Protein AF-A0A4Q7NB61-F1 (afdb_monomer_lite)

InterPro domains:
  IPR006311 Twin-arginine translocation pathway, signal sequence [PS51318] (1-40)
  IPR013517 FG-GAP repeat [PF13517] (148-204)
  IPR028994 Integrin alpha, N-terminal [SSF69318] (68-235)

Foldseek 3Di:
DDDDDDDDDDDDDDDDDDDDDDDDDDDDDDDDDDDDDDDPPDPDDDDPDDDDFLFFFWWKFWWWDDQQWTWTQQAPDAPDQRIQTFGEGADPQKDKAWWQAPQLQWTFIWIDDAFKIFADLFRFFDHGDTPDIAGRHHGRPWDKDWWAAPLPRTIWTWTDDFQKIWTWGQDPPGDTHDTDIDGAGGHPWAKAWWQQQQPRTIFTWTDDWQKIFTPDACCRQPNDPPCPPDPPQDDDDDDDDDDDDDDDDDDDDDDDDDDDDDDDDDDDDDDDDDDDDDPDPQDPPDPRHDGPTQMERHDGRPWAKYWICRPNPSTIFIWTHDQQKIFTDNGSDYDGGPDIGGHDDDDPIGMYIGTARHDNQQHQRAFSCCLCVVQRCNQLVLFDFFPDWPDADDCDFLLVLLLVLLQLLLLLCQDPVNVVPPCNVHSEDRLNHVDHPVCLCVSQVLLLLVLLSLLLCLRNVSDDCVLNVDDNVSSVSSSLSSLSRNLSQDCSTHRVRDALDQCLLLSLLSSLNSCRSCVVVHRSNSSCSSRSSLVLRLLSLLVDDQDAQAFLVRDGPDPQALCLLVLLSSLLSLLLNCLGRVPRPCNLVSLVSSLLSLCANQFENDQCPFQDAFLHHRSVVRDGYHRAYPLSQHGHPNFRFPVSLLSLCSLLVSLLSQLRSVHARGPSSLPCVVSSVCQQPPDWAWDQDPVRDTDTDHQQDPQLFGDTRRDDPFARLDQLSVLLSLLSQLSNDDPVVSVVVSSSSNSNSSVSQVVQQVVDSSSFRDDPPRTPDSSPSSVSSSSSSSSSSSNSCSVRRDDDDHDSHHRDDSDPDDPSDNSDPDDDDPPDDPPDDDDDDDDDDDDDDDDDDDDDDDDD

Sequence (856 aa):
MPHRSSSSTRRVPLATRAAALGVGIAAAAAGLGGSPAASAATTARPGLVAPAPEVGRVQSVPGYASATGLVAQVGSRAGSHWDVTVHVPVPAGSTAVYGDWDGDGAQTPGLFAGGTWTLWNVLIGKLPSPAMTVGGFGAAGDVPVVGDWDGDGRTDLGVFRAGTFYLRTLRPGGTLGPTQRLAFGVAGDVPVVGDWDGDGRTDLGVRRGAEFFFRGRAAVLQPAPVVTPSPSGTPSPRPSASASRAAVARLASSSSPSAPTSPRGSASPSPGASASPSPAPVDPALPGIPAGTPRLAFGTAGDSPVAGDWDGDGKDTVGVVRGSSWLLRDDLLAGPPTRTRVVVRSAGDAPLPWRAPTSDGQSCPFVAARTVAARHDANAGYVVPPRGTHQPMTDEDVEGKARAAVGNAERFFTGAGYTSQAIVRRPYPDLLGYWGPLQTEYAIRLPAMRAASLAVGLSTQTWDTAALGVDPQRGREYVDWLVRTLSCEHAAFTPGGWGYGWQTAHWAMYAGLAAWLDWDQLAPQEREYAATMVVAEADHQLTLDVPYQFDLAGQDLAPGDTKAEEDSWNAAELELAVAMMPQHPRAGLWRRKAVDYELASFATPGDAASGQVVNGLALSQRLRGTNADADGVVINQGVHNPDYFETVQQDWWAAAFARLAGKAAPEAATYGAQRQWDVMTTYQFPRTLPDGTSSPTTVYQPDGSVFFPEGTRWGTLRRAQFASLDAFRLLTTRDPLQRDQAWTYLGQHLDGELALQARQGTGQTYEPGEDTYPGREEYAAAMTSMALLAVYIDAWMPVDTKDTATYAPLPKVAGLQPASGVPALPGTSTQSAGTSAAGLVGPVGAVAASPELDSP

Organism: NCBI:txid598652

pLDDT: mean 77.39, std 24.9, range [20.89, 98.69]

Secondary structure (DSSP, 8-state):
----------------------------------PPP------PPPP------SS--EEEE-EEEETTEEEEE-BSSTTSS-EEEE-----TT-EEEEE-SSSSS--EEEEEETTEEEE-S--SSSSPPPSEEEESS--TTPEEEEE-SSSSSS-EEEEEETTEEEEE-EETTTEE---EEEE-S-TTPEEEEE-SSSSSSPEEEEEETTEEEESS-HHHHSPPP--PPP---PPPPPPP-----------------------------------PPPPP-PPP--TTS-TT--EEE-S-TTSEEEEE-SSSSS--EEEEEETTEEEE-SSSSSSS-SEEEE----TTPEE--EEEE-BSS-S-TT--HHHHHTTTTTSGGGPPPPSS-S----SSHHHHHHHHHHHHHHHHHHSTTTTT-TTTTSSS--HHHHS-TT-HHHHHHHHHHHHHHHHHHHHTT---HHHHSS-HHHHHHHHHHHHHHHHHTBTTTSTT-B-SSTTHHHHHHHHHHHHHHTTTTS-HHHHHHHHHHHHHHHHHHTTSPPP-SEETT--BSSTT--SHHHHHHHHHHHHHHHHH-TTSTTHHHHHHHHHHHTTTTT--HHHHT---EETTEEHHHH-SEESS-TTS---BTTB--GGGTGGGHHHHHHHHHHHHTTSPPBSGGGSSHHHHHHHHHT--EEEE-TTS-EEEE-SB-TTS-B--TT--SS-TT--HHHHHHHHHHHHH---HHHHHHHHHHHHHHHHHHHHHHTT-TT-----TTT---TTHHHHHHHHHHHHHHHHHHHHH------B-PPPPPPP---S---S--PPPPTTS----------------------------

Structure (mmCIF, N/CA/C/O backbone):
data_AF-A0A4Q7NB61-F1
#
_entry.id   AF-A0A4Q7NB61-F1
#
loop_
_atom_site.group_PDB
_atom_site.id
_atom_site.type_symbol
_atom_site.label_atom_id
_atom_site.label_alt_id
_atom_site.label_comp_id
_atom_site.label_asym_id
_atom_site.label_entity_id
_atom_site.label_seq_id
_atom_site.pdbx_PDB_ins_code
_atom_site.Cartn_x
_atom_site.Cartn_y
_atom_site.Cartn_z
_atom_site.occupancy
_atom_site.B_iso_or_equiv
_atom_site.auth_seq_id
_atom_site.auth_comp_id
_atom_site.auth_asym_id
_atom_site.auth_atom_id
_atom_site.pdbx_PDB_model_num
ATOM 1 N N . MET A 1 1 ? -37.566 17.342 48.624 1.00 29.31 1 MET A N 1
ATOM 2 C CA . MET A 1 1 ? -38.471 16.166 48.664 1.00 29.31 1 MET A CA 1
ATOM 3 C C . MET A 1 1 ? -39.905 16.639 48.422 1.00 29.31 1 MET A C 1
ATOM 5 O O . MET A 1 1 ? -40.200 17.708 48.942 1.00 29.31 1 MET A O 1
ATOM 9 N N . PRO A 1 2 ? -40.810 15.867 47.779 1.00 53.25 2 PRO A N 1
ATOM 10 C CA . PRO A 1 2 ? -40.556 14.752 46.851 1.00 53.25 2 PRO A CA 1
ATOM 11 C C . PRO A 1 2 ? -41.475 14.686 45.583 1.00 53.25 2 PRO A C 1
ATOM 13 O O . PRO A 1 2 ? -42.642 15.043 45.630 1.00 53.25 2 PRO A O 1
ATOM 16 N N . HIS A 1 3 ? -40.951 14.059 44.516 1.00 30.38 3 HIS A N 1
ATOM 17 C CA . HIS A 1 3 ? -41.608 13.122 43.564 1.00 30.38 3 HIS A CA 1
ATOM 18 C C . HIS A 1 3 ? -42.738 13.460 42.542 1.00 30.38 3 HIS A C 1
ATOM 20 O O . HIS A 1 3 ? -43.768 14.031 42.872 1.00 30.38 3 HIS A O 1
ATOM 26 N N . ARG A 1 4 ? -42.589 12.770 41.379 1.00 31.55 4 ARG A N 1
ATOM 27 C CA . ARG A 1 4 ? -43.559 12.341 40.320 1.00 31.55 4 ARG A CA 1
ATOM 28 C C . ARG A 1 4 ? -44.001 13.397 39.280 1.00 31.55 4 ARG A C 1
ATOM 30 O O . ARG A 1 4 ? -44.202 14.544 39.636 1.00 31.55 4 ARG A O 1
ATOM 37 N N . SER A 1 5 ? -44.225 13.064 37.996 1.00 28.06 5 SER A N 1
ATOM 38 C CA . SER A 1 5 ? -43.851 11.878 37.180 1.00 28.06 5 SER A CA 1
ATOM 39 C C . SER A 1 5 ? -44.121 12.114 35.676 1.00 28.06 5 SER A C 1
ATOM 41 O O . SER A 1 5 ? -45.038 12.854 35.346 1.00 28.06 5 SER A O 1
ATOM 43 N N . SER A 1 6 ? -43.419 11.369 34.805 1.00 28.52 6 SER A N 1
ATOM 44 C CA . SER A 1 6 ? -43.829 10.915 33.451 1.00 28.52 6 SER A CA 1
ATOM 45 C C . SER A 1 6 ? -44.283 11.921 32.372 1.00 28.52 6 SER A C 1
ATOM 47 O O . SER A 1 6 ? -45.359 12.501 32.473 1.00 28.52 6 SER A O 1
ATOM 49 N N . SER A 1 7 ? -43.638 11.879 31.200 1.00 25.89 7 SER A N 1
ATOM 50 C CA . SER A 1 7 ? -44.320 11.406 29.974 1.00 25.89 7 SER A CA 1
ATOM 51 C C . SER A 1 7 ? -43.319 11.029 28.874 1.00 25.89 7 SER A C 1
ATOM 53 O O . SER A 1 7 ? -42.302 11.689 28.697 1.00 25.89 7 SER A O 1
ATOM 55 N N . SER A 1 8 ? -43.601 9.949 28.144 1.00 31.59 8 SER A N 1
ATOM 56 C CA . SER A 1 8 ? -42.878 9.572 26.924 1.00 31.59 8 SER A CA 1
ATOM 57 C C . SER A 1 8 ? -43.623 10.104 25.701 1.00 31.59 8 SER A C 1
ATOM 59 O O . SER A 1 8 ? -44.835 9.894 25.607 1.00 31.59 8 SER A O 1
ATOM 61 N N . THR A 1 9 ? -42.923 10.662 24.716 1.00 27.06 9 THR A N 1
ATOM 62 C CA . THR A 1 9 ? -43.509 10.992 23.406 1.00 27.06 9 THR A CA 1
ATOM 63 C C . THR A 1 9 ? -42.647 10.478 22.256 1.00 27.06 9 THR A C 1
ATOM 65 O O . THR A 1 9 ? -41.635 11.065 21.886 1.00 27.06 9 THR A O 1
ATOM 68 N N . ARG A 1 10 ? -43.110 9.384 21.630 1.00 28.16 10 ARG A N 1
ATOM 69 C CA . ARG A 1 10 ? -42.722 9.015 20.259 1.00 28.16 10 ARG A CA 1
ATOM 70 C C . ARG A 1 10 ? -42.952 10.218 19.339 1.00 28.16 10 ARG A C 1
ATOM 72 O O . ARG A 1 10 ? -44.059 10.756 19.326 1.00 28.16 10 ARG A O 1
ATOM 79 N N . ARG A 1 11 ? -41.964 10.582 18.519 1.00 27.39 11 ARG A N 1
ATOM 80 C CA . ARG A 1 11 ? -42.180 11.490 17.385 1.00 27.39 11 ARG A CA 1
ATOM 81 C C . ARG A 1 11 ? -42.697 10.695 16.182 1.00 27.39 11 ARG A C 1
ATOM 83 O O . ARG A 1 11 ? -42.133 9.669 15.820 1.00 27.39 11 ARG A O 1
ATOM 90 N N . VAL A 1 12 ? -43.772 11.189 15.574 1.00 26.89 12 VAL A N 1
ATOM 91 C CA . VAL A 1 12 ? -44.275 10.793 14.249 1.00 26.89 12 VAL A CA 1
ATOM 92 C C . VAL A 1 12 ? -44.296 12.075 13.411 1.00 26.89 12 VAL A C 1
ATOM 94 O O . VAL A 1 12 ? -44.764 13.094 13.928 1.00 26.89 12 VAL A O 1
ATOM 97 N N . PRO A 1 13 ? -43.789 12.086 12.166 1.00 30.77 13 PRO A N 1
ATOM 98 C CA . PRO A 1 13 ? -43.734 13.308 11.372 1.00 30.77 13 PRO A CA 1
ATOM 99 C C . PRO A 1 13 ? -45.121 13.690 10.838 1.00 30.77 13 PRO A C 1
ATOM 101 O O . PRO A 1 13 ? -45.801 12.897 10.187 1.00 30.77 13 PRO A O 1
ATOM 104 N N . LEU A 1 14 ? -45.530 14.934 11.094 1.00 26.78 14 LEU A N 1
ATOM 105 C CA . LEU A 1 14 ? -46.744 15.535 10.541 1.00 26.78 14 LEU A CA 1
ATOM 106 C C . LEU A 1 14 ? -46.422 16.232 9.216 1.00 26.78 14 LEU A C 1
ATOM 108 O O . LEU A 1 14 ? -45.752 17.262 9.187 1.00 26.78 14 LEU A O 1
ATOM 112 N N . ALA A 1 15 ? -46.943 15.688 8.117 1.00 31.81 15 ALA A N 1
ATOM 113 C CA . ALA A 1 15 ? -46.962 16.381 6.837 1.00 31.81 15 ALA A CA 1
ATOM 114 C C . ALA A 1 15 ? -48.041 17.477 6.851 1.00 31.81 15 ALA A C 1
ATOM 116 O O . ALA A 1 15 ? -49.221 17.177 7.045 1.00 31.81 15 ALA A O 1
ATOM 117 N N . THR A 1 16 ? -47.661 18.726 6.572 1.00 28.25 16 THR A N 1
ATOM 118 C CA . THR A 1 16 ? -48.610 19.845 6.466 1.00 28.25 16 THR A CA 1
ATOM 119 C C . THR A 1 16 ? -48.577 20.435 5.060 1.00 28.25 16 THR A C 1
ATOM 121 O O . THR A 1 16 ? -47.579 21.005 4.629 1.00 28.25 16 THR A O 1
ATOM 124 N N . ARG A 1 17 ? -49.694 20.308 4.335 1.00 27.59 17 ARG A N 1
ATOM 125 C CA . ARG A 1 17 ? -49.940 21.040 3.083 1.00 27.59 17 ARG A CA 1
ATOM 126 C C . ARG A 1 17 ? -50.321 22.488 3.397 1.00 27.59 17 ARG A C 1
ATOM 128 O O . ARG A 1 17 ? -51.165 22.711 4.259 1.00 27.59 17 ARG A O 1
ATOM 135 N N . ALA A 1 18 ? -49.840 23.434 2.596 1.00 26.62 18 ALA A N 1
ATOM 136 C CA . ALA A 1 18 ? -50.460 24.748 2.441 1.00 26.62 18 ALA A CA 1
ATOM 137 C C . ALA A 1 18 ? -50.648 25.040 0.946 1.00 26.62 18 ALA A C 1
ATOM 139 O O . ALA A 1 18 ? -49.759 24.773 0.138 1.00 26.62 18 ALA A O 1
ATOM 140 N N . ALA A 1 19 ? -51.829 25.531 0.572 1.00 26.30 19 ALA A N 1
ATOM 141 C CA . ALA A 1 19 ? -52.199 25.765 -0.816 1.00 26.30 19 ALA A CA 1
ATOM 142 C C . ALA A 1 19 ? -52.043 27.241 -1.213 1.00 26.30 19 ALA A C 1
ATOM 144 O O . ALA A 1 19 ? -52.493 28.131 -0.502 1.00 26.30 19 ALA A O 1
ATOM 145 N N . ALA A 1 20 ? -51.456 27.435 -2.394 1.00 27.25 20 ALA A N 1
ATOM 146 C CA . ALA A 1 20 ? -51.946 28.268 -3.494 1.00 27.25 20 ALA A CA 1
ATOM 147 C C . ALA A 1 20 ? -52.483 29.693 -3.227 1.00 27.25 20 ALA A C 1
ATOM 149 O O . ALA A 1 20 ? -53.591 29.892 -2.737 1.00 27.25 20 ALA A O 1
ATOM 150 N N . LEU A 1 21 ? -51.791 30.661 -3.832 1.00 25.05 21 LEU A N 1
ATOM 151 C CA . LEU A 1 21 ? -52.386 31.828 -4.490 1.00 25.05 21 LEU A CA 1
ATOM 152 C C . LEU A 1 21 ? -51.701 31.982 -5.854 1.00 25.05 21 LEU A C 1
ATOM 154 O O . LEU A 1 21 ? -50.492 31.787 -5.953 1.00 25.05 21 LEU A O 1
ATOM 158 N N . GLY A 1 22 ? -52.459 32.285 -6.908 1.00 23.95 22 GLY A N 1
ATOM 159 C CA . GLY A 1 22 ? -51.923 32.322 -8.268 1.00 23.95 22 GLY A CA 1
ATOM 160 C C . GLY A 1 22 ? -52.561 33.385 -9.152 1.00 23.95 22 GLY A C 1
ATOM 161 O O . GLY A 1 22 ? -53.716 33.759 -8.961 1.00 23.95 22 GLY A O 1
ATOM 162 N N . VAL A 1 23 ? -51.791 33.817 -10.151 1.00 25.03 23 VAL A N 1
ATOM 163 C CA . VAL A 1 23 ? -52.216 34.539 -11.358 1.00 25.03 23 VAL A CA 1
ATOM 164 C C . VAL A 1 23 ? -51.289 34.039 -12.484 1.00 25.03 23 VAL A C 1
ATOM 166 O O . VAL A 1 23 ? -50.088 33.953 -12.267 1.00 25.03 23 VAL A O 1
ATOM 169 N N . GLY A 1 24 ? -51.728 33.659 -13.684 1.00 23.17 24 GLY A N 1
ATOM 170 C CA . GLY A 1 24 ? -53.095 33.637 -14.205 1.00 23.17 24 GLY A CA 1
ATOM 171 C C . GLY A 1 24 ? -53.209 34.288 -15.584 1.00 23.17 24 GLY A C 1
ATOM 172 O O . GLY A 1 24 ? -53.882 35.305 -15.704 1.00 23.17 24 GLY A O 1
ATOM 173 N N . ILE A 1 25 ? -52.592 33.705 -16.621 1.00 25.22 25 ILE A N 1
ATOM 174 C CA . ILE A 1 25 ? -52.917 34.002 -18.029 1.00 25.22 25 ILE A CA 1
ATOM 175 C C . ILE A 1 25 ? -53.115 32.673 -18.782 1.00 25.22 25 ILE A C 1
ATOM 177 O O . ILE A 1 25 ? -52.237 31.816 -18.790 1.00 25.22 25 ILE A O 1
ATOM 181 N N . ALA A 1 26 ? -54.302 32.512 -19.374 1.00 23.44 26 ALA A N 1
ATOM 182 C CA . ALA A 1 26 ? -54.740 31.397 -20.233 1.00 23.44 26 ALA A CA 1
ATOM 183 C C . ALA A 1 26 ? -54.741 31.857 -21.719 1.00 23.44 26 ALA A C 1
ATOM 185 O O . ALA A 1 26 ? -54.460 33.027 -21.961 1.00 23.44 26 ALA A O 1
ATOM 186 N N . ALA A 1 27 ? -55.049 31.105 -22.789 1.00 24.53 27 ALA A N 1
ATOM 187 C CA . ALA A 1 27 ? -55.390 29.694 -23.084 1.00 24.53 27 ALA A CA 1
ATOM 188 C C . ALA A 1 27 ? -54.800 29.377 -24.503 1.00 24.53 27 ALA A C 1
ATOM 190 O O . ALA A 1 27 ? -54.065 30.212 -25.019 1.00 24.53 27 ALA A O 1
ATOM 191 N N . ALA A 1 28 ? -55.017 28.287 -25.256 1.00 24.88 28 ALA A N 1
ATOM 192 C CA . ALA A 1 28 ? -55.838 27.057 -25.236 1.00 24.88 28 ALA A CA 1
ATOM 193 C C . ALA A 1 28 ? -55.020 25.961 -26.005 1.00 24.88 28 ALA A C 1
ATOM 195 O O . ALA A 1 28 ? -54.017 26.305 -26.622 1.00 24.88 28 ALA A O 1
ATOM 196 N N . ALA A 1 29 ? -55.230 24.635 -25.993 1.00 23.58 29 ALA A N 1
ATOM 197 C CA . ALA A 1 29 ? -56.404 23.738 -25.957 1.00 23.58 29 ALA A CA 1
ATOM 198 C C . ALA A 1 29 ? -57.243 23.732 -27.267 1.00 23.58 29 ALA A C 1
ATOM 200 O O . ALA A 1 29 ? -57.598 24.795 -27.758 1.00 23.58 29 ALA A O 1
ATOM 201 N N . ALA A 1 30 ? -57.608 22.598 -27.894 1.00 24.95 30 ALA A N 1
ATOM 202 C CA . ALA A 1 30 ? -57.447 21.161 -27.573 1.00 24.95 30 ALA A CA 1
ATOM 203 C C . ALA A 1 30 ? -57.286 20.320 -28.874 1.00 24.95 30 ALA A C 1
ATOM 205 O O . ALA A 1 30 ? -57.701 20.769 -29.936 1.00 24.95 30 ALA A O 1
ATOM 206 N N . GLY A 1 31 ? -56.620 19.157 -28.877 1.00 22.12 31 GLY A N 1
ATOM 207 C CA . GLY A 1 31 ? -57.138 17.810 -28.537 1.00 22.12 31 GLY A CA 1
ATOM 208 C C . GLY A 1 31 ? -56.441 16.772 -29.460 1.00 22.12 31 GLY A C 1
ATOM 209 O O . GLY A 1 31 ? -55.837 17.186 -30.442 1.00 22.12 31 GLY A O 1
ATOM 210 N N . LEU A 1 32 ? -56.419 15.447 -29.254 1.00 24.78 32 LEU A N 1
ATOM 211 C CA . LEU A 1 32 ? -57.206 14.527 -28.420 1.00 24.78 32 LEU A CA 1
ATOM 212 C C . LEU A 1 32 ? -56.369 13.280 -28.035 1.00 24.78 32 LEU A C 1
ATOM 214 O O . LEU A 1 32 ? -55.626 12.780 -28.869 1.00 24.78 32 LEU A O 1
ATOM 218 N N . GLY A 1 33 ? -56.643 12.700 -26.857 1.00 21.77 33 GLY A N 1
ATOM 219 C CA . GLY A 1 33 ? -56.658 11.240 -26.636 1.00 21.77 33 GLY A CA 1
ATOM 220 C C . GLY A 1 33 ? -55.342 10.480 -26.378 1.00 21.77 33 GLY A C 1
ATOM 221 O O . GLY A 1 33 ? -54.438 10.475 -27.202 1.00 21.77 33 GLY A O 1
ATOM 222 N N . GLY A 1 34 ? -55.321 9.698 -25.288 1.00 24.00 34 GLY A N 1
ATOM 223 C CA . GLY A 1 34 ? -54.415 8.550 -25.115 1.00 24.00 34 GLY A CA 1
ATOM 224 C C . GLY A 1 34 ? -53.536 8.585 -23.862 1.00 24.00 34 GLY A C 1
ATOM 225 O O . GLY A 1 34 ? -52.487 9.219 -23.852 1.00 24.00 34 GLY A O 1
ATOM 226 N N . SER A 1 35 ? -53.920 7.839 -22.823 1.00 22.88 35 SER A N 1
ATOM 227 C CA . SER A 1 35 ? -53.018 7.499 -21.714 1.00 22.88 35 SER A CA 1
ATOM 228 C C . SER A 1 35 ? -51.959 6.489 -22.177 1.00 22.88 35 SER A C 1
ATOM 230 O O . SER A 1 35 ? -52.344 5.452 -22.721 1.00 22.88 35 SER A O 1
ATOM 232 N N . PRO A 1 36 ? -50.659 6.689 -21.897 1.00 25.31 36 PRO A N 1
ATOM 233 C CA . PRO A 1 36 ? -49.685 5.610 -21.920 1.00 25.31 36 PRO A CA 1
ATOM 234 C C . PRO A 1 36 ? -49.692 4.884 -20.570 1.00 25.31 36 PRO A C 1
ATOM 236 O O . PRO A 1 36 ? -49.532 5.496 -19.513 1.00 25.31 36 PRO A O 1
ATOM 239 N N . ALA A 1 37 ? -49.871 3.565 -20.612 1.00 23.62 37 ALA A N 1
ATOM 240 C CA . ALA A 1 37 ? -49.581 2.694 -19.480 1.00 23.62 37 ALA A CA 1
ATOM 241 C C . ALA A 1 37 ? -48.063 2.611 -19.229 1.00 23.62 37 ALA A C 1
ATOM 243 O O . ALA A 1 37 ? -47.258 3.024 -20.063 1.00 23.62 37 ALA A O 1
ATOM 244 N N . ALA A 1 38 ? -47.680 2.044 -18.084 1.00 31.77 38 ALA A N 1
ATOM 245 C CA . ALA A 1 38 ? -46.287 1.860 -17.696 1.00 31.77 38 ALA A CA 1
ATOM 246 C C . ALA A 1 38 ? -45.460 1.138 -18.779 1.00 31.77 38 ALA A C 1
ATOM 248 O O . ALA A 1 38 ? -45.655 -0.051 -19.034 1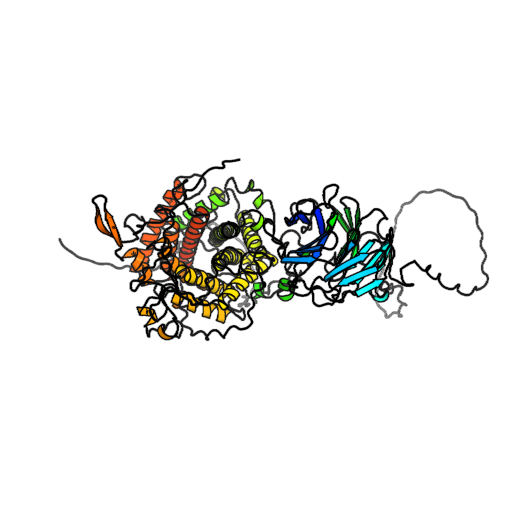.00 31.77 38 ALA A O 1
ATOM 249 N N . SER A 1 39 ? -44.481 1.835 -19.356 1.00 23.28 39 SER A N 1
ATOM 250 C CA . SER A 1 39 ? -43.331 1.200 -19.993 1.00 23.28 39 SER A CA 1
ATOM 251 C C . SER A 1 39 ? -42.253 1.005 -18.934 1.00 23.28 39 SER A C 1
ATOM 253 O O . SER A 1 39 ? -41.723 1.985 -18.406 1.00 23.28 39 SER A O 1
ATOM 255 N N . ALA A 1 40 ? -41.922 -0.249 -18.627 1.00 26.12 40 ALA A N 1
ATOM 256 C CA . ALA A 1 40 ? -40.738 -0.560 -17.839 1.00 26.12 40 ALA A CA 1
ATOM 257 C C . ALA A 1 40 ? -39.517 0.103 -18.494 1.00 26.12 40 ALA A C 1
ATOM 259 O O . ALA A 1 40 ? -39.248 -0.123 -19.674 1.00 26.12 40 ALA A O 1
ATOM 260 N N . ALA A 1 41 ? -38.800 0.932 -17.735 1.00 23.38 41 ALA A N 1
ATOM 261 C CA . ALA A 1 41 ? -37.522 1.473 -18.163 1.00 23.38 41 ALA A CA 1
ATOM 262 C C . ALA A 1 41 ? -36.503 0.329 -18.166 1.00 23.38 41 ALA A C 1
ATOM 264 O O . ALA A 1 41 ? -35.852 0.057 -17.158 1.00 23.38 41 ALA A O 1
ATOM 265 N N . THR A 1 42 ? -36.404 -0.375 -19.295 1.00 22.45 42 THR A N 1
ATOM 266 C CA . THR A 1 42 ? -35.321 -1.319 -19.549 1.00 22.45 42 THR A CA 1
ATOM 267 C C . THR A 1 42 ? -34.018 -0.561 -19.360 1.00 22.45 42 THR A C 1
ATOM 269 O O . THR A 1 42 ? -33.756 0.404 -20.078 1.00 22.45 42 THR A O 1
ATOM 272 N N . THR A 1 43 ? -33.217 -0.974 -18.381 1.00 25.34 43 THR A N 1
ATOM 273 C CA . THR A 1 43 ? -31.891 -0.414 -18.145 1.00 25.34 43 THR A CA 1
ATOM 274 C C . THR A 1 43 ? -31.060 -0.593 -19.408 1.00 25.34 43 THR A C 1
ATOM 276 O O . THR A 1 43 ? -30.627 -1.697 -19.744 1.00 25.34 43 THR A O 1
ATOM 279 N N . ALA A 1 44 ? -30.859 0.503 -20.141 1.00 23.38 44 ALA A N 1
ATOM 280 C CA . ALA A 1 44 ? -29.877 0.534 -21.204 1.00 23.38 44 ALA A CA 1
ATOM 281 C C . ALA A 1 44 ? -28.527 0.210 -20.559 1.00 23.38 44 ALA A C 1
ATOM 283 O O . ALA A 1 44 ? -28.083 0.923 -19.659 1.00 23.38 44 ALA A O 1
ATOM 284 N N . ARG A 1 45 ? -27.902 -0.894 -20.987 1.00 23.41 45 ARG A N 1
ATOM 285 C CA . ARG A 1 45 ? -26.514 -1.181 -20.620 1.00 23.41 45 ARG A CA 1
ATOM 286 C C . ARG A 1 45 ? -25.682 0.062 -20.960 1.00 23.41 45 ARG A C 1
ATOM 288 O O . ARG A 1 45 ? -25.854 0.567 -22.076 1.00 23.41 45 ARG A O 1
ATOM 295 N N . PRO A 1 46 ? -24.806 0.544 -20.058 1.00 28.56 46 PRO A N 1
ATOM 296 C CA . PRO A 1 46 ? -23.806 1.537 -20.419 1.00 28.56 46 PRO A CA 1
ATOM 297 C C . PRO A 1 46 ? -23.116 1.101 -21.710 1.00 28.56 46 PRO A C 1
ATOM 299 O O . PRO A 1 46 ? -22.838 -0.087 -21.901 1.00 28.56 46 PRO A O 1
ATOM 302 N N . GLY A 1 47 ? -22.945 2.046 -22.634 1.00 26.58 47 GLY A N 1
ATOM 303 C CA . GLY A 1 47 ? -22.407 1.742 -23.952 1.00 26.58 47 GLY A CA 1
ATOM 304 C C . GLY A 1 47 ? -21.043 1.071 -23.833 1.00 26.58 47 GLY A C 1
ATOM 305 O O . GLY A 1 47 ? -20.237 1.460 -22.992 1.00 26.58 47 GLY A O 1
ATOM 306 N N . LEU A 1 48 ? -20.794 0.083 -24.694 1.00 29.03 48 LEU A N 1
ATOM 307 C CA . LEU A 1 48 ? -19.460 -0.470 -24.903 1.00 29.03 48 LEU A CA 1
ATOM 308 C C . LEU A 1 48 ? -18.534 0.665 -25.355 1.00 29.03 48 LEU A C 1
ATOM 310 O O . LEU A 1 48 ? -18.487 1.009 -26.538 1.00 29.03 48 LEU A O 1
ATOM 314 N N . VAL A 1 49 ? -17.811 1.246 -24.399 1.00 28.52 49 VAL A N 1
ATOM 315 C CA . VAL A 1 49 ? -16.564 1.955 -24.674 1.00 28.52 49 VAL A CA 1
ATOM 316 C C . VAL A 1 49 ? -15.659 0.941 -25.372 1.00 28.52 49 VAL A C 1
ATOM 318 O O . VAL A 1 49 ? -15.602 -0.223 -24.969 1.00 28.52 49 VAL A O 1
ATOM 321 N N . ALA A 1 50 ? -15.020 1.342 -26.471 1.00 28.70 50 ALA A N 1
ATOM 322 C CA . ALA A 1 50 ? -14.090 0.457 -27.160 1.00 28.70 50 ALA A CA 1
ATOM 323 C C . ALA A 1 50 ? -12.971 0.045 -26.184 1.00 28.70 50 ALA A C 1
ATOM 325 O O . ALA A 1 50 ? -12.517 0.907 -25.427 1.00 28.70 50 ALA A O 1
ATOM 326 N N . PRO A 1 51 ? -12.517 -1.221 -26.188 1.00 33.00 51 PRO A N 1
ATOM 327 C CA . PRO A 1 51 ? -11.465 -1.665 -25.287 1.00 33.00 51 PRO A CA 1
ATOM 328 C C . PRO A 1 51 ? -10.144 -1.003 -25.687 1.00 33.00 51 PRO A C 1
ATOM 330 O O . PRO A 1 51 ? -9.426 -1.480 -26.566 1.00 33.00 51 PRO A O 1
ATOM 333 N N . ALA A 1 52 ? -9.827 0.119 -25.044 1.00 32.28 52 ALA A N 1
ATOM 334 C CA . ALA A 1 52 ? -8.439 0.467 -24.803 1.00 32.28 52 ALA A CA 1
ATOM 335 C C . ALA A 1 52 ? -7.874 -0.601 -23.847 1.00 32.28 52 ALA A C 1
ATOM 337 O O . ALA A 1 52 ? -8.599 -1.007 -22.937 1.00 32.28 52 ALA A O 1
ATOM 338 N N . PRO A 1 53 ? -6.635 -1.087 -24.041 1.00 39.22 53 PRO A N 1
ATOM 339 C CA . PRO A 1 53 ? -6.028 -2.003 -23.082 1.00 39.22 53 PRO A CA 1
ATOM 340 C C . PRO A 1 53 ? -6.008 -1.342 -21.698 1.00 39.22 53 PRO A C 1
ATOM 342 O O . PRO A 1 53 ? -5.587 -0.194 -21.568 1.00 39.22 53 PRO A O 1
ATOM 345 N N . GLU A 1 54 ? -6.491 -2.064 -20.684 1.00 47.91 54 GLU A N 1
ATOM 346 C CA . GLU A 1 54 ? -6.814 -1.527 -19.346 1.00 47.91 54 GLU A CA 1
ATOM 347 C C . GLU A 1 54 ? -5.579 -1.071 -18.534 1.00 47.91 54 GLU A C 1
ATOM 349 O O . GLU A 1 54 ? -5.685 -0.460 -17.474 1.00 47.91 54 GLU A O 1
ATOM 354 N N . VAL A 1 55 ? -4.387 -1.304 -19.085 1.00 51.41 55 VAL A N 1
ATOM 355 C CA . VAL A 1 55 ? -3.083 -0.868 -18.588 1.00 51.41 55 VAL A CA 1
ATOM 356 C C . VAL A 1 55 ? -2.319 -0.292 -19.777 1.00 51.41 55 VAL A C 1
ATOM 358 O O . VAL A 1 55 ? -2.347 -0.849 -20.878 1.00 51.41 55 VAL A O 1
ATOM 361 N N . GLY A 1 56 ? -1.614 0.819 -19.557 1.00 56.03 56 GLY A N 1
ATOM 362 C CA . GLY A 1 56 ? -0.744 1.430 -20.561 1.00 56.03 56 GLY A CA 1
ATOM 363 C C . GLY A 1 56 ? 0.208 0.416 -21.210 1.00 56.03 56 GLY A C 1
ATOM 364 O O . GLY A 1 56 ? 0.930 -0.289 -20.505 1.00 56.03 56 GLY A O 1
ATOM 365 N N . ARG A 1 57 ? 0.206 0.345 -22.551 1.00 67.88 57 ARG A N 1
ATOM 366 C CA . ARG A 1 57 ? 0.934 -0.672 -23.335 1.00 67.88 57 ARG A CA 1
ATOM 367 C C . ARG A 1 57 ? 2.406 -0.705 -22.907 1.00 67.88 57 ARG A C 1
ATOM 369 O O . ARG A 1 57 ? 3.078 0.332 -22.910 1.00 67.88 57 ARG A O 1
ATOM 376 N N . VAL A 1 58 ? 2.877 -1.891 -22.521 1.00 74.56 58 VAL A N 1
ATOM 377 C CA . VAL A 1 58 ? 4.284 -2.143 -22.194 1.00 74.56 58 VAL A CA 1
ATOM 378 C C . VAL A 1 58 ? 5.079 -2.071 -23.493 1.00 74.56 58 VAL A C 1
ATOM 380 O O . VAL A 1 58 ? 4.872 -2.887 -24.384 1.00 74.56 58 VAL A O 1
ATOM 383 N N . GLN A 1 59 ? 5.954 -1.075 -23.606 1.00 81.94 59 GLN A N 1
ATOM 384 C CA . GLN A 1 59 ? 6.800 -0.840 -24.777 1.00 81.94 59 GLN A CA 1
ATOM 385 C C . GLN A 1 59 ? 8.172 -0.317 -24.326 1.00 81.94 59 GLN A C 1
ATOM 387 O O . GLN A 1 59 ? 8.350 0.147 -23.198 1.00 81.94 59 GLN A O 1
ATOM 392 N N . SER A 1 60 ? 9.166 -0.395 -25.199 1.00 87.12 60 SER A N 1
ATOM 393 C CA . SER A 1 60 ? 10.483 0.197 -24.986 1.00 87.12 60 SER A CA 1
ATOM 394 C C . SER A 1 60 ? 10.401 1.721 -25.030 1.00 87.12 60 SER A C 1
ATOM 396 O O . SER A 1 60 ? 9.951 2.311 -26.014 1.00 87.12 60 SER A O 1
ATOM 398 N N . VAL A 1 61 ? 10.871 2.370 -23.966 1.00 84.88 61 VAL A N 1
ATOM 399 C CA . VAL A 1 61 ? 10.998 3.823 -23.861 1.00 84.88 61 VAL A CA 1
ATOM 400 C C . VAL A 1 61 ? 12.459 4.277 -23.942 1.00 84.88 61 VAL A C 1
ATOM 402 O O . VAL A 1 61 ? 13.375 3.531 -23.579 1.00 84.88 61 VAL A O 1
ATOM 405 N N . PRO A 1 62 ? 12.712 5.510 -24.417 1.00 88.69 62 PRO A N 1
ATOM 406 C CA . PRO A 1 62 ? 14.028 6.129 -24.339 1.00 88.69 62 PRO A CA 1
ATOM 407 C C . PRO A 1 62 ? 14.513 6.314 -22.894 1.00 88.69 62 PRO A C 1
ATOM 409 O O . PRO A 1 62 ? 13.779 6.809 -22.038 1.00 88.69 62 PRO A O 1
ATOM 412 N N . GLY A 1 63 ? 15.786 6.015 -22.648 1.00 87.62 63 GLY A N 1
ATOM 413 C CA . GLY A 1 63 ? 16.449 6.224 -21.362 1.00 87.62 63 GLY A CA 1
ATOM 414 C C . GLY A 1 63 ? 17.948 6.476 -21.514 1.00 87.62 63 GLY A C 1
ATOM 415 O O . GLY A 1 63 ? 18.481 6.503 -22.626 1.00 87.62 63 GLY A O 1
ATOM 416 N N . TYR A 1 64 ? 18.653 6.722 -20.414 1.00 88.69 64 TYR A N 1
ATOM 417 C CA . TYR A 1 64 ? 20.096 6.936 -20.419 1.00 88.69 64 TYR A CA 1
ATOM 418 C C . TYR A 1 64 ? 20.764 6.595 -19.086 1.00 88.69 64 TYR A C 1
ATOM 420 O O . TYR A 1 64 ? 20.185 6.748 -18.014 1.00 88.69 64 TYR A O 1
ATOM 428 N N . ALA A 1 65 ? 22.023 6.171 -19.156 1.00 90.38 65 ALA A N 1
ATOM 429 C CA . ALA A 1 65 ? 22.895 6.016 -18.002 1.00 90.38 65 ALA A CA 1
ATOM 430 C C . ALA A 1 65 ? 23.719 7.291 -17.785 1.00 90.38 65 ALA A C 1
ATOM 432 O O . ALA A 1 65 ? 24.414 7.742 -18.699 1.00 90.38 65 ALA A O 1
ATOM 433 N N . SER A 1 66 ? 23.660 7.836 -16.571 1.00 88.25 66 SER A N 1
ATOM 434 C CA . SER A 1 66 ? 24.503 8.934 -16.084 1.00 88.25 66 SER A CA 1
ATOM 435 C C . SER A 1 66 ? 25.451 8.428 -14.991 1.00 88.25 66 SER A C 1
ATOM 437 O O . SER A 1 66 ? 25.255 7.343 -14.448 1.00 88.25 66 SER A O 1
ATOM 439 N N . ALA A 1 67 ? 26.451 9.221 -14.598 1.00 84.44 67 ALA A N 1
ATOM 440 C CA . ALA A 1 67 ? 27.400 8.824 -13.548 1.00 84.44 67 ALA A CA 1
ATOM 441 C C . ALA A 1 67 ? 26.742 8.512 -12.179 1.00 84.44 67 ALA A C 1
ATOM 443 O O . ALA A 1 67 ? 27.295 7.745 -11.389 1.00 84.44 67 ALA A O 1
ATOM 444 N N . THR A 1 68 ? 25.574 9.099 -11.890 1.00 79.12 68 THR A N 1
ATOM 445 C CA . THR A 1 68 ? 24.887 9.026 -10.584 1.00 79.12 68 THR A CA 1
ATOM 446 C C . THR A 1 68 ? 23.584 8.221 -10.594 1.00 79.12 68 THR A C 1
ATOM 448 O O . THR A 1 68 ? 22.913 8.151 -9.563 1.00 79.12 68 THR A O 1
ATOM 451 N N . GLY A 1 69 ? 23.193 7.649 -11.734 1.00 82.50 69 GLY A N 1
ATOM 452 C CA . GLY A 1 69 ? 21.941 6.907 -11.860 1.00 82.50 69 GLY A CA 1
ATOM 453 C C . GLY A 1 69 ? 21.556 6.589 -13.301 1.00 82.50 69 GLY A C 1
ATOM 454 O O . GLY A 1 69 ? 22.067 7.189 -14.252 1.00 82.50 69 GLY A O 1
ATOM 455 N N . LEU A 1 70 ? 20.620 5.657 -13.441 1.00 85.44 70 LEU A N 1
ATOM 456 C CA . LEU A 1 70 ? 19.992 5.280 -14.704 1.00 85.44 70 LEU A CA 1
ATOM 457 C C . LEU A 1 70 ? 18.626 5.964 -14.805 1.00 85.44 70 LEU A C 1
ATOM 459 O O . LEU A 1 70 ? 17.930 6.076 -13.799 1.00 85.44 70 LEU A O 1
ATOM 463 N N . VAL A 1 71 ? 18.249 6.439 -15.991 1.00 80.50 71 VAL A N 1
ATOM 464 C CA . VAL A 1 71 ? 17.051 7.264 -16.196 1.00 80.50 71 VAL A CA 1
ATOM 465 C C . VAL A 1 71 ? 16.206 6.730 -17.354 1.00 80.50 71 VAL A C 1
ATOM 467 O O . VAL A 1 71 ? 16.767 6.443 -18.407 1.00 80.50 71 VAL A O 1
ATOM 470 N N . ALA A 1 72 ? 14.878 6.659 -17.220 1.00 79.25 72 ALA A N 1
ATOM 471 C CA . ALA A 1 72 ? 13.958 6.407 -18.340 1.00 79.25 72 ALA A CA 1
ATOM 472 C C . ALA A 1 72 ? 12.801 7.402 -18.415 1.00 79.25 72 ALA A C 1
ATOM 474 O O . ALA A 1 72 ? 12.226 7.799 -17.406 1.00 79.25 72 ALA A O 1
ATOM 475 N N . GLN A 1 73 ? 12.422 7.746 -19.644 1.00 76.50 73 GLN A N 1
ATOM 476 C CA . GLN A 1 73 ? 11.322 8.650 -19.956 1.00 76.50 73 GLN A CA 1
ATOM 477 C C . GLN A 1 73 ? 10.028 7.854 -20.183 1.00 76.50 73 GLN A C 1
ATOM 479 O O . GLN A 1 73 ? 9.720 7.476 -21.312 1.00 76.50 73 GLN A O 1
ATOM 484 N N . VAL A 1 74 ? 9.244 7.609 -19.128 1.00 68.75 74 VAL A N 1
ATOM 485 C CA . VAL A 1 74 ? 7.983 6.837 -19.244 1.00 68.75 74 VAL A CA 1
ATOM 486 C C . VAL A 1 74 ? 6.795 7.651 -19.783 1.00 68.75 74 VAL A C 1
ATOM 488 O O . VAL A 1 74 ? 5.781 7.088 -20.192 1.00 68.75 74 VAL A O 1
ATOM 491 N N . GLY A 1 75 ? 6.899 8.985 -19.791 1.00 63.03 75 GLY A N 1
ATOM 492 C CA . GLY A 1 75 ? 5.828 9.880 -20.236 1.00 63.03 75 GLY A CA 1
ATOM 493 C C . GLY A 1 75 ? 5.751 10.042 -21.759 1.00 63.03 75 GLY A C 1
ATOM 494 O O . GLY A 1 75 ? 6.761 10.250 -22.430 1.00 63.03 75 GLY A O 1
ATOM 495 N N . SER A 1 76 ? 4.535 10.054 -22.320 1.00 55.38 76 SER A N 1
ATOM 496 C CA . SER A 1 76 ? 4.313 10.236 -23.769 1.00 55.38 76 SER A CA 1
ATOM 497 C C . SER A 1 76 ? 4.673 11.638 -24.306 1.00 55.38 76 SER A C 1
ATOM 499 O O . SER A 1 76 ? 4.839 11.820 -25.522 1.00 55.38 76 SER A O 1
ATOM 501 N N . ARG A 1 77 ? 4.798 12.636 -23.414 1.00 57.16 77 ARG A N 1
ATOM 502 C CA . ARG A 1 77 ? 4.957 14.068 -23.727 1.00 57.16 77 ARG A CA 1
ATOM 503 C C . ARG A 1 77 ? 6.408 14.537 -23.584 1.00 57.16 77 ARG A C 1
ATOM 505 O O . ARG A 1 77 ? 6.987 14.520 -22.499 1.00 57.16 77 ARG A O 1
ATOM 512 N N . ALA A 1 78 ? 6.976 15.045 -24.677 1.00 47.91 78 ALA A N 1
ATOM 513 C CA . ALA A 1 78 ? 8.346 15.558 -24.699 1.00 47.91 78 ALA A CA 1
ATOM 514 C C . ALA A 1 78 ? 8.552 16.738 -23.726 1.00 47.91 78 ALA A C 1
ATOM 516 O O . ALA A 1 78 ? 7.751 17.671 -23.700 1.00 47.91 78 ALA A O 1
ATOM 517 N N . GLY A 1 79 ? 9.658 16.715 -22.974 1.00 49.72 79 GLY A N 1
ATOM 518 C CA . GLY A 1 79 ? 10.094 17.833 -22.126 1.00 49.72 79 GLY A CA 1
ATOM 519 C C . GLY A 1 79 ? 9.314 18.017 -20.820 1.00 49.72 79 GLY A C 1
ATOM 520 O O . GLY A 1 79 ? 9.181 19.146 -20.357 1.00 49.72 79 GLY A O 1
ATOM 521 N N . SER A 1 80 ? 8.780 16.943 -20.232 1.00 47.44 80 SER A N 1
ATOM 522 C CA . SER A 1 80 ? 8.014 17.010 -18.980 1.00 47.44 80 SER A CA 1
ATOM 523 C C . SER A 1 80 ? 8.529 16.022 -17.920 1.00 47.44 80 SER A C 1
ATOM 525 O O . SER A 1 80 ? 9.237 15.079 -18.257 1.00 47.44 80 SER A O 1
ATOM 527 N N . HIS A 1 81 ? 8.237 16.282 -16.638 1.00 53.88 81 HIS A N 1
ATOM 528 C CA . HIS A 1 81 ? 8.898 15.695 -15.454 1.00 53.88 81 HIS A CA 1
ATOM 529 C C . HIS A 1 81 ? 8.520 14.224 -15.144 1.00 53.88 81 HIS A C 1
ATOM 531 O O . HIS A 1 81 ? 8.164 13.902 -14.013 1.00 53.88 81 HIS A O 1
ATOM 537 N N . TRP A 1 82 ? 8.589 13.348 -16.146 1.00 61.00 82 TRP A N 1
ATOM 538 C CA . TRP A 1 82 ? 8.237 11.918 -16.077 1.00 61.00 82 TRP A CA 1
ATOM 539 C C . TRP A 1 82 ? 9.460 11.000 -16.072 1.00 61.00 82 TRP A C 1
ATOM 541 O O . TRP A 1 82 ? 9.328 9.796 -16.275 1.00 61.00 82 TRP A O 1
ATOM 551 N N . ASP A 1 83 ? 10.650 11.576 -15.925 1.00 70.12 83 ASP A N 1
ATOM 552 C CA . ASP A 1 83 ? 11.894 10.827 -15.982 1.00 70.12 83 ASP A CA 1
ATOM 553 C C . ASP A 1 83 ? 12.100 10.080 -14.660 1.00 70.12 83 ASP A C 1
ATOM 555 O O . ASP A 1 83 ? 12.303 10.662 -13.591 1.00 70.12 83 ASP A O 1
ATOM 559 N N . VAL A 1 84 ? 12.028 8.761 -14.759 1.00 71.81 84 VAL A N 1
ATOM 560 C CA . VAL A 1 84 ? 12.230 7.806 -13.679 1.00 71.81 84 VAL A CA 1
ATOM 561 C C . VAL A 1 84 ? 13.721 7.642 -13.466 1.00 71.81 84 VAL A C 1
ATOM 563 O O . VAL A 1 84 ? 14.414 7.262 -14.403 1.00 71.81 84 VAL A O 1
ATOM 566 N N . THR A 1 85 ? 14.223 7.907 -12.261 1.00 75.50 85 THR A N 1
ATOM 567 C CA . THR A 1 85 ? 15.655 7.794 -11.947 1.00 75.50 85 THR A CA 1
ATOM 568 C C . THR A 1 85 ? 15.898 6.673 -10.948 1.00 75.50 85 THR A C 1
ATOM 570 O O . THR A 1 85 ? 15.462 6.767 -9.807 1.00 75.50 85 THR A O 1
ATOM 573 N N . VAL A 1 86 ? 16.649 5.649 -11.352 1.00 76.94 86 VAL A N 1
ATOM 574 C CA . VAL A 1 86 ? 17.132 4.594 -10.457 1.00 76.94 86 VAL A CA 1
ATOM 575 C C . VAL A 1 86 ? 18.535 4.959 -9.984 1.00 76.94 86 VAL A C 1
ATOM 577 O O . VAL A 1 86 ? 19.480 5.067 -10.775 1.00 76.94 86 VAL A O 1
ATOM 580 N N . HIS A 1 87 ? 18.683 5.169 -8.678 1.00 77.62 87 HIS A N 1
ATOM 581 C CA . HIS A 1 87 ? 19.928 5.622 -8.063 1.00 77.62 87 HIS A CA 1
ATOM 582 C C . HIS A 1 87 ? 20.940 4.479 -7.882 1.00 77.62 87 HIS A C 1
ATOM 584 O O . HIS A 1 87 ? 21.171 3.998 -6.775 1.00 77.62 87 HIS A O 1
ATOM 590 N N . VAL A 1 88 ? 21.581 4.080 -8.983 1.00 80.00 88 VAL A N 1
ATOM 591 C CA . VAL A 1 88 ? 22.746 3.180 -9.009 1.00 80.00 88 VAL A CA 1
ATOM 592 C C . VAL A 1 88 ? 23.959 3.957 -9.543 1.00 80.00 88 VAL A C 1
ATOM 594 O O . VAL A 1 88 ? 23.890 4.478 -10.657 1.00 80.00 88 VAL A O 1
ATOM 597 N N . PRO A 1 89 ? 25.078 4.064 -8.797 1.00 83.75 89 PRO A N 1
ATOM 598 C CA . PRO A 1 89 ? 26.296 4.691 -9.304 1.00 83.75 89 PRO A CA 1
ATOM 599 C C . PRO A 1 89 ? 26.825 3.929 -10.521 1.00 83.75 89 PRO A C 1
ATOM 601 O O . PRO A 1 89 ? 26.929 2.706 -10.467 1.00 83.75 89 PRO A O 1
ATOM 604 N N . VAL A 1 90 ? 27.217 4.639 -11.581 1.00 87.62 90 VAL A N 1
ATOM 605 C CA . VAL A 1 90 ? 27.768 4.041 -12.810 1.00 87.62 90 VAL A CA 1
ATOM 606 C C . VAL A 1 90 ? 29.251 4.421 -12.912 1.00 87.62 90 VAL A C 1
ATOM 608 O O . VAL A 1 90 ? 29.573 5.518 -13.378 1.00 87.62 90 VAL A O 1
ATOM 611 N N . PRO A 1 91 ? 30.192 3.571 -12.448 1.00 87.50 91 PRO A N 1
ATOM 612 C CA . PRO A 1 91 ? 31.615 3.893 -12.478 1.00 87.50 91 PRO A CA 1
ATOM 613 C C . PRO A 1 91 ? 32.120 4.119 -13.904 1.00 87.50 91 PRO A C 1
ATOM 615 O O . PRO A 1 91 ? 31.708 3.430 -14.840 1.00 87.50 91 PRO A O 1
ATOM 618 N N . ALA A 1 92 ? 33.065 5.045 -14.072 1.00 85.00 92 ALA A N 1
ATOM 619 C CA . ALA A 1 92 ? 33.672 5.318 -15.371 1.00 85.00 92 ALA A CA 1
ATOM 620 C C . ALA A 1 92 ? 34.278 4.041 -15.987 1.00 85.00 92 ALA A C 1
ATOM 622 O O . ALA A 1 92 ? 35.053 3.335 -15.343 1.00 85.00 92 ALA A O 1
ATOM 623 N N . GLY A 1 93 ? 33.921 3.748 -17.240 1.00 84.31 93 GLY A N 1
ATOM 624 C CA . GLY A 1 93 ? 34.344 2.533 -17.946 1.00 84.31 93 GLY A CA 1
ATOM 625 C C . GLY A 1 93 ? 33.482 1.290 -17.684 1.00 84.31 93 GLY A C 1
ATOM 626 O O . GLY A 1 93 ? 33.733 0.259 -18.306 1.00 84.31 93 GLY A O 1
ATOM 627 N N . SER A 1 94 ? 32.462 1.371 -16.822 1.00 91.25 94 SER A N 1
ATOM 628 C CA . SER A 1 94 ? 31.375 0.384 -16.803 1.00 91.25 94 SER A CA 1
ATOM 629 C C . SER A 1 94 ? 30.367 0.654 -17.927 1.00 91.25 94 SER A C 1
ATOM 631 O O . SER A 1 94 ? 30.316 1.748 -18.491 1.00 91.25 94 SER A O 1
ATOM 633 N N . THR A 1 95 ? 29.579 -0.357 -18.282 1.00 91.81 95 THR A N 1
ATOM 634 C CA . THR A 1 95 ? 28.451 -0.238 -19.216 1.00 91.81 95 THR A CA 1
ATOM 635 C C . THR A 1 95 ? 27.183 -0.688 -18.508 1.00 91.81 95 THR A C 1
ATOM 637 O O . THR A 1 95 ? 27.148 -1.789 -17.958 1.00 91.81 95 THR A O 1
ATOM 640 N N . ALA A 1 96 ? 26.161 0.164 -18.512 1.00 92.31 96 ALA A N 1
ATOM 641 C CA . ALA A 1 96 ? 24.858 -0.156 -17.948 1.00 92.31 96 ALA A CA 1
ATOM 642 C C . ALA A 1 96 ? 23.990 -0.941 -18.938 1.00 92.31 96 ALA A C 1
ATOM 644 O O . ALA A 1 96 ? 24.047 -0.714 -20.147 1.00 92.31 96 ALA A O 1
ATOM 645 N N . VAL A 1 97 ? 23.191 -1.851 -18.394 1.00 91.75 97 VAL A N 1
ATOM 646 C CA . VAL A 1 97 ? 22.214 -2.699 -19.083 1.00 91.75 97 VAL A CA 1
ATOM 647 C C . VAL A 1 97 ? 20.942 -2.792 -18.229 1.00 91.75 97 VAL A C 1
ATOM 649 O O . VAL A 1 97 ? 20.966 -2.453 -17.045 1.00 91.75 97 VAL A O 1
ATOM 652 N N . TYR A 1 98 ? 19.849 -3.270 -18.817 1.00 88.62 98 TYR A N 1
ATOM 653 C CA . TYR A 1 98 ? 18.615 -3.626 -18.113 1.00 88.62 98 TYR A CA 1
ATOM 654 C C . TYR A 1 98 ? 18.227 -5.066 -18.447 1.00 88.62 98 TYR A C 1
ATOM 656 O O . TYR A 1 98 ? 18.547 -5.544 -19.536 1.00 88.62 98 TYR A O 1
ATOM 664 N N . GLY A 1 99 ? 17.581 -5.746 -17.501 1.00 88.44 99 GLY A N 1
ATOM 665 C CA . GLY A 1 99 ? 17.151 -7.130 -17.658 1.00 88.44 99 GLY A CA 1
ATOM 666 C C . GLY A 1 99 ? 16.153 -7.573 -16.593 1.00 88.44 99 GLY A C 1
ATOM 667 O O . GLY A 1 99 ? 16.103 -7.023 -15.500 1.00 88.44 99 GLY A O 1
ATOM 668 N N . ASP A 1 100 ? 15.367 -8.589 -16.925 1.00 86.88 100 ASP A N 1
ATOM 669 C CA . ASP A 1 100 ? 14.508 -9.355 -16.016 1.00 86.88 100 ASP A CA 1
ATOM 670 C C . ASP A 1 100 ? 15.332 -10.526 -15.450 1.00 86.88 100 ASP A C 1
ATOM 672 O O . ASP A 1 100 ? 15.318 -11.633 -15.986 1.00 86.88 100 ASP A O 1
ATOM 676 N N . TRP A 1 101 ? 16.182 -10.266 -14.449 1.00 89.06 101 TRP A N 1
ATOM 677 C CA . TRP A 1 101 ? 17.180 -11.250 -13.991 1.00 89.06 101 TRP A CA 1
ATOM 678 C C . TRP A 1 101 ? 16.573 -12.409 -13.183 1.00 89.06 101 TRP A C 1
ATOM 680 O O . TRP A 1 101 ? 17.156 -13.498 -13.124 1.00 89.06 101 TRP A O 1
ATOM 690 N N . ASP A 1 102 ? 15.427 -12.195 -12.529 1.00 83.69 102 ASP A N 1
ATOM 691 C CA . ASP A 1 102 ? 14.748 -13.200 -11.707 1.00 83.69 102 ASP A CA 1
ATOM 692 C C . ASP A 1 102 ? 13.431 -13.749 -12.277 1.00 83.69 102 ASP A C 1
ATOM 694 O O . ASP A 1 102 ? 12.940 -14.755 -11.747 1.00 83.69 102 ASP A O 1
ATOM 698 N N . GLY A 1 103 ? 12.961 -13.231 -13.412 1.00 79.88 103 GLY A N 1
ATOM 699 C CA . GLY A 1 103 ? 11.823 -13.754 -14.168 1.00 79.88 103 GLY A CA 1
ATOM 700 C C . GLY A 1 103 ? 10.466 -13.246 -13.678 1.00 79.88 103 GLY A C 1
ATOM 701 O O . GLY A 1 103 ? 9.451 -13.879 -13.985 1.00 79.88 103 GLY A O 1
ATOM 702 N N . ASP A 1 104 ? 10.428 -12.161 -12.900 1.00 71.50 104 ASP A N 1
ATOM 703 C CA . ASP A 1 104 ? 9.187 -11.538 -12.423 1.00 71.50 104 ASP A CA 1
ATOM 704 C C . ASP A 1 104 ? 8.518 -10.639 -13.488 1.00 71.50 104 ASP A C 1
ATOM 706 O O . ASP A 1 104 ? 7.334 -10.301 -13.393 1.00 71.50 104 ASP A O 1
ATOM 710 N N . GLY A 1 105 ? 9.230 -10.336 -14.579 1.00 73.94 105 GLY A N 1
ATOM 711 C CA . GLY A 1 105 ? 8.768 -9.493 -15.678 1.00 73.94 105 GLY A CA 1
ATOM 712 C C . GLY A 1 105 ? 9.213 -8.034 -15.597 1.00 73.94 105 GLY A C 1
ATOM 713 O O . GLY A 1 105 ? 8.864 -7.268 -16.497 1.00 73.94 105 GLY A O 1
ATOM 714 N N . ALA A 1 106 ? 9.928 -7.616 -14.555 1.00 76.00 106 ALA A N 1
ATOM 715 C CA . ALA A 1 106 ? 10.433 -6.259 -14.396 1.00 76.00 106 ALA A CA 1
ATOM 716 C C . ALA A 1 106 ? 11.839 -6.114 -14.989 1.00 76.00 106 ALA A C 1
ATOM 718 O O . ALA A 1 106 ? 12.760 -6.867 -14.687 1.00 76.00 106 ALA A O 1
ATOM 719 N N . GLN A 1 107 ? 12.043 -5.078 -15.799 1.00 80.56 107 GLN A N 1
ATOM 720 C CA . GLN A 1 107 ? 13.375 -4.724 -16.288 1.00 80.56 107 GLN A CA 1
ATOM 721 C C . GLN A 1 107 ? 14.124 -3.929 -15.216 1.00 80.56 107 GLN A C 1
ATOM 723 O O . GLN A 1 107 ? 13.815 -2.766 -14.970 1.00 80.56 107 GLN A O 1
ATOM 728 N N . THR A 1 108 ? 15.125 -4.545 -14.596 1.00 84.56 108 THR A N 1
ATOM 729 C CA . THR A 1 108 ? 15.885 -4.001 -13.464 1.00 84.56 108 THR A CA 1
ATOM 730 C C . THR A 1 108 ? 17.367 -3.767 -13.825 1.00 84.56 108 THR A C 1
ATOM 732 O O . THR A 1 108 ? 17.860 -4.319 -14.815 1.00 84.56 108 THR A O 1
ATOM 735 N N . PRO A 1 109 ? 18.104 -2.900 -13.096 1.00 88.06 109 PRO A N 1
ATOM 736 C CA . PRO A 1 109 ? 19.462 -2.500 -13.476 1.00 88.06 109 PRO A CA 1
ATOM 737 C C . PRO A 1 109 ? 20.500 -3.628 -13.511 1.00 88.06 109 PRO A C 1
ATOM 739 O O . PRO A 1 109 ? 20.525 -4.509 -12.650 1.00 88.06 109 PRO A O 1
ATOM 742 N N . GLY A 1 110 ? 21.464 -3.507 -14.423 1.00 91.81 110 GLY A N 1
ATOM 743 C CA . GLY A 1 110 ? 22.718 -4.256 -14.404 1.00 91.81 110 GLY A CA 1
ATOM 744 C C . GLY A 1 110 ? 23.911 -3.407 -14.852 1.00 91.81 110 GLY A C 1
ATOM 745 O O . GLY A 1 110 ? 23.774 -2.484 -15.654 1.00 91.81 110 GLY A O 1
ATOM 746 N N . LEU A 1 111 ? 25.106 -3.722 -14.348 1.00 93.88 111 LEU A N 1
ATOM 747 C CA . LEU A 1 111 ? 26.374 -3.103 -14.744 1.00 93.88 111 LEU A CA 1
ATOM 748 C C . LEU A 1 111 ? 27.389 -4.168 -15.161 1.00 93.88 111 LEU A C 1
ATOM 750 O O . LEU A 1 111 ? 27.673 -5.095 -14.403 1.00 93.88 111 LEU A O 1
ATOM 754 N N . PHE A 1 112 ? 28.010 -3.980 -16.323 1.00 95.81 112 PHE A N 1
ATOM 755 C CA . PHE A 1 112 ? 29.191 -4.723 -16.753 1.00 95.81 112 PHE A CA 1
ATOM 756 C C . PHE A 1 112 ? 30.460 -3.893 -16.536 1.00 95.81 112 PHE A C 1
ATOM 758 O O . PHE A 1 112 ? 30.577 -2.771 -17.034 1.00 95.81 112 PHE A O 1
ATOM 765 N N . ALA A 1 113 ? 31.438 -4.462 -15.834 1.00 94.44 113 ALA A N 1
ATOM 766 C CA . ALA A 1 113 ? 32.746 -3.865 -15.595 1.00 94.44 113 ALA A CA 1
ATOM 767 C C . ALA A 1 113 ? 33.857 -4.917 -15.765 1.00 94.44 113 ALA A C 1
ATOM 769 O O . ALA A 1 113 ? 34.188 -5.667 -14.847 1.00 94.44 113 ALA A O 1
ATOM 770 N N . GLY A 1 114 ? 34.449 -4.976 -16.962 1.00 88.69 114 GLY A N 1
ATOM 771 C CA . GLY A 1 114 ? 35.714 -5.684 -17.207 1.00 88.69 114 GLY A CA 1
ATOM 772 C C . GLY A 1 114 ? 35.699 -7.208 -17.016 1.00 88.69 114 GLY A C 1
ATOM 773 O O . GLY A 1 114 ? 36.757 -7.782 -16.771 1.00 88.69 114 GLY A O 1
ATOM 774 N N . GLY A 1 115 ? 34.541 -7.864 -17.137 1.00 92.44 115 GLY A N 1
ATOM 775 C CA . GLY A 1 115 ? 34.372 -9.305 -16.878 1.00 92.44 115 GLY A CA 1
ATOM 776 C C . GLY A 1 115 ? 33.639 -9.642 -15.573 1.00 92.44 115 GLY A C 1
ATOM 777 O O . GLY A 1 115 ? 33.409 -10.821 -15.289 1.00 92.44 115 GLY A O 1
ATOM 778 N N . THR A 1 116 ? 33.261 -8.617 -14.806 1.00 94.81 116 THR A N 1
ATOM 779 C CA . THR A 1 116 ? 32.342 -8.703 -13.666 1.00 94.81 116 THR A CA 1
ATOM 780 C C . THR A 1 116 ? 31.005 -8.081 -14.047 1.00 94.81 116 THR A C 1
ATOM 782 O O . THR A 1 116 ? 30.969 -6.992 -14.622 1.00 94.81 116 THR A O 1
ATOM 785 N N . TRP A 1 117 ? 29.921 -8.763 -13.700 1.00 95.94 117 TRP A N 1
ATOM 786 C CA . TRP A 1 117 ? 28.551 -8.281 -13.817 1.00 95.94 117 TRP A CA 1
ATOM 787 C C . TRP A 1 117 ? 27.980 -8.071 -12.423 1.00 95.94 117 TRP A C 1
ATOM 789 O O . TRP A 1 117 ? 28.114 -8.951 -11.573 1.00 95.94 117 TRP A O 1
ATOM 799 N N . THR A 1 118 ? 27.328 -6.941 -12.200 1.00 94.06 118 THR A N 1
ATOM 800 C CA . THR A 1 118 ? 26.589 -6.647 -10.971 1.00 94.06 118 THR A CA 1
ATOM 801 C C . THR A 1 118 ? 25.141 -6.408 -11.366 1.00 94.06 118 THR A C 1
ATOM 803 O O . THR A 1 118 ? 24.898 -5.578 -12.239 1.00 94.06 118 THR A O 1
ATOM 806 N N . LEU A 1 119 ? 24.202 -7.149 -10.781 1.00 92.75 119 LEU A N 1
ATOM 807 C CA . LEU A 1 119 ? 22.786 -7.135 -11.158 1.00 92.75 119 LEU A CA 1
ATOM 808 C C . LEU A 1 119 ? 21.927 -6.828 -9.927 1.00 92.75 119 LEU A C 1
ATOM 810 O O . LEU A 1 119 ? 22.233 -7.277 -8.816 1.00 92.75 119 LEU A O 1
ATOM 814 N N . TRP A 1 120 ? 20.859 -6.066 -10.127 1.00 88.56 120 TRP A N 1
ATOM 815 C CA . TRP A 1 120 ? 19.912 -5.651 -9.096 1.00 88.56 120 TRP A CA 1
ATOM 816 C C . TRP A 1 120 ? 18.519 -6.127 -9.470 1.00 88.56 120 TRP A C 1
ATOM 818 O O . TRP A 1 120 ? 18.127 -5.933 -10.608 1.00 88.56 120 TRP A O 1
ATOM 828 N N . ASN A 1 121 ? 17.760 -6.639 -8.501 1.00 81.62 121 ASN A N 1
ATOM 829 C CA . ASN A 1 121 ? 16.344 -6.997 -8.664 1.00 81.62 121 ASN A CA 1
ATOM 830 C C . ASN A 1 121 ? 15.443 -5.984 -7.930 1.00 81.62 121 ASN A C 1
ATOM 832 O O . ASN A 1 121 ? 14.375 -6.316 -7.432 1.00 81.62 121 ASN A O 1
ATOM 836 N N . VAL A 1 122 ? 15.934 -4.758 -7.746 1.00 73.56 122 VAL A N 1
ATOM 837 C CA . VAL A 1 122 ? 15.242 -3.678 -7.038 1.00 73.56 122 VAL A CA 1
ATOM 838 C C . VAL A 1 122 ? 15.333 -2.435 -7.895 1.00 73.56 122 VAL A C 1
ATOM 840 O O . VAL A 1 122 ? 16.403 -2.114 -8.419 1.00 73.56 122 VAL A O 1
ATOM 843 N N . LEU A 1 123 ? 14.198 -1.761 -8.042 1.00 71.94 123 LEU A N 1
ATOM 844 C CA . LEU A 1 123 ? 14.037 -0.683 -9.006 1.00 71.94 123 LEU A CA 1
ATOM 845 C C . LEU A 1 123 ? 13.818 0.687 -8.345 1.00 71.94 123 LEU A C 1
ATOM 847 O O . LEU A 1 123 ? 14.170 1.703 -8.940 1.00 71.94 123 LEU A O 1
ATOM 851 N N . ILE A 1 124 ? 13.325 0.715 -7.103 1.00 67.75 124 ILE A N 1
ATOM 852 C CA . ILE A 1 124 ? 13.100 1.938 -6.318 1.00 67.75 124 ILE A CA 1
ATOM 853 C C . ILE A 1 124 ? 13.884 1.948 -5.007 1.00 67.75 124 ILE A C 1
ATOM 855 O O . ILE A 1 124 ? 14.408 0.923 -4.567 1.00 67.75 124 ILE A O 1
ATOM 859 N N . GLY A 1 125 ? 13.968 3.120 -4.380 1.00 64.06 125 GLY A N 1
ATOM 860 C CA . GLY A 1 125 ? 14.683 3.299 -3.123 1.00 64.06 125 GLY A CA 1
ATOM 861 C C . GLY A 1 125 ? 16.144 3.732 -3.265 1.00 64.06 125 GLY A C 1
ATOM 862 O O . GLY A 1 125 ? 16.795 3.645 -4.311 1.00 64.06 125 GLY A O 1
ATOM 863 N N . LYS A 1 126 ? 16.681 4.252 -2.160 1.00 59.19 126 LYS A N 1
ATOM 864 C CA . LYS A 1 126 ? 18.000 4.890 -2.117 1.00 59.19 126 LYS A CA 1
ATOM 865 C C . LYS A 1 126 ? 19.145 3.869 -2.080 1.00 59.19 126 LYS A C 1
ATOM 867 O O . LYS A 1 126 ? 19.435 3.315 -1.024 1.00 59.19 126 LYS A O 1
ATOM 872 N N . LEU A 1 127 ? 19.860 3.730 -3.205 1.00 64.25 127 LEU A N 1
ATOM 873 C CA . LEU A 1 127 ? 21.037 2.860 -3.389 1.00 64.25 127 LEU A CA 1
ATOM 874 C C . LEU A 1 127 ? 20.733 1.375 -3.096 1.00 64.25 127 LEU A C 1
ATOM 876 O O . LEU A 1 127 ? 21.188 0.848 -2.076 1.00 64.25 127 LEU A O 1
ATOM 880 N N . PRO A 1 128 ? 19.994 0.673 -3.976 1.00 69.75 128 PRO A N 1
ATOM 881 C CA . PRO A 1 128 ? 19.705 -0.739 -3.770 1.00 69.75 128 PRO A CA 1
ATOM 882 C C . PRO A 1 128 ? 21.001 -1.560 -3.698 1.00 69.75 128 PRO A C 1
ATOM 884 O O . PRO A 1 128 ? 21.962 -1.328 -4.439 1.00 69.75 128 PRO A O 1
ATOM 887 N N . SER A 1 129 ? 21.034 -2.544 -2.799 1.00 75.25 129 SER A N 1
ATOM 888 C CA . SER A 1 129 ? 22.131 -3.518 -2.762 1.00 75.25 129 SER A CA 1
ATOM 889 C C . SER A 1 129 ? 22.033 -4.453 -3.974 1.00 75.25 129 SER A C 1
ATOM 891 O O . SER A 1 129 ? 20.920 -4.809 -4.364 1.00 75.25 129 SER A O 1
ATOM 893 N N . PRO A 1 130 ? 23.160 -4.861 -4.583 1.00 85.19 130 PRO A N 1
ATOM 894 C CA . PRO A 1 130 ? 23.131 -5.778 -5.714 1.00 85.19 130 PRO A CA 1
ATOM 895 C C . PRO A 1 130 ? 22.583 -7.138 -5.281 1.00 85.19 130 PRO A C 1
ATOM 897 O O . PRO A 1 130 ? 23.025 -7.703 -4.279 1.00 85.19 130 PRO A O 1
ATOM 900 N N . ALA A 1 131 ? 21.641 -7.669 -6.057 1.00 86.06 131 ALA A N 1
ATOM 901 C CA . ALA A 1 131 ? 21.055 -8.985 -5.830 1.00 86.06 131 ALA A CA 1
ATOM 902 C C . ALA A 1 131 ? 22.062 -10.102 -6.145 1.00 86.06 131 ALA A C 1
ATOM 904 O O . ALA A 1 131 ? 22.077 -11.138 -5.480 1.00 86.06 131 ALA A O 1
ATOM 905 N N . MET A 1 132 ? 22.941 -9.885 -7.132 1.00 90.69 132 MET A N 1
ATOM 906 C CA . MET A 1 132 ? 24.044 -10.797 -7.430 1.00 90.69 132 MET A CA 1
ATOM 907 C C . MET A 1 132 ? 25.236 -10.109 -8.105 1.00 90.69 132 MET A C 1
ATOM 909 O O . MET A 1 132 ? 25.091 -9.130 -8.838 1.00 90.69 132 MET A O 1
ATOM 913 N N . THR A 1 133 ? 26.419 -10.693 -7.904 1.00 93.31 133 THR A N 1
ATOM 914 C CA . THR A 1 133 ? 27.655 -10.336 -8.612 1.00 93.31 133 THR A CA 1
ATOM 915 C C . THR A 1 133 ? 28.222 -11.584 -9.281 1.00 93.31 133 THR A C 1
ATOM 917 O O . THR A 1 133 ? 28.559 -12.557 -8.606 1.00 93.31 133 THR A O 1
ATOM 920 N N . VAL A 1 134 ? 28.351 -11.559 -10.606 1.00 93.75 134 VAL A N 1
ATOM 921 C CA . VAL A 1 134 ? 28.784 -12.693 -11.430 1.00 93.75 134 VAL A CA 1
ATOM 922 C C . VAL A 1 134 ? 30.126 -12.361 -12.084 1.00 93.75 134 VAL A C 1
ATOM 924 O O . VAL A 1 134 ? 30.222 -11.511 -12.968 1.00 93.75 134 VAL A O 1
ATOM 927 N N . GLY A 1 135 ? 31.191 -13.019 -11.626 1.00 91.38 135 GLY A N 1
ATOM 928 C CA . GLY A 1 135 ? 32.555 -12.811 -12.120 1.00 91.38 135 GLY A CA 1
ATOM 929 C C . GLY A 1 135 ? 32.989 -13.811 -13.195 1.00 91.38 135 GLY A C 1
ATOM 930 O O . GLY A 1 135 ? 32.452 -14.913 -13.311 1.00 91.38 135 GLY A O 1
ATOM 931 N N . GLY A 1 136 ? 34.030 -13.450 -13.949 1.00 89.25 136 GLY A N 1
ATOM 932 C CA . GLY A 1 136 ? 34.711 -14.364 -14.872 1.00 89.25 136 GLY A CA 1
ATOM 933 C C . GLY A 1 136 ? 33.986 -14.584 -16.201 1.00 89.25 136 GLY A C 1
ATOM 934 O O . GLY A 1 136 ? 34.195 -15.615 -16.845 1.00 89.25 136 GLY A O 1
ATOM 935 N N . PHE A 1 137 ? 33.144 -13.639 -16.629 1.00 94.75 137 PHE A N 1
ATOM 936 C CA . PHE A 1 137 ? 32.493 -13.692 -17.934 1.00 94.75 137 PHE A CA 1
ATOM 937 C C . PHE A 1 137 ? 32.602 -12.359 -18.678 1.00 94.75 137 PHE A C 1
ATOM 939 O O . PHE A 1 137 ? 32.002 -11.361 -18.293 1.00 94.75 137 PHE A O 1
ATOM 946 N N . GLY A 1 138 ? 33.381 -12.369 -19.761 1.00 94.31 138 GLY A N 1
ATOM 947 C CA . GLY A 1 138 ? 33.825 -11.167 -20.465 1.00 94.31 138 GLY A CA 1
ATOM 948 C C . GLY A 1 138 ? 35.203 -10.688 -20.001 1.00 94.31 138 GLY A C 1
ATOM 949 O O . GLY A 1 138 ? 35.846 -11.311 -19.156 1.00 94.31 138 GLY A O 1
ATOM 950 N N . ALA A 1 139 ? 35.671 -9.596 -20.594 1.00 93.75 139 ALA A N 1
ATOM 951 C CA . ALA A 1 139 ? 36.912 -8.901 -20.266 1.00 93.75 139 ALA A CA 1
ATOM 952 C C . ALA A 1 139 ? 36.792 -7.404 -20.609 1.00 93.75 139 ALA A C 1
ATOM 954 O O . ALA A 1 139 ? 35.848 -6.976 -21.271 1.00 93.75 139 ALA A O 1
ATOM 955 N N . ALA A 1 140 ? 37.766 -6.594 -20.189 1.00 91.12 140 ALA A N 1
ATOM 956 C CA . ALA A 1 140 ? 37.852 -5.199 -20.619 1.00 91.12 140 ALA A CA 1
ATOM 957 C C . ALA A 1 140 ? 37.971 -5.096 -22.155 1.00 91.12 140 ALA A C 1
ATOM 959 O O . ALA A 1 140 ? 38.809 -5.764 -22.762 1.00 91.12 140 ALA A O 1
ATOM 960 N N . GLY A 1 141 ? 37.139 -4.249 -22.770 1.00 90.31 141 GLY A N 1
ATOM 961 C CA . GLY A 1 141 ? 37.058 -4.081 -24.227 1.00 90.31 141 GLY A CA 1
ATOM 962 C C . GLY A 1 141 ? 36.031 -4.978 -24.931 1.00 90.31 141 GLY A C 1
ATOM 963 O O . GLY A 1 141 ? 35.800 -4.790 -26.124 1.00 90.31 141 GLY A O 1
ATOM 964 N N . ASP A 1 142 ? 35.389 -5.908 -24.218 1.00 95.81 142 ASP A N 1
ATOM 965 C CA . ASP A 1 142 ? 34.178 -6.567 -24.712 1.00 95.81 142 ASP A CA 1
ATOM 966 C C . ASP A 1 142 ? 32.974 -5.620 -24.634 1.00 95.81 142 ASP A C 1
ATOM 968 O O . ASP A 1 142 ? 32.872 -4.816 -23.705 1.00 95.81 142 ASP A O 1
ATOM 972 N N . VAL A 1 143 ? 32.034 -5.754 -25.573 1.00 95.12 143 VAL A N 1
ATOM 973 C CA . VAL A 1 143 ? 30.741 -5.055 -25.512 1.00 95.12 143 VAL A CA 1
ATOM 974 C C . VAL A 1 143 ? 29.713 -5.998 -24.880 1.00 95.12 143 VAL A C 1
ATOM 976 O O . VAL A 1 143 ? 29.505 -7.083 -25.430 1.00 95.12 143 VAL A O 1
ATOM 979 N N . PRO A 1 144 ? 29.079 -5.652 -23.746 1.00 96.12 144 PRO A N 1
ATOM 980 C CA . PRO A 1 144 ? 28.049 -6.494 -23.150 1.00 96.12 144 PRO A CA 1
ATOM 981 C C . PRO A 1 144 ? 26.784 -6.502 -24.012 1.00 96.12 144 PRO A C 1
ATOM 983 O O . PRO A 1 144 ? 26.426 -5.500 -24.629 1.00 96.12 144 PRO A O 1
ATOM 986 N N . VAL A 1 145 ? 26.099 -7.639 -24.021 1.00 96.31 145 VAL A N 1
ATOM 987 C CA . VAL A 1 145 ? 24.735 -7.797 -24.535 1.00 96.31 145 VAL A CA 1
ATOM 988 C C . VAL A 1 145 ? 23.938 -8.631 -23.545 1.00 96.31 145 VAL A C 1
ATOM 990 O O . VAL A 1 145 ? 24.505 -9.462 -22.838 1.00 96.31 145 VAL A O 1
ATOM 993 N N . VAL A 1 146 ? 22.633 -8.413 -23.490 1.00 96.62 146 VAL A N 1
ATOM 994 C CA . VAL A 1 146 ? 21.716 -9.121 -22.594 1.00 96.62 146 VAL A CA 1
ATOM 995 C C . VAL A 1 146 ? 20.424 -9.424 -23.346 1.00 96.62 146 VAL A C 1
ATOM 997 O O . VAL A 1 146 ? 20.092 -8.712 -24.293 1.00 96.62 146 VAL A O 1
ATOM 1000 N N . GLY A 1 147 ? 19.745 -10.501 -22.973 1.00 94.94 147 GLY A N 1
ATOM 1001 C CA . GLY A 1 147 ? 18.544 -10.987 -23.652 1.00 94.94 147 GLY A CA 1
ATOM 1002 C C . GLY A 1 147 ? 18.168 -12.380 -23.170 1.00 94.94 147 GLY A C 1
ATOM 1003 O O . GLY A 1 147 ? 18.984 -13.032 -22.534 1.00 94.94 147 GLY A O 1
ATOM 1004 N N . ASP A 1 148 ? 16.958 -12.844 -23.452 1.00 94.88 148 ASP A N 1
ATOM 1005 C CA . ASP A 1 148 ? 16.531 -14.210 -23.142 1.00 94.88 148 ASP A CA 1
ATOM 1006 C C . ASP A 1 148 ? 17.045 -15.167 -24.234 1.00 94.88 148 ASP A C 1
ATOM 1008 O O . ASP A 1 148 ? 16.505 -15.205 -25.345 1.00 94.88 148 ASP A O 1
ATOM 1012 N N . TRP A 1 149 ? 18.134 -15.906 -23.976 1.00 95.62 149 TRP A N 1
ATOM 1013 C CA . TRP A 1 149 ? 18.711 -16.801 -24.988 1.00 95.62 149 TRP A CA 1
ATOM 1014 C C . TRP A 1 149 ? 18.040 -18.181 -25.000 1.00 95.62 149 TRP A C 1
ATOM 1016 O O . TRP A 1 149 ? 18.039 -18.851 -26.042 1.00 95.62 149 TRP A O 1
ATOM 1026 N N . ASP A 1 150 ? 17.528 -18.656 -23.857 1.00 93.81 150 ASP A N 1
ATOM 1027 C CA . ASP A 1 150 ? 16.991 -20.015 -23.705 1.00 93.81 150 ASP A CA 1
ATOM 1028 C C . ASP A 1 150 ? 15.459 -20.117 -23.590 1.00 93.81 150 ASP A C 1
ATOM 1030 O O . ASP A 1 150 ? 14.918 -21.213 -23.797 1.00 93.81 150 ASP A O 1
ATOM 1034 N N . GLY A 1 151 ? 14.764 -18.982 -23.549 1.00 92.00 151 GLY A N 1
ATOM 1035 C CA . GLY A 1 151 ? 13.312 -18.829 -23.602 1.00 92.00 151 GLY A CA 1
ATOM 1036 C C . GLY A 1 151 ? 12.615 -19.174 -22.288 1.00 92.00 151 GLY A C 1
ATOM 1037 O O . GLY A 1 151 ? 11.445 -19.563 -22.325 1.00 92.00 151 GLY A O 1
ATOM 1038 N N . ASP A 1 152 ? 13.323 -19.130 -21.153 1.00 89.19 152 ASP A N 1
ATOM 1039 C CA . ASP A 1 152 ? 12.731 -19.341 -19.824 1.00 89.19 152 ASP A CA 1
ATOM 1040 C C . ASP A 1 152 ? 12.033 -18.085 -19.270 1.00 89.19 152 ASP A C 1
ATOM 1042 O O . ASP A 1 152 ? 11.252 -18.167 -18.315 1.00 89.19 152 ASP A O 1
ATOM 1046 N N . GLY A 1 153 ? 12.242 -16.940 -19.922 1.00 86.19 153 GLY A N 1
ATOM 1047 C CA . GLY A 1 153 ? 11.680 -15.651 -19.576 1.00 86.19 153 GLY A CA 1
ATOM 1048 C C . GLY A 1 153 ? 12.614 -14.717 -18.809 1.00 86.19 153 GLY A C 1
ATOM 1049 O O . GLY A 1 153 ? 12.215 -13.580 -18.556 1.00 86.19 153 GLY A O 1
ATOM 1050 N N . ARG A 1 154 ? 13.813 -15.164 -18.429 1.00 89.94 154 ARG A N 1
ATOM 1051 C CA . ARG A 1 154 ? 14.825 -14.345 -17.757 1.00 89.94 154 ARG A CA 1
ATOM 1052 C C . ARG A 1 154 ? 15.747 -13.690 -18.771 1.00 89.94 154 ARG A C 1
ATOM 1054 O O . ARG A 1 154 ? 15.917 -14.135 -19.898 1.00 89.94 154 ARG A O 1
ATOM 1061 N N . THR A 1 155 ? 16.401 -12.621 -18.344 1.00 93.81 155 THR A N 1
ATOM 1062 C CA . THR A 1 155 ? 17.465 -11.987 -19.115 1.00 93.81 155 THR A CA 1
ATOM 1063 C C . THR A 1 155 ? 18.815 -12.620 -18.783 1.00 93.81 155 THR A C 1
ATOM 1065 O O . THR A 1 155 ? 19.334 -12.501 -17.673 1.00 93.81 155 THR A O 1
ATOM 1068 N N . ASP A 1 156 ? 19.402 -13.263 -19.784 1.00 97.19 156 ASP A N 1
ATOM 1069 C CA . ASP A 1 156 ? 20.717 -13.882 -19.738 1.00 97.19 156 ASP A CA 1
ATOM 1070 C C . ASP A 1 156 ? 21.849 -12.895 -20.063 1.00 97.19 156 ASP A C 1
ATOM 1072 O O . ASP A 1 156 ? 21.649 -11.778 -20.551 1.00 97.19 156 ASP A O 1
ATOM 1076 N N . LEU A 1 157 ? 23.091 -13.343 -19.849 1.00 97.88 157 LEU A N 1
ATOM 1077 C CA . LEU A 1 157 ? 24.292 -12.544 -20.079 1.00 97.88 157 LEU A CA 1
ATOM 1078 C C . LEU A 1 157 ? 24.986 -12.921 -21.393 1.00 97.88 157 LEU A C 1
ATOM 1080 O O . LEU A 1 157 ? 25.080 -14.094 -21.773 1.00 97.88 157 LEU A O 1
ATOM 1084 N N . GLY A 1 158 ? 25.583 -11.936 -22.057 1.00 97.50 158 GLY A N 1
ATOM 1085 C CA . GLY A 1 158 ? 26.414 -12.142 -23.235 1.00 97.50 158 GLY A CA 1
ATOM 1086 C C . GLY A 1 158 ? 27.490 -11.074 -23.417 1.00 97.50 158 GLY A C 1
ATOM 1087 O O . GLY A 1 158 ? 27.414 -9.969 -22.887 1.00 97.50 158 GLY A O 1
ATOM 1088 N N . VAL A 1 159 ? 28.516 -11.398 -24.201 1.00 97.88 159 VAL A N 1
ATOM 1089 C CA . VAL A 1 159 ? 29.522 -10.432 -24.658 1.00 97.88 159 VAL A CA 1
ATOM 1090 C C . VAL A 1 159 ? 29.805 -10.590 -26.145 1.00 97.88 159 VAL A C 1
ATOM 1092 O O . VAL A 1 159 ? 29.918 -11.702 -26.663 1.00 97.88 159 VAL A O 1
ATOM 1095 N N . PHE A 1 160 ? 29.976 -9.467 -26.832 1.00 98.00 160 PHE A N 1
ATOM 1096 C CA . PHE A 1 160 ? 30.464 -9.406 -28.199 1.00 98.00 160 PHE A CA 1
ATOM 1097 C C . PHE A 1 160 ? 31.948 -9.034 -28.212 1.00 98.00 160 PHE A C 1
ATOM 1099 O O . PHE A 1 160 ? 32.356 -7.991 -27.696 1.00 98.00 160 PHE A O 1
ATOM 1106 N N . ARG A 1 161 ? 32.755 -9.887 -28.847 1.00 97.12 161 ARG A N 1
ATOM 1107 C CA . ARG A 1 161 ? 34.200 -9.709 -29.011 1.00 97.12 161 ARG A CA 1
ATOM 1108 C C . ARG A 1 161 ? 34.589 -9.997 -30.456 1.00 97.12 161 ARG A C 1
ATOM 1110 O O . ARG A 1 161 ? 34.519 -11.140 -30.907 1.00 97.12 161 ARG A O 1
ATOM 1117 N N . ALA A 1 162 ? 35.033 -8.960 -31.165 1.00 94.75 162 ALA A N 1
ATOM 1118 C CA . ALA A 1 162 ? 35.636 -9.045 -32.500 1.00 94.75 162 ALA A CA 1
ATOM 1119 C C . ALA A 1 162 ? 34.828 -9.864 -33.541 1.00 94.75 162 ALA A C 1
ATOM 1121 O O . ALA A 1 162 ? 35.393 -10.699 -34.248 1.00 94.75 162 ALA A O 1
ATOM 1122 N N . GLY A 1 163 ? 33.510 -9.645 -33.639 1.00 95.38 163 GLY A N 1
ATOM 1123 C CA . GLY A 1 163 ? 32.634 -10.367 -34.581 1.00 95.38 163 GLY A CA 1
ATOM 1124 C C . GLY A 1 163 ? 32.044 -11.677 -34.053 1.00 95.38 163 GLY A C 1
ATOM 1125 O O . GLY A 1 163 ? 31.416 -12.426 -34.799 1.00 95.38 163 GLY A O 1
ATOM 1126 N N . THR A 1 164 ? 32.273 -12.005 -32.781 1.00 97.50 164 THR A N 1
ATOM 1127 C CA . THR A 1 164 ? 31.755 -13.223 -32.147 1.00 97.50 164 THR A CA 1
ATOM 1128 C C . THR A 1 164 ? 30.987 -12.883 -30.876 1.00 97.50 164 THR A C 1
ATOM 1130 O O . THR A 1 164 ? 31.529 -12.246 -29.973 1.00 97.50 164 THR A O 1
ATOM 1133 N N . PHE A 1 165 ? 29.753 -13.371 -30.794 1.00 98.31 165 PHE A N 1
ATOM 1134 C CA . PHE A 1 165 ? 28.947 -13.412 -29.582 1.00 98.31 165 PHE A CA 1
ATOM 1135 C C . PHE A 1 165 ? 29.346 -14.616 -28.728 1.00 98.31 165 PHE A C 1
ATOM 1137 O O . PHE A 1 165 ? 29.504 -15.733 -29.234 1.00 98.31 165 PHE A O 1
ATOM 1144 N N . TYR A 1 166 ? 29.471 -14.386 -27.428 1.00 98.19 166 TYR A N 1
ATOM 1145 C CA . TYR A 1 166 ? 29.627 -15.400 -26.396 1.00 98.19 166 TYR A CA 1
ATOM 1146 C C . TYR A 1 166 ? 28.446 -15.229 -25.446 1.00 98.19 166 TYR A C 1
ATOM 1148 O O . TYR A 1 166 ? 28.336 -14.180 -24.822 1.00 98.19 166 TYR A O 1
ATOM 1156 N N . LEU A 1 167 ? 27.558 -16.217 -25.369 1.00 98.19 167 LEU A N 1
ATOM 1157 C CA . LEU A 1 167 ? 26.289 -16.141 -24.634 1.00 98.19 167 LEU A CA 1
ATOM 1158 C C . LEU A 1 167 ? 26.263 -17.201 -23.530 1.00 98.19 167 LEU A C 1
ATOM 1160 O O . LEU A 1 167 ? 26.769 -18.310 -23.739 1.00 98.19 167 LEU A O 1
ATOM 1164 N N . ARG A 1 168 ? 25.703 -16.880 -22.361 1.00 97.38 168 ARG A N 1
ATOM 1165 C CA . ARG A 1 168 ? 25.598 -17.795 -21.214 1.00 97.38 168 ARG A CA 1
ATOM 1166 C C . ARG A 1 168 ? 24.288 -17.580 -20.476 1.00 97.38 168 ARG A C 1
ATOM 1168 O O . ARG A 1 168 ? 24.017 -16.466 -20.041 1.00 97.38 168 ARG A O 1
ATOM 1175 N N . THR A 1 169 ? 23.553 -18.669 -20.270 1.00 96.25 169 THR A N 1
ATOM 1176 C CA . THR A 1 169 ? 22.285 -18.623 -19.543 1.00 96.25 169 THR A CA 1
ATOM 1177 C C . THR A 1 169 ? 22.509 -18.328 -18.059 1.00 96.25 169 THR A C 1
ATOM 1179 O O . THR A 1 169 ? 23.422 -18.902 -17.448 1.00 96.25 169 THR A O 1
ATOM 1182 N N . LEU A 1 170 ? 21.732 -17.407 -17.492 1.00 94.69 170 LEU A N 1
ATOM 1183 C CA . LEU A 1 170 ? 21.810 -16.949 -16.110 1.00 94.69 170 LEU A CA 1
ATOM 1184 C C . LEU A 1 170 ? 20.802 -17.719 -15.261 1.00 94.69 170 LEU A C 1
ATOM 1186 O O . LEU A 1 170 ? 19.595 -17.530 -15.345 1.00 94.69 170 LEU A O 1
ATOM 1190 N N . ARG A 1 171 ? 21.305 -18.601 -14.400 1.00 90.12 171 ARG A N 1
ATOM 1191 C CA . ARG A 1 171 ? 20.452 -19.428 -13.544 1.00 90.12 171 ARG A CA 1
ATOM 1192 C C . ARG A 1 171 ? 20.174 -18.732 -12.211 1.00 90.12 171 ARG A C 1
ATOM 1194 O O . ARG A 1 171 ? 21.038 -17.987 -11.732 1.00 90.12 171 ARG A O 1
ATOM 1201 N N . PRO A 1 172 ? 19.050 -19.060 -11.543 1.00 83.50 172 PRO A N 1
ATOM 1202 C CA . PRO A 1 172 ? 18.802 -18.668 -10.159 1.00 83.50 172 PRO A CA 1
ATOM 1203 C C . PRO A 1 172 ? 20.035 -18.881 -9.266 1.00 83.50 172 PRO A C 1
ATOM 1205 O O . PRO A 1 172 ? 20.707 -19.914 -9.343 1.00 83.50 172 PRO A O 1
ATOM 1208 N N . GLY A 1 173 ? 20.358 -17.878 -8.446 1.00 80.62 173 GLY A N 1
ATOM 1209 C CA . GLY A 1 173 ? 21.575 -17.861 -7.624 1.00 80.62 173 GLY A CA 1
ATOM 1210 C C . GLY A 1 173 ? 22.862 -17.445 -8.356 1.00 80.62 173 GLY A C 1
ATOM 1211 O O . GLY A 1 173 ? 23.947 -17.637 -7.814 1.00 80.62 173 GLY A O 1
ATOM 1212 N N . GLY A 1 174 ? 22.776 -16.896 -9.574 1.00 85.25 174 GLY A N 1
ATOM 1213 C CA . GLY A 1 174 ? 23.912 -16.284 -10.279 1.00 85.25 174 GLY A CA 1
ATOM 1214 C C . GLY A 1 174 ? 24.895 -17.272 -10.916 1.00 85.25 174 GLY A C 1
ATOM 1215 O O . GLY A 1 174 ? 26.013 -16.896 -11.274 1.00 85.25 174 GLY A O 1
ATOM 1216 N N . THR A 1 175 ? 24.514 -18.546 -11.067 1.00 90.56 175 THR A N 1
ATOM 1217 C CA . THR A 1 175 ? 25.363 -19.532 -11.756 1.00 90.56 175 THR A CA 1
ATOM 1218 C C . THR A 1 175 ? 25.160 -19.462 -13.267 1.00 90.56 175 THR A C 1
ATOM 1220 O O . THR A 1 175 ? 24.036 -19.409 -13.758 1.00 90.56 175 THR A O 1
ATOM 1223 N N . LEU A 1 176 ? 26.257 -19.466 -14.027 1.00 93.88 176 LEU A N 1
ATOM 1224 C CA . LEU A 1 176 ? 26.208 -19.326 -15.483 1.00 93.88 176 LEU A CA 1
ATOM 1225 C C . LEU A 1 176 ? 26.331 -20.668 -16.208 1.00 93.88 176 LEU A C 1
ATOM 1227 O O . LEU A 1 176 ? 27.264 -21.439 -15.959 1.00 93.88 176 LEU A O 1
ATOM 1231 N N . GLY A 1 177 ? 25.451 -20.886 -17.185 1.00 93.25 177 GLY A N 1
ATOM 1232 C CA . GLY A 1 177 ? 25.465 -22.028 -18.095 1.00 93.25 177 GLY A CA 1
ATOM 1233 C C . GLY A 1 177 ? 26.722 -22.129 -18.981 1.00 93.25 177 GLY A C 1
ATOM 1234 O O . GLY A 1 177 ? 27.651 -21.315 -18.877 1.00 93.25 177 GLY A O 1
ATOM 1235 N N . PRO A 1 178 ? 26.792 -23.147 -19.859 1.00 94.44 178 PRO A N 1
ATOM 1236 C CA . PRO A 1 178 ? 27.892 -23.303 -20.807 1.00 94.44 178 PRO A CA 1
ATOM 1237 C C . PRO A 1 178 ? 27.916 -22.153 -21.823 1.00 94.44 178 PRO A C 1
ATOM 1239 O O . PRO A 1 178 ? 26.871 -21.686 -22.270 1.00 94.44 178 PRO A O 1
ATOM 1242 N N . THR A 1 179 ? 29.112 -21.716 -22.219 1.00 96.06 179 THR A N 1
ATOM 1243 C CA . THR A 1 179 ? 29.276 -20.640 -23.206 1.00 96.06 179 THR A CA 1
ATOM 1244 C C . THR A 1 179 ? 28.911 -21.110 -24.609 1.00 96.06 179 THR A C 1
ATOM 1246 O O . THR A 1 179 ? 29.638 -21.900 -25.213 1.00 96.06 179 THR A O 1
ATOM 1249 N N . GLN A 1 180 ? 27.831 -20.564 -25.162 1.00 96.94 180 GLN A N 1
ATOM 1250 C CA . GLN A 1 180 ? 27.544 -20.651 -26.589 1.00 96.94 180 GLN A CA 1
ATOM 1251 C C . GLN A 1 180 ? 28.400 -19.624 -27.338 1.00 96.94 180 GLN A C 1
ATOM 1253 O O . GLN A 1 180 ? 28.544 -18.490 -26.886 1.00 96.94 180 GLN A O 1
ATOM 1258 N N . ARG A 1 181 ? 28.980 -20.009 -28.480 1.00 97.31 181 ARG A N 1
ATOM 1259 C CA . ARG A 1 181 ? 29.826 -19.135 -29.307 1.00 97.31 181 ARG A CA 1
ATOM 1260 C C . ARG A 1 181 ? 29.251 -19.036 -30.715 1.00 97.31 181 ARG A C 1
ATOM 1262 O O . ARG A 1 181 ? 29.188 -20.041 -31.419 1.00 97.31 181 ARG A O 1
ATOM 1269 N N . LEU A 1 182 ? 28.894 -17.828 -31.139 1.00 96.38 182 LEU A N 1
ATOM 1270 C CA . LEU A 1 182 ? 28.228 -17.561 -32.415 1.00 96.38 182 LEU A CA 1
ATOM 1271 C C . LEU A 1 182 ? 28.973 -16.452 -33.168 1.00 96.38 182 LEU A C 1
ATOM 1273 O O . LEU A 1 182 ? 29.064 -15.322 -32.699 1.00 96.38 182 LEU A O 1
ATOM 1277 N N . ALA A 1 183 ? 29.543 -16.779 -34.329 1.00 95.69 183 ALA A N 1
ATOM 1278 C CA . ALA A 1 183 ? 30.209 -15.800 -35.189 1.00 95.69 183 ALA A CA 1
ATOM 1279 C C . ALA A 1 183 ? 29.174 -15.109 -36.088 1.00 95.69 183 ALA A C 1
ATOM 1281 O O . ALA A 1 183 ? 28.522 -15.771 -36.897 1.00 95.69 183 ALA A O 1
ATOM 1282 N N . PHE A 1 184 ? 29.022 -13.795 -35.929 1.00 95.75 184 PHE A N 1
ATOM 1283 C CA . PHE A 1 184 ? 28.114 -12.959 -36.710 1.00 95.75 184 PHE A CA 1
ATOM 1284 C C . PHE A 1 184 ? 28.625 -11.512 -36.643 1.00 95.75 184 PHE A C 1
ATOM 1286 O O . PHE A 1 184 ? 28.572 -10.880 -35.591 1.00 95.75 184 PHE A O 1
ATOM 1293 N N . GLY A 1 185 ? 29.184 -11.023 -37.750 1.00 95.31 185 GLY A N 1
ATOM 1294 C CA . GLY A 1 185 ? 29.920 -9.757 -37.828 1.00 95.31 185 GLY A CA 1
ATOM 1295 C C . GLY A 1 185 ? 31.449 -9.904 -37.769 1.00 95.31 185 GLY A C 1
ATOM 1296 O O . GLY A 1 185 ? 32.003 -10.999 -37.871 1.00 95.31 185 GLY A O 1
ATOM 1297 N N . VAL A 1 186 ? 32.146 -8.773 -37.640 1.00 95.62 186 VAL A N 1
ATOM 1298 C CA . VAL A 1 186 ? 33.614 -8.644 -37.552 1.00 95.62 186 VAL A CA 1
ATOM 1299 C C . VAL A 1 186 ? 34.026 -7.640 -36.467 1.00 95.62 186 VAL A C 1
ATOM 1301 O O . VAL A 1 186 ? 33.191 -6.998 -35.833 1.00 95.62 186 VAL A O 1
ATOM 1304 N N . ALA A 1 187 ? 35.331 -7.484 -36.233 1.00 93.50 187 ALA A N 1
ATOM 1305 C CA . ALA A 1 187 ? 35.847 -6.418 -35.377 1.00 93.50 187 ALA A CA 1
ATOM 1306 C C . ALA A 1 187 ? 35.488 -5.026 -35.933 1.00 93.50 187 ALA A C 1
ATOM 1308 O O . ALA A 1 187 ? 35.763 -4.736 -37.096 1.00 93.50 187 ALA A O 1
ATOM 1309 N N . GLY A 1 188 ? 34.904 -4.173 -35.088 1.00 90.62 188 GLY A N 1
ATOM 1310 C CA . GLY A 1 188 ? 34.414 -2.840 -35.460 1.00 90.62 188 GLY A CA 1
ATOM 1311 C C . GLY A 1 188 ? 32.911 -2.774 -35.754 1.00 90.62 188 GLY A C 1
ATOM 1312 O O . GLY A 1 188 ? 32.367 -1.673 -35.792 1.00 90.62 188 GLY A O 1
ATOM 1313 N N . ASP A 1 189 ? 32.231 -3.915 -35.896 1.00 96.12 189 ASP A N 1
ATOM 1314 C CA . ASP A 1 189 ? 30.767 -3.947 -35.850 1.00 96.12 189 ASP A CA 1
ATOM 1315 C C . ASP A 1 189 ? 30.278 -3.708 -34.411 1.00 96.12 189 ASP A C 1
ATOM 1317 O O . ASP A 1 189 ? 30.936 -4.109 -33.447 1.00 96.12 189 ASP A O 1
ATOM 1321 N N . VAL A 1 190 ? 29.111 -3.080 -34.262 1.00 95.62 190 VAL A N 1
ATOM 1322 C CA . VAL A 1 190 ? 28.452 -2.871 -32.962 1.00 95.62 190 VAL A CA 1
ATOM 1323 C C . VAL A 1 190 ? 27.336 -3.908 -32.813 1.00 95.62 190 VAL A C 1
ATOM 1325 O O . VAL A 1 190 ? 26.514 -4.009 -33.726 1.00 95.62 190 VAL A O 1
ATOM 1328 N N . PRO A 1 191 ? 27.270 -4.690 -31.721 1.00 96.69 191 PRO A N 1
ATOM 1329 C CA . PRO A 1 191 ? 26.185 -5.642 -31.530 1.00 96.69 191 PRO A CA 1
ATOM 1330 C C . PRO A 1 191 ? 24.854 -4.921 -31.300 1.00 96.69 191 PRO A C 1
ATOM 1332 O O . PRO A 1 191 ? 24.805 -3.828 -30.738 1.00 96.69 191 PRO A O 1
ATOM 1335 N N . VAL A 1 192 ? 23.770 -5.563 -31.713 1.00 96.06 192 VAL A N 1
ATOM 1336 C CA . VAL A 1 192 ? 22.402 -5.180 -31.370 1.00 96.06 192 VAL A CA 1
ATOM 1337 C C . VAL A 1 192 ? 21.603 -6.464 -31.162 1.00 96.06 192 VAL A C 1
ATOM 1339 O O . VAL A 1 192 ? 21.836 -7.445 -31.861 1.00 96.06 192 VAL A O 1
ATOM 1342 N N . VAL A 1 193 ? 20.713 -6.500 -30.180 1.00 96.62 193 VAL A N 1
ATOM 1343 C CA . VAL A 1 193 ? 19.948 -7.700 -29.816 1.00 96.62 193 VAL A CA 1
ATOM 1344 C C . VAL A 1 193 ? 18.503 -7.308 -29.529 1.00 96.62 193 VAL A C 1
ATOM 1346 O O . VAL A 1 193 ? 18.254 -6.164 -29.147 1.00 96.62 193 VAL A O 1
ATOM 1349 N N . GLY A 1 194 ? 17.580 -8.231 -29.774 1.00 94.62 194 GLY A N 1
ATOM 1350 C CA . GLY A 1 194 ? 16.140 -8.047 -29.602 1.00 94.62 194 GLY A CA 1
ATOM 1351 C C . GLY A 1 194 ? 15.369 -9.239 -30.173 1.00 94.62 194 GLY A C 1
ATOM 1352 O O . GLY A 1 194 ? 15.915 -9.955 -31.007 1.00 94.62 194 GLY A O 1
ATOM 1353 N N . ASP A 1 195 ? 14.140 -9.478 -29.730 1.00 94.31 195 ASP A N 1
ATOM 1354 C CA . ASP A 1 195 ? 13.218 -10.457 -30.325 1.00 94.31 195 ASP A CA 1
ATOM 1355 C C . ASP A 1 195 ? 12.694 -9.934 -31.677 1.00 94.31 195 ASP A C 1
ATOM 1357 O O . ASP A 1 195 ? 11.692 -9.223 -31.747 1.00 94.31 195 ASP A O 1
ATOM 1361 N N . TRP A 1 196 ? 13.416 -10.212 -32.770 1.00 95.00 196 TRP A N 1
ATOM 1362 C CA . TRP A 1 196 ? 13.075 -9.663 -34.088 1.00 95.00 196 TRP A CA 1
ATOM 1363 C C . TRP A 1 196 ? 11.850 -10.337 -34.724 1.00 95.00 196 TRP A C 1
ATOM 1365 O O . TRP A 1 196 ? 11.213 -9.735 -35.596 1.00 95.00 196 TRP A O 1
ATOM 1375 N N . ASP A 1 197 ? 11.561 -11.599 -34.382 1.00 92.31 197 ASP A N 1
ATOM 1376 C CA . ASP A 1 197 ? 10.519 -12.391 -35.045 1.00 92.31 197 ASP A CA 1
ATOM 1377 C C . ASP A 1 197 ? 9.246 -12.624 -34.213 1.00 92.31 197 ASP A C 1
ATOM 1379 O O . ASP A 1 197 ? 8.174 -12.813 -34.813 1.00 92.31 197 ASP A O 1
ATOM 1383 N N . GLY A 1 198 ? 9.314 -12.409 -32.898 1.00 90.81 198 GLY A N 1
ATOM 1384 C CA . GLY A 1 198 ? 8.221 -12.479 -31.930 1.00 90.81 198 GLY A CA 1
ATOM 1385 C C . GLY A 1 198 ? 8.026 -13.870 -31.323 1.00 90.81 198 GLY A C 1
ATOM 1386 O O . GLY A 1 198 ? 6.883 -14.223 -31.018 1.00 90.81 198 GLY A O 1
ATOM 1387 N N . ASP A 1 199 ? 9.080 -14.692 -31.226 1.00 91.25 199 ASP A N 1
ATOM 1388 C CA . ASP A 1 199 ? 9.012 -16.041 -30.636 1.00 91.25 199 ASP A CA 1
ATOM 1389 C C . ASP A 1 199 ? 9.228 -16.079 -29.109 1.00 91.25 199 ASP A C 1
ATOM 1391 O O . ASP A 1 199 ? 9.027 -17.127 -28.484 1.00 91.25 199 ASP A O 1
ATOM 1395 N N . GLY A 1 200 ? 9.559 -14.934 -28.503 1.00 88.44 200 GLY A N 1
ATOM 1396 C CA . GLY A 1 200 ? 9.840 -14.769 -27.081 1.00 88.44 200 GLY A CA 1
ATOM 1397 C C . GLY A 1 200 ? 11.318 -14.906 -26.707 1.00 88.44 200 GLY A C 1
ATOM 1398 O O . GLY A 1 200 ? 11.632 -14.819 -25.522 1.00 88.44 200 GLY A O 1
ATOM 1399 N N . ARG A 1 201 ? 12.224 -15.127 -27.669 1.00 93.31 201 ARG A N 1
ATOM 1400 C CA . ARG A 1 201 ? 13.679 -15.205 -27.455 1.00 93.31 201 ARG A CA 1
ATOM 1401 C C . ARG A 1 201 ? 14.374 -13.993 -28.045 1.00 93.31 201 ARG A C 1
ATOM 1403 O O . ARG A 1 201 ? 13.971 -13.439 -29.059 1.00 93.31 201 ARG A O 1
ATOM 1410 N N . THR A 1 202 ? 15.498 -13.607 -27.456 1.00 95.50 202 THR A N 1
ATOM 1411 C CA . THR A 1 202 ? 16.309 -12.515 -27.989 1.00 95.50 202 THR A CA 1
ATOM 1412 C C . THR A 1 202 ? 17.236 -13.004 -29.106 1.00 95.50 202 THR A C 1
ATOM 1414 O O . THR A 1 202 ? 18.158 -13.797 -28.892 1.00 95.50 202 THR A O 1
ATOM 1417 N N . ASP A 1 203 ? 17.037 -12.468 -30.307 1.00 96.31 203 ASP A N 1
ATOM 1418 C CA . ASP A 1 203 ? 17.868 -12.716 -31.478 1.00 96.31 203 ASP A CA 1
ATOM 1419 C C . ASP A 1 203 ? 19.126 -11.828 -31.531 1.00 96.31 203 ASP A C 1
ATOM 1421 O O . ASP A 1 203 ? 19.285 -10.819 -30.840 1.00 96.31 203 ASP A O 1
ATOM 1425 N N . LEU A 1 204 ? 20.044 -12.199 -32.430 1.00 97.44 204 LEU A N 1
ATOM 1426 C CA . LEU A 1 204 ? 21.315 -11.503 -32.640 1.00 97.44 204 LEU A CA 1
ATOM 1427 C C . LEU A 1 204 ? 21.289 -10.605 -33.877 1.00 97.44 204 LEU A C 1
ATOM 1429 O O . LEU A 1 204 ? 20.815 -10.992 -34.942 1.00 97.44 204 LEU A O 1
ATOM 1433 N N . GLY A 1 205 ? 21.906 -9.438 -33.775 1.00 96.81 205 GLY A N 1
ATOM 1434 C CA . GLY A 1 205 ? 22.151 -8.531 -34.886 1.00 96.81 205 GLY A CA 1
ATOM 1435 C C . GLY A 1 205 ? 23.482 -7.796 -34.737 1.00 96.81 205 GLY A C 1
ATOM 1436 O O . GLY A 1 205 ? 24.086 -7.755 -33.666 1.00 96.81 205 GLY A O 1
ATOM 1437 N N . VAL A 1 206 ? 23.957 -7.187 -35.819 1.00 97.38 206 VAL A N 1
ATOM 1438 C CA . VAL A 1 206 ? 25.089 -6.250 -35.771 1.00 97.38 206 VAL A CA 1
ATOM 1439 C C . VAL A 1 206 ? 24.842 -5.043 -36.659 1.00 97.38 206 VAL A C 1
ATOM 1441 O O . VAL A 1 206 ? 24.170 -5.133 -37.685 1.00 97.38 206 VAL A O 1
ATOM 1444 N N . ARG A 1 207 ? 25.437 -3.910 -36.294 1.00 96.50 207 ARG A N 1
ATOM 1445 C CA . ARG A 1 207 ? 25.469 -2.695 -37.101 1.00 96.50 207 ARG A CA 1
ATOM 1446 C C . ARG A 1 207 ? 26.876 -2.422 -37.614 1.00 96.50 207 ARG A C 1
ATOM 1448 O O . ARG A 1 207 ? 27.826 -2.352 -36.836 1.00 96.50 207 ARG A O 1
ATOM 1455 N N . ARG A 1 208 ? 26.979 -2.197 -38.924 1.00 94.69 208 ARG A N 1
ATOM 1456 C CA . ARG A 1 208 ? 28.201 -1.820 -39.640 1.00 94.69 208 ARG A CA 1
ATOM 1457 C C . ARG A 1 208 ? 27.970 -0.484 -40.340 1.00 94.69 208 ARG A C 1
ATOM 1459 O O . ARG A 1 208 ? 27.276 -0.399 -41.352 1.00 94.69 208 ARG A O 1
ATOM 1466 N N . GLY A 1 209 ? 28.531 0.587 -39.784 1.00 93.00 209 GLY A N 1
ATOM 1467 C CA . GLY A 1 209 ? 28.288 1.945 -40.274 1.00 93.00 209 GLY A CA 1
ATOM 1468 C C . GLY A 1 209 ? 26.810 2.334 -40.152 1.00 93.00 209 GLY A C 1
ATOM 1469 O O . GLY A 1 209 ? 26.314 2.519 -39.045 1.00 93.00 209 GLY A O 1
ATOM 1470 N N . ALA A 1 210 ? 26.118 2.478 -41.285 1.00 91.81 210 ALA A N 1
ATOM 1471 C CA . ALA A 1 210 ? 24.689 2.806 -41.338 1.00 91.81 210 ALA A CA 1
ATOM 1472 C C . ALA A 1 210 ? 23.776 1.595 -41.634 1.00 91.81 210 ALA A C 1
ATOM 1474 O O . ALA A 1 210 ? 22.559 1.760 -41.653 1.00 91.81 210 ALA A O 1
ATOM 1475 N N . GLU A 1 211 ? 24.327 0.398 -41.866 1.00 94.56 211 GLU A N 1
ATOM 1476 C CA . GLU A 1 211 ? 23.549 -0.825 -42.111 1.00 94.56 211 GLU A CA 1
ATOM 1477 C C . GLU A 1 211 ? 23.464 -1.691 -40.847 1.00 94.56 211 GLU A C 1
ATOM 1479 O O . GLU A 1 211 ? 24.478 -2.000 -40.218 1.00 94.56 211 GLU A O 1
ATOM 1484 N N . PHE A 1 212 ? 22.250 -2.104 -40.496 1.00 96.75 212 PHE A N 1
ATOM 1485 C CA . PHE A 1 212 ? 21.949 -3.166 -39.539 1.00 96.75 212 PHE A CA 1
ATOM 1486 C C . PHE A 1 212 ? 21.800 -4.501 -40.278 1.00 96.75 212 PHE A C 1
ATOM 1488 O O . PHE A 1 212 ? 21.259 -4.530 -41.383 1.00 96.75 212 PHE A O 1
ATOM 1495 N N . PHE A 1 213 ? 22.230 -5.595 -39.652 1.00 96.25 213 PHE A N 1
ATOM 1496 C CA . PHE A 1 213 ? 22.130 -6.970 -40.141 1.00 96.25 213 PHE A CA 1
ATOM 1497 C C . PHE A 1 213 ? 21.532 -7.847 -39.042 1.00 96.25 213 PHE A C 1
ATOM 1499 O O . PHE A 1 213 ? 22.041 -7.839 -37.922 1.00 96.25 213 PHE A O 1
ATOM 1506 N N . PHE A 1 214 ? 20.493 -8.618 -39.359 1.00 96.06 214 PHE A N 1
ATOM 1507 C CA . PHE A 1 214 ? 19.729 -9.402 -38.381 1.00 96.06 214 PHE A CA 1
ATOM 1508 C C . PHE A 1 214 ? 19.877 -10.896 -38.639 1.00 96.06 214 PHE A C 1
ATOM 1510 O O . PHE A 1 214 ? 19.699 -11.367 -39.764 1.00 96.06 214 PHE A O 1
ATOM 1517 N N . ARG A 1 215 ? 20.184 -11.675 -37.606 1.00 92.88 215 ARG A N 1
ATOM 1518 C CA . ARG A 1 215 ? 20.132 -13.132 -37.677 1.00 92.88 215 ARG A CA 1
ATOM 1519 C C . ARG A 1 215 ? 18.662 -13.544 -37.619 1.00 92.88 215 ARG A C 1
ATOM 1521 O O . ARG A 1 215 ? 18.015 -13.330 -36.614 1.00 92.88 215 ARG A O 1
ATOM 1528 N N . GLY A 1 216 ? 18.151 -14.118 -38.704 1.00 88.75 216 GLY A N 1
ATOM 1529 C CA . GLY A 1 216 ? 16.755 -14.542 -38.803 1.00 88.75 216 GLY A CA 1
ATOM 1530 C C . GLY A 1 216 ? 16.353 -14.823 -40.249 1.00 88.75 216 GLY A C 1
ATOM 1531 O O . GLY A 1 216 ? 17.182 -14.771 -41.165 1.00 88.75 216 GLY A O 1
ATOM 1532 N N . ARG A 1 217 ? 15.077 -15.143 -40.482 1.00 86.94 217 ARG A N 1
ATOM 1533 C CA . ARG A 1 217 ? 14.543 -15.389 -41.833 1.00 86.94 217 ARG A CA 1
ATOM 1534 C C . ARG A 1 217 ? 13.942 -14.111 -42.411 1.00 86.94 217 ARG A C 1
ATOM 1536 O O . ARG A 1 217 ? 12.980 -13.586 -41.862 1.00 86.94 217 ARG A O 1
ATOM 1543 N N . ALA A 1 218 ? 14.418 -13.680 -43.583 1.00 84.94 218 ALA A N 1
ATOM 1544 C CA . ALA A 1 218 ? 13.893 -12.498 -44.282 1.00 84.94 218 ALA A CA 1
ATOM 1545 C C . ALA A 1 218 ? 12.367 -12.533 -44.480 1.00 84.94 218 ALA A C 1
ATOM 1547 O O . ALA A 1 218 ? 11.708 -11.517 -44.322 1.00 84.94 218 ALA A O 1
ATOM 1548 N N . ALA A 1 219 ? 11.791 -13.712 -44.740 1.00 84.31 219 ALA A N 1
ATOM 1549 C CA . ALA A 1 219 ? 10.345 -13.882 -44.900 1.00 84.31 219 ALA A CA 1
ATOM 1550 C C . ALA A 1 219 ? 9.516 -13.582 -43.631 1.00 84.31 219 ALA A C 1
ATOM 1552 O O . ALA A 1 219 ? 8.306 -13.410 -43.747 1.00 84.31 219 ALA A O 1
ATOM 1553 N N . VAL A 1 220 ? 10.148 -13.545 -42.450 1.00 85.56 220 VAL A N 1
ATOM 1554 C CA . VAL A 1 220 ? 9.507 -13.228 -41.163 1.00 85.56 220 VAL A CA 1
ATOM 1555 C C . VAL A 1 220 ? 9.858 -11.807 -40.719 1.00 85.56 220 VAL A C 1
ATOM 1557 O O . VAL A 1 220 ? 8.961 -11.053 -40.363 1.00 85.56 220 VAL A O 1
ATOM 1560 N N . LEU A 1 221 ? 11.138 -11.422 -40.813 1.00 89.25 221 LEU A N 1
ATOM 1561 C CA . LEU A 1 221 ? 11.628 -10.103 -40.380 1.00 89.25 221 LEU A CA 1
ATOM 1562 C C . LEU A 1 221 ? 11.271 -8.963 -41.346 1.00 89.25 221 LEU A C 1
ATOM 1564 O O . LEU A 1 221 ? 11.116 -7.815 -40.947 1.00 89.25 221 LEU A O 1
ATOM 1568 N N . GLN A 1 222 ? 11.198 -9.266 -42.641 1.00 88.06 222 GLN A N 1
ATOM 1569 C CA . GLN A 1 222 ? 10.972 -8.307 -43.723 1.00 88.06 222 GLN A CA 1
ATOM 1570 C C . GLN A 1 222 ? 9.930 -8.884 -44.701 1.00 88.06 222 GLN A C 1
ATOM 1572 O O . GLN A 1 222 ? 10.251 -9.161 -45.864 1.00 88.06 222 GLN A O 1
ATOM 1577 N N . PRO A 1 223 ? 8.686 -9.134 -44.241 1.00 80.56 223 PRO A N 1
ATOM 1578 C CA . PRO A 1 223 ? 7.646 -9.713 -45.080 1.00 80.56 223 PRO A CA 1
ATOM 1579 C C . PRO A 1 223 ? 7.378 -8.803 -46.282 1.00 80.56 223 PRO A C 1
ATOM 1581 O O . PRO A 1 223 ? 7.346 -7.576 -46.166 1.00 80.56 223 PRO A O 1
ATOM 1584 N N . ALA A 1 224 ? 7.183 -9.406 -47.456 1.00 72.75 224 ALA A N 1
ATOM 1585 C CA . ALA A 1 224 ? 6.884 -8.645 -48.662 1.00 72.75 224 ALA A CA 1
ATOM 1586 C C . ALA A 1 224 ? 5.601 -7.816 -48.451 1.00 72.75 224 ALA A C 1
ATOM 1588 O O . ALA A 1 224 ? 4.619 -8.360 -47.932 1.00 72.75 224 ALA A O 1
ATOM 1589 N N . PRO A 1 225 ? 5.573 -6.529 -48.853 1.00 67.56 225 PRO A N 1
ATOM 1590 C CA . PRO A 1 225 ? 4.396 -5.691 -48.672 1.00 67.56 225 PRO A CA 1
ATOM 1591 C C . PRO A 1 225 ? 3.191 -6.348 -49.344 1.00 67.56 225 PRO A C 1
ATOM 1593 O O . PRO A 1 225 ? 3.256 -6.734 -50.515 1.00 67.56 225 PRO A O 1
ATOM 1596 N N . VAL A 1 226 ? 2.095 -6.487 -48.594 1.00 50.72 226 VAL A N 1
ATOM 1597 C CA . VAL A 1 226 ? 0.869 -7.117 -49.089 1.00 50.72 226 VAL A CA 1
ATOM 1598 C C . VAL A 1 226 ? 0.354 -6.301 -50.268 1.00 50.72 226 VAL A C 1
ATOM 1600 O O . VAL A 1 226 ? -0.180 -5.206 -50.095 1.00 50.72 226 VAL A O 1
ATOM 1603 N N . VAL A 1 227 ? 0.514 -6.844 -51.476 1.00 45.69 227 VAL A N 1
ATOM 1604 C CA . VAL A 1 227 ? -0.044 -6.260 -52.696 1.00 45.69 227 VAL A CA 1
ATOM 1605 C C . VAL A 1 227 ? -1.557 -6.428 -52.634 1.00 45.69 227 VAL A C 1
ATOM 1607 O O . VAL A 1 227 ? -2.117 -7.407 -53.128 1.00 45.69 227 VAL A O 1
ATOM 1610 N N . THR A 1 228 ? -2.233 -5.464 -52.013 1.00 42.69 228 THR A N 1
ATOM 1611 C CA . THR A 1 228 ? -3.670 -5.302 -52.191 1.00 42.69 228 THR A CA 1
ATOM 1612 C C . THR A 1 228 ? -3.907 -5.014 -53.676 1.00 42.69 228 THR A C 1
ATOM 1614 O O . THR A 1 228 ? -3.322 -4.073 -54.225 1.00 42.69 228 THR A O 1
ATOM 1617 N N . PRO A 1 229 ? -4.701 -5.834 -54.388 1.00 38.75 229 PRO A N 1
ATOM 1618 C CA . PRO A 1 229 ? -4.979 -5.566 -55.787 1.00 38.75 229 PRO A CA 1
ATOM 1619 C C . PRO A 1 229 ? -5.730 -4.236 -55.876 1.00 38.75 229 PRO A C 1
ATOM 1621 O O . PRO A 1 229 ? -6.831 -4.097 -55.342 1.00 38.75 229 PRO A O 1
ATOM 1624 N N . SER A 1 230 ? -5.124 -3.249 -56.542 1.00 35.56 230 SER A N 1
ATOM 1625 C CA . SER A 1 230 ? -5.802 -1.985 -56.836 1.00 35.56 230 SER A CA 1
ATOM 1626 C C . SER A 1 230 ? -7.127 -2.261 -57.555 1.00 35.56 230 SER A C 1
ATOM 1628 O O . SER A 1 230 ? -7.173 -3.154 -58.407 1.00 35.56 230 SER A O 1
ATOM 1630 N N . PRO A 1 231 ? -8.198 -1.493 -57.283 1.00 46.97 231 PRO A N 1
ATOM 1631 C CA . PRO A 1 231 ? -9.501 -1.673 -57.917 1.00 46.97 231 PRO A CA 1
ATOM 1632 C C . PRO A 1 231 ? -9.512 -1.137 -59.364 1.00 46.97 231 PRO A C 1
ATOM 1634 O O . PRO A 1 231 ? -10.331 -0.301 -59.740 1.00 46.97 231 PRO A O 1
ATOM 1637 N N . SER A 1 232 ? -8.607 -1.631 -60.211 1.00 44.56 232 SER A N 1
ATOM 1638 C CA . SER A 1 232 ? -8.587 -1.398 -61.657 1.00 44.56 232 SER A CA 1
ATOM 1639 C C . SER A 1 232 ? -9.515 -2.390 -62.364 1.00 44.56 232 SER A C 1
ATOM 1641 O O . SER A 1 232 ? -9.075 -3.288 -63.080 1.00 44.56 232 SER A O 1
ATOM 1643 N N . GLY A 1 233 ? -10.816 -2.225 -62.126 1.00 37.50 233 GLY A N 1
ATOM 1644 C CA . GLY A 1 233 ? -11.885 -3.053 -62.682 1.00 37.50 233 GLY A CA 1
ATOM 1645 C C . GLY A 1 233 ? -13.103 -2.216 -63.052 1.00 37.50 233 GLY A C 1
ATOM 1646 O O . GLY A 1 233 ? -14.147 -2.325 -62.413 1.00 37.50 233 GLY A O 1
ATOM 1647 N N . THR A 1 234 ? -12.978 -1.364 -64.073 1.00 36.41 234 THR A N 1
ATOM 1648 C CA . THR A 1 234 ? -14.113 -0.609 -64.622 1.00 36.41 234 THR A CA 1
ATOM 1649 C C . THR A 1 234 ? -15.191 -1.593 -65.101 1.00 36.41 234 THR A C 1
ATOM 1651 O O . THR A 1 234 ? -14.885 -2.455 -65.930 1.00 36.41 234 THR A O 1
ATOM 1654 N N . PRO A 1 235 ? -16.440 -1.518 -64.609 1.00 39.19 235 PRO A N 1
ATOM 1655 C CA . PRO A 1 235 ? -17.445 -2.527 -64.918 1.00 39.19 235 PRO A CA 1
ATOM 1656 C C . PRO A 1 235 ? -17.901 -2.434 -66.379 1.00 39.19 235 PRO A C 1
ATOM 1658 O O . PRO A 1 235 ? -18.279 -1.366 -66.860 1.00 39.19 235 PRO A O 1
ATOM 1661 N N . SER A 1 236 ? -17.938 -3.575 -67.074 1.00 33.12 236 SER A N 1
ATOM 1662 C CA . SER A 1 236 ? -18.670 -3.679 -68.343 1.00 33.12 236 SER A CA 1
ATOM 1663 C C . SER A 1 236 ? -20.175 -3.523 -68.084 1.00 33.12 236 SER A C 1
ATOM 1665 O O . SER A 1 236 ? -20.704 -4.201 -67.199 1.00 33.12 236 SER A O 1
ATOM 1667 N N . PRO A 1 237 ? -20.895 -2.667 -68.831 1.00 36.62 237 PRO A N 1
ATOM 1668 C CA . PRO A 1 237 ? -22.315 -2.447 -68.600 1.00 36.62 237 PRO A CA 1
ATOM 1669 C C . PRO A 1 237 ? -23.151 -3.645 -69.069 1.00 36.62 237 PRO A C 1
ATOM 1671 O O . PRO A 1 237 ? -23.057 -4.089 -70.214 1.00 36.62 237 PRO A O 1
ATOM 1674 N N . ARG A 1 238 ? -24.031 -4.137 -68.190 1.00 35.97 238 ARG A N 1
ATOM 1675 C CA . ARG A 1 238 ? -25.143 -5.030 -68.560 1.00 35.97 238 ARG A CA 1
ATOM 1676 C C . ARG A 1 238 ? -26.158 -4.243 -69.414 1.00 35.97 238 ARG A C 1
ATOM 1678 O O . ARG A 1 238 ? -26.365 -3.062 -69.131 1.00 35.97 238 ARG A O 1
ATOM 1685 N N . PRO A 1 239 ? -26.819 -4.851 -70.419 1.00 31.67 239 PRO A N 1
ATOM 1686 C CA . PRO A 1 239 ? -27.836 -4.152 -71.199 1.00 31.67 239 PRO A CA 1
ATOM 1687 C C . PRO A 1 239 ? -29.069 -3.811 -70.351 1.00 31.67 239 PRO A C 1
ATOM 1689 O O . PRO A 1 239 ? -29.388 -4.479 -69.366 1.00 31.67 239 PRO A O 1
ATOM 1692 N N . SER A 1 240 ? -29.740 -2.734 -70.748 1.00 29.14 240 SER A N 1
ATOM 1693 C CA . SER A 1 240 ? -30.823 -2.078 -70.021 1.00 29.14 240 SER A CA 1
ATOM 1694 C C . SER A 1 240 ? -32.143 -2.857 -70.000 1.00 29.14 240 SER A C 1
ATOM 1696 O O . SER A 1 240 ? -32.524 -3.511 -70.969 1.00 29.14 240 SER A O 1
ATOM 1698 N N . ALA A 1 241 ? -32.904 -2.657 -68.922 1.00 30.25 241 ALA A N 1
ATOM 1699 C CA . ALA A 1 241 ? -34.363 -2.714 -68.939 1.00 30.25 241 ALA A CA 1
ATOM 1700 C C . ALA A 1 241 ? -34.922 -1.315 -68.600 1.00 30.25 241 ALA A C 1
ATOM 1702 O O . ALA A 1 241 ? -34.266 -0.513 -67.940 1.00 30.25 241 ALA A O 1
ATOM 1703 N N . SER A 1 242 ? -36.090 -1.005 -69.154 1.00 28.00 242 SER A N 1
ATOM 1704 C CA . SER A 1 242 ? -36.635 0.337 -69.420 1.00 28.00 242 SER A CA 1
ATOM 1705 C C . SER A 1 242 ? -37.187 1.151 -68.233 1.00 28.00 242 SER A C 1
ATOM 1707 O O . SER A 1 242 ? -37.496 0.584 -67.193 1.00 28.00 242 SER A O 1
ATOM 1709 N N . ALA A 1 243 ? -37.525 2.421 -68.547 1.00 30.17 243 ALA A N 1
ATOM 1710 C CA . ALA A 1 243 ? -38.465 3.344 -67.871 1.00 30.17 243 ALA A CA 1
ATOM 1711 C C . ALA A 1 243 ? -37.863 4.224 -66.743 1.00 30.17 243 ALA A C 1
ATOM 1713 O O . ALA A 1 243 ? -37.210 3.708 -65.851 1.00 30.17 243 ALA A O 1
ATOM 1714 N N . SER A 1 244 ? -38.041 5.559 -66.693 1.00 30.12 244 SER A N 1
ATOM 1715 C CA . SER A 1 244 ? -38.801 6.507 -67.542 1.00 30.12 244 SER A CA 1
ATOM 1716 C C . SER A 1 244 ? -38.248 7.951 -67.460 1.00 30.12 244 SER A C 1
ATOM 1718 O O . SER A 1 244 ? -37.570 8.284 -66.501 1.00 30.12 244 SER A O 1
ATOM 1720 N N . ARG A 1 245 ? -38.595 8.784 -68.467 1.00 30.58 245 ARG A N 1
ATOM 1721 C CA . ARG A 1 245 ? -38.845 10.263 -68.482 1.00 30.58 245 ARG A CA 1
ATOM 1722 C C . ARG A 1 245 ? -38.380 11.125 -67.272 1.00 30.58 245 ARG A C 1
ATOM 1724 O O . ARG A 1 245 ? -38.712 10.792 -66.147 1.00 30.58 245 ARG A O 1
ATOM 1731 N N . ALA A 1 246 ? -37.830 12.342 -67.419 1.00 29.36 246 ALA A N 1
ATOM 1732 C CA . ALA A 1 246 ? -37.503 13.172 -68.593 1.00 29.36 246 ALA A CA 1
ATOM 1733 C C . ALA A 1 246 ? -36.562 14.359 -68.218 1.00 29.36 246 ALA A C 1
ATOM 1735 O O . ALA A 1 246 ? -36.493 14.721 -67.053 1.00 29.36 246 ALA A O 1
ATOM 1736 N N . ALA A 1 247 ? -35.877 14.918 -69.236 1.00 28.03 247 ALA A N 1
ATOM 1737 C CA . ALA A 1 247 ? -35.521 16.332 -69.548 1.00 28.03 247 ALA A CA 1
ATOM 1738 C C . ALA A 1 247 ? -35.564 17.433 -68.436 1.00 28.03 247 ALA A C 1
ATOM 1740 O O . ALA A 1 247 ? -36.455 17.419 -67.603 1.00 28.03 247 ALA A O 1
ATOM 1741 N N . VAL A 1 248 ? -34.734 18.496 -68.381 1.00 29.95 248 VAL A N 1
ATOM 1742 C CA . VAL A 1 248 ? -34.005 19.337 -69.380 1.00 29.95 248 VAL A CA 1
ATOM 1743 C C . VAL A 1 248 ? -32.765 19.955 -68.665 1.00 29.95 248 VAL A C 1
ATOM 1745 O O . VAL A 1 248 ? -32.907 20.446 -67.557 1.00 29.95 248 VAL A O 1
ATOM 1748 N N . ALA A 1 249 ? -31.511 19.769 -69.096 1.00 29.17 249 ALA A N 1
ATOM 1749 C CA . ALA A 1 249 ? -30.665 20.622 -69.965 1.00 29.17 249 ALA A CA 1
ATOM 1750 C C . ALA A 1 249 ? -30.285 22.075 -69.513 1.00 29.17 249 ALA A C 1
ATOM 1752 O O . ALA A 1 249 ? -31.160 22.923 -69.388 1.00 29.17 249 ALA A O 1
ATOM 1753 N N . ARG A 1 250 ? -28.952 22.356 -69.561 1.00 29.89 250 ARG A N 1
ATOM 1754 C CA . ARG A 1 250 ? -28.231 23.636 -69.896 1.00 29.89 250 ARG A CA 1
ATOM 1755 C C . ARG A 1 250 ? -28.007 24.680 -68.766 1.00 29.89 250 ARG A C 1
ATOM 1757 O O . ARG A 1 250 ? -28.830 24.761 -67.874 1.00 29.89 250 ARG A O 1
ATOM 1764 N N . LEU A 1 251 ? -26.957 25.536 -68.745 1.00 27.94 251 LEU A N 1
ATOM 1765 C CA . LEU A 1 251 ? -25.693 25.704 -69.524 1.00 27.94 251 LEU A CA 1
ATOM 1766 C C . LEU A 1 251 ? -24.716 26.684 -68.803 1.00 27.94 251 LEU A C 1
ATOM 1768 O O . LEU A 1 251 ? -25.196 27.683 -68.287 1.00 27.94 251 LEU A O 1
ATOM 1772 N N . ALA A 1 252 ? -23.391 26.488 -68.966 1.00 30.30 252 ALA A N 1
ATOM 1773 C CA . ALA A 1 252 ? -22.295 27.502 -68.925 1.00 30.30 252 ALA A CA 1
ATOM 1774 C C . ALA A 1 252 ? -22.069 28.318 -67.606 1.00 30.30 252 ALA A C 1
ATOM 1776 O O . ALA A 1 252 ? -22.889 28.262 -66.704 1.00 30.30 252 ALA A O 1
ATOM 1777 N N . SER A 1 253 ? -20.958 29.045 -67.372 1.00 29.00 253 SER A N 1
ATOM 1778 C CA . SER A 1 253 ? -19.893 29.559 -68.267 1.00 29.00 253 SER A CA 1
ATOM 1779 C C . SER A 1 253 ? -18.568 29.925 -67.550 1.00 29.00 253 SER A C 1
ATOM 1781 O O . SER A 1 253 ? -18.644 30.495 -66.471 1.00 29.00 253 SER A O 1
ATOM 1783 N N . SER A 1 254 ? -17.418 29.754 -68.243 1.00 29.92 254 SER A N 1
ATOM 1784 C CA . SER A 1 254 ? -16.160 30.577 -68.230 1.00 29.92 254 SER A CA 1
ATOM 1785 C C . SER A 1 254 ? -15.432 30.903 -66.894 1.00 29.92 254 SER A C 1
ATOM 1787 O O . SER A 1 254 ? -16.071 31.129 -65.884 1.00 29.92 254 SER A O 1
ATOM 1789 N N . SER A 1 255 ? -14.098 31.035 -66.813 1.00 29.44 255 SER A N 1
ATOM 1790 C CA . SER A 1 255 ? -13.139 31.592 -67.794 1.00 29.44 255 SER A CA 1
ATOM 1791 C C . SER A 1 255 ? -11.677 31.096 -67.640 1.00 29.44 255 SER A C 1
ATOM 1793 O O . SER A 1 255 ? -11.265 30.604 -66.595 1.00 29.44 255 SER A O 1
ATOM 1795 N N . SER A 1 256 ? -10.886 31.258 -68.710 1.00 27.52 256 SER A N 1
ATOM 1796 C CA . SER A 1 256 ? -9.400 31.175 -68.778 1.00 27.52 256 SER A CA 1
ATOM 1797 C C . SER A 1 256 ? -8.788 32.605 -68.679 1.00 27.52 256 SER A C 1
ATOM 1799 O O . SER A 1 256 ? -9.565 33.506 -68.352 1.00 27.52 256 SER A O 1
ATOM 1801 N N . PRO A 1 257 ? -7.513 32.924 -69.045 1.00 51.50 257 PRO A N 1
ATOM 1802 C CA . PRO A 1 257 ? -6.299 32.140 -69.397 1.00 51.50 257 PRO A CA 1
ATOM 1803 C C . PRO A 1 257 ? -5.051 32.575 -68.541 1.00 51.50 257 PRO A C 1
ATOM 1805 O O . PRO A 1 257 ? -5.215 33.335 -67.595 1.00 51.50 257 PRO A O 1
ATOM 1808 N N . SER A 1 258 ? -3.791 32.120 -68.693 1.00 29.61 258 SER A N 1
ATOM 1809 C CA . SER A 1 258 ? -2.894 32.225 -69.868 1.00 29.61 258 SER A CA 1
ATOM 1810 C C . SER A 1 258 ? -1.542 31.506 -69.673 1.00 29.61 258 SER A C 1
ATOM 1812 O O . SER A 1 258 ? -1.033 31.425 -68.560 1.00 29.61 258 SER A O 1
ATOM 1814 N N . ALA A 1 259 ? -0.924 31.075 -70.782 1.00 31.00 259 ALA A N 1
ATOM 1815 C CA . ALA A 1 259 ? 0.505 30.721 -70.914 1.00 31.00 259 ALA A CA 1
ATOM 1816 C C . ALA A 1 259 ? 1.218 31.763 -71.821 1.00 31.00 259 ALA A C 1
ATOM 1818 O O . ALA A 1 259 ? 0.531 32.690 -72.267 1.00 31.00 259 ALA A O 1
ATOM 1819 N N . PRO A 1 260 ? 2.535 31.654 -72.140 1.00 45.00 260 PRO A N 1
ATOM 1820 C CA . PRO A 1 260 ? 2.891 30.895 -73.362 1.00 45.00 260 PRO A CA 1
ATOM 1821 C C . PRO A 1 260 ? 4.317 30.258 -73.472 1.00 45.00 260 PRO A C 1
ATOM 1823 O O . PRO A 1 260 ? 5.296 30.786 -72.964 1.00 45.00 260 PRO A O 1
ATOM 1826 N N . THR A 1 261 ? 4.400 29.180 -74.282 1.00 30.72 261 THR A N 1
ATOM 1827 C CA . THR A 1 261 ? 5.493 28.731 -75.215 1.00 30.72 261 THR A CA 1
ATOM 1828 C C . THR A 1 261 ? 6.957 28.520 -74.735 1.00 30.72 261 THR A C 1
ATOM 1830 O O . THR A 1 261 ? 7.536 29.421 -74.154 1.00 30.72 261 THR A O 1
ATOM 1833 N N . SER A 1 262 ? 7.644 27.367 -74.927 1.00 29.69 262 SER A N 1
ATOM 1834 C CA . SER A 1 262 ? 7.964 26.542 -76.147 1.00 29.69 262 SER A CA 1
ATOM 1835 C C . SER A 1 262 ? 9.054 27.143 -77.072 1.00 29.69 262 SER A C 1
ATOM 1837 O O . SER A 1 262 ? 9.038 28.363 -77.197 1.00 29.69 262 SER A O 1
ATOM 1839 N N . PRO A 1 263 ? 9.941 26.356 -77.766 1.00 47.47 263 PRO A N 1
ATOM 1840 C CA . PRO A 1 263 ? 9.569 25.137 -78.526 1.00 47.47 263 PRO A CA 1
ATOM 1841 C C . PRO A 1 263 ? 10.573 23.953 -78.754 1.00 47.47 263 PRO A C 1
ATOM 1843 O O . PRO A 1 263 ? 11.775 24.128 -78.888 1.00 47.47 263 PRO A O 1
ATOM 1846 N N . ARG A 1 264 ? 9.968 22.771 -79.008 1.00 31.83 264 ARG A N 1
ATOM 1847 C CA . ARG A 1 264 ? 10.262 21.710 -80.026 1.00 31.83 264 ARG A CA 1
ATOM 1848 C C . ARG A 1 264 ? 11.629 20.988 -80.139 1.00 31.83 264 ARG A C 1
ATOM 1850 O O . ARG A 1 264 ? 12.648 21.583 -80.452 1.00 31.83 264 ARG A O 1
ATOM 1857 N N . GLY A 1 265 ? 11.537 19.651 -80.206 1.00 28.56 265 GLY A N 1
ATOM 1858 C CA . GLY A 1 265 ? 12.481 18.749 -80.893 1.00 28.56 265 GLY A CA 1
ATOM 1859 C C . GLY A 1 265 ? 12.020 17.281 -80.815 1.00 28.56 265 GLY A C 1
ATOM 1860 O O . GLY A 1 265 ? 11.953 16.728 -79.726 1.00 28.56 265 GLY A O 1
ATOM 1861 N N . SER A 1 266 ? 11.645 16.656 -81.937 1.00 28.47 266 SER A N 1
ATOM 1862 C CA . SER A 1 266 ? 10.965 15.343 -81.986 1.00 28.47 266 SER A CA 1
ATOM 1863 C C . SER A 1 266 ? 11.757 14.271 -82.739 1.00 28.47 266 SER A C 1
ATOM 1865 O O . SER A 1 266 ? 12.220 14.577 -83.834 1.00 28.47 266 SER A O 1
ATOM 1867 N N . ALA A 1 267 ? 11.767 13.020 -82.256 1.00 29.38 267 ALA A N 1
ATOM 1868 C CA . ALA A 1 267 ? 11.587 11.798 -83.069 1.00 29.38 267 ALA A CA 1
ATOM 1869 C C . ALA A 1 267 ? 11.671 10.510 -82.223 1.00 29.38 267 ALA A C 1
ATOM 1871 O O . ALA A 1 267 ? 12.434 10.430 -81.267 1.00 29.38 267 ALA A O 1
ATOM 1872 N N . SER A 1 268 ? 10.935 9.477 -82.637 1.00 29.61 268 SER A N 1
ATOM 1873 C CA . SER A 1 268 ? 11.119 8.076 -82.236 1.00 29.61 268 SER A CA 1
ATOM 1874 C C . SER A 1 268 ? 10.742 7.183 -83.424 1.00 29.61 268 SER A C 1
ATOM 1876 O O . SER A 1 268 ? 9.832 7.540 -84.178 1.00 29.61 268 SER A O 1
ATOM 1878 N N . PRO A 1 269 ? 11.444 6.058 -83.629 1.00 36.25 269 PRO A N 1
ATOM 1879 C CA . PRO A 1 269 ? 10.735 4.823 -83.959 1.00 36.25 269 PRO A CA 1
ATOM 1880 C C . PRO A 1 269 ? 11.239 3.591 -83.179 1.00 36.25 269 PRO A C 1
ATOM 1882 O O . PRO A 1 269 ? 12.270 3.616 -82.510 1.00 36.25 269 PRO A O 1
ATOM 1885 N N . SER A 1 270 ? 10.441 2.523 -83.252 1.00 28.48 270 SER A N 1
ATOM 1886 C CA . SER A 1 270 ? 10.495 1.293 -82.440 1.00 28.48 270 SER A CA 1
ATOM 1887 C C . SER A 1 270 ? 11.421 0.189 -83.032 1.00 28.48 270 SER A C 1
ATOM 1889 O O . SER A 1 270 ? 12.322 0.508 -83.801 1.00 28.48 270 SER A O 1
ATOM 1891 N N . PRO A 1 271 ? 11.247 -1.111 -82.704 1.00 49.66 271 PRO A N 1
ATOM 1892 C CA . PRO A 1 271 ? 11.819 -1.792 -81.536 1.00 49.66 271 PRO A CA 1
ATOM 1893 C C . PRO A 1 271 ? 12.791 -2.935 -81.921 1.00 49.66 271 PRO A C 1
ATOM 1895 O O . PRO A 1 271 ? 12.764 -3.423 -83.050 1.00 49.66 271 PRO A O 1
ATOM 1898 N N . GLY A 1 272 ? 13.605 -3.442 -80.982 1.00 27.91 272 GLY A N 1
ATOM 1899 C CA . GLY A 1 272 ? 14.565 -4.510 -81.294 1.00 27.91 272 GLY A CA 1
ATOM 1900 C C . GLY A 1 272 ? 14.992 -5.403 -80.125 1.00 27.91 272 GLY A C 1
ATOM 1901 O O . GLY A 1 272 ? 15.584 -4.924 -79.170 1.00 27.91 272 GLY A O 1
ATOM 1902 N N . ALA A 1 273 ? 14.746 -6.705 -80.302 1.00 30.84 273 ALA A N 1
ATOM 1903 C CA . ALA A 1 273 ? 15.418 -7.867 -79.705 1.00 30.84 273 ALA A CA 1
ATOM 1904 C C . ALA A 1 273 ? 15.488 -8.032 -78.167 1.00 30.84 273 ALA A C 1
ATOM 1906 O O . ALA A 1 273 ? 16.198 -7.342 -77.443 1.00 30.84 273 ALA A O 1
ATOM 1907 N N . SER A 1 274 ? 14.834 -9.111 -77.728 1.00 38.22 274 SER A N 1
ATOM 1908 C CA . SER A 1 274 ? 15.068 -9.846 -76.481 1.00 38.22 274 SER A CA 1
ATOM 1909 C C . SER A 1 274 ? 16.554 -10.023 -76.132 1.00 38.22 274 SER A C 1
ATOM 1911 O O . SER A 1 274 ? 17.336 -10.492 -76.961 1.00 38.22 274 SER A O 1
ATOM 1913 N N . ALA A 1 275 ? 16.898 -9.762 -74.870 1.00 31.06 275 ALA A N 1
ATOM 1914 C CA . ALA A 1 275 ? 18.077 -10.305 -74.209 1.00 31.06 275 ALA A CA 1
ATOM 1915 C C . ALA A 1 275 ? 17.624 -11.061 -72.950 1.00 31.06 275 ALA A C 1
ATOM 1917 O O . ALA A 1 275 ? 16.756 -10.586 -72.214 1.00 31.06 275 ALA A O 1
ATOM 1918 N N . SER A 1 276 ? 18.193 -12.247 -72.724 1.00 32.22 276 SER A N 1
ATOM 1919 C CA . SER A 1 276 ? 17.921 -13.090 -71.553 1.00 32.22 276 SER A CA 1
ATOM 1920 C C . SER A 1 276 ? 18.169 -12.342 -70.235 1.00 32.22 276 SER A C 1
ATOM 1922 O O . SER A 1 276 ? 19.030 -11.460 -70.201 1.00 32.22 276 SER A O 1
ATOM 1924 N N . PRO A 1 277 ? 17.482 -12.701 -69.133 1.00 35.94 277 PRO A N 1
ATOM 1925 C CA . PRO A 1 277 ? 17.736 -12.074 -67.844 1.00 35.94 277 PRO A CA 1
ATOM 1926 C C . PRO A 1 277 ? 19.183 -12.330 -67.413 1.00 35.94 277 PRO A C 1
ATOM 1928 O O . PRO A 1 277 ? 19.593 -13.480 -67.238 1.00 35.94 277 PRO A O 1
ATOM 1931 N N . SER A 1 278 ? 19.944 -11.254 -67.201 1.00 32.25 278 SER A N 1
ATOM 1932 C CA . SER A 1 278 ? 21.150 -11.323 -66.375 1.00 32.25 278 SER A CA 1
ATOM 1933 C C . SER A 1 278 ? 20.780 -11.930 -65.018 1.00 32.25 278 SER A C 1
ATOM 1935 O O . SER A 1 278 ? 19.705 -11.610 -64.498 1.00 32.25 278 SER A O 1
ATOM 1937 N N . PRO A 1 279 ? 21.637 -12.775 -64.415 1.00 37.81 279 PRO A N 1
ATOM 1938 C CA . PRO A 1 279 ? 21.412 -13.207 -63.044 1.00 37.81 279 PRO A CA 1
ATOM 1939 C C . PRO A 1 279 ? 21.291 -11.970 -62.149 1.00 37.81 279 PRO A C 1
ATOM 1941 O O . PRO A 1 279 ? 22.023 -10.992 -62.334 1.00 37.81 279 PRO A O 1
ATOM 1944 N N . ALA A 1 280 ? 20.353 -12.010 -61.199 1.00 39.12 280 ALA A N 1
ATOM 1945 C CA . ALA A 1 280 ? 20.227 -10.963 -60.192 1.00 39.12 280 ALA A CA 1
ATOM 1946 C C . ALA A 1 280 ? 21.597 -10.729 -59.528 1.00 39.12 280 ALA A C 1
ATOM 1948 O O . ALA A 1 280 ? 22.332 -11.705 -59.330 1.00 39.12 280 ALA A O 1
ATOM 1949 N N . PRO A 1 281 ? 21.968 -9.474 -59.209 1.00 39.25 281 PRO A N 1
ATOM 1950 C CA . PRO A 1 281 ? 23.245 -9.198 -58.571 1.00 39.25 281 PRO A CA 1
ATOM 1951 C C . PRO A 1 281 ? 23.325 -9.998 -57.271 1.00 39.25 281 PRO A C 1
ATOM 1953 O O . PRO A 1 281 ? 22.544 -9.781 -56.347 1.00 39.25 281 PRO A O 1
ATOM 1956 N N . VAL A 1 282 ? 24.254 -10.954 -57.229 1.00 45.47 282 VAL A N 1
ATOM 1957 C CA . VAL A 1 282 ? 24.583 -11.668 -55.999 1.00 45.47 282 VAL A CA 1
ATOM 1958 C C . VAL A 1 282 ? 25.180 -10.626 -55.069 1.00 45.47 282 VAL A C 1
ATOM 1960 O O . VAL A 1 282 ? 26.212 -10.039 -55.401 1.00 45.47 282 VAL A O 1
ATOM 1963 N N . ASP A 1 283 ? 24.509 -10.373 -53.945 1.00 55.44 283 ASP A N 1
ATOM 1964 C CA . ASP A 1 283 ? 25.001 -9.432 -52.944 1.00 55.44 283 ASP A CA 1
ATOM 1965 C C . ASP A 1 283 ? 26.449 -9.803 -52.581 1.00 55.44 283 ASP A C 1
ATOM 1967 O O . ASP A 1 283 ? 26.723 -10.980 -52.307 1.00 55.44 283 ASP A O 1
ATOM 1971 N N . PRO A 1 284 ? 27.401 -8.850 -52.630 1.00 56.62 284 PRO A N 1
ATOM 1972 C CA . PRO A 1 284 ? 28.800 -9.156 -52.384 1.00 56.62 284 PRO A CA 1
ATOM 1973 C C . PRO A 1 284 ? 28.942 -9.748 -50.984 1.00 56.62 284 PRO A C 1
ATOM 1975 O O . PRO A 1 284 ? 28.410 -9.199 -50.022 1.00 56.62 284 PRO A O 1
ATOM 1978 N N . ALA A 1 285 ? 29.656 -10.871 -50.872 1.00 63.91 285 ALA A N 1
ATOM 1979 C CA . ALA A 1 285 ? 29.818 -11.581 -49.608 1.00 63.91 285 ALA A CA 1
ATOM 1980 C C . ALA A 1 285 ? 30.459 -10.662 -48.554 1.00 63.91 285 ALA A C 1
ATOM 1982 O O . ALA A 1 285 ? 31.663 -10.395 -48.584 1.00 63.91 285 ALA A O 1
ATOM 1983 N N . LEU A 1 286 ? 29.637 -10.161 -47.632 1.00 84.62 286 LEU A N 1
ATOM 1984 C CA . LEU A 1 286 ? 30.069 -9.260 -46.576 1.00 84.62 286 LEU A CA 1
ATOM 1985 C C . LEU A 1 286 ? 30.853 -10.061 -45.525 1.00 84.62 286 LEU A C 1
ATOM 1987 O O . LEU A 1 286 ? 30.330 -11.043 -44.996 1.00 84.62 286 LEU A O 1
ATOM 1991 N N . PRO A 1 287 ? 32.089 -9.664 -45.167 1.00 88.19 287 PRO A N 1
ATOM 1992 C CA . PRO A 1 287 ? 32.866 -10.374 -44.156 1.00 88.19 287 PRO A CA 1
ATOM 1993 C C . PRO A 1 287 ? 32.077 -10.545 -42.853 1.00 88.19 287 PRO A C 1
ATOM 1995 O O . PRO A 1 287 ? 31.464 -9.590 -42.369 1.00 88.19 287 PRO A O 1
ATOM 1998 N N . GLY A 1 288 ? 32.066 -11.765 -42.312 1.00 88.50 288 GLY A N 1
ATOM 1999 C CA . GLY A 1 288 ? 31.358 -12.117 -41.076 1.00 88.50 288 GLY A CA 1
ATOM 2000 C C . GLY A 1 288 ? 29.826 -12.191 -41.165 1.00 88.50 288 GLY A C 1
ATOM 2001 O O . GLY A 1 288 ? 29.204 -12.558 -40.173 1.00 88.50 288 GLY A O 1
ATOM 2002 N N . ILE A 1 289 ? 29.212 -11.877 -42.312 1.00 92.88 289 ILE A N 1
ATOM 2003 C CA . ILE A 1 289 ? 27.754 -11.859 -42.498 1.00 92.88 289 ILE A CA 1
ATOM 2004 C C . ILE A 1 289 ? 27.358 -12.892 -43.571 1.00 92.88 289 ILE A C 1
ATOM 2006 O O . ILE A 1 289 ? 27.876 -12.832 -44.689 1.00 92.88 289 ILE A O 1
ATOM 2010 N N . PRO A 1 290 ? 26.462 -13.851 -43.275 1.00 90.50 290 PRO A N 1
ATOM 2011 C CA . PRO A 1 290 ? 25.959 -14.794 -44.272 1.00 90.50 290 PRO A CA 1
ATOM 2012 C C . PRO A 1 290 ? 25.282 -14.110 -45.474 1.00 90.50 290 PRO A C 1
ATOM 2014 O O . PRO A 1 290 ? 24.642 -13.067 -45.359 1.00 90.50 290 PRO A O 1
ATOM 2017 N N . ALA A 1 291 ? 25.382 -14.723 -46.655 1.00 86.50 291 ALA A N 1
ATOM 2018 C CA . ALA A 1 291 ? 24.653 -14.246 -47.829 1.00 86.50 291 ALA A CA 1
ATOM 2019 C C . ALA A 1 291 ? 23.133 -14.394 -47.618 1.00 86.50 291 ALA A C 1
ATOM 2021 O O . ALA A 1 291 ? 22.671 -15.423 -47.126 1.00 86.50 291 ALA A O 1
ATOM 2022 N N . GLY A 1 292 ? 22.358 -13.376 -48.002 1.00 84.81 292 GLY A N 1
ATOM 2023 C CA . GLY A 1 292 ? 20.904 -13.350 -47.795 1.00 84.81 292 GLY A CA 1
ATOM 2024 C C . GLY A 1 292 ? 20.456 -12.992 -46.371 1.00 84.81 292 GLY A C 1
ATOM 2025 O O . GLY A 1 292 ? 19.266 -13.095 -46.078 1.00 84.81 292 GLY A O 1
ATOM 2026 N N . THR A 1 293 ? 21.370 -12.572 -45.489 1.00 91.88 293 THR A N 1
ATOM 2027 C CA . THR A 1 293 ? 21.026 -12.016 -44.173 1.00 91.88 293 THR A CA 1
ATOM 2028 C C . THR A 1 293 ? 20.133 -10.768 -44.316 1.00 91.88 293 THR A C 1
ATOM 2030 O O . THR A 1 293 ? 20.509 -9.851 -45.052 1.00 91.88 293 THR A O 1
ATOM 2033 N N . PRO A 1 294 ? 18.980 -10.700 -43.616 1.00 93.75 294 PRO A N 1
ATOM 2034 C CA . PRO A 1 294 ? 18.135 -9.505 -43.552 1.00 93.75 294 PRO A CA 1
ATOM 2035 C C . PRO A 1 294 ? 18.926 -8.270 -43.119 1.00 93.75 294 PRO A C 1
ATOM 2037 O O . PRO A 1 294 ? 19.701 -8.333 -42.161 1.00 93.75 294 PRO A O 1
ATOM 2040 N N . ARG A 1 295 ? 18.726 -7.142 -43.808 1.00 93.31 295 ARG A N 1
ATOM 2041 C CA . ARG A 1 295 ? 19.452 -5.896 -43.529 1.00 93.31 295 ARG A CA 1
ATOM 2042 C C . ARG A 1 295 ? 18.601 -4.645 -43.688 1.00 93.31 295 ARG A C 1
ATOM 2044 O O . ARG A 1 295 ? 17.668 -4.619 -44.490 1.00 93.31 295 ARG A O 1
ATOM 2051 N N . LEU A 1 296 ? 18.964 -3.600 -42.951 1.00 94.25 296 LEU A N 1
ATOM 2052 C CA . LEU A 1 296 ? 18.273 -2.313 -42.916 1.00 94.25 296 LEU A CA 1
ATOM 2053 C C . LEU A 1 296 ? 19.289 -1.164 -42.862 1.00 94.25 296 LEU A C 1
ATOM 2055 O O . LEU A 1 296 ? 20.058 -1.055 -41.911 1.00 94.25 296 LEU A O 1
ATOM 2059 N N . ALA A 1 297 ? 19.275 -0.280 -43.859 1.00 94.44 297 ALA A N 1
ATOM 2060 C CA . ALA A 1 297 ? 20.031 0.971 -43.816 1.00 94.44 297 ALA A CA 1
ATOM 2061 C C . ALA A 1 297 ? 19.255 2.026 -43.006 1.00 94.44 297 ALA A C 1
ATOM 2063 O O . ALA A 1 297 ? 18.192 2.472 -43.439 1.00 94.44 297 ALA A O 1
ATOM 2064 N N . PHE A 1 298 ? 19.773 2.424 -41.839 1.00 94.75 298 PHE A N 1
ATOM 2065 C CA . PHE A 1 298 ? 19.116 3.388 -40.954 1.00 94.75 298 PHE A CA 1
ATOM 2066 C C . PHE A 1 298 ? 20.114 4.211 -40.111 1.00 94.75 298 PHE A C 1
ATOM 2068 O O . PHE A 1 298 ? 21.052 3.698 -39.487 1.00 94.75 298 PHE A O 1
ATOM 2075 N N . GLY A 1 299 ? 19.904 5.530 -40.094 1.00 92.69 299 GLY A N 1
ATOM 2076 C CA . GLY A 1 299 ? 20.808 6.493 -39.462 1.00 92.69 299 GLY A CA 1
ATOM 2077 C C . GLY A 1 299 ? 22.101 6.749 -40.244 1.00 92.69 299 GLY A C 1
ATOM 2078 O O . GLY A 1 299 ? 22.182 6.571 -41.456 1.00 92.69 299 GLY A O 1
ATOM 2079 N N . THR A 1 300 ? 23.125 7.196 -39.525 1.00 93.50 300 THR A N 1
ATOM 2080 C CA . THR A 1 300 ? 24.493 7.431 -39.999 1.00 93.50 300 THR A CA 1
ATOM 2081 C C . THR A 1 300 ? 25.498 6.731 -39.085 1.00 93.50 300 THR A C 1
ATOM 2083 O O . THR A 1 300 ? 25.185 6.419 -37.935 1.00 93.50 300 THR A O 1
ATOM 2086 N N . ALA A 1 301 ? 26.723 6.514 -39.568 1.00 88.00 301 ALA A N 1
ATOM 2087 C CA . ALA A 1 301 ? 27.757 5.771 -38.841 1.00 88.00 301 ALA A CA 1
ATOM 2088 C C . ALA A 1 301 ? 28.177 6.381 -37.484 1.00 88.00 301 ALA A C 1
ATOM 2090 O O . ALA A 1 301 ? 28.782 5.680 -36.682 1.00 88.00 301 ALA A O 1
ATOM 2091 N N . GLY A 1 302 ? 27.870 7.659 -37.226 1.00 90.06 302 GLY A N 1
ATOM 2092 C CA . GLY A 1 302 ? 28.148 8.330 -35.949 1.00 90.06 302 GLY A CA 1
ATOM 2093 C C . GLY A 1 302 ? 27.022 8.248 -34.910 1.00 90.06 302 GLY A C 1
ATOM 2094 O O . GLY A 1 302 ? 27.219 8.697 -33.785 1.00 90.06 302 GLY A O 1
ATOM 2095 N N . ASP A 1 303 ? 25.851 7.712 -35.265 1.00 94.50 303 ASP A N 1
ATOM 2096 C CA . ASP A 1 303 ? 24.736 7.557 -34.322 1.00 94.50 303 ASP A CA 1
ATOM 2097 C C . ASP A 1 303 ? 24.928 6.301 -33.456 1.00 94.50 303 ASP A C 1
ATOM 2099 O O . ASP A 1 303 ? 25.444 5.293 -33.946 1.00 94.50 303 ASP A O 1
ATOM 2103 N N . SER A 1 304 ? 24.455 6.306 -32.208 1.00 93.69 304 SER A N 1
ATOM 2104 C CA . SER A 1 304 ? 24.442 5.102 -31.361 1.00 93.69 304 SER A CA 1
ATOM 2105 C C . SER A 1 304 ? 23.259 4.197 -31.738 1.00 93.69 304 SER A C 1
ATOM 2107 O O . SER A 1 304 ? 22.137 4.705 -31.778 1.00 93.69 304 SER A O 1
ATOM 2109 N N . PRO A 1 305 ? 23.447 2.894 -32.020 1.00 95.19 305 PRO A N 1
ATOM 2110 C CA . PRO A 1 305 ? 22.328 1.979 -32.229 1.00 95.19 305 PRO A CA 1
ATOM 2111 C C . PRO A 1 305 ? 21.593 1.686 -30.923 1.00 95.19 305 PRO A C 1
ATOM 2113 O O . PRO A 1 305 ? 22.208 1.619 -29.862 1.00 95.19 305 PRO A O 1
ATOM 2116 N N . VAL A 1 306 ? 20.290 1.458 -31.035 1.00 95.19 306 VAL A N 1
ATOM 2117 C CA . VAL A 1 306 ? 19.426 0.943 -29.969 1.00 95.19 306 VAL A CA 1
ATOM 2118 C C . VAL A 1 306 ? 18.424 -0.046 -30.563 1.00 95.19 306 VAL A C 1
ATOM 2120 O O . VAL A 1 306 ? 18.168 -0.019 -31.769 1.00 95.19 306 VAL A O 1
ATOM 2123 N N . ALA A 1 307 ? 17.852 -0.903 -29.727 1.00 95.12 307 ALA A N 1
ATOM 2124 C CA . ALA A 1 307 ? 16.768 -1.801 -30.098 1.00 95.12 307 ALA A CA 1
ATOM 2125 C C . ALA A 1 307 ? 15.748 -1.907 -28.967 1.00 95.12 307 ALA A C 1
ATOM 2127 O O . ALA A 1 307 ? 16.065 -1.580 -27.822 1.00 95.12 307 ALA A O 1
ATOM 2128 N N . GLY A 1 308 ? 14.536 -2.309 -29.327 1.00 93.00 308 GLY A N 1
ATOM 2129 C CA . GLY A 1 308 ? 13.437 -2.483 -28.397 1.00 93.00 308 GLY A CA 1
ATOM 2130 C C . GLY A 1 308 ? 12.080 -2.509 -29.097 1.00 93.00 308 GLY A C 1
ATOM 2131 O O . GLY A 1 308 ? 11.928 -2.023 -30.215 1.00 93.00 308 GLY A O 1
ATOM 2132 N N . ASP A 1 309 ? 11.095 -3.066 -28.412 1.00 91.19 309 ASP A N 1
ATOM 2133 C CA . ASP A 1 309 ? 9.675 -3.090 -28.756 1.00 91.19 309 ASP A CA 1
ATOM 2134 C C . ASP A 1 309 ? 9.069 -1.675 -28.668 1.00 91.19 309 ASP A C 1
ATOM 2136 O O . ASP A 1 309 ? 8.437 -1.322 -27.678 1.00 91.19 309 ASP A O 1
ATOM 2140 N N . TRP A 1 310 ? 9.364 -0.793 -29.634 1.00 89.56 310 TRP A N 1
ATOM 2141 C CA . TRP A 1 310 ? 9.025 0.641 -29.549 1.00 89.56 310 TRP A CA 1
ATOM 2142 C C . TRP A 1 310 ? 7.538 0.953 -29.657 1.00 89.56 310 TRP A C 1
ATOM 2144 O O . TRP A 1 310 ? 7.166 2.098 -29.383 1.00 89.56 310 TRP A O 1
ATOM 2154 N N . ASP A 1 311 ? 6.720 0.004 -30.120 1.00 87.25 311 ASP A N 1
ATOM 2155 C CA . ASP A 1 311 ? 5.274 0.160 -30.233 1.00 87.25 311 ASP A CA 1
ATOM 2156 C C . ASP A 1 311 ? 4.483 -0.672 -29.217 1.00 87.25 311 ASP A C 1
ATOM 2158 O O . ASP A 1 311 ? 3.389 -0.234 -28.854 1.00 87.25 311 ASP A O 1
ATOM 2162 N N . GLY A 1 312 ? 5.024 -1.795 -28.733 1.00 83.81 312 GLY A N 1
ATOM 2163 C CA . GLY A 1 312 ? 4.407 -2.731 -27.794 1.00 83.81 312 GLY A CA 1
ATOM 2164 C C . GLY A 1 312 ? 3.773 -3.967 -28.453 1.00 83.81 312 GLY A C 1
ATOM 2165 O O . GLY A 1 312 ? 2.815 -4.513 -27.891 1.00 83.81 312 GLY A O 1
ATOM 2166 N N . ASP A 1 313 ? 4.133 -4.340 -29.689 1.00 86.88 313 ASP A N 1
ATOM 2167 C CA . ASP A 1 313 ? 3.581 -5.516 -30.395 1.00 86.88 313 ASP A CA 1
ATOM 2168 C C . ASP A 1 313 ? 4.235 -6.845 -30.006 1.00 86.88 313 ASP A C 1
ATOM 2170 O O . ASP A 1 313 ? 3.745 -7.908 -30.395 1.00 86.88 313 ASP A O 1
ATOM 2174 N N . GLY A 1 314 ? 5.260 -6.780 -29.154 1.00 85.88 314 GLY A N 1
ATOM 2175 C CA . GLY A 1 314 ? 6.027 -7.931 -28.706 1.00 85.88 314 GLY A CA 1
ATOM 2176 C C . GLY A 1 314 ? 7.222 -8.249 -29.599 1.00 85.88 314 GLY A C 1
ATOM 2177 O O . GLY A 1 314 ? 7.878 -9.250 -29.337 1.00 85.88 314 GLY A O 1
ATOM 2178 N N . LYS A 1 315 ? 7.522 -7.423 -30.610 1.00 91.75 315 LYS A N 1
ATOM 2179 C CA . LYS A 1 315 ? 8.720 -7.542 -31.446 1.00 91.75 315 LYS A CA 1
ATOM 2180 C C . LYS A 1 315 ? 9.642 -6.359 -31.239 1.00 91.75 315 LYS A C 1
ATOM 2182 O O . LYS A 1 315 ? 9.263 -5.198 -31.392 1.00 91.75 315 LYS A O 1
ATOM 2187 N N . ASP A 1 316 ? 10.903 -6.653 -30.974 1.00 94.50 316 ASP A N 1
ATOM 2188 C CA . ASP A 1 316 ? 11.924 -5.626 -30.952 1.00 94.50 316 ASP A CA 1
ATOM 2189 C C . ASP A 1 316 ? 12.236 -5.143 -32.372 1.00 94.50 316 ASP A C 1
ATOM 2191 O O . ASP A 1 316 ? 12.259 -5.890 -33.351 1.00 94.50 316 ASP A O 1
ATOM 2195 N N . THR A 1 317 ? 12.510 -3.850 -32.489 1.00 95.81 317 THR A N 1
ATOM 2196 C CA . THR A 1 317 ? 12.882 -3.192 -33.744 1.00 95.81 317 THR A CA 1
ATOM 2197 C C . THR A 1 317 ? 13.983 -2.163 -33.481 1.00 95.81 317 THR A C 1
ATOM 2199 O O . THR A 1 317 ? 14.355 -1.899 -32.334 1.00 95.81 317 THR A O 1
ATOM 2202 N N . VAL A 1 318 ? 14.606 -1.609 -34.527 1.00 96.44 318 VAL A N 1
ATOM 2203 C CA . VAL A 1 318 ? 15.821 -0.786 -34.364 1.00 96.44 318 VAL A CA 1
ATOM 2204 C C . VAL A 1 318 ? 15.559 0.713 -34.283 1.00 96.44 318 VAL A C 1
ATOM 2206 O O . VAL A 1 318 ? 14.699 1.276 -34.960 1.00 96.44 318 VAL A O 1
ATOM 2209 N N . GLY A 1 319 ? 16.405 1.383 -33.508 1.00 95.81 319 GLY A N 1
ATOM 2210 C CA . GLY A 1 319 ? 16.522 2.830 -33.465 1.00 95.81 319 GLY A CA 1
ATOM 2211 C C . GLY A 1 319 ? 17.974 3.299 -33.571 1.00 95.81 319 GLY A C 1
ATOM 2212 O O . GLY A 1 319 ? 18.928 2.520 -33.491 1.00 95.81 319 GLY A O 1
ATOM 2213 N N . VAL A 1 320 ? 18.147 4.607 -33.737 1.00 96.12 320 VAL A N 1
ATOM 2214 C CA . VAL A 1 320 ? 19.442 5.287 -33.644 1.00 96.12 320 VAL A CA 1
ATOM 2215 C C . VAL A 1 320 ? 19.320 6.567 -32.824 1.00 96.12 320 VAL A C 1
ATOM 2217 O O . VAL A 1 320 ? 18.328 7.292 -32.918 1.00 96.12 320 VAL A O 1
ATOM 2220 N N . VAL A 1 321 ? 20.350 6.870 -32.039 1.00 95.00 321 VAL A N 1
ATOM 2221 C CA . VAL A 1 321 ? 20.400 8.052 -31.174 1.00 95.00 321 VAL A CA 1
ATOM 2222 C C . VAL A 1 321 ? 21.469 9.021 -31.667 1.00 95.00 321 VAL A C 1
ATOM 2224 O O . VAL A 1 321 ? 22.646 8.674 -31.773 1.00 95.00 321 VAL A O 1
ATOM 2227 N N . ARG A 1 322 ? 21.053 10.261 -31.946 1.00 92.88 322 ARG A N 1
ATOM 2228 C CA . ARG A 1 322 ? 21.895 11.363 -32.429 1.00 92.88 322 ARG A CA 1
ATOM 2229 C C . ARG A 1 322 ? 21.762 12.561 -31.498 1.00 92.88 322 ARG A C 1
ATOM 2231 O O . ARG A 1 322 ? 20.763 13.281 -31.534 1.00 92.88 322 ARG A O 1
ATOM 2238 N N . GLY A 1 323 ? 22.766 12.781 -30.650 1.00 89.19 323 GLY A N 1
ATOM 2239 C CA . GLY A 1 323 ? 22.643 13.740 -29.550 1.00 89.19 323 GLY A CA 1
ATOM 2240 C C . GLY A 1 323 ? 21.424 13.392 -28.688 1.00 89.19 323 GLY A C 1
ATOM 2241 O O . GLY A 1 323 ? 21.241 12.229 -28.329 1.00 89.19 323 GLY A O 1
ATOM 2242 N N . SER A 1 324 ? 20.560 14.369 -28.415 1.00 87.56 324 SER A N 1
ATOM 2243 C CA . SER A 1 324 ? 19.290 14.182 -27.695 1.00 87.56 324 SER A CA 1
ATOM 2244 C C . SER A 1 324 ? 18.174 13.506 -28.508 1.00 87.56 324 SER A C 1
ATOM 2246 O O . SER A 1 324 ? 17.156 13.130 -27.933 1.00 87.56 324 SER A O 1
ATOM 2248 N N . SER A 1 325 ? 18.321 13.351 -29.828 1.00 91.06 325 SER A N 1
ATOM 2249 C CA . SER A 1 325 ? 17.260 12.820 -30.695 1.00 91.06 325 SER A CA 1
ATOM 2250 C C . SER A 1 325 ? 17.326 11.299 -30.814 1.00 91.06 325 SER A C 1
ATOM 2252 O O . SER A 1 325 ? 18.336 10.756 -31.257 1.00 91.06 325 SER A O 1
ATOM 2254 N N . TRP A 1 326 ? 16.227 10.631 -30.477 1.00 93.00 326 TRP A N 1
ATOM 2255 C CA . TRP A 1 326 ? 15.988 9.211 -30.721 1.00 93.00 326 TRP A CA 1
ATOM 2256 C C . TRP A 1 326 ? 15.134 9.070 -31.976 1.00 93.00 326 TRP A C 1
ATOM 2258 O O . TRP A 1 326 ? 14.034 9.620 -32.040 1.00 93.00 326 TRP A O 1
ATOM 2268 N N . LEU A 1 327 ? 15.648 8.353 -32.969 1.00 95.44 327 LEU A N 1
ATOM 2269 C CA . LEU A 1 327 ? 14.983 8.064 -34.234 1.00 95.44 327 LEU A CA 1
ATOM 2270 C C . LEU A 1 327 ? 14.684 6.565 -34.254 1.00 95.44 327 LEU A C 1
ATOM 2272 O O . LEU A 1 327 ? 15.622 5.773 -34.217 1.00 95.44 327 LEU A O 1
ATOM 2276 N N . LEU A 1 328 ? 13.413 6.173 -34.279 1.00 95.44 328 LEU A N 1
ATOM 2277 C CA . LEU A 1 328 ? 12.986 4.779 -34.091 1.00 95.44 328 LEU A CA 1
ATOM 2278 C C . LEU A 1 328 ? 12.243 4.266 -35.332 1.00 95.44 328 LEU A C 1
ATOM 2280 O O . LEU A 1 328 ? 11.686 5.069 -36.089 1.00 95.44 328 LEU A O 1
ATOM 2284 N N . ARG A 1 329 ? 12.235 2.949 -35.542 1.00 94.75 329 ARG A N 1
ATOM 2285 C CA . ARG A 1 329 ? 11.388 2.245 -36.517 1.00 94.75 329 ARG A CA 1
ATOM 2286 C C . ARG A 1 329 ? 10.481 1.278 -35.760 1.00 94.75 329 ARG A C 1
ATOM 2288 O O . ARG A 1 329 ? 10.984 0.591 -34.891 1.00 94.75 329 ARG A O 1
ATOM 2295 N N . ASP A 1 330 ? 9.210 1.183 -36.141 1.00 92.88 330 ASP A N 1
ATOM 2296 C CA . ASP A 1 330 ? 8.240 0.197 -35.622 1.00 92.88 330 ASP A CA 1
ATOM 2297 C C . ASP A 1 330 ? 8.227 -1.071 -36.515 1.00 92.88 330 ASP A C 1
ATOM 2299 O O . ASP A 1 330 ? 7.300 -1.869 -36.486 1.00 92.88 330 ASP A O 1
ATOM 2303 N N . ASP A 1 331 ? 9.223 -1.216 -37.397 1.00 92.12 331 ASP A N 1
ATOM 2304 C CA . ASP A 1 331 ? 9.388 -2.334 -38.326 1.00 92.12 331 ASP A CA 1
ATOM 2305 C C . ASP A 1 331 ? 10.881 -2.480 -38.722 1.00 92.12 331 ASP A C 1
ATOM 2307 O O . ASP A 1 331 ? 11.696 -1.588 -38.463 1.00 92.12 331 ASP A O 1
ATOM 2311 N N . LEU A 1 332 ? 11.261 -3.580 -39.385 1.00 93.38 332 LEU A N 1
ATOM 2312 C CA . LEU A 1 332 ? 12.626 -3.794 -39.910 1.00 93.38 332 LEU A CA 1
ATOM 2313 C C . LEU A 1 332 ? 12.770 -3.487 -41.418 1.00 93.38 332 LEU A C 1
ATOM 2315 O O . LEU A 1 332 ? 13.696 -3.959 -42.080 1.00 93.38 332 LEU A O 1
ATOM 2319 N N . LEU A 1 333 ? 11.866 -2.686 -41.981 1.00 90.44 333 LEU A N 1
ATOM 2320 C CA . LEU A 1 333 ? 11.833 -2.246 -43.377 1.00 90.44 333 LEU A CA 1
ATOM 2321 C C . LEU A 1 333 ? 12.551 -0.900 -43.567 1.00 90.44 333 LEU A C 1
ATOM 2323 O O . LEU A 1 333 ? 12.642 -0.063 -42.664 1.00 90.44 333 LEU A O 1
ATOM 2327 N N . ALA A 1 334 ? 13.045 -0.668 -44.785 1.00 86.88 334 ALA A N 1
ATOM 2328 C CA . ALA A 1 334 ? 13.716 0.575 -45.154 1.00 86.88 334 ALA A CA 1
ATOM 2329 C C . ALA A 1 334 ? 12.736 1.760 -45.216 1.00 86.88 334 ALA A C 1
ATOM 2331 O O . ALA A 1 334 ? 11.737 1.715 -45.933 1.00 86.88 334 ALA A O 1
ATOM 2332 N N . GLY A 1 335 ? 13.060 2.851 -44.520 1.00 88.06 335 GLY A N 1
ATOM 2333 C CA . GLY A 1 335 ? 12.231 4.053 -44.494 1.00 88.06 335 GLY A CA 1
ATOM 2334 C C . GLY A 1 335 ? 12.761 5.147 -43.558 1.00 88.06 335 GLY A C 1
ATOM 2335 O O . GLY A 1 335 ? 13.789 4.963 -42.901 1.00 88.06 335 GLY A O 1
ATOM 2336 N N . PRO A 1 336 ? 12.073 6.302 -43.490 1.00 92.62 336 PRO A N 1
ATOM 2337 C CA . PRO A 1 336 ? 12.307 7.303 -42.449 1.00 92.62 336 PRO A CA 1
ATOM 2338 C C . PRO A 1 336 ? 11.917 6.751 -41.062 1.00 92.62 336 PRO A C 1
ATOM 2340 O O . PRO A 1 336 ? 11.234 5.730 -40.984 1.00 92.62 336 PRO A O 1
ATOM 2343 N N . PRO A 1 337 ? 12.296 7.408 -39.954 1.00 93.94 337 PRO A N 1
ATOM 2344 C CA . PRO A 1 337 ? 11.834 7.015 -38.623 1.00 93.94 337 PRO A CA 1
ATOM 2345 C C . PRO A 1 337 ? 10.297 6.997 -38.548 1.00 93.94 337 PRO A C 1
ATOM 2347 O O . PRO A 1 337 ? 9.653 7.922 -39.044 1.00 93.94 337 PRO A O 1
ATOM 2350 N N . THR A 1 338 ? 9.713 5.968 -37.933 1.00 94.31 338 THR A N 1
ATOM 2351 C CA . THR A 1 338 ? 8.275 5.920 -37.590 1.00 94.31 338 THR A CA 1
ATOM 2352 C C . THR A 1 338 ? 7.976 6.835 -36.407 1.00 94.31 338 THR A C 1
ATOM 2354 O O . THR A 1 338 ? 6.959 7.527 -36.392 1.00 94.31 338 THR A O 1
ATOM 2357 N N . ARG A 1 339 ? 8.895 6.885 -35.432 1.00 89.00 339 ARG A N 1
ATOM 2358 C CA . ARG A 1 339 ? 8.811 7.720 -34.229 1.00 89.00 339 ARG A CA 1
ATOM 2359 C C . ARG A 1 339 ? 10.074 8.555 -34.069 1.00 89.00 339 ARG A C 1
ATOM 2361 O O . ARG A 1 339 ? 11.172 8.172 -34.472 1.00 89.00 339 ARG A O 1
ATOM 2368 N N . THR A 1 340 ? 9.917 9.718 -33.449 1.00 89.56 340 THR A N 1
ATOM 2369 C CA . THR A 1 340 ? 11.027 10.567 -33.003 1.00 89.56 340 THR A CA 1
ATOM 2370 C C . THR A 1 340 ? 10.752 11.034 -31.579 1.00 89.56 340 THR A C 1
ATOM 2372 O O . THR A 1 340 ? 9.651 11.502 -31.283 1.00 89.56 340 THR A O 1
ATOM 2375 N N . ARG A 1 341 ? 11.746 10.919 -30.695 1.00 85.12 341 ARG A N 1
ATOM 2376 C CA . ARG A 1 341 ? 11.699 11.420 -29.312 1.00 85.12 341 ARG A CA 1
ATOM 2377 C C . ARG A 1 341 ? 12.915 12.296 -29.022 1.00 85.12 341 ARG A C 1
ATOM 2379 O O . ARG A 1 341 ? 13.965 12.134 -29.642 1.00 85.12 341 ARG A O 1
ATOM 2386 N N . VAL A 1 342 ? 12.769 13.230 -28.085 1.00 85.00 342 VAL A N 1
ATOM 2387 C CA . VAL A 1 342 ? 13.853 14.111 -27.631 1.00 85.00 342 VAL A CA 1
ATOM 2388 C C . VAL A 1 342 ? 14.070 13.879 -26.142 1.00 85.00 342 VAL A C 1
ATOM 2390 O O . VAL A 1 342 ? 13.196 14.177 -25.331 1.00 85.00 342 VAL A O 1
ATOM 2393 N N . VAL A 1 343 ? 15.251 13.368 -25.805 1.00 81.69 343 VAL A N 1
ATOM 2394 C CA . VAL A 1 343 ? 15.701 13.100 -24.437 1.00 81.69 343 VAL A CA 1
ATOM 2395 C C . VAL A 1 343 ? 16.860 14.035 -24.129 1.00 81.69 343 VAL A C 1
ATOM 2397 O O . VAL A 1 343 ? 17.928 13.940 -24.741 1.00 81.69 343 VAL A O 1
ATOM 2400 N N . VAL A 1 344 ? 16.642 14.968 -23.206 1.00 81.62 344 VAL A N 1
ATOM 2401 C CA . VAL A 1 344 ? 17.683 15.891 -22.749 1.00 81.62 344 VAL A CA 1
ATOM 2402 C C . VAL A 1 344 ? 18.593 15.131 -21.788 1.00 81.62 344 VAL A C 1
ATOM 2404 O O . VAL A 1 344 ? 18.151 14.722 -20.725 1.00 81.62 344 VAL A O 1
ATOM 2407 N N . ARG A 1 345 ? 19.857 14.939 -22.170 1.00 82.44 345 ARG A N 1
ATOM 2408 C CA . ARG A 1 345 ? 20.880 14.288 -21.342 1.00 82.44 345 ARG A CA 1
ATOM 2409 C C . ARG A 1 345 ? 22.220 15.010 -21.462 1.00 82.44 345 ARG A C 1
ATOM 2411 O O . ARG A 1 345 ? 22.438 15.748 -22.428 1.00 82.44 345 ARG A O 1
ATOM 2418 N N . SER A 1 346 ? 23.101 14.810 -20.492 1.00 84.44 346 SER A N 1
ATOM 2419 C CA . SER A 1 346 ? 24.414 15.452 -20.428 1.00 84.44 346 SER A CA 1
ATOM 2420 C C . SER A 1 346 ? 25.391 14.862 -21.447 1.00 84.44 346 SER A C 1
ATOM 2422 O O . SER A 1 346 ? 25.240 13.739 -21.933 1.00 84.44 346 SER A O 1
ATOM 2424 N N . ALA A 1 347 ? 26.437 15.621 -21.778 1.00 78.69 347 ALA A N 1
ATOM 2425 C CA . ALA A 1 347 ? 27.518 15.123 -22.621 1.00 78.69 347 ALA A CA 1
ATOM 2426 C C . ALA A 1 347 ? 28.302 14.027 -21.875 1.00 78.69 347 ALA A C 1
ATOM 2428 O O . ALA A 1 347 ? 28.989 14.314 -20.899 1.00 78.69 347 ALA A O 1
ATOM 2429 N N . GLY A 1 348 ? 28.192 12.786 -22.351 1.00 79.38 348 GLY A N 1
ATOM 2430 C CA . GLY A 1 348 ? 28.758 11.594 -21.708 1.00 79.38 348 GLY A CA 1
ATOM 2431 C C . GLY A 1 348 ? 27.704 10.568 -21.285 1.00 79.38 348 GLY A C 1
ATOM 2432 O O . GLY A 1 348 ? 28.044 9.396 -21.159 1.00 79.38 348 GLY A O 1
ATOM 2433 N N . ASP A 1 349 ? 26.436 10.973 -21.156 1.00 88.38 349 ASP A N 1
ATOM 2434 C CA . ASP A 1 349 ? 25.347 10.062 -20.797 1.00 88.38 349 ASP A CA 1
ATOM 2435 C C . ASP A 1 349 ? 25.054 9.085 -21.952 1.00 88.38 349 ASP A C 1
ATOM 2437 O O . ASP A 1 349 ? 24.769 9.487 -23.094 1.00 88.38 349 ASP A O 1
ATOM 2441 N N . ALA A 1 350 ? 25.119 7.786 -21.658 1.00 89.25 350 ALA A N 1
ATOM 2442 C CA . ALA A 1 350 ? 24.960 6.722 -22.646 1.00 89.25 350 ALA A CA 1
ATOM 2443 C C . ALA A 1 350 ? 23.469 6.418 -22.879 1.00 89.25 350 ALA A C 1
ATOM 2445 O O . ALA A 1 350 ? 22.749 6.234 -21.900 1.00 89.25 350 ALA A O 1
ATOM 2446 N N . PRO A 1 351 ? 22.973 6.357 -24.130 1.00 91.06 351 PRO A N 1
ATOM 2447 C CA . PRO A 1 351 ? 21.584 5.990 -24.398 1.00 91.06 351 PRO A CA 1
ATOM 2448 C C . PRO A 1 351 ? 21.319 4.531 -24.013 1.00 91.06 351 PRO A C 1
ATOM 2450 O O . PRO A 1 351 ? 22.131 3.657 -24.310 1.00 91.06 351 PRO A O 1
ATOM 2453 N N . LEU A 1 352 ? 20.176 4.279 -23.378 1.00 89.75 352 LEU A N 1
ATOM 2454 C CA . LEU A 1 352 ? 19.825 2.984 -22.802 1.00 89.75 352 LEU A CA 1
ATOM 2455 C C . LEU A 1 352 ? 18.305 2.759 -22.919 1.00 89.75 352 LEU A C 1
ATOM 2457 O O . LEU A 1 352 ? 17.549 3.486 -22.277 1.00 89.75 352 LEU A O 1
ATOM 2461 N N . PRO A 1 353 ? 17.832 1.831 -23.770 1.00 89.00 353 PRO A N 1
ATOM 2462 C CA . PRO A 1 353 ? 16.416 1.465 -23.841 1.00 89.00 353 PRO A CA 1
ATOM 2463 C C . PRO A 1 353 ? 15.946 0.801 -22.543 1.00 89.00 353 PRO A C 1
ATOM 2465 O O . PRO A 1 353 ? 16.701 0.047 -21.932 1.00 89.00 353 PRO A O 1
ATOM 2468 N N . TRP A 1 354 ? 14.696 1.042 -22.151 1.00 82.50 354 TRP A N 1
ATOM 2469 C CA . TRP A 1 354 ? 14.057 0.403 -20.995 1.00 82.50 354 TRP A CA 1
ATOM 2470 C C . TRP A 1 354 ? 12.612 0.052 -21.375 1.00 82.50 354 TRP A C 1
ATOM 2472 O O . TRP A 1 354 ? 11.863 0.920 -21.810 1.00 82.50 354 TRP A O 1
ATOM 2482 N N . ARG A 1 355 ? 12.198 -1.213 -21.232 1.00 80.94 355 ARG A N 1
ATOM 2483 C CA . ARG A 1 355 ? 10.796 -1.636 -21.407 1.00 80.94 355 ARG A CA 1
ATOM 2484 C C . ARG A 1 355 ? 9.926 -1.270 -20.193 1.00 80.94 355 ARG A C 1
ATOM 2486 O O . ARG A 1 355 ? 10.166 -1.782 -19.103 1.00 80.94 355 ARG A O 1
ATOM 2493 N N . ALA A 1 356 ? 8.918 -0.420 -20.380 1.00 73.81 356 ALA A N 1
ATOM 2494 C CA . ALA A 1 356 ? 8.029 0.057 -19.315 1.00 73.81 356 ALA A CA 1
ATOM 2495 C C . ALA A 1 356 ? 6.576 0.228 -19.817 1.00 73.81 356 ALA A C 1
ATOM 2497 O O . ALA A 1 356 ? 6.357 0.376 -21.024 1.00 73.81 356 ALA A O 1
ATOM 2498 N N . PRO A 1 357 ? 5.560 0.236 -18.933 1.00 68.25 357 PRO A N 1
ATOM 2499 C CA . PRO A 1 357 ? 4.214 0.677 -19.294 1.00 68.25 357 PRO A CA 1
ATOM 2500 C C . PRO A 1 357 ? 4.227 2.146 -19.697 1.00 68.25 357 PRO A C 1
ATOM 2502 O O . PRO A 1 357 ? 4.879 2.973 -19.059 1.00 68.25 357 PRO A O 1
ATOM 2505 N N . THR A 1 358 ? 3.456 2.487 -20.724 1.00 63.84 358 THR A N 1
ATOM 2506 C CA . THR A 1 358 ? 3.358 3.869 -21.203 1.00 63.84 358 THR A CA 1
ATOM 2507 C C . THR A 1 358 ? 1.918 4.345 -21.279 1.00 63.84 358 THR A C 1
ATOM 2509 O O . THR A 1 358 ? 1.020 3.624 -21.710 1.00 63.84 358 THR A O 1
ATOM 2512 N N . SER A 1 359 ? 1.703 5.591 -20.873 1.00 59.53 359 SER A N 1
ATOM 2513 C CA . SER A 1 359 ? 0.404 6.264 -20.878 1.00 59.53 359 SER A CA 1
ATOM 2514 C C . SER A 1 359 ? 0.585 7.763 -21.128 1.00 59.53 359 SER A C 1
ATOM 2516 O O . SER A 1 359 ? 1.706 8.280 -21.152 1.00 59.53 359 SER A O 1
ATOM 2518 N N . ASP A 1 360 ? -0.528 8.486 -21.254 1.00 57.62 360 ASP A N 1
ATOM 2519 C CA . ASP A 1 360 ? -0.527 9.951 -21.341 1.00 57.62 360 ASP A CA 1
ATOM 2520 C C . ASP A 1 360 ? -0.299 10.669 -19.998 1.00 57.62 360 ASP A C 1
ATOM 2522 O O . ASP A 1 360 ? -0.366 11.903 -19.949 1.00 57.62 360 ASP A O 1
ATOM 2526 N N . GLY A 1 361 ? 0.040 9.915 -18.943 1.00 51.72 361 GLY A N 1
ATOM 2527 C CA . GLY A 1 361 ? 0.571 10.462 -17.698 1.00 51.72 361 GLY A CA 1
ATOM 2528 C C . GLY A 1 361 ? 0.045 9.853 -16.394 1.00 51.72 361 GLY A C 1
ATOM 2529 O O . GLY A 1 361 ? -0.070 10.582 -15.411 1.00 51.72 361 GLY A O 1
ATOM 2530 N N . GLN A 1 362 ? -0.313 8.567 -16.379 1.00 55.53 362 GLN A N 1
ATOM 2531 C CA . GLN A 1 362 ? -1.035 7.931 -15.260 1.00 55.53 362 GLN A CA 1
ATOM 2532 C C . GLN A 1 362 ? -0.598 6.482 -14.943 1.00 55.53 362 GLN A C 1
ATOM 2534 O O . GLN A 1 362 ? -1.006 5.896 -13.951 1.00 55.53 362 GLN A O 1
ATOM 2539 N N . SER A 1 363 ? 0.292 5.888 -15.735 1.00 58.56 363 SER A N 1
ATOM 2540 C CA . SER A 1 363 ? 0.772 4.514 -15.531 1.00 58.56 363 SER A CA 1
ATOM 2541 C C . SER A 1 363 ? 1.877 4.414 -14.477 1.00 58.56 363 SER A C 1
ATOM 2543 O O . SER A 1 363 ? 2.767 5.266 -14.449 1.00 58.56 363 SER A O 1
ATOM 2545 N N . CYS A 1 364 ? 1.901 3.327 -13.691 1.00 68.69 364 CYS A N 1
ATOM 2546 C CA . CYS A 1 364 ? 3.074 2.993 -12.879 1.00 68.69 364 CYS A CA 1
ATOM 2547 C C . CYS A 1 364 ? 4.306 2.852 -13.795 1.00 68.69 364 CYS A C 1
ATOM 2549 O O . CYS A 1 364 ? 4.250 2.076 -14.754 1.00 68.69 364 CYS A O 1
ATOM 2551 N N . PRO A 1 365 ? 5.431 3.522 -13.499 1.00 59.25 365 PRO A N 1
ATOM 2552 C CA . PRO A 1 365 ? 6.653 3.396 -14.297 1.00 59.25 365 PRO A CA 1
ATOM 2553 C C . PRO A 1 365 ? 7.368 2.040 -14.171 1.00 59.25 365 PRO A C 1
ATOM 2555 O O . PRO A 1 365 ? 8.267 1.738 -14.951 1.00 59.25 365 PRO A O 1
ATOM 2558 N N . PHE A 1 366 ? 7.005 1.249 -13.165 1.00 63.22 366 PHE A N 1
ATOM 2559 C CA . PHE A 1 366 ? 7.885 0.267 -12.527 1.00 63.22 366 PHE A CA 1
ATOM 2560 C C . PHE A 1 366 ? 7.440 -1.196 -12.655 1.00 63.22 366 PHE A C 1
ATOM 2562 O O . PHE A 1 366 ? 7.917 -2.063 -11.931 1.00 63.22 366 PHE A O 1
ATOM 2569 N N . VAL A 1 367 ? 6.483 -1.462 -13.538 1.00 59.03 367 VAL A N 1
ATOM 2570 C CA . VAL A 1 367 ? 5.715 -2.709 -13.522 1.00 59.03 367 VAL A CA 1
ATOM 2571 C C . VAL A 1 367 ? 6.558 -3.942 -13.855 1.00 59.03 367 VAL A C 1
ATOM 2573 O O . VAL A 1 367 ? 7.110 -4.056 -14.951 1.00 59.03 367 VAL A O 1
ATOM 2576 N N . ALA A 1 368 ? 6.500 -4.924 -12.956 1.00 57.03 368 ALA A N 1
ATOM 2577 C CA . ALA A 1 368 ? 6.704 -6.335 -13.255 1.00 57.03 368 ALA A CA 1
ATOM 2578 C C . ALA A 1 368 ? 5.685 -6.799 -14.315 1.00 57.03 368 ALA A C 1
ATOM 2580 O O . ALA A 1 368 ? 4.517 -7.085 -14.026 1.00 57.03 368 ALA A O 1
ATOM 2581 N N . ALA A 1 369 ? 6.107 -6.809 -15.585 1.00 45.31 369 ALA A N 1
ATOM 2582 C CA . ALA A 1 369 ? 5.212 -6.928 -16.735 1.00 45.31 369 ALA A CA 1
ATOM 2583 C C . ALA A 1 369 ? 4.426 -8.245 -16.760 1.00 45.31 369 ALA A C 1
ATOM 2585 O O . ALA A 1 369 ? 3.290 -8.254 -17.229 1.00 45.31 369 ALA A O 1
ATOM 2586 N N . ARG A 1 370 ? 4.975 -9.340 -16.214 1.00 49.09 370 ARG A N 1
ATOM 2587 C CA . ARG A 1 370 ? 4.271 -10.631 -16.119 1.00 49.09 370 ARG A CA 1
ATOM 2588 C C . ARG A 1 370 ? 3.146 -10.577 -15.090 1.00 49.09 370 ARG A C 1
ATOM 2590 O O . ARG A 1 370 ? 2.069 -11.100 -15.363 1.00 49.09 370 ARG A O 1
ATOM 2597 N N . THR A 1 371 ? 3.355 -9.916 -13.950 1.00 49.31 371 THR A N 1
ATOM 2598 C CA . THR A 1 371 ? 2.355 -9.816 -12.876 1.00 49.31 371 THR A CA 1
ATOM 2599 C C . THR A 1 371 ? 1.111 -9.066 -13.331 1.00 49.31 371 THR A C 1
ATOM 2601 O O . THR A 1 371 ? 0.008 -9.460 -12.968 1.00 49.31 371 THR A O 1
ATOM 2604 N N . VAL A 1 372 ? 1.268 -8.046 -14.178 1.00 44.62 372 VAL A N 1
ATOM 2605 C CA . VAL A 1 372 ? 0.137 -7.283 -14.722 1.00 44.62 372 VAL A CA 1
ATOM 2606 C C . VAL A 1 372 ? -0.423 -7.919 -15.997 1.00 44.62 372 VAL A C 1
ATOM 2608 O O . VAL A 1 372 ? -1.631 -8.116 -16.081 1.00 44.62 372 VAL A O 1
ATOM 2611 N N . ALA A 1 373 ? 0.408 -8.361 -16.949 1.00 40.03 373 ALA A N 1
ATOM 2612 C CA . ALA A 1 373 ? -0.064 -9.040 -18.167 1.00 40.03 373 ALA A CA 1
ATOM 2613 C C . ALA A 1 373 ? -0.833 -10.345 -17.885 1.00 40.03 373 ALA A C 1
ATOM 2615 O O . ALA A 1 373 ? -1.772 -10.667 -18.609 1.00 40.03 373 ALA A O 1
ATOM 2616 N N . ALA A 1 374 ? -0.483 -11.081 -16.824 1.00 44.81 374 ALA A N 1
ATOM 2617 C CA . ALA A 1 374 ? -1.204 -12.285 -16.404 1.00 44.81 374 ALA A CA 1
ATOM 2618 C C . ALA A 1 374 ? -2.440 -12.009 -15.521 1.00 44.81 374 ALA A C 1
ATOM 2620 O O . ALA A 1 374 ? -3.169 -12.951 -15.207 1.00 44.81 374 ALA A O 1
ATOM 2621 N N . ARG A 1 375 ? -2.668 -10.755 -15.096 1.00 49.62 375 ARG A N 1
ATOM 2622 C CA . ARG A 1 375 ? -3.775 -10.337 -14.209 1.00 49.62 375 ARG A CA 1
ATOM 2623 C C . ARG A 1 375 ? -4.672 -9.235 -14.786 1.00 49.62 375 ARG A C 1
ATOM 2625 O O . ARG A 1 375 ? -5.595 -8.811 -14.100 1.00 49.62 375 ARG A O 1
ATOM 2632 N N . HIS A 1 376 ? -4.419 -8.787 -16.015 1.00 37.56 376 HIS A N 1
ATOM 2633 C CA . HIS A 1 376 ? -5.267 -7.846 -16.749 1.00 37.56 376 HIS A CA 1
ATOM 2634 C C . HIS A 1 376 ? -6.756 -8.207 -16.606 1.00 37.56 376 HIS A C 1
ATOM 2636 O O . HIS A 1 376 ? -7.120 -9.379 -16.741 1.00 37.56 376 HIS A O 1
ATOM 2642 N N . ASP A 1 377 ? -7.585 -7.207 -16.293 1.00 45.78 377 ASP A N 1
ATOM 2643 C CA . ASP A 1 377 ? -9.034 -7.319 -16.090 1.00 45.78 377 ASP A CA 1
ATOM 2644 C C . ASP A 1 377 ? -9.474 -8.223 -14.904 1.00 45.78 377 ASP A C 1
ATOM 2646 O O . ASP A 1 377 ? -10.669 -8.483 -14.731 1.00 45.78 377 ASP A O 1
ATOM 2650 N N . ALA A 1 378 ? -8.554 -8.718 -14.059 1.00 62.28 378 ALA A N 1
ATOM 2651 C CA . ALA A 1 378 ? -8.891 -9.675 -13.002 1.00 62.28 378 ALA A CA 1
ATOM 2652 C C . ALA A 1 378 ? -9.431 -9.026 -11.718 1.00 62.28 378 ALA A C 1
ATOM 2654 O O . ALA A 1 378 ? -10.519 -9.399 -11.284 1.00 62.28 378 ALA A O 1
ATOM 2655 N N . ASN A 1 379 ? -8.697 -8.115 -11.066 1.00 82.31 379 ASN A N 1
ATOM 2656 C CA . ASN A 1 379 ? -9.010 -7.725 -9.684 1.00 82.31 379 ASN A CA 1
ATOM 2657 C C . ASN A 1 379 ? -9.963 -6.529 -9.596 1.00 82.31 379 ASN A C 1
ATOM 2659 O O . ASN A 1 379 ? -10.966 -6.618 -8.883 1.00 82.31 379 ASN A O 1
ATOM 2663 N N . ALA A 1 380 ? -9.746 -5.468 -10.378 1.00 86.62 380 ALA A N 1
ATOM 2664 C CA . ALA A 1 380 ? -10.692 -4.355 -10.496 1.00 86.62 380 ALA A CA 1
ATOM 2665 C C . ALA A 1 380 ? -12.090 -4.827 -10.942 1.00 86.62 380 ALA A C 1
ATOM 2667 O O . ALA A 1 380 ? -13.098 -4.296 -10.474 1.00 86.62 380 ALA A O 1
ATOM 2668 N N . GLY A 1 381 ? -12.162 -5.879 -11.767 1.00 86.06 381 GLY A N 1
ATOM 2669 C CA . GLY A 1 381 ? -13.411 -6.509 -12.208 1.00 86.06 381 GLY A CA 1
ATOM 2670 C C . GLY A 1 381 ? -14.245 -7.163 -11.093 1.00 86.06 381 GLY A C 1
ATOM 2671 O O . GLY A 1 381 ? -15.451 -7.347 -11.273 1.00 86.06 381 GLY A O 1
ATOM 2672 N N . TYR A 1 382 ? -13.655 -7.480 -9.932 1.00 91.12 382 TYR A N 1
ATOM 2673 C CA . TYR A 1 382 ? -14.400 -7.953 -8.755 1.00 91.12 382 TYR A CA 1
ATOM 2674 C C . TYR A 1 382 ? -14.889 -6.822 -7.842 1.00 91.12 382 TYR A C 1
ATOM 2676 O O . TYR A 1 382 ? -15.717 -7.094 -6.966 1.00 91.12 382 TYR A O 1
ATOM 2684 N N . VAL A 1 383 ? -14.392 -5.590 -8.008 1.00 94.88 383 VAL A N 1
ATOM 2685 C CA . VAL A 1 383 ? -14.704 -4.483 -7.097 1.00 94.88 383 VAL A CA 1
ATOM 2686 C C . VAL A 1 383 ? -16.133 -3.987 -7.310 1.00 94.88 383 VAL A C 1
ATOM 2688 O O . VAL A 1 383 ? -16.546 -3.614 -8.408 1.00 94.88 383 VAL A O 1
ATOM 2691 N N . VAL A 1 384 ? -16.897 -3.950 -6.222 1.00 95.44 384 VAL A N 1
ATOM 2692 C CA . VAL A 1 384 ? -18.243 -3.380 -6.158 1.00 95.44 384 VAL A CA 1
ATOM 2693 C C . VAL A 1 384 ? -18.138 -1.997 -5.505 1.00 95.44 384 VAL A C 1
ATOM 2695 O O . VAL A 1 384 ? -17.746 -1.941 -4.341 1.00 95.44 384 VAL A O 1
ATOM 2698 N N . PRO A 1 385 ? -18.487 -0.889 -6.189 1.00 92.12 385 PRO A N 1
ATOM 2699 C CA . PRO A 1 385 ? -18.416 0.455 -5.608 1.00 92.12 385 PRO A CA 1
ATOM 2700 C C . PRO A 1 385 ? -19.243 0.602 -4.315 1.00 92.12 385 PRO A C 1
ATOM 2702 O O . PRO A 1 385 ? -20.285 -0.057 -4.175 1.00 92.12 385 PRO A O 1
ATOM 2705 N N . PRO A 1 386 ? -18.821 1.471 -3.377 1.00 93.62 386 PRO A N 1
ATOM 2706 C CA . PRO A 1 386 ? -19.506 1.655 -2.107 1.00 93.62 386 PRO A CA 1
ATOM 2707 C C . PRO A 1 386 ? -20.866 2.328 -2.308 1.00 93.62 386 PRO A C 1
ATOM 2709 O O . PRO A 1 386 ? -21.069 3.175 -3.180 1.00 93.62 386 PRO A O 1
ATOM 2712 N N . ARG A 1 387 ? -21.830 1.949 -1.475 1.00 90.50 387 ARG A N 1
ATOM 2713 C CA . ARG A 1 387 ? -23.205 2.446 -1.521 1.00 90.50 387 ARG A CA 1
ATOM 2714 C C . ARG A 1 387 ? -23.397 3.618 -0.580 1.00 90.50 387 ARG A C 1
ATOM 2716 O O . ARG A 1 387 ? -22.782 3.687 0.475 1.00 90.50 387 ARG A O 1
ATOM 2723 N N . GLY A 1 388 ? -24.343 4.486 -0.933 1.00 84.75 388 GLY A N 1
ATOM 2724 C CA . GLY A 1 388 ? -24.818 5.530 -0.029 1.00 84.75 388 GLY A CA 1
ATOM 2725 C C . GLY A 1 388 ? -23.752 6.559 0.344 1.00 84.75 388 GLY A C 1
ATOM 2726 O O . GLY A 1 388 ? -23.893 7.198 1.378 1.00 84.75 388 GLY A O 1
ATOM 2727 N N . THR A 1 389 ? -22.710 6.741 -0.469 1.00 88.50 389 THR A N 1
ATOM 2728 C CA . THR A 1 389 ? -21.870 7.947 -0.427 1.00 88.50 389 THR A CA 1
ATOM 2729 C C . THR A 1 389 ? -22.680 9.163 -0.905 1.00 88.50 389 THR A C 1
ATOM 2731 O O . THR A 1 389 ? -23.799 9.024 -1.421 1.00 88.50 389 THR A O 1
ATOM 2734 N N . HIS A 1 390 ? -22.133 10.364 -0.726 1.00 88.62 390 HIS A N 1
ATOM 2735 C CA . HIS A 1 390 ? -22.686 11.618 -1.236 1.00 88.62 390 HIS A CA 1
ATOM 2736 C C . HIS A 1 390 ? -24.123 11.945 -0.762 1.00 88.62 390 HIS A C 1
ATOM 2738 O O . HIS A 1 390 ? -24.913 12.528 -1.509 1.00 88.62 390 HIS A O 1
ATOM 2744 N N . GLN A 1 391 ? -24.465 11.559 0.471 1.00 89.06 391 GLN A N 1
ATOM 2745 C CA . GLN A 1 391 ? -25.674 11.990 1.179 1.00 89.06 391 GLN A CA 1
ATOM 2746 C C . GLN A 1 391 ? -25.382 13.245 2.026 1.00 89.06 391 GLN A C 1
ATOM 2748 O O . GLN A 1 391 ? -24.257 13.409 2.499 1.00 89.06 391 GLN A O 1
ATOM 2753 N N . PRO A 1 392 ? -26.373 14.123 2.268 1.00 84.94 392 PRO A N 1
ATOM 2754 C CA . PRO A 1 392 ? -26.186 15.279 3.142 1.00 84.94 392 PRO A CA 1
ATOM 2755 C C . PRO A 1 392 ? -26.001 14.853 4.608 1.00 84.94 392 PRO A C 1
ATOM 2757 O O . PRO A 1 392 ? -26.571 13.860 5.043 1.00 84.94 392 PRO A O 1
ATOM 2760 N N . MET A 1 393 ? -25.275 15.634 5.404 1.00 83.56 393 MET A N 1
ATOM 2761 C CA . MET A 1 393 ? -25.304 15.538 6.874 1.00 83.56 393 MET A CA 1
ATOM 2762 C C . MET A 1 393 ? -25.904 16.812 7.460 1.00 83.56 393 MET A C 1
ATOM 2764 O O . MET A 1 393 ? -26.084 17.798 6.740 1.00 83.56 393 MET A O 1
ATOM 2768 N N . THR A 1 394 ? -26.208 16.806 8.754 1.00 82.19 394 THR A N 1
ATOM 2769 C CA . THR A 1 394 ? -26.496 18.043 9.479 1.00 82.19 394 THR A CA 1
ATOM 2770 C C . THR A 1 394 ? -25.195 18.760 9.849 1.00 82.19 394 THR A C 1
ATOM 2772 O O . THR A 1 394 ? -24.157 18.134 10.066 1.00 82.19 394 THR A O 1
ATOM 2775 N N . ASP A 1 395 ? -25.262 20.086 9.948 1.00 77.69 395 ASP A N 1
ATOM 2776 C CA . ASP A 1 395 ? -24.187 20.916 10.509 1.00 77.69 395 ASP A CA 1
ATOM 2777 C C . ASP A 1 395 ? -24.389 21.144 12.028 1.00 77.69 395 ASP A C 1
ATOM 2779 O O . ASP A 1 395 ? -23.803 22.053 12.615 1.00 77.69 395 ASP A O 1
ATOM 2783 N N . GLU A 1 396 ? -25.252 20.347 12.671 1.00 82.25 396 GLU A N 1
ATOM 2784 C CA . GLU A 1 396 ? -25.664 20.497 14.073 1.00 82.25 396 GLU A CA 1
ATOM 2785 C C . GLU A 1 396 ? -24.955 19.486 15.000 1.00 82.25 396 GLU A C 1
ATOM 2787 O O . GLU A 1 396 ? -24.389 18.479 14.567 1.00 82.25 396 GLU A O 1
ATOM 2792 N N . ASP A 1 397 ? -24.975 19.790 16.302 1.00 88.56 397 ASP A N 1
ATOM 2793 C CA . ASP A 1 397 ? -24.476 18.969 17.410 1.00 88.56 397 ASP A CA 1
ATOM 2794 C C . ASP A 1 397 ? -23.115 18.289 17.169 1.00 88.56 397 ASP A C 1
ATOM 2796 O O . ASP A 1 397 ? -22.073 18.940 17.242 1.00 88.56 397 ASP A O 1
ATOM 2800 N N . VAL A 1 398 ? -23.100 16.971 16.965 1.00 90.69 398 VAL A N 1
ATOM 2801 C CA . VAL A 1 398 ? -21.878 16.157 16.869 1.00 90.69 398 VAL A CA 1
ATOM 2802 C C . VAL A 1 398 ? -21.489 15.880 15.412 1.00 90.69 398 VAL A C 1
ATOM 2804 O O . VAL A 1 398 ? -20.300 15.803 15.104 1.00 90.69 398 VAL A O 1
ATOM 2807 N N . GLU A 1 399 ? -22.465 15.823 14.501 1.00 90.38 399 GLU A N 1
ATOM 2808 C CA . GLU A 1 399 ? -22.229 15.726 13.054 1.00 90.38 399 GLU A CA 1
ATOM 2809 C C . GLU A 1 399 ? -21.448 16.947 12.548 1.00 90.38 399 GLU A C 1
ATOM 2811 O O . GLU A 1 399 ? -20.416 16.796 11.887 1.00 90.38 399 GLU A O 1
ATOM 2816 N N . GLY A 1 400 ? -21.874 18.152 12.950 1.00 92.38 400 GLY A N 1
ATOM 2817 C CA . GLY A 1 400 ? -21.184 19.402 12.633 1.00 92.38 400 GLY A CA 1
ATOM 2818 C C . GLY A 1 400 ? -19.758 19.469 13.196 1.00 92.38 400 GLY A C 1
ATOM 2819 O O . GLY A 1 400 ? -18.850 19.947 12.515 1.00 92.38 400 GLY A O 1
ATOM 2820 N N . LYS A 1 401 ? -19.519 18.930 14.402 1.00 95.38 401 LYS A N 1
ATOM 2821 C CA . LYS A 1 401 ? -18.173 18.869 15.004 1.00 95.38 401 LYS A CA 1
ATOM 2822 C C . LYS A 1 401 ? -17.237 17.927 14.248 1.00 95.38 401 LYS A C 1
ATOM 2824 O O . LYS A 1 401 ? -16.107 18.313 13.960 1.00 95.38 401 LYS A O 1
ATOM 2829 N N . ALA A 1 402 ? -17.699 16.725 13.896 1.00 95.31 402 ALA A N 1
ATOM 2830 C CA . ALA A 1 402 ? -16.905 15.767 13.122 1.00 95.31 402 ALA A CA 1
ATOM 2831 C C . ALA A 1 402 ? -16.544 16.336 11.736 1.00 95.31 402 ALA A C 1
ATOM 2833 O O . ALA A 1 402 ? -15.384 16.304 11.326 1.00 95.31 402 ALA A O 1
ATOM 2834 N N . ARG A 1 403 ? -17.524 16.955 11.062 1.00 93.44 403 ARG A N 1
ATOM 2835 C CA . ARG A 1 403 ? -17.353 17.686 9.796 1.00 93.44 403 ARG A CA 1
ATOM 2836 C C . ARG A 1 403 ? -16.321 18.815 9.911 1.00 93.44 403 ARG A C 1
ATOM 2838 O O . ARG A 1 403 ? -15.445 18.924 9.057 1.00 93.44 403 ARG A O 1
ATOM 2845 N N . ALA A 1 404 ? -16.376 19.618 10.975 1.00 93.44 404 ALA A N 1
ATOM 2846 C CA . ALA A 1 404 ? -15.419 20.698 11.215 1.00 93.44 404 ALA A CA 1
ATOM 2847 C C . ALA A 1 404 ? -13.991 20.190 11.495 1.00 93.44 404 ALA A C 1
ATOM 2849 O O . ALA A 1 404 ? -13.031 20.774 10.989 1.00 93.44 404 ALA A O 1
ATOM 2850 N N . ALA A 1 405 ? -13.843 19.099 12.256 1.00 95.06 405 ALA A N 1
ATOM 2851 C CA . ALA A 1 405 ? -12.538 18.525 12.586 1.00 95.06 405 ALA A CA 1
ATOM 2852 C C . ALA A 1 405 ? -11.819 17.985 11.337 1.00 95.06 405 ALA A C 1
ATOM 2854 O O . ALA A 1 405 ? -10.631 18.246 11.139 1.00 95.06 405 ALA A O 1
ATOM 2855 N N . VAL A 1 406 ? -12.562 17.319 10.445 1.00 94.94 406 VAL A N 1
ATOM 2856 C CA . VAL A 1 406 ? -12.047 16.858 9.146 1.00 94.94 406 VAL A CA 1
ATOM 2857 C C . VAL A 1 406 ? -11.735 18.035 8.221 1.00 94.94 406 VAL A C 1
ATOM 2859 O O . VAL A 1 406 ? -10.652 18.072 7.648 1.00 94.94 406 VAL A O 1
ATOM 2862 N N . GLY A 1 407 ? -12.595 19.057 8.142 1.00 92.56 407 GLY A N 1
ATOM 2863 C CA . GLY A 1 407 ? -12.331 20.256 7.329 1.00 92.56 407 GLY A CA 1
ATOM 2864 C C . GLY A 1 407 ? -11.087 21.056 7.759 1.00 92.56 407 GLY A C 1
ATOM 2865 O O . GLY A 1 407 ? -10.450 21.725 6.941 1.00 92.56 407 GLY A O 1
ATOM 2866 N N . ASN A 1 408 ? -10.691 20.978 9.033 1.00 92.81 408 ASN A N 1
ATOM 2867 C CA . ASN A 1 408 ? -9.412 21.518 9.502 1.00 92.81 408 ASN A CA 1
ATOM 2868 C C . ASN A 1 408 ? -8.225 20.655 9.040 1.00 92.81 408 ASN A C 1
ATOM 2870 O O . ASN A 1 408 ? -7.251 21.205 8.524 1.00 92.81 408 ASN A O 1
ATOM 2874 N N . ALA A 1 409 ? -8.327 19.327 9.136 1.00 91.81 409 ALA A N 1
ATOM 2875 C CA . ALA A 1 409 ? -7.310 18.411 8.620 1.00 91.81 409 ALA A CA 1
ATOM 2876 C C . ALA A 1 409 ? -7.131 18.520 7.090 1.00 91.81 409 ALA A C 1
ATOM 2878 O O . ALA A 1 409 ? -6.004 18.567 6.595 1.00 91.81 409 ALA A O 1
ATOM 2879 N N . GLU A 1 410 ? -8.226 18.662 6.335 1.00 91.75 410 GLU A N 1
ATOM 2880 C CA . GLU A 1 410 ? -8.199 18.986 4.903 1.00 91.75 410 GLU A CA 1
ATOM 2881 C C . GLU A 1 410 ? -7.395 20.276 4.659 1.00 91.75 410 GLU A C 1
ATOM 2883 O O . GLU A 1 410 ? -6.494 20.284 3.819 1.00 91.75 410 GLU A O 1
ATOM 2888 N N . ARG A 1 411 ? -7.621 21.339 5.452 1.00 89.31 411 ARG A N 1
ATOM 2889 C CA . ARG A 1 411 ? -6.880 22.613 5.340 1.00 89.31 411 ARG A CA 1
ATOM 2890 C C . ARG A 1 411 ? -5.382 22.449 5.592 1.00 89.31 411 ARG A C 1
ATOM 2892 O O . ARG A 1 411 ? -4.586 23.094 4.907 1.00 89.31 411 ARG A O 1
ATOM 2899 N N . PHE A 1 412 ? -4.990 21.575 6.518 1.00 88.00 412 PHE A N 1
ATOM 2900 C CA . PHE A 1 412 ? -3.583 21.248 6.752 1.00 88.00 412 PHE A CA 1
ATOM 2901 C C . PHE A 1 412 ? -2.947 20.572 5.525 1.00 88.00 412 PHE A C 1
ATOM 2903 O O . PHE A 1 412 ? -1.835 20.930 5.127 1.00 88.00 412 PHE A O 1
ATOM 2910 N N . PHE A 1 413 ? -3.665 19.663 4.857 1.00 87.69 413 PHE A N 1
ATOM 2911 C CA . PHE A 1 413 ? -3.174 18.981 3.655 1.00 87.69 413 PHE A CA 1
ATOM 2912 C C . PHE A 1 413 ? -3.201 19.844 2.383 1.00 87.69 413 PHE A C 1
ATOM 2914 O O . PHE A 1 413 ? -2.310 19.701 1.541 1.00 87.69 413 PHE A O 1
ATOM 2921 N N . THR A 1 414 ? -4.191 20.731 2.226 1.00 82.75 414 THR A N 1
ATOM 2922 C CA . THR A 1 414 ? -4.425 21.511 0.993 1.00 82.75 414 THR A CA 1
ATOM 2923 C C . THR A 1 414 ? -4.058 22.997 1.093 1.00 82.75 414 THR A C 1
ATOM 2925 O O . THR A 1 414 ? -4.253 23.733 0.126 1.00 82.75 414 THR A O 1
ATOM 2928 N N . GLY A 1 415 ? -3.535 23.458 2.235 1.00 74.50 415 GLY A N 1
ATOM 2929 C CA . GLY A 1 415 ? -3.202 24.864 2.498 1.00 74.50 415 GLY A CA 1
ATOM 2930 C C . GLY A 1 415 ? -2.037 25.424 1.664 1.00 74.50 415 GLY A C 1
ATOM 2931 O O . GLY A 1 415 ? -1.632 24.867 0.649 1.00 74.50 415 GLY A O 1
ATOM 2932 N N . ALA A 1 416 ? -1.432 26.539 2.094 1.00 60.12 416 ALA A N 1
ATOM 2933 C CA . ALA A 1 416 ? -0.431 27.283 1.302 1.00 60.12 416 ALA A CA 1
ATOM 2934 C C . ALA A 1 416 ? 0.798 26.460 0.822 1.00 60.12 416 ALA A C 1
ATOM 2936 O O . ALA A 1 416 ? 1.458 26.828 -0.155 1.00 60.12 416 ALA A O 1
ATOM 2937 N N . GLY A 1 417 ? 1.092 25.328 1.472 1.00 58.31 417 GLY A N 1
ATOM 2938 C CA . GLY A 1 417 ? 2.098 24.360 1.027 1.00 58.31 417 GLY A CA 1
ATOM 2939 C C . GLY A 1 417 ? 1.692 23.537 -0.207 1.00 58.31 417 GLY A C 1
ATOM 2940 O O . GLY A 1 417 ? 2.547 23.175 -1.005 1.00 58.31 417 GLY A O 1
ATOM 2941 N N . TYR A 1 418 ? 0.405 23.266 -0.419 1.00 65.19 418 TYR A N 1
ATOM 2942 C CA . TYR A 1 418 ? -0.096 22.304 -1.410 1.00 65.19 418 TYR A CA 1
ATOM 2943 C C . TYR A 1 418 ? 0.325 22.618 -2.856 1.00 65.19 418 TYR A C 1
ATOM 2945 O O . TYR A 1 418 ? 0.814 21.750 -3.576 1.00 65.19 418 TYR A O 1
ATOM 2953 N N . THR A 1 419 ? 0.216 23.879 -3.285 1.00 56.59 419 THR A N 1
ATOM 2954 C CA . THR A 1 419 ? 0.609 24.289 -4.650 1.00 56.59 419 THR A CA 1
ATOM 2955 C C . THR A 1 419 ? 2.114 24.538 -4.807 1.00 56.59 419 THR A C 1
ATOM 2957 O O . THR A 1 419 ? 2.622 24.576 -5.936 1.00 56.59 419 THR A O 1
ATOM 2960 N N . SER A 1 420 ? 2.839 24.723 -3.699 1.00 54.25 420 SER A N 1
ATOM 2961 C CA . SER A 1 420 ? 4.287 24.973 -3.665 1.00 54.25 420 SER A CA 1
ATOM 2962 C C . SER A 1 420 ? 5.111 23.694 -3.471 1.00 54.25 420 SER A C 1
ATOM 2964 O O . SER A 1 420 ? 6.266 23.647 -3.894 1.00 54.25 420 SER A O 1
ATOM 2966 N N . GLN A 1 421 ? 4.506 22.628 -2.940 1.00 59.34 421 GLN A N 1
ATOM 2967 C CA . GLN A 1 421 ? 5.077 21.288 -2.870 1.00 59.34 421 GLN A CA 1
ATOM 2968 C C . GLN A 1 421 ? 5.461 20.783 -4.268 1.00 59.34 421 GLN A C 1
ATOM 2970 O O . GLN A 1 421 ? 4.618 20.462 -5.108 1.00 59.34 421 GLN A O 1
ATOM 2975 N N . ALA A 1 422 ? 6.768 20.640 -4.501 1.00 52.72 422 ALA A N 1
ATOM 2976 C CA . ALA A 1 422 ? 7.303 20.064 -5.734 1.00 52.72 422 ALA A CA 1
ATOM 2977 C C . ALA A 1 422 ? 6.814 18.623 -5.978 1.00 52.72 422 ALA A C 1
ATOM 2979 O O . ALA A 1 422 ? 6.794 18.181 -7.124 1.00 52.72 422 ALA A O 1
ATOM 2980 N N . ILE A 1 423 ? 6.397 17.913 -4.921 1.00 50.97 423 ILE A N 1
ATOM 2981 C CA . ILE A 1 423 ? 5.887 16.542 -4.993 1.00 50.97 423 ILE A CA 1
ATOM 2982 C C . ILE A 1 423 ? 4.511 16.481 -5.687 1.00 50.97 423 ILE A C 1
ATOM 2984 O O . ILE A 1 423 ? 4.355 15.703 -6.615 1.00 50.97 423 ILE A O 1
ATOM 2988 N N . VAL A 1 424 ? 3.583 17.404 -5.388 1.00 53.09 424 VAL A N 1
ATOM 2989 C CA . VAL A 1 424 ? 2.231 17.490 -6.001 1.00 53.09 424 VAL A CA 1
ATOM 2990 C C . VAL A 1 424 ? 2.274 17.994 -7.459 1.00 53.09 424 VAL A C 1
ATOM 2992 O O . VAL A 1 424 ? 1.298 17.918 -8.205 1.00 53.09 424 VAL A O 1
ATOM 2995 N N . ARG A 1 425 ? 3.426 18.522 -7.896 1.00 55.00 425 ARG A N 1
ATOM 2996 C CA . ARG A 1 425 ? 3.701 18.873 -9.302 1.00 55.00 425 ARG A CA 1
ATOM 2997 C C . ARG A 1 425 ? 4.350 17.738 -10.088 1.00 55.00 425 ARG A C 1
ATOM 2999 O O . ARG A 1 425 ? 4.399 17.814 -11.316 1.00 55.00 425 ARG A O 1
ATOM 3006 N N . ARG A 1 426 ? 4.876 16.717 -9.406 1.00 58.56 426 ARG A N 1
ATOM 3007 C CA . ARG A 1 426 ? 5.323 15.490 -10.057 1.00 58.56 426 ARG A CA 1
ATOM 3008 C C . ARG A 1 426 ? 4.103 14.606 -10.245 1.00 58.56 426 ARG A C 1
ATOM 3010 O O . ARG A 1 426 ? 3.382 14.382 -9.286 1.00 58.56 426 ARG A O 1
ATOM 3017 N N . PRO A 1 427 ? 3.877 14.057 -11.435 1.00 54.44 427 PRO A N 1
ATOM 3018 C CA . PRO A 1 427 ? 2.779 13.120 -11.639 1.00 54.44 427 PRO A CA 1
ATOM 3019 C C . PRO A 1 427 ? 3.024 11.756 -10.972 1.00 54.44 427 PRO A C 1
ATOM 3021 O O . PRO A 1 427 ? 2.073 11.003 -10.753 1.00 54.44 427 PRO A O 1
ATOM 3024 N N . TYR A 1 428 ? 4.284 11.473 -10.628 1.00 60.41 428 TYR A N 1
ATOM 3025 C CA . TYR A 1 428 ? 4.723 10.308 -9.876 1.00 60.41 428 TYR A CA 1
ATOM 3026 C C . TYR A 1 428 ? 5.977 10.661 -9.035 1.00 60.41 428 TYR A C 1
ATOM 3028 O O . TYR A 1 428 ? 6.959 11.151 -9.607 1.00 60.41 428 TYR A O 1
ATOM 3036 N N . PRO A 1 429 ? 5.968 10.506 -7.699 1.00 68.00 429 PRO A N 1
ATOM 3037 C CA . PRO A 1 429 ? 7.153 10.591 -6.840 1.00 68.00 429 PRO A CA 1
ATOM 3038 C C . PRO A 1 429 ? 7.751 9.193 -6.577 1.00 68.00 429 PRO A C 1
ATOM 3040 O O . PRO A 1 429 ? 7.052 8.209 -6.727 1.00 68.00 429 PRO A O 1
ATOM 3043 N N . ASP A 1 430 ? 9.013 9.116 -6.151 1.00 69.62 430 ASP A N 1
ATOM 3044 C CA . ASP A 1 430 ? 9.637 7.889 -5.615 1.00 69.62 430 ASP A CA 1
ATOM 3045 C C . ASP A 1 430 ? 9.643 7.992 -4.080 1.00 69.62 430 ASP A C 1
ATOM 3047 O O . ASP A 1 430 ? 10.556 8.592 -3.504 1.00 69.62 430 ASP A O 1
ATOM 3051 N N . LEU A 1 431 ? 8.578 7.530 -3.414 1.00 74.44 431 LEU A N 1
ATOM 3052 C CA . LEU A 1 431 ? 8.420 7.621 -1.959 1.00 74.44 431 LEU A CA 1
ATOM 3053 C C . LEU A 1 431 ? 9.601 6.933 -1.267 1.00 74.44 431 LEU A C 1
ATOM 3055 O O . LEU A 1 431 ? 10.231 7.538 -0.396 1.00 74.44 431 LEU A O 1
ATOM 3059 N N . LEU A 1 432 ? 9.956 5.714 -1.681 1.00 72.25 432 LEU A N 1
ATOM 3060 C CA . LEU A 1 432 ? 11.049 4.965 -1.054 1.00 72.25 432 LEU A CA 1
ATOM 3061 C C . LEU A 1 432 ? 12.444 5.572 -1.306 1.00 72.25 432 LEU A C 1
ATOM 3063 O O . LEU A 1 432 ? 13.360 5.354 -0.510 1.00 72.25 432 LEU A O 1
ATOM 3067 N N . GLY A 1 433 ? 12.637 6.340 -2.380 1.00 65.06 433 GLY A N 1
ATOM 3068 C CA . GLY A 1 433 ? 13.871 7.087 -2.653 1.00 65.06 433 GLY A CA 1
ATOM 3069 C C . GLY A 1 433 ? 13.958 8.447 -1.954 1.00 65.06 433 GLY A C 1
ATOM 3070 O O . GLY A 1 433 ? 15.064 8.920 -1.668 1.00 65.06 433 GLY A O 1
ATOM 3071 N N . TYR A 1 434 ? 12.816 9.076 -1.651 1.00 61.91 434 TYR A N 1
ATOM 3072 C CA . TYR A 1 434 ? 12.752 10.359 -0.941 1.00 61.91 434 TYR A CA 1
ATOM 3073 C C . TYR A 1 434 ? 13.093 10.244 0.548 1.00 61.91 434 TYR A C 1
ATOM 3075 O O . TYR A 1 434 ? 13.768 11.124 1.091 1.00 61.91 434 TYR A O 1
ATOM 3083 N N . TRP A 1 435 ? 12.634 9.181 1.206 1.00 58.91 435 TRP A N 1
ATOM 3084 C CA . TRP A 1 435 ? 12.843 8.958 2.637 1.00 58.91 435 TRP A CA 1
ATOM 3085 C C . TRP A 1 435 ? 14.065 8.057 2.895 1.00 58.91 435 TRP A C 1
ATOM 3087 O O . TRP A 1 435 ? 14.557 7.357 2.012 1.00 58.91 435 TRP A O 1
ATOM 3097 N N . GLY A 1 436 ? 14.631 8.105 4.105 1.00 53.94 436 GLY A N 1
ATOM 3098 C CA . GLY A 1 436 ? 15.751 7.222 4.456 1.00 53.94 436 GLY A CA 1
ATOM 3099 C C . GLY A 1 436 ? 15.317 5.749 4.566 1.00 53.94 436 GLY A C 1
ATOM 3100 O O . GLY A 1 436 ? 14.158 5.490 4.871 1.00 53.94 436 GLY A O 1
ATOM 3101 N N . PRO A 1 437 ? 16.230 4.763 4.445 1.00 52.47 437 PRO A N 1
ATOM 3102 C CA . PRO A 1 437 ? 15.886 3.337 4.582 1.00 52.47 437 PRO A CA 1
ATOM 3103 C C . PRO A 1 437 ? 15.383 2.934 5.986 1.00 52.47 437 PRO A C 1
ATOM 3105 O O . PRO A 1 437 ? 14.876 1.835 6.166 1.00 52.47 437 PRO A O 1
ATOM 3108 N N . LEU A 1 438 ? 15.505 3.822 6.982 1.00 52.44 438 LEU A N 1
ATOM 3109 C CA . LEU A 1 438 ? 14.909 3.692 8.322 1.00 52.44 438 LEU A CA 1
ATOM 3110 C C . LEU A 1 438 ? 13.530 4.381 8.439 1.00 52.44 438 LEU A C 1
ATOM 3112 O O . LEU A 1 438 ? 13.006 4.531 9.537 1.00 52.44 438 LEU A O 1
ATOM 3116 N N . GLN A 1 439 ? 12.976 4.870 7.327 1.00 62.72 439 GLN A N 1
ATOM 3117 C CA . GLN A 1 439 ? 11.746 5.670 7.250 1.00 62.72 439 GLN A CA 1
ATOM 3118 C C . GLN A 1 439 ? 10.788 5.168 6.153 1.00 62.72 439 GLN A C 1
ATOM 3120 O O . GLN A 1 439 ? 9.825 5.856 5.822 1.00 62.72 439 GLN A O 1
ATOM 3125 N N . THR A 1 440 ? 11.020 3.964 5.616 1.00 67.88 440 THR A N 1
ATOM 3126 C CA . THR A 1 440 ? 10.155 3.284 4.634 1.00 67.88 440 THR A CA 1
ATOM 3127 C C . THR A 1 440 ? 8.697 3.223 5.098 1.00 67.88 440 THR A C 1
ATOM 3129 O O . THR A 1 440 ? 7.802 3.464 4.301 1.00 67.88 440 THR A O 1
ATOM 3132 N N . GLU A 1 441 ? 8.439 2.985 6.392 1.00 80.69 441 GLU A N 1
ATOM 3133 C CA . GLU A 1 441 ? 7.082 3.063 6.957 1.00 80.69 441 GLU A CA 1
ATOM 3134 C C . GLU A 1 441 ? 6.476 4.456 6.731 1.00 80.69 441 GLU A C 1
ATOM 3136 O O . GLU A 1 441 ? 5.415 4.570 6.127 1.00 80.69 441 GLU A O 1
ATOM 3141 N N . TYR A 1 442 ? 7.163 5.527 7.144 1.00 83.50 442 TYR A N 1
ATOM 3142 C CA . TYR A 1 442 ? 6.675 6.909 7.027 1.00 83.50 442 TYR A CA 1
ATOM 3143 C C . TYR A 1 442 ? 6.460 7.343 5.572 1.00 83.50 442 TYR A C 1
ATOM 3145 O O . TYR A 1 442 ? 5.532 8.103 5.292 1.00 83.50 442 TYR A O 1
ATOM 3153 N N . ALA A 1 443 ? 7.268 6.820 4.646 1.00 81.31 443 ALA A N 1
ATOM 3154 C CA . ALA A 1 443 ? 7.109 7.046 3.214 1.00 81.31 443 ALA A CA 1
ATOM 3155 C C . ALA A 1 443 ? 5.729 6.610 2.693 1.00 81.31 443 ALA A C 1
ATOM 3157 O O . ALA A 1 443 ? 5.226 7.227 1.761 1.00 81.31 443 ALA A O 1
ATOM 3158 N N . ILE A 1 444 ? 5.111 5.599 3.315 1.00 88.25 444 ILE A N 1
ATOM 3159 C CA . ILE A 1 444 ? 3.840 4.982 2.905 1.00 88.25 444 ILE A CA 1
ATOM 3160 C C . ILE A 1 444 ? 2.689 5.398 3.829 1.00 88.25 444 ILE A C 1
ATOM 3162 O O . ILE A 1 444 ? 1.646 5.873 3.385 1.00 88.25 444 ILE A O 1
ATOM 3166 N N . ARG A 1 445 ? 2.906 5.284 5.137 1.00 89.88 445 ARG A N 1
ATOM 3167 C CA . ARG A 1 445 ? 1.980 5.632 6.216 1.00 89.88 445 ARG A CA 1
ATOM 3168 C C . ARG A 1 445 ? 1.377 7.027 6.069 1.00 89.88 445 ARG A C 1
ATOM 3170 O O . ARG A 1 445 ? 0.161 7.190 6.155 1.00 89.88 445 ARG A O 1
ATOM 3177 N N . LEU A 1 446 ? 2.227 8.040 5.879 1.00 90.56 446 LEU A N 1
ATOM 3178 C CA . LEU A 1 446 ? 1.791 9.436 5.811 1.00 90.56 446 LEU A CA 1
ATOM 3179 C C . LEU A 1 446 ? 0.887 9.675 4.587 1.00 90.56 446 LEU A C 1
ATOM 3181 O O . LEU A 1 446 ? -0.227 10.167 4.777 1.00 90.56 446 LEU A O 1
ATOM 3185 N N . PRO A 1 447 ? 1.281 9.305 3.348 1.00 90.56 447 PRO A N 1
ATOM 3186 C CA . PRO A 1 447 ? 0.381 9.409 2.204 1.00 90.56 447 PRO A CA 1
ATOM 3187 C C . PRO A 1 447 ? -0.873 8.526 2.308 1.00 90.56 447 PRO A C 1
ATOM 3189 O O . PRO A 1 447 ? -1.929 8.981 1.876 1.00 90.56 447 PRO A O 1
ATOM 3192 N N . ALA A 1 448 ? -0.816 7.333 2.913 1.00 95.06 448 ALA A N 1
ATOM 3193 C CA . ALA A 1 448 ? -1.990 6.464 3.071 1.00 95.06 448 ALA A CA 1
ATOM 3194 C C . ALA A 1 448 ? -3.062 7.087 3.984 1.00 95.06 448 ALA A C 1
ATOM 3196 O O . ALA A 1 448 ? -4.223 7.206 3.589 1.00 95.06 448 ALA A O 1
ATOM 3197 N N . MET A 1 449 ? -2.668 7.573 5.165 1.00 95.88 449 MET A N 1
ATOM 3198 C CA . MET A 1 449 ? -3.577 8.261 6.092 1.00 95.88 449 MET A CA 1
ATOM 3199 C C . MET A 1 449 ? -4.145 9.562 5.493 1.00 95.88 449 MET A C 1
ATOM 3201 O O . MET A 1 449 ? -5.334 9.850 5.648 1.00 95.88 449 MET A O 1
ATOM 3205 N N . ARG A 1 450 ? -3.334 10.321 4.736 1.00 93.69 450 ARG A N 1
ATOM 3206 C CA . ARG A 1 450 ? -3.796 11.500 3.974 1.00 93.69 450 ARG A CA 1
ATOM 3207 C C . ARG A 1 450 ? -4.833 11.134 2.912 1.00 93.69 450 ARG A C 1
ATOM 3209 O O . ARG A 1 450 ? -5.853 11.811 2.814 1.00 93.69 450 ARG A O 1
ATOM 3216 N N . ALA A 1 451 ? -4.584 10.075 2.138 1.00 94.81 451 ALA A N 1
ATOM 3217 C CA . ALA A 1 451 ? -5.479 9.627 1.074 1.00 94.81 451 ALA A CA 1
ATOM 3218 C C . ALA A 1 451 ? -6.853 9.249 1.636 1.00 94.81 451 ALA A C 1
ATOM 3220 O O . ALA A 1 451 ? -7.867 9.736 1.141 1.00 94.81 451 ALA A O 1
ATOM 3221 N N . ALA A 1 452 ? -6.878 8.450 2.708 1.00 96.94 452 ALA A N 1
ATOM 3222 C C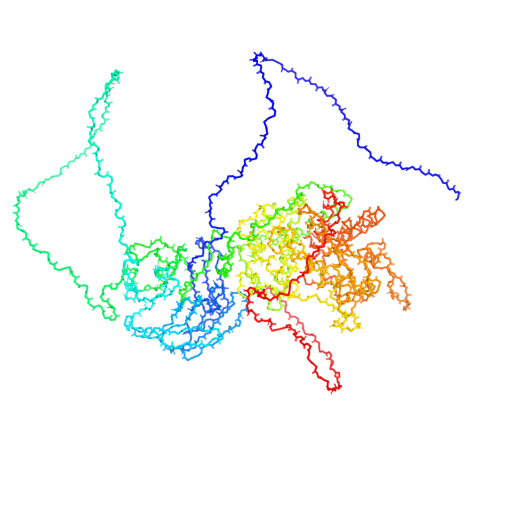A . ALA A 1 452 ? -8.115 8.055 3.376 1.00 96.94 452 ALA A CA 1
ATOM 3223 C C . ALA A 1 452 ? -8.881 9.265 3.928 1.00 96.94 452 ALA A C 1
ATOM 3225 O O . ALA A 1 452 ? -10.081 9.379 3.695 1.00 96.94 452 ALA A O 1
ATOM 3226 N N . SER A 1 453 ? -8.186 10.199 4.586 1.00 96.06 453 SER A N 1
ATOM 3227 C CA . SER A 1 453 ? -8.810 11.400 5.159 1.00 96.06 453 SER A CA 1
ATOM 3228 C C . SER A 1 453 ? -9.508 12.256 4.095 1.00 96.06 453 SER A C 1
ATOM 3230 O O . SER A 1 453 ? -10.688 12.582 4.219 1.00 96.06 453 SER A O 1
ATOM 3232 N N . LEU A 1 454 ? -8.798 12.561 3.002 1.00 94.38 454 LEU A N 1
ATOM 3233 C CA . LEU A 1 454 ? -9.327 13.347 1.884 1.00 94.38 454 LEU A CA 1
ATOM 3234 C C . LEU A 1 454 ? -10.480 12.618 1.171 1.00 94.38 454 LEU A C 1
ATOM 3236 O O . LEU A 1 454 ? -11.487 13.236 0.834 1.00 94.38 454 LEU A O 1
ATOM 3240 N N . ALA A 1 455 ? -10.363 11.303 0.960 1.00 95.94 455 ALA A N 1
ATOM 3241 C CA . ALA A 1 455 ? -11.397 10.504 0.304 1.00 95.94 455 ALA A CA 1
ATOM 3242 C C . ALA A 1 455 ? -12.679 10.382 1.145 1.00 95.94 455 ALA A C 1
ATOM 3244 O O . ALA A 1 455 ? -13.782 10.434 0.592 1.00 95.94 455 ALA A O 1
ATOM 3245 N N . VAL A 1 456 ? -12.568 10.277 2.476 1.00 96.12 456 VAL A N 1
ATOM 3246 C CA . VAL A 1 456 ? -13.732 10.359 3.369 1.00 96.12 456 VAL A CA 1
ATOM 3247 C C . VAL A 1 456 ? -14.405 11.719 3.214 1.00 96.12 456 VAL A C 1
ATOM 3249 O O . VAL A 1 456 ? -15.577 11.751 2.854 1.00 96.12 456 VAL A O 1
ATOM 3252 N N . GLY A 1 457 ? -13.680 12.831 3.375 1.00 93.31 457 GLY A N 1
ATOM 3253 C CA . GLY A 1 457 ? -14.293 14.162 3.314 1.00 93.31 457 GLY A CA 1
ATOM 3254 C C . GLY A 1 457 ? -14.971 14.481 1.970 1.00 93.31 457 GLY A C 1
ATOM 3255 O O . GLY A 1 457 ? -16.093 15.004 1.919 1.00 93.31 457 GLY A O 1
ATOM 3256 N N . LEU A 1 458 ? -14.354 14.055 0.862 1.00 92.69 458 LEU A N 1
ATOM 3257 C CA . LEU A 1 458 ? -14.942 14.123 -0.479 1.00 92.69 458 LEU A CA 1
ATOM 3258 C C . LEU A 1 458 ? -16.221 13.272 -0.599 1.00 92.69 458 LEU A C 1
ATOM 3260 O O . LEU A 1 458 ? -17.248 13.776 -1.063 1.00 92.69 458 LEU A O 1
ATOM 3264 N N . SER A 1 459 ? -16.187 12.010 -0.158 1.00 93.00 459 SER A N 1
ATOM 3265 C CA . SER A 1 459 ? -17.310 11.067 -0.292 1.00 93.00 459 SER A CA 1
ATOM 3266 C C . SER A 1 459 ? -18.473 11.325 0.680 1.00 93.00 459 SER A C 1
ATOM 3268 O O . SER A 1 459 ? -19.607 10.950 0.374 1.00 93.00 459 SER A O 1
ATOM 3270 N N . THR A 1 460 ? -18.241 12.020 1.800 1.00 91.44 460 THR A N 1
ATOM 3271 C CA . THR A 1 460 ? -19.271 12.475 2.761 1.00 91.44 460 THR A CA 1
ATOM 3272 C C . THR A 1 460 ? -19.721 13.930 2.546 1.00 91.44 460 THR A C 1
ATOM 3274 O O . THR A 1 460 ? -20.440 14.493 3.376 1.00 91.44 460 THR A O 1
ATOM 3277 N N . GLN A 1 461 ? -19.306 14.564 1.439 1.00 84.00 461 GLN A N 1
ATOM 3278 C CA . GLN A 1 461 ? -19.650 15.952 1.090 1.00 84.00 461 GLN A CA 1
ATOM 3279 C C . GLN A 1 461 ? -19.324 16.972 2.204 1.00 84.00 461 GLN A C 1
ATOM 3281 O O . GLN A 1 461 ? -20.132 17.861 2.485 1.00 84.00 461 GLN A O 1
ATOM 3286 N N . THR A 1 462 ? -18.165 16.858 2.866 1.00 78.75 462 THR A N 1
ATOM 3287 C CA . THR A 1 462 ? -17.688 17.863 3.846 1.00 78.75 462 THR A CA 1
ATOM 3288 C C . THR A 1 462 ? -16.819 18.957 3.234 1.00 78.75 462 THR A C 1
ATOM 3290 O O . THR A 1 462 ? -16.639 19.990 3.870 1.00 78.75 462 THR A O 1
ATOM 3293 N N . TRP A 1 463 ? -16.318 18.756 2.012 1.00 86.38 463 TRP A N 1
ATOM 3294 C CA . TRP A 1 463 ? -15.334 19.630 1.367 1.00 86.38 463 TRP A CA 1
ATOM 3295 C C . TRP A 1 463 ? -15.803 21.090 1.204 1.00 86.38 463 TRP A C 1
ATOM 3297 O O . TRP A 1 463 ? -16.535 21.432 0.267 1.00 86.38 463 TRP A O 1
ATOM 3307 N N . ASP A 1 464 ? -15.321 21.983 2.069 1.00 86.38 464 ASP A N 1
ATOM 3308 C CA . ASP A 1 464 ? -15.604 23.419 1.995 1.00 86.38 464 ASP A CA 1
ATOM 3309 C C . ASP A 1 464 ? -14.572 24.145 1.116 1.00 86.38 464 ASP A C 1
ATOM 3311 O O . ASP A 1 464 ? -13.494 24.555 1.550 1.00 86.38 464 ASP A O 1
ATOM 3315 N N . THR A 1 465 ? -14.938 24.377 -0.147 1.00 86.62 465 THR A N 1
ATOM 3316 C CA . THR A 1 465 ? -14.088 25.107 -1.108 1.00 86.62 465 THR A CA 1
ATOM 3317 C C . THR A 1 465 ? -13.767 26.540 -0.657 1.00 86.62 465 THR A C 1
ATOM 3319 O O . THR A 1 465 ? -12.699 27.055 -0.990 1.00 86.62 465 THR A O 1
ATOM 3322 N N . ALA A 1 466 ? -14.654 27.200 0.098 1.00 85.06 466 ALA A N 1
ATOM 3323 C CA . ALA A 1 466 ? -14.425 28.562 0.576 1.00 85.06 466 ALA A CA 1
ATOM 3324 C C . ALA A 1 466 ? -13.419 28.599 1.738 1.00 85.06 466 ALA A C 1
ATOM 3326 O O . ALA A 1 466 ? -12.604 29.521 1.799 1.00 85.06 466 ALA A O 1
ATOM 3327 N N . ALA A 1 467 ? -13.432 27.593 2.618 1.00 81.62 467 ALA A N 1
ATOM 3328 C CA . ALA A 1 467 ? -12.483 27.474 3.728 1.00 81.62 467 ALA A CA 1
ATOM 3329 C C . ALA A 1 467 ? -11.127 26.853 3.337 1.00 81.62 467 ALA A C 1
ATOM 3331 O O . ALA A 1 467 ? -10.126 27.114 4.012 1.00 81.62 467 ALA A O 1
ATOM 3332 N N . LEU A 1 468 ? -11.086 26.032 2.281 1.00 81.69 468 LEU A N 1
ATOM 3333 C CA . LEU A 1 468 ? -9.870 25.365 1.795 1.00 81.69 468 LEU A CA 1
ATOM 3334 C C . LEU A 1 468 ? -9.134 26.158 0.706 1.00 81.69 468 LEU A C 1
ATOM 3336 O O . LEU A 1 468 ? -7.922 26.018 0.560 1.00 81.69 468 LEU A O 1
ATOM 3340 N N . GLY A 1 469 ? -9.848 26.964 -0.089 1.00 80.50 469 GLY A N 1
ATOM 3341 C CA . GLY A 1 469 ? -9.284 27.648 -1.262 1.00 80.50 469 GLY A CA 1
ATOM 3342 C C . GLY A 1 469 ? -8.883 26.709 -2.410 1.00 80.50 469 GLY A C 1
ATOM 3343 O O . GLY A 1 469 ? -8.268 27.155 -3.380 1.00 80.50 469 GLY A O 1
ATOM 3344 N N . VAL A 1 470 ? -9.232 25.423 -2.306 1.00 82.69 470 VAL A N 1
ATOM 3345 C CA . VAL A 1 470 ? -8.976 24.360 -3.284 1.00 82.69 470 VAL A CA 1
ATOM 3346 C C . VAL A 1 470 ? -10.312 23.705 -3.624 1.00 82.69 470 VAL A C 1
ATOM 3348 O O . VAL A 1 470 ? -11.110 23.404 -2.734 1.00 82.69 470 VAL A O 1
ATOM 3351 N N . ASP A 1 471 ? -10.585 23.518 -4.912 1.00 86.38 471 ASP A N 1
ATOM 3352 C CA . ASP A 1 471 ? -11.827 22.902 -5.370 1.00 86.38 471 ASP A CA 1
ATOM 3353 C C . ASP A 1 471 ? -11.824 21.368 -5.166 1.00 86.38 471 ASP A C 1
ATOM 3355 O O . ASP A 1 471 ? -10.755 20.751 -5.088 1.00 86.38 471 ASP A O 1
ATOM 3359 N N . PRO A 1 472 ? -13.001 20.712 -5.105 1.00 87.88 472 PRO A N 1
ATOM 3360 C CA . PRO A 1 472 ? -13.076 19.281 -4.815 1.00 87.88 472 PRO A CA 1
ATOM 3361 C C . PRO A 1 472 ? -12.482 18.400 -5.921 1.00 87.88 472 PRO A C 1
ATOM 3363 O O . PRO A 1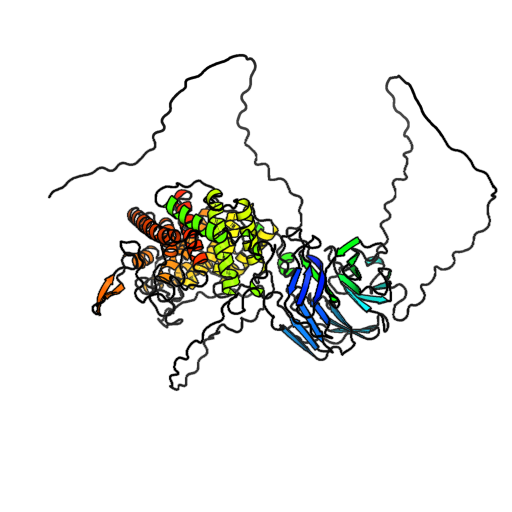 472 ? -12.106 17.260 -5.657 1.00 87.88 472 PRO A O 1
ATOM 3366 N N . GLN A 1 473 ? -12.401 18.892 -7.165 1.00 86.31 473 GLN A N 1
ATOM 3367 C CA . GLN A 1 473 ? -11.789 18.133 -8.253 1.00 86.31 473 GLN A CA 1
ATOM 3368 C C . GLN A 1 473 ? -10.273 18.094 -8.085 1.00 86.31 473 GLN A C 1
ATOM 3370 O O . GLN A 1 473 ? -9.667 17.036 -8.237 1.00 86.31 473 GLN A O 1
ATOM 3375 N N . ARG A 1 474 ? -9.669 19.211 -7.679 1.00 83.12 474 ARG A N 1
ATOM 3376 C CA . ARG A 1 474 ? -8.250 19.265 -7.342 1.00 83.12 474 ARG A CA 1
ATOM 3377 C C . ARG A 1 474 ? -7.909 18.455 -6.082 1.00 83.12 474 ARG A C 1
ATOM 3379 O O . ARG A 1 474 ? -6.814 17.900 -5.995 1.00 83.12 474 ARG A O 1
ATOM 3386 N N . GLY A 1 475 ? -8.860 18.323 -5.154 1.00 84.75 475 GLY A N 1
ATOM 3387 C CA . GLY A 1 475 ? -8.815 17.344 -4.063 1.00 84.75 475 GLY A CA 1
ATOM 3388 C C . GLY A 1 475 ? -8.744 15.897 -4.565 1.00 84.75 475 GLY A C 1
ATOM 3389 O O . GLY A 1 475 ? -7.820 15.170 -4.203 1.00 84.75 475 GLY A O 1
ATOM 3390 N N . ARG A 1 476 ? -9.653 15.498 -5.466 1.00 86.81 476 ARG A N 1
ATOM 3391 C CA . ARG A 1 476 ? -9.645 14.164 -6.100 1.00 86.81 476 ARG A CA 1
ATOM 3392 C C . ARG A 1 476 ? -8.375 13.870 -6.890 1.00 86.81 476 ARG A C 1
ATOM 3394 O O . ARG A 1 476 ? -7.807 12.800 -6.735 1.00 86.81 476 ARG A O 1
ATOM 3401 N N . GLU A 1 477 ? -7.862 14.832 -7.657 1.00 82.88 477 GLU A N 1
ATOM 3402 C CA . GLU A 1 477 ? -6.569 14.698 -8.351 1.00 82.88 477 GLU A CA 1
ATOM 3403 C C . GLU A 1 477 ? -5.404 14.403 -7.385 1.00 82.88 477 GLU A C 1
ATOM 3405 O O . GLU A 1 477 ? -4.424 13.769 -7.774 1.00 82.88 477 GLU A O 1
ATOM 3410 N N . TYR A 1 478 ? -5.494 14.843 -6.124 1.00 84.94 478 TYR A N 1
ATOM 3411 C CA . TYR A 1 478 ? -4.505 14.516 -5.097 1.00 84.94 478 TYR A CA 1
ATOM 3412 C C . TYR A 1 478 ? -4.735 13.129 -4.480 1.00 84.94 478 TYR A C 1
ATOM 3414 O O . TYR A 1 478 ? -3.760 12.425 -4.229 1.00 84.94 478 TYR A O 1
ATOM 3422 N N . VAL A 1 479 ? -5.990 12.703 -4.292 1.00 88.25 479 VAL A N 1
ATOM 3423 C CA . VAL A 1 479 ? -6.322 11.328 -3.867 1.00 88.25 479 VAL A CA 1
ATOM 3424 C C . VAL A 1 479 ? -5.874 10.310 -4.918 1.00 88.25 479 VAL A C 1
ATOM 3426 O O . VAL A 1 479 ? -5.142 9.392 -4.565 1.00 88.25 479 VAL A O 1
ATOM 3429 N N . ASP A 1 480 ? -6.210 10.514 -6.197 1.00 84.38 480 ASP A N 1
ATOM 3430 C CA . ASP A 1 480 ? -5.734 9.710 -7.337 1.00 84.38 480 ASP A CA 1
ATOM 3431 C C . ASP A 1 480 ? -4.206 9.580 -7.331 1.00 84.38 480 ASP A C 1
ATOM 3433 O O . ASP A 1 480 ? -3.658 8.481 -7.390 1.00 84.38 480 ASP A O 1
ATOM 3437 N N . TRP A 1 481 ? -3.505 10.704 -7.165 1.00 81.19 481 TRP A N 1
ATOM 3438 C CA . TRP A 1 481 ? -2.049 10.733 -7.095 1.00 81.19 481 TRP A CA 1
ATOM 3439 C C . TRP A 1 481 ? -1.482 9.949 -5.900 1.00 81.19 481 TRP A C 1
ATOM 3441 O O . TRP A 1 481 ? -0.531 9.185 -6.077 1.00 81.19 481 TRP A O 1
ATOM 3451 N N . LEU A 1 482 ? -2.059 10.097 -4.701 1.00 86.50 482 LEU A N 1
ATOM 3452 C CA . LEU A 1 482 ? -1.644 9.350 -3.507 1.00 86.50 482 LEU A CA 1
ATOM 3453 C C . LEU A 1 482 ? -1.893 7.845 -3.689 1.00 86.50 482 LEU A C 1
ATOM 3455 O O . LEU A 1 482 ? -0.968 7.050 -3.524 1.00 86.50 482 LEU A O 1
ATOM 3459 N N . VAL A 1 483 ? -3.115 7.464 -4.077 1.00 88.94 483 VAL A N 1
ATOM 3460 C CA . VAL A 1 483 ? -3.547 6.075 -4.299 1.00 88.94 483 VAL A CA 1
ATOM 3461 C C . VAL A 1 483 ? -2.699 5.401 -5.372 1.00 88.94 483 VAL A C 1
ATOM 3463 O O . VAL A 1 483 ? -2.186 4.306 -5.129 1.00 88.94 483 VAL A O 1
ATOM 3466 N N . ARG A 1 484 ? -2.488 6.056 -6.524 1.00 83.38 484 ARG A N 1
ATOM 3467 C CA . ARG A 1 484 ? -1.607 5.558 -7.587 1.00 83.38 484 ARG A CA 1
ATOM 3468 C C . ARG A 1 484 ? -0.209 5.315 -7.049 1.00 83.38 484 ARG A C 1
ATOM 3470 O O . ARG A 1 484 ? 0.321 4.227 -7.228 1.00 83.38 484 ARG A O 1
ATOM 3477 N N . THR A 1 485 ? 0.389 6.308 -6.396 1.00 81.00 485 THR A N 1
ATOM 3478 C CA . THR A 1 485 ? 1.774 6.214 -5.919 1.00 81.00 485 THR A CA 1
ATOM 3479 C C . THR A 1 485 ? 1.944 5.056 -4.935 1.00 81.00 485 THR A C 1
ATOM 3481 O O . THR A 1 485 ? 2.801 4.200 -5.149 1.00 81.00 485 THR A O 1
ATOM 3484 N N . LEU A 1 486 ? 1.087 4.996 -3.909 1.00 88.19 486 LEU A N 1
ATOM 3485 C CA . LEU A 1 486 ? 1.074 3.933 -2.902 1.00 88.19 486 LEU A CA 1
ATOM 3486 C C . LEU A 1 486 ? 0.953 2.555 -3.553 1.00 88.19 486 LEU A C 1
ATOM 3488 O O . LEU A 1 486 ? 1.780 1.684 -3.300 1.00 88.19 486 LEU A O 1
ATOM 3492 N N . SER A 1 487 ? -0.030 2.387 -4.438 1.00 87.31 487 SER A N 1
ATOM 3493 C CA . SER A 1 487 ? -0.282 1.113 -5.114 1.00 87.31 487 SER A CA 1
ATOM 3494 C C . SER A 1 487 ? 0.865 0.720 -6.046 1.00 87.31 487 SER A C 1
ATOM 3496 O O . SER A 1 487 ? 1.272 -0.435 -6.066 1.00 87.31 487 SER A O 1
ATOM 3498 N N . CYS A 1 488 ? 1.436 1.674 -6.786 1.00 78.69 488 CYS A N 1
ATOM 3499 C CA . CYS A 1 488 ? 2.556 1.427 -7.690 1.00 78.69 488 CYS A CA 1
ATOM 3500 C C . CYS A 1 488 ? 3.833 1.013 -6.959 1.00 78.69 488 CYS A C 1
ATOM 3502 O O . CYS A 1 488 ? 4.508 0.099 -7.418 1.00 78.69 488 CYS A O 1
ATOM 3504 N N . GLU A 1 489 ? 4.185 1.665 -5.848 1.00 81.94 489 GLU A N 1
ATOM 3505 C CA . GLU A 1 489 ? 5.380 1.300 -5.069 1.00 81.94 489 GLU A CA 1
ATOM 3506 C C . GLU A 1 489 ? 5.176 0.048 -4.214 1.00 81.94 489 GLU A C 1
ATOM 3508 O O . GLU A 1 489 ? 6.101 -0.362 -3.515 1.00 81.94 489 GLU A O 1
ATOM 3513 N N . HIS A 1 490 ? 3.997 -0.577 -4.260 1.00 86.19 490 HIS A N 1
ATOM 3514 C CA . HIS A 1 490 ? 3.771 -1.849 -3.592 1.00 86.19 490 HIS A CA 1
ATOM 3515 C C . HIS A 1 490 ? 4.544 -2.981 -4.288 1.00 86.19 490 HIS A C 1
ATOM 3517 O O . HIS A 1 490 ? 4.656 -3.029 -5.518 1.00 86.19 490 HIS A O 1
ATOM 3523 N N . ALA A 1 491 ? 5.046 -3.931 -3.504 1.00 80.81 491 ALA A N 1
ATOM 3524 C CA . ALA A 1 491 ? 5.803 -5.098 -3.954 1.00 80.81 491 ALA A CA 1
ATOM 3525 C C . ALA A 1 491 ? 4.990 -6.057 -4.850 1.00 80.81 491 ALA A C 1
ATOM 3527 O O . ALA A 1 491 ? 5.564 -6.937 -5.488 1.00 80.81 491 ALA A O 1
ATOM 3528 N N . ALA A 1 492 ? 3.668 -5.875 -4.953 1.00 78.44 492 ALA A N 1
ATOM 3529 C CA . ALA A 1 492 ? 2.829 -6.529 -5.957 1.00 78.44 492 ALA A CA 1
ATOM 3530 C C . ALA A 1 492 ? 3.092 -6.043 -7.398 1.00 78.44 492 ALA A C 1
ATOM 3532 O O . ALA A 1 492 ? 2.746 -6.748 -8.348 1.00 78.44 492 ALA A O 1
ATOM 3533 N N . PHE A 1 493 ? 3.686 -4.856 -7.568 1.00 74.81 493 PHE A N 1
ATOM 3534 C CA . PHE A 1 493 ? 3.960 -4.232 -8.868 1.00 74.81 493 PHE A CA 1
ATOM 3535 C C . PHE A 1 493 ? 5.432 -3.920 -9.101 1.00 74.81 493 PHE A C 1
ATOM 3537 O O . PHE A 1 493 ? 5.903 -4.087 -10.227 1.00 74.81 493 PHE A O 1
ATOM 3544 N N . THR A 1 494 ? 6.127 -3.450 -8.063 1.00 74.44 494 THR A N 1
ATOM 3545 C CA . THR A 1 494 ? 7.484 -2.911 -8.165 1.00 74.44 494 THR A CA 1
ATOM 3546 C C . THR A 1 494 ? 8.471 -3.739 -7.344 1.00 74.44 494 THR A C 1
ATOM 3548 O O . THR A 1 494 ? 8.318 -3.831 -6.123 1.00 74.44 494 THR A O 1
ATOM 3551 N N . PRO A 1 495 ? 9.532 -4.292 -7.956 1.00 73.62 495 PRO A N 1
ATOM 3552 C CA . PRO A 1 495 ? 10.561 -5.023 -7.223 1.00 73.62 495 PRO A CA 1
ATOM 3553 C C . PRO A 1 495 ? 11.320 -4.125 -6.238 1.00 73.62 495 PRO A C 1
ATOM 3555 O O . PRO A 1 495 ? 11.845 -3.064 -6.597 1.00 73.62 495 PRO A O 1
ATOM 3558 N N . GLY A 1 496 ? 11.371 -4.566 -4.979 1.00 74.19 496 GLY A N 1
ATOM 3559 C CA . GLY A 1 496 ? 11.858 -3.775 -3.842 1.00 74.19 496 GLY A CA 1
ATOM 3560 C C . GLY A 1 496 ? 10.876 -2.716 -3.330 1.00 74.19 496 GLY A C 1
ATOM 3561 O O . GLY A 1 496 ? 11.277 -1.844 -2.562 1.00 74.19 496 GLY A O 1
ATOM 3562 N N . GLY A 1 497 ? 9.612 -2.798 -3.747 1.00 79.69 497 GLY A N 1
ATOM 3563 C CA . GLY A 1 497 ? 8.505 -2.040 -3.183 1.00 79.69 497 GLY A CA 1
ATOM 3564 C C . GLY A 1 497 ? 8.170 -2.387 -1.732 1.00 79.69 497 GLY A C 1
ATOM 3565 O O . GLY A 1 497 ? 8.717 -3.320 -1.140 1.00 79.69 497 GLY A O 1
ATOM 3566 N N . TRP A 1 498 ? 7.249 -1.620 -1.152 1.00 85.62 498 TRP A N 1
ATOM 3567 C CA . TRP A 1 498 ? 6.715 -1.862 0.190 1.00 85.62 498 TRP A CA 1
ATOM 3568 C C . TRP A 1 498 ? 5.600 -2.917 0.157 1.00 85.62 498 TRP A C 1
ATOM 3570 O O . TRP A 1 498 ? 4.965 -3.115 -0.870 1.00 85.62 498 TRP A O 1
ATOM 3580 N N . GLY A 1 499 ? 5.332 -3.591 1.273 1.00 88.12 499 GLY A N 1
ATOM 3581 C CA . GLY A 1 499 ? 4.335 -4.666 1.333 1.00 88.12 499 GLY A CA 1
ATOM 3582 C C . GLY A 1 499 ? 4.864 -5.901 2.050 1.00 88.12 499 GLY A C 1
ATOM 3583 O O . GLY A 1 499 ? 6.043 -5.954 2.405 1.00 88.12 499 GLY A O 1
ATOM 3584 N N . TYR A 1 500 ? 3.992 -6.885 2.256 1.00 85.25 500 TYR A N 1
ATOM 3585 C CA . TYR A 1 500 ? 4.327 -8.205 2.803 1.00 85.25 500 TYR A CA 1
ATOM 3586 C C . TYR A 1 500 ? 5.103 -8.166 4.137 1.00 85.25 500 TYR A C 1
ATOM 3588 O O . TYR A 1 500 ? 6.047 -8.934 4.347 1.00 85.25 500 TYR A O 1
ATOM 3596 N N . GLY A 1 501 ? 4.756 -7.229 5.025 1.00 85.81 501 GLY A N 1
ATOM 3597 C CA . GLY A 1 501 ? 5.538 -6.925 6.219 1.00 85.81 501 GLY A CA 1
ATOM 3598 C C . GLY A 1 501 ? 4.713 -6.418 7.400 1.00 85.81 501 GLY A C 1
ATOM 3599 O O . GLY A 1 501 ? 3.485 -6.418 7.407 1.00 85.81 501 GLY A O 1
ATOM 3600 N N . TRP A 1 502 ? 5.411 -5.977 8.446 1.00 86.94 502 TRP A N 1
ATOM 3601 C CA . TRP A 1 502 ? 4.765 -5.418 9.632 1.00 86.94 502 TRP A CA 1
ATOM 3602 C C . TRP A 1 502 ? 4.018 -4.118 9.279 1.00 86.94 502 TRP A C 1
ATOM 3604 O O . TRP A 1 502 ? 4.564 -3.254 8.594 1.00 86.94 502 TRP A O 1
ATOM 3614 N N . GLN A 1 503 ? 2.759 -4.014 9.718 1.00 90.19 503 GLN A N 1
ATOM 3615 C CA . GLN A 1 503 ? 1.803 -2.932 9.418 1.00 90.19 503 GLN A CA 1
ATOM 3616 C C . GLN A 1 503 ? 1.467 -2.669 7.934 1.00 90.19 503 GLN A C 1
ATOM 3618 O O . GLN A 1 503 ? 0.660 -1.780 7.658 1.00 90.19 503 GLN A O 1
ATOM 3623 N N . THR A 1 504 ? 1.983 -3.427 6.958 1.00 92.00 504 THR A N 1
ATOM 3624 C CA . THR A 1 504 ? 1.716 -3.132 5.532 1.00 92.00 504 THR A CA 1
ATOM 3625 C C . THR A 1 504 ? 0.239 -3.280 5.171 1.00 92.00 504 THR A C 1
ATOM 3627 O O . THR A 1 504 ? -0.303 -2.415 4.485 1.00 92.00 504 THR A O 1
ATOM 3630 N N . ALA A 1 505 ? -0.440 -4.274 5.746 1.00 93.75 505 ALA A N 1
ATOM 3631 C CA . ALA A 1 505 ? -1.884 -4.456 5.627 1.00 93.75 505 ALA A CA 1
ATOM 3632 C C . ALA A 1 505 ? -2.682 -3.222 6.096 1.00 93.75 505 ALA A C 1
ATOM 3634 O O . ALA A 1 505 ? -3.632 -2.810 5.438 1.00 93.75 505 ALA A O 1
ATOM 3635 N N . HIS A 1 506 ? -2.259 -2.560 7.178 1.00 95.88 506 HIS A N 1
ATOM 3636 C CA . HIS A 1 506 ? -2.931 -1.363 7.693 1.00 95.88 506 HIS A CA 1
ATOM 3637 C C . HIS A 1 506 ? -2.808 -0.163 6.734 1.00 95.88 506 HIS A C 1
ATOM 3639 O O . HIS A 1 506 ? -3.775 0.567 6.507 1.00 95.88 506 HIS A O 1
ATOM 3645 N N . TRP A 1 507 ? -1.642 0.023 6.108 1.00 96.31 507 TRP A N 1
ATOM 3646 C CA . TRP A 1 507 ? -1.440 1.097 5.127 1.00 96.31 507 TRP A CA 1
ATOM 3647 C C . TRP A 1 507 ? -2.126 0.803 3.787 1.00 96.31 507 TRP A C 1
ATOM 3649 O O . TRP A 1 507 ? -2.709 1.711 3.191 1.00 96.31 507 TRP A O 1
ATOM 3659 N N . ALA A 1 508 ? -2.138 -0.461 3.353 1.00 96.69 508 ALA A N 1
ATOM 3660 C CA . ALA A 1 508 ? -2.909 -0.904 2.194 1.00 96.69 508 ALA A CA 1
ATOM 3661 C C . ALA A 1 508 ? -4.423 -0.787 2.425 1.00 96.69 508 ALA A C 1
ATOM 3663 O O . ALA A 1 508 ? -5.136 -0.402 1.504 1.00 96.69 508 ALA A O 1
ATOM 3664 N N . MET A 1 509 ? -4.906 -1.017 3.651 1.00 98.12 509 MET A N 1
ATOM 3665 C CA . MET A 1 509 ? -6.299 -0.787 4.036 1.00 98.12 509 MET A CA 1
ATOM 3666 C C . MET A 1 509 ? -6.682 0.689 3.872 1.00 98.12 509 MET A C 1
ATOM 3668 O O . MET A 1 509 ? -7.654 0.985 3.184 1.00 98.12 509 MET A O 1
ATOM 3672 N N . TYR A 1 510 ? -5.897 1.641 4.392 1.00 98.50 510 TYR A N 1
ATOM 3673 C CA . TYR A 1 510 ? -6.204 3.068 4.198 1.00 98.50 510 TYR A CA 1
ATOM 3674 C C . TYR A 1 510 ? -6.160 3.494 2.726 1.00 98.50 510 TYR A C 1
ATOM 3676 O O . TYR A 1 510 ? -7.046 4.211 2.260 1.00 98.50 510 TYR A O 1
ATOM 3684 N N . ALA A 1 511 ? -5.148 3.044 1.983 1.00 97.94 511 ALA A N 1
ATOM 3685 C CA . ALA A 1 511 ? -5.009 3.352 0.564 1.00 97.94 511 ALA A CA 1
ATOM 3686 C C . ALA A 1 511 ? -6.140 2.721 -0.278 1.00 97.94 511 ALA A C 1
ATOM 3688 O O . ALA A 1 511 ? -6.685 3.369 -1.171 1.00 97.94 511 ALA A O 1
ATOM 3689 N N . GLY A 1 512 ? -6.542 1.490 0.050 1.00 98.25 512 GLY A N 1
ATOM 3690 C CA . GLY A 1 512 ? -7.668 0.780 -0.553 1.00 98.25 512 GLY A CA 1
ATOM 3691 C C . GLY A 1 512 ? -9.019 1.410 -0.215 1.00 98.25 512 GLY A C 1
ATOM 3692 O O . GLY A 1 512 ? -9.853 1.560 -1.102 1.00 98.25 512 GLY A O 1
ATOM 3693 N N . LEU A 1 513 ? -9.223 1.863 1.027 1.00 98.62 513 LEU A N 1
ATOM 3694 C CA . LEU A 1 513 ? -10.421 2.594 1.445 1.00 98.62 513 LEU A CA 1
ATOM 3695 C C . LEU A 1 513 ? -10.536 3.923 0.692 1.00 98.62 513 LEU A C 1
ATOM 3697 O O . LEU A 1 513 ? -11.608 4.243 0.181 1.00 98.62 513 LEU A O 1
ATOM 3701 N N . ALA A 1 514 ? -9.430 4.662 0.567 1.00 98.19 514 ALA A N 1
ATOM 3702 C CA . ALA A 1 514 ? -9.380 5.890 -0.219 1.00 98.19 514 ALA A CA 1
ATOM 3703 C C . ALA A 1 514 ? -9.757 5.637 -1.686 1.00 98.19 514 ALA A C 1
ATOM 3705 O O . ALA A 1 514 ? -10.617 6.322 -2.240 1.00 98.19 514 ALA A O 1
ATOM 3706 N N . ALA A 1 515 ? -9.161 4.602 -2.284 1.00 97.12 515 ALA A N 1
ATOM 3707 C CA . ALA A 1 515 ? -9.455 4.188 -3.648 1.00 97.12 515 ALA A CA 1
ATOM 3708 C C . ALA A 1 515 ? -10.916 3.754 -3.832 1.00 97.12 515 ALA A C 1
ATOM 3710 O O . ALA A 1 515 ? -11.530 4.069 -4.845 1.00 97.12 515 ALA A O 1
ATOM 3711 N N . TRP A 1 516 ? -11.483 3.037 -2.860 1.00 97.94 516 TRP A N 1
ATOM 3712 C CA . TRP A 1 516 ? -12.848 2.524 -2.920 1.00 97.94 516 TRP A CA 1
ATOM 3713 C C . TRP A 1 516 ? -13.892 3.639 -2.794 1.00 97.94 516 TRP A C 1
ATOM 3715 O O . TRP A 1 516 ? -14.871 3.645 -3.538 1.00 97.94 516 TRP A O 1
ATOM 3725 N N . LEU A 1 517 ? -13.670 4.614 -1.907 1.00 96.62 517 LEU A N 1
ATOM 3726 C CA . LEU A 1 517 ? -14.567 5.759 -1.717 1.00 96.62 517 LEU A CA 1
ATOM 3727 C C . LEU A 1 517 ? -14.618 6.700 -2.935 1.00 96.62 517 LEU A C 1
ATOM 3729 O O . LEU A 1 517 ? -15.678 7.271 -3.195 1.00 96.62 517 LEU A O 1
ATOM 3733 N N . ASP A 1 518 ? -13.527 6.810 -3.703 1.00 91.81 518 ASP A N 1
ATOM 3734 C CA . ASP A 1 518 ? -13.436 7.624 -4.932 1.00 91.81 518 ASP A CA 1
ATOM 3735 C C . ASP A 1 518 ? -13.401 6.774 -6.228 1.00 91.81 518 ASP A C 1
ATOM 3737 O O . ASP A 1 518 ? -13.031 7.252 -7.301 1.00 91.81 518 ASP A O 1
ATOM 3741 N N . TRP A 1 519 ? -13.803 5.497 -6.150 1.00 91.88 519 TRP A N 1
ATOM 3742 C CA . TRP A 1 519 ? -13.568 4.476 -7.186 1.00 91.88 519 TRP A CA 1
ATOM 3743 C C . TRP A 1 519 ? -14.017 4.875 -8.593 1.00 91.88 519 TRP A C 1
ATOM 3745 O O . TRP A 1 519 ? -13.310 4.639 -9.572 1.00 91.88 519 TRP A O 1
ATOM 3755 N N . ASP A 1 520 ? -15.186 5.508 -8.707 1.00 87.69 520 ASP A N 1
ATOM 3756 C CA . ASP A 1 520 ? -15.747 5.927 -9.993 1.00 87.69 520 ASP A CA 1
ATOM 3757 C C . ASP A 1 520 ? -14.987 7.099 -10.642 1.00 87.69 520 ASP A C 1
ATOM 3759 O O . ASP A 1 520 ? -15.167 7.333 -11.840 1.00 87.69 520 ASP A O 1
ATOM 3763 N N . GLN A 1 521 ? -14.139 7.808 -9.889 1.00 84.25 521 GLN A N 1
ATOM 3764 C CA . GLN A 1 521 ? -13.324 8.939 -10.354 1.00 84.25 521 GLN A CA 1
ATOM 3765 C C . GLN A 1 521 ? -11.895 8.528 -10.733 1.00 84.25 521 GLN A C 1
ATOM 3767 O O . GLN A 1 521 ? -11.310 9.149 -11.621 1.00 84.25 521 GLN A O 1
ATOM 3772 N N . LEU A 1 522 ? -11.360 7.458 -10.129 1.00 81.25 522 LEU A N 1
ATOM 3773 C CA . LEU A 1 522 ? -10.080 6.865 -10.528 1.00 81.25 522 LEU A CA 1
ATOM 3774 C C . LEU A 1 522 ? -10.113 6.431 -11.998 1.00 81.25 522 LEU A C 1
ATOM 3776 O O . LEU A 1 522 ? -11.121 5.891 -12.470 1.00 81.25 522 LEU A O 1
ATOM 3780 N N . ALA A 1 523 ? -9.002 6.588 -12.716 1.00 75.38 523 ALA A N 1
ATOM 3781 C CA . ALA A 1 523 ? -8.864 6.002 -14.047 1.00 75.38 523 ALA A CA 1
ATOM 3782 C C . ALA A 1 523 ? -8.752 4.455 -13.965 1.00 75.38 523 ALA A C 1
ATOM 3784 O O . ALA A 1 523 ? -8.408 3.914 -12.910 1.00 75.38 523 ALA A O 1
ATOM 3785 N N . PRO A 1 524 ? -9.088 3.702 -15.037 1.00 75.94 524 PRO A N 1
ATOM 3786 C CA . PRO A 1 524 ? -9.160 2.232 -14.985 1.00 75.94 524 PRO A CA 1
ATOM 3787 C C . PRO A 1 524 ? -7.858 1.551 -14.545 1.00 75.94 524 PRO A C 1
ATOM 3789 O O . PRO A 1 524 ? -7.885 0.540 -13.851 1.00 75.94 524 PRO A O 1
ATOM 3792 N N . GLN A 1 525 ? -6.722 2.149 -14.899 1.00 73.50 525 GLN A N 1
ATOM 3793 C CA . GLN A 1 525 ? -5.397 1.647 -14.567 1.00 73.50 525 GLN A CA 1
ATOM 3794 C C . GLN A 1 525 ? -5.105 1.777 -13.056 1.00 73.50 525 GLN A C 1
ATOM 3796 O O . GLN A 1 525 ? -4.678 0.814 -12.423 1.00 73.50 525 GLN A O 1
ATOM 3801 N N . GLU A 1 526 ? -5.420 2.922 -12.447 1.00 78.50 526 GLU A N 1
ATOM 3802 C CA . GLU A 1 526 ? -5.323 3.161 -11.002 1.00 78.50 526 GLU A CA 1
ATOM 3803 C C . GLU A 1 526 ? -6.261 2.270 -10.177 1.00 78.50 526 GLU A C 1
ATOM 3805 O O . GLU A 1 526 ? -5.895 1.853 -9.077 1.00 78.50 526 GLU A O 1
ATOM 3810 N N . ARG A 1 527 ? -7.436 1.920 -10.717 1.00 86.00 527 ARG A N 1
ATOM 3811 C CA . ARG A 1 527 ? -8.349 0.943 -10.101 1.00 86.00 527 ARG A CA 1
ATOM 3812 C C . ARG A 1 527 ? -7.700 -0.433 -9.980 1.00 86.00 527 ARG A C 1
ATOM 3814 O O . ARG A 1 527 ? -7.722 -1.019 -8.900 1.00 86.00 527 ARG A O 1
ATOM 3821 N N . GLU A 1 528 ? -7.096 -0.939 -11.055 1.00 82.94 528 GLU A N 1
ATOM 3822 C CA . GLU A 1 528 ? -6.398 -2.231 -11.022 1.00 82.94 528 GLU A CA 1
ATOM 3823 C C . GLU A 1 528 ? -5.178 -2.188 -10.091 1.00 82.94 528 GLU A C 1
ATOM 3825 O O . GLU A 1 528 ? -4.945 -3.142 -9.349 1.00 82.94 528 GLU A O 1
ATOM 3830 N N . TYR A 1 529 ? -4.465 -1.058 -10.028 1.00 82.94 529 TYR A N 1
ATOM 3831 C CA . TYR A 1 529 ? -3.386 -0.861 -9.058 1.00 82.94 529 TYR A CA 1
ATOM 3832 C C . TYR A 1 529 ? -3.869 -0.968 -7.606 1.00 82.94 529 TYR A C 1
ATOM 3834 O O . TYR A 1 529 ? -3.343 -1.783 -6.845 1.00 82.94 529 TYR A O 1
ATOM 3842 N N . ALA A 1 530 ? -4.904 -0.216 -7.232 1.00 90.69 530 ALA A N 1
ATOM 3843 C CA . ALA A 1 530 ? -5.447 -0.256 -5.878 1.00 90.69 530 ALA A CA 1
ATOM 3844 C C . ALA A 1 530 ? -6.038 -1.632 -5.521 1.00 90.69 530 ALA A C 1
ATOM 3846 O O . ALA A 1 530 ? -5.772 -2.155 -4.438 1.00 90.69 530 ALA A O 1
ATOM 3847 N N . ALA A 1 531 ? -6.795 -2.254 -6.433 1.00 91.31 531 ALA A N 1
ATOM 3848 C CA . ALA A 1 531 ? -7.378 -3.574 -6.202 1.00 91.31 531 ALA A CA 1
ATOM 3849 C C . ALA A 1 531 ? -6.306 -4.656 -6.027 1.00 91.31 531 ALA A C 1
ATOM 3851 O O . ALA A 1 531 ? -6.376 -5.423 -5.070 1.00 91.31 531 ALA A O 1
ATOM 3852 N N . THR A 1 532 ? -5.294 -4.719 -6.898 1.00 87.81 532 THR A N 1
ATOM 3853 C CA . THR A 1 532 ? -4.241 -5.741 -6.792 1.00 87.81 532 THR A CA 1
ATOM 3854 C C . THR A 1 532 ? -3.337 -5.539 -5.569 1.00 87.81 532 THR A C 1
ATOM 3856 O O . THR A 1 532 ? -2.899 -6.540 -5.003 1.00 87.81 532 THR A O 1
ATOM 3859 N N . MET A 1 533 ? -3.109 -4.304 -5.101 1.00 92.12 533 MET A N 1
ATOM 3860 C CA . MET A 1 533 ? -2.438 -4.045 -3.816 1.00 92.12 533 MET A CA 1
ATOM 3861 C C . MET A 1 533 ? -3.234 -4.637 -2.638 1.00 92.12 533 MET A C 1
ATOM 3863 O O . MET A 1 533 ? -2.670 -5.383 -1.839 1.00 92.12 533 MET A O 1
ATOM 3867 N N . VAL A 1 534 ? -4.546 -4.373 -2.560 1.00 96.25 534 VAL A N 1
ATOM 3868 C CA . VAL A 1 534 ? -5.424 -4.951 -1.519 1.00 96.25 534 VAL A CA 1
ATOM 3869 C C . VAL A 1 534 ? -5.466 -6.480 -1.627 1.00 96.25 534 VAL A C 1
ATOM 3871 O O . VAL A 1 534 ? -5.286 -7.179 -0.640 1.00 96.25 534 VAL A O 1
ATOM 3874 N N . VAL A 1 535 ? -5.605 -7.039 -2.835 1.00 92.94 535 VAL A N 1
ATOM 3875 C CA . VAL A 1 535 ? -5.537 -8.498 -3.039 1.00 92.94 535 VAL A CA 1
ATOM 3876 C C . VAL A 1 535 ? -4.212 -9.081 -2.543 1.00 92.94 535 VAL A C 1
ATOM 3878 O O . VAL A 1 535 ? -4.210 -10.151 -1.942 1.00 92.94 535 VAL A O 1
ATOM 3881 N N . ALA A 1 536 ? -3.089 -8.404 -2.789 1.00 89.38 536 ALA A N 1
ATOM 3882 C CA . ALA A 1 536 ? -1.768 -8.885 -2.413 1.00 89.38 536 ALA A CA 1
ATOM 3883 C C . ALA A 1 536 ? -1.561 -8.957 -0.892 1.00 89.38 536 ALA A C 1
ATOM 3885 O O . ALA A 1 536 ? -1.016 -9.954 -0.415 1.00 89.38 536 ALA A O 1
ATOM 3886 N N . GLU A 1 537 ? -2.000 -7.949 -0.136 1.00 94.12 537 GLU A N 1
ATOM 3887 C CA . GLU A 1 537 ? -1.930 -7.977 1.331 1.00 94.12 537 GLU A CA 1
ATOM 3888 C C . GLU A 1 537 ? -2.914 -9.003 1.914 1.00 94.12 537 GLU A C 1
ATOM 3890 O O . GLU A 1 537 ? -2.484 -9.877 2.671 1.00 94.12 537 GLU A O 1
ATOM 3895 N N . ALA A 1 538 ? -4.174 -9.015 1.467 1.00 94.81 538 ALA A N 1
ATOM 3896 C CA . ALA A 1 538 ? -5.173 -10.001 1.884 1.00 94.81 538 ALA A CA 1
ATOM 3897 C C . ALA A 1 538 ? -4.721 -11.452 1.635 1.00 94.81 538 ALA A C 1
ATOM 3899 O O . ALA A 1 538 ? -4.948 -12.348 2.452 1.00 94.81 538 ALA A O 1
ATOM 3900 N N . ASP A 1 539 ? -4.044 -11.708 0.512 1.00 90.19 539 ASP A N 1
ATOM 3901 C CA . ASP A 1 539 ? -3.437 -13.003 0.202 1.00 90.19 539 ASP A CA 1
ATOM 3902 C C . ASP A 1 539 ? -2.253 -13.340 1.113 1.00 90.19 539 ASP A C 1
ATOM 3904 O O . ASP A 1 539 ? -2.085 -14.500 1.497 1.00 90.19 539 ASP A O 1
ATOM 3908 N N . HIS A 1 540 ? -1.437 -12.347 1.472 1.00 88.44 540 HIS A N 1
ATOM 3909 C CA . HIS A 1 540 ? -0.318 -12.528 2.388 1.00 88.44 540 HIS A CA 1
ATOM 3910 C C . HIS A 1 540 ? -0.801 -12.909 3.792 1.00 88.44 540 HIS A C 1
ATOM 3912 O O . HIS A 1 540 ? -0.270 -13.859 4.370 1.00 88.44 540 HIS A O 1
ATOM 3918 N N . GLN A 1 541 ? -1.876 -12.295 4.291 1.00 93.00 541 GLN A N 1
ATOM 3919 C CA . GLN A 1 541 ? -2.488 -12.664 5.574 1.00 93.00 541 GLN A CA 1
ATOM 3920 C C . GLN A 1 541 ? -2.965 -14.130 5.625 1.00 93.00 541 GLN A C 1
ATOM 3922 O O . GLN A 1 541 ? -2.937 -14.755 6.687 1.00 93.00 541 GLN A O 1
ATOM 3927 N N . LEU A 1 542 ? -3.341 -14.734 4.485 1.00 89.62 542 LEU A N 1
ATOM 3928 C CA . LEU A 1 542 ? -3.661 -16.172 4.408 1.00 89.62 542 LEU A CA 1
ATOM 3929 C C . LEU A 1 542 ? -2.436 -17.086 4.599 1.00 89.62 542 LEU A C 1
ATOM 3931 O O . LEU A 1 542 ? -2.609 -18.285 4.824 1.00 89.62 542 LEU A O 1
ATOM 3935 N N . THR A 1 543 ? -1.216 -16.552 4.482 1.00 86.44 543 THR A N 1
ATOM 3936 C CA . THR A 1 543 ? 0.045 -17.294 4.674 1.00 86.44 543 THR A CA 1
ATOM 3937 C C . THR A 1 543 ? 0.608 -17.188 6.091 1.00 86.44 543 THR A C 1
ATOM 3939 O O . THR A 1 543 ? 1.481 -17.976 6.451 1.00 86.44 543 THR A O 1
ATOM 3942 N N . LEU A 1 544 ? 0.111 -16.240 6.891 1.00 89.31 544 LEU A N 1
ATOM 3943 C CA . LEU A 1 544 ? 0.565 -15.989 8.256 1.00 89.31 544 LEU A CA 1
ATOM 3944 C C . LEU A 1 544 ? -0.259 -16.788 9.274 1.00 89.31 544 LEU A C 1
ATOM 3946 O O . LEU A 1 544 ? -1.454 -17.032 9.082 1.00 89.31 544 LEU A O 1
ATOM 3950 N N . ASP A 1 545 ? 0.357 -17.137 10.402 1.00 91.81 545 ASP A N 1
ATOM 3951 C CA . ASP A 1 545 ? -0.371 -17.588 11.591 1.00 91.81 545 ASP A CA 1
ATOM 3952 C C . ASP A 1 545 ? -1.117 -16.409 12.253 1.00 91.81 545 ASP A C 1
ATOM 3954 O O . ASP A 1 545 ? -0.925 -15.244 11.897 1.00 91.81 545 ASP A O 1
ATOM 3958 N N . VAL A 1 546 ? -2.036 -16.703 13.176 1.00 95.12 546 VAL A N 1
ATOM 3959 C CA . VAL A 1 546 ? -2.596 -15.677 14.075 1.00 95.12 546 VAL A CA 1
ATOM 3960 C C . VAL A 1 546 ? -1.658 -15.581 15.284 1.00 95.12 546 VAL A C 1
ATOM 3962 O O . VAL A 1 546 ? -1.451 -16.613 15.932 1.00 95.12 546 VAL A O 1
ATOM 3965 N N . PRO A 1 547 ? -1.027 -14.424 15.549 1.00 95.62 547 PRO A N 1
ATOM 3966 C CA . PRO A 1 547 ? -0.151 -14.241 16.693 1.00 95.62 547 PRO A CA 1
ATOM 3967 C C . PRO A 1 547 ? -0.947 -14.238 18.001 1.00 95.62 547 PRO A C 1
ATOM 3969 O O . PRO A 1 547 ? -2.116 -13.869 18.041 1.00 95.62 547 PRO A O 1
ATOM 3972 N N . TYR A 1 548 ? -0.289 -14.636 19.088 1.00 97.44 548 TYR A N 1
ATOM 3973 C CA . TYR A 1 548 ? -0.862 -14.535 20.424 1.00 97.44 548 TYR A CA 1
ATOM 3974 C C . TYR A 1 548 ? 0.184 -14.087 21.440 1.00 97.44 548 TYR A C 1
ATOM 3976 O O . TYR A 1 548 ? 1.355 -14.443 21.284 1.00 97.44 548 TYR A O 1
ATOM 3984 N N . GLN A 1 549 ? -0.229 -13.379 22.495 1.00 97.06 549 GLN A N 1
ATOM 3985 C CA . GLN A 1 549 ? 0.641 -13.152 23.648 1.00 97.06 549 GLN A CA 1
ATOM 3986 C C . GLN A 1 549 ? 0.821 -14.433 24.455 1.00 97.06 549 GLN A C 1
ATOM 3988 O O . GLN A 1 549 ? 1.952 -14.837 24.689 1.00 97.06 549 GLN A O 1
ATOM 3993 N N . PHE A 1 550 ? -0.263 -15.092 24.865 1.00 97.06 550 PHE A N 1
ATOM 3994 C CA . PHE A 1 550 ? -0.181 -16.345 25.620 1.00 97.06 550 PHE A CA 1
ATOM 3995 C C . PHE A 1 550 ? -0.722 -17.514 24.809 1.00 97.06 550 PHE A C 1
ATOM 3997 O O . PHE A 1 550 ? -1.750 -17.376 24.151 1.00 97.06 550 PHE A O 1
ATOM 4004 N N . ASP A 1 551 ? -0.084 -18.681 24.895 1.00 96.00 551 ASP A N 1
ATOM 4005 C CA . ASP A 1 551 ? -0.665 -19.927 24.385 1.00 96.00 551 ASP A CA 1
ATOM 4006 C C . ASP A 1 551 ? -1.752 -20.499 25.325 1.00 96.00 551 ASP A C 1
ATOM 4008 O O . ASP A 1 551 ? -1.963 -20.029 26.445 1.00 96.00 551 ASP A O 1
ATOM 4012 N N . LEU A 1 552 ? -2.448 -21.562 24.898 1.00 93.94 552 LEU A N 1
ATOM 4013 C CA . LEU A 1 552 ? -3.471 -22.232 25.725 1.00 93.94 552 LEU A CA 1
ATOM 4014 C C . LEU A 1 552 ? -2.924 -22.916 26.999 1.00 93.94 552 LEU A C 1
ATOM 4016 O O . LEU A 1 552 ? -3.715 -23.375 27.823 1.00 93.94 552 LEU A O 1
ATOM 4020 N N . ALA A 1 553 ? -1.603 -23.026 27.162 1.00 93.81 553 ALA A N 1
ATOM 4021 C CA . ALA A 1 553 ? -0.950 -23.508 28.378 1.00 93.81 553 ALA A CA 1
ATOM 4022 C C . ALA A 1 553 ? -0.582 -22.359 29.343 1.00 93.81 553 ALA A C 1
ATOM 4024 O O . ALA A 1 553 ? -0.151 -22.629 30.467 1.00 93.81 553 ALA A O 1
ATOM 4025 N N . GLY A 1 554 ? -0.767 -21.100 28.929 1.00 91.69 554 GLY A N 1
ATOM 4026 C CA . GLY A 1 554 ? -0.366 -19.904 29.668 1.00 91.69 554 GLY A CA 1
ATOM 4027 C C . GLY A 1 554 ? 1.114 -19.548 29.509 1.00 91.69 554 GLY A C 1
ATOM 4028 O O . GLY A 1 554 ? 1.644 -18.800 30.330 1.00 91.69 554 GLY A O 1
ATOM 4029 N N . GLN A 1 555 ? 1.807 -20.084 28.498 1.00 95.56 555 GLN A N 1
ATOM 4030 C CA . GLN A 1 555 ? 3.164 -19.655 28.170 1.00 95.56 555 GLN A CA 1
ATOM 4031 C C . GLN A 1 555 ? 3.117 -18.301 27.454 1.00 95.56 555 GLN A C 1
ATOM 4033 O O . GLN A 1 555 ? 2.477 -18.180 26.413 1.00 95.56 555 GLN A O 1
ATOM 4038 N N . ASP A 1 556 ? 3.847 -17.318 27.984 1.00 96.19 556 ASP A N 1
ATOM 4039 C CA . ASP A 1 556 ? 4.065 -16.024 27.332 1.00 96.19 556 ASP A CA 1
ATOM 4040 C C . ASP A 1 556 ? 5.001 -16.183 26.116 1.00 96.19 556 ASP A C 1
ATOM 4042 O O . ASP A 1 556 ? 6.129 -16.681 26.227 1.00 96.19 556 ASP A O 1
ATOM 4046 N N . LEU A 1 557 ? 4.491 -15.801 24.951 1.00 96.12 557 LEU A N 1
ATOM 4047 C CA . LEU A 1 557 ? 5.130 -15.815 23.638 1.00 96.12 557 LEU A CA 1
ATOM 4048 C C . LEU A 1 557 ? 5.595 -14.410 23.218 1.00 96.12 557 LEU A C 1
ATOM 4050 O O . LEU A 1 557 ? 6.502 -14.304 22.390 1.00 96.12 557 LEU A O 1
ATOM 4054 N N . ALA A 1 558 ? 5.000 -13.349 23.778 1.00 94.31 558 ALA A N 1
ATOM 4055 C CA . ALA A 1 558 ? 5.282 -11.952 23.443 1.00 94.31 558 ALA A CA 1
ATOM 4056 C C . ALA A 1 558 ? 5.233 -11.043 24.698 1.00 94.31 558 ALA A C 1
ATOM 4058 O O . ALA A 1 558 ? 4.308 -10.246 24.864 1.00 94.31 558 ALA A O 1
ATOM 4059 N N . PRO A 1 559 ? 6.231 -11.124 25.602 1.00 94.69 559 PRO A N 1
ATOM 4060 C CA . PRO A 1 559 ? 6.151 -10.454 26.898 1.00 94.69 559 PRO A CA 1
ATOM 4061 C C . PRO A 1 559 ? 5.999 -8.931 26.806 1.00 94.69 559 PRO A C 1
ATOM 4063 O O . PRO A 1 559 ? 6.877 -8.232 26.298 1.00 94.69 559 PRO A O 1
ATOM 4066 N N . GLY A 1 560 ? 4.900 -8.418 27.368 1.00 92.88 560 GLY A N 1
ATOM 4067 C CA . GLY A 1 560 ? 4.564 -6.990 27.366 1.00 92.88 560 GLY A CA 1
ATOM 4068 C C . GLY A 1 560 ? 3.994 -6.471 26.042 1.00 92.88 560 GLY A C 1
ATOM 4069 O O . GLY A 1 560 ? 3.989 -5.258 25.829 1.00 92.88 560 GLY A O 1
ATOM 4070 N N . ASP A 1 561 ? 3.554 -7.368 25.162 1.00 94.00 561 ASP A N 1
ATOM 4071 C CA . ASP A 1 561 ? 3.033 -7.056 23.839 1.00 94.00 561 ASP A CA 1
ATOM 4072 C C . ASP A 1 561 ? 1.883 -8.015 23.486 1.00 94.00 561 ASP A C 1
ATOM 4074 O O . ASP A 1 561 ? 2.083 -9.146 23.042 1.00 94.00 561 ASP A O 1
ATOM 4078 N N . THR A 1 562 ? 0.655 -7.546 23.708 1.00 93.75 562 THR A N 1
ATOM 4079 C CA . THR A 1 562 ? -0.567 -8.349 23.618 1.00 93.75 562 THR A CA 1
ATOM 4080 C C . THR A 1 562 ? -0.874 -8.940 22.249 1.00 93.75 562 THR A C 1
ATOM 4082 O O . THR A 1 562 ? -1.709 -9.832 22.184 1.00 93.75 562 THR A O 1
ATOM 4085 N N . LYS A 1 563 ? -0.289 -8.435 21.154 1.00 96.44 563 LYS A N 1
ATOM 4086 C CA . LYS A 1 563 ? -0.701 -8.738 19.761 1.00 96.44 563 LYS A CA 1
ATOM 4087 C C . LYS A 1 563 ? -2.138 -8.322 19.384 1.00 96.44 563 LYS A C 1
ATOM 4089 O O . LYS A 1 563 ? -2.552 -8.516 18.246 1.00 96.44 563 LYS A O 1
ATOM 4094 N N . ALA A 1 564 ? -2.875 -7.699 20.306 1.00 97.06 564 ALA A N 1
ATOM 4095 C CA . ALA A 1 564 ? -4.248 -7.247 20.098 1.00 97.06 564 ALA A CA 1
ATOM 4096 C C . ALA A 1 564 ? -4.398 -6.262 18.929 1.00 97.06 564 ALA A C 1
ATOM 4098 O O . ALA A 1 564 ? -5.308 -6.398 18.115 1.00 97.06 564 ALA A O 1
ATOM 4099 N N . GLU A 1 565 ? -3.471 -5.305 18.837 1.00 95.06 565 GLU A N 1
ATOM 4100 C CA . GLU A 1 565 ? -3.436 -4.289 17.783 1.00 95.06 565 GLU A CA 1
ATOM 4101 C C . GLU A 1 565 ? -3.048 -4.890 16.422 1.00 95.06 565 GLU A C 1
ATOM 4103 O O . GLU A 1 565 ? -3.667 -4.585 15.403 1.00 95.06 565 GLU A O 1
ATOM 4108 N N . GLU A 1 566 ? -2.059 -5.796 16.413 1.00 95.25 566 GLU A N 1
ATOM 4109 C CA . GLU A 1 566 ? -1.672 -6.558 15.226 1.00 95.25 566 GLU A CA 1
ATOM 4110 C C . GLU A 1 566 ? -2.851 -7.291 14.594 1.00 95.25 566 GLU A C 1
ATOM 4112 O O . GLU A 1 566 ? -3.041 -7.228 13.378 1.00 95.25 566 GLU A O 1
ATOM 4117 N N . ASP A 1 567 ? -3.631 -7.999 15.404 1.00 97.75 567 ASP A N 1
ATOM 4118 C CA . ASP A 1 567 ? -4.784 -8.747 14.919 1.00 97.75 567 ASP A CA 1
ATOM 4119 C C . ASP A 1 567 ? -5.872 -7.811 14.386 1.00 97.75 567 ASP A C 1
ATOM 4121 O O . ASP A 1 567 ? -6.384 -8.045 13.288 1.00 97.75 567 ASP A O 1
ATOM 4125 N N . SER A 1 568 ? -6.185 -6.725 15.100 1.00 97.31 568 SER A N 1
ATOM 4126 C CA . SER A 1 568 ? -7.283 -5.831 14.727 1.00 97.31 568 SER A CA 1
ATOM 4127 C C . SER A 1 568 ? -7.020 -5.061 13.424 1.00 97.31 568 SER A C 1
ATOM 4129 O O . SER A 1 568 ? -7.930 -4.913 12.602 1.00 97.31 568 SER A O 1
ATOM 4131 N N . TRP A 1 569 ? -5.776 -4.640 13.140 1.00 94.75 569 TRP A N 1
ATOM 4132 C CA . TRP A 1 569 ? -5.480 -4.017 11.840 1.00 94.75 569 TRP A CA 1
ATOM 4133 C C . TRP A 1 569 ? -5.391 -5.033 10.694 1.00 94.75 569 TRP A C 1
ATOM 4135 O O . TRP A 1 569 ? -5.699 -4.683 9.552 1.00 94.75 569 TRP A O 1
ATOM 4145 N N . ASN A 1 570 ? -4.998 -6.284 10.971 1.00 98.00 570 ASN A N 1
ATOM 4146 C CA . ASN A 1 570 ? -4.974 -7.351 9.966 1.00 98.00 570 ASN A CA 1
ATOM 4147 C C . ASN A 1 570 ? -6.404 -7.804 9.613 1.00 98.00 570 ASN A C 1
ATOM 4149 O O . ASN A 1 570 ? -6.694 -8.084 8.450 1.00 98.00 570 ASN A O 1
ATOM 4153 N N . ALA A 1 571 ? -7.318 -7.825 10.590 1.00 98.31 571 ALA A N 1
ATOM 4154 C CA . ALA A 1 571 ? -8.746 -8.033 10.366 1.00 98.31 571 ALA A CA 1
ATOM 4155 C C . ALA A 1 571 ? -9.357 -6.931 9.483 1.00 98.31 571 ALA A C 1
ATOM 4157 O O . ALA A 1 571 ? -10.049 -7.238 8.510 1.00 98.31 571 ALA A O 1
ATOM 4158 N N . ALA A 1 572 ? -9.056 -5.660 9.776 1.00 98.31 572 ALA A N 1
ATOM 4159 C CA . ALA A 1 572 ? -9.588 -4.515 9.037 1.00 98.31 572 ALA A CA 1
ATOM 4160 C C . ALA A 1 572 ? -9.238 -4.538 7.535 1.00 98.31 572 ALA A C 1
ATOM 4162 O O . ALA A 1 572 ? -10.086 -4.216 6.701 1.00 98.31 572 ALA A O 1
ATOM 4163 N N . GLU A 1 573 ? -8.014 -4.938 7.174 1.00 98.38 573 GLU A N 1
ATOM 4164 C CA . GLU A 1 573 ? -7.593 -5.091 5.773 1.00 98.38 573 GLU A CA 1
ATOM 4165 C C . GLU A 1 573 ? -8.400 -6.182 5.054 1.00 98.38 573 GLU A C 1
ATOM 4167 O O . GLU A 1 573 ? -8.970 -5.938 3.988 1.00 98.38 573 GLU A O 1
ATOM 4172 N N . LEU A 1 574 ? -8.543 -7.350 5.682 1.00 98.62 574 LEU A N 1
ATOM 4173 C CA . LEU A 1 574 ? -9.281 -8.474 5.112 1.00 98.62 574 LEU A CA 1
ATOM 4174 C C . LEU A 1 574 ? -10.781 -8.180 4.967 1.00 98.62 574 LEU A C 1
ATOM 4176 O O . LEU A 1 574 ? -11.390 -8.563 3.965 1.00 98.62 574 LEU A O 1
ATOM 4180 N N . GLU A 1 575 ? -11.391 -7.484 5.927 1.00 98.31 575 GLU A N 1
ATOM 4181 C CA . GLU A 1 575 ? -12.796 -7.074 5.835 1.00 98.31 575 GLU A CA 1
ATOM 4182 C C . GLU A 1 575 ? -13.022 -5.983 4.786 1.00 98.31 575 GLU A C 1
ATOM 4184 O O . GLU A 1 575 ? -14.042 -6.017 4.091 1.00 98.31 575 GLU A O 1
ATOM 4189 N N . LEU A 1 576 ? -12.059 -5.076 4.581 1.00 98.69 576 LEU A N 1
ATOM 4190 C CA . LEU A 1 576 ? -12.078 -4.168 3.437 1.00 98.69 576 LEU A CA 1
ATOM 4191 C C . LEU A 1 576 ? -11.998 -4.954 2.118 1.00 98.69 576 LEU A C 1
ATOM 4193 O O . LEU A 1 576 ? -12.830 -4.734 1.237 1.00 98.69 576 LEU A O 1
ATOM 4197 N N . ALA A 1 577 ? -11.072 -5.909 1.984 1.00 98.44 577 ALA A N 1
ATOM 4198 C CA . ALA A 1 577 ? -10.936 -6.734 0.781 1.00 98.44 577 ALA A CA 1
ATOM 4199 C C . ALA A 1 577 ? -12.227 -7.515 0.458 1.00 98.44 577 ALA A C 1
ATOM 4201 O O . ALA A 1 577 ? -12.648 -7.591 -0.701 1.00 98.44 577 ALA A O 1
ATOM 4202 N N . VAL A 1 578 ? -12.909 -8.049 1.479 1.00 98.06 578 VAL A N 1
ATOM 4203 C CA . VAL A 1 578 ? -14.208 -8.736 1.346 1.00 98.06 578 VAL A CA 1
ATOM 4204 C C . VAL A 1 578 ? -15.344 -7.771 0.989 1.00 98.06 578 VAL A C 1
ATOM 4206 O O . VAL A 1 578 ? -16.216 -8.129 0.191 1.00 98.06 578 VAL A O 1
ATOM 4209 N N . ALA A 1 579 ? -15.353 -6.561 1.553 1.00 97.75 579 ALA A N 1
ATOM 4210 C CA . ALA A 1 579 ? -16.349 -5.533 1.258 1.00 97.75 579 ALA A CA 1
ATOM 4211 C C . ALA A 1 579 ? -16.205 -4.975 -0.169 1.00 97.75 579 ALA A C 1
ATOM 4213 O O . ALA A 1 579 ? -17.207 -4.854 -0.879 1.00 97.75 579 ALA A O 1
ATOM 4214 N N . MET A 1 580 ? -14.968 -4.708 -0.600 1.00 97.81 580 MET A N 1
ATOM 4215 C CA . MET A 1 580 ? -14.629 -4.279 -1.956 1.00 97.81 580 MET A CA 1
ATOM 4216 C C . MET A 1 580 ? -14.936 -5.374 -2.980 1.00 97.81 580 MET A C 1
ATOM 4218 O O . MET A 1 580 ? -15.602 -5.102 -3.974 1.00 97.81 580 MET A O 1
ATOM 4222 N N . MET A 1 581 ? -14.472 -6.609 -2.751 1.00 97.19 581 MET A N 1
ATOM 4223 C CA . MET A 1 581 ? -14.449 -7.685 -3.755 1.00 97.19 581 MET A CA 1
ATOM 4224 C C . MET A 1 581 ? -15.230 -8.946 -3.323 1.00 97.19 581 MET A C 1
ATOM 4226 O O . MET A 1 581 ? -14.685 -10.054 -3.325 1.00 97.19 581 MET A O 1
ATOM 4230 N N . PRO A 1 582 ? -16.540 -8.850 -3.015 1.00 95.19 582 PRO A N 1
ATOM 4231 C CA . PRO A 1 582 ? -17.323 -9.947 -2.431 1.00 95.19 582 PRO A CA 1
ATOM 4232 C C . PRO A 1 582 ? -17.548 -11.150 -3.366 1.00 95.19 582 PRO A C 1
ATOM 4234 O O . PRO A 1 582 ? -18.114 -12.156 -2.939 1.00 95.19 582 PRO A O 1
ATOM 4237 N N . GLN A 1 583 ? -17.166 -11.045 -4.645 1.00 94.06 583 GLN A N 1
ATOM 4238 C CA . GLN A 1 583 ? -17.245 -12.127 -5.638 1.00 94.06 583 GLN A CA 1
ATOM 4239 C C . GLN A 1 583 ? -15.874 -12.703 -6.026 1.00 94.06 583 GLN A C 1
ATOM 4241 O O . GLN A 1 583 ? -15.826 -13.661 -6.797 1.00 94.06 583 GLN A O 1
ATOM 4246 N N . HIS A 1 584 ? -14.767 -12.159 -5.506 1.00 92.19 584 HIS A N 1
ATOM 4247 C CA . HIS A 1 584 ? -13.436 -12.686 -5.799 1.00 92.19 584 HIS A CA 1
ATOM 4248 C C . HIS A 1 584 ? -13.297 -14.126 -5.254 1.00 92.19 584 HIS A C 1
ATOM 4250 O O . HIS A 1 584 ? -13.742 -14.394 -4.131 1.00 92.19 584 HIS A O 1
ATOM 4256 N N . PRO A 1 585 ? -12.656 -15.069 -5.980 1.00 88.38 585 PRO A N 1
ATOM 4257 C CA . PRO A 1 585 ? -12.602 -16.487 -5.601 1.00 88.38 585 PRO A CA 1
ATOM 4258 C C . PRO A 1 585 ? -12.046 -16.788 -4.202 1.00 88.38 585 PRO A C 1
ATOM 4260 O O . PRO A 1 585 ? -12.297 -17.867 -3.667 1.00 88.38 585 PRO A O 1
ATOM 4263 N N . ARG A 1 586 ? -11.294 -15.855 -3.602 1.00 89.81 586 ARG A N 1
ATOM 4264 C CA . ARG A 1 586 ? -10.702 -15.994 -2.260 1.00 89.81 586 ARG A CA 1
ATOM 4265 C C . ARG A 1 586 ? -11.405 -15.174 -1.175 1.00 89.81 586 ARG A C 1
ATOM 4267 O O . ARG A 1 586 ? -11.026 -15.301 -0.018 1.00 89.81 586 ARG A O 1
ATOM 4274 N N . ALA A 1 587 ? -12.480 -14.441 -1.488 1.00 92.50 587 ALA A N 1
ATOM 4275 C CA . ALA A 1 587 ? -13.227 -13.647 -0.504 1.00 92.50 587 ALA A CA 1
ATOM 4276 C C . ALA A 1 587 ? -13.721 -14.477 0.698 1.00 92.50 587 ALA A C 1
ATOM 4278 O O . ALA A 1 587 ? -13.660 -14.026 1.837 1.00 92.50 587 ALA A O 1
ATOM 4279 N N . GLY A 1 588 ? -14.123 -15.735 0.476 1.00 91.50 588 GLY A N 1
ATOM 4280 C CA . GLY A 1 588 ? -14.484 -16.653 1.564 1.00 91.50 588 GLY A CA 1
ATOM 4281 C C . GLY A 1 588 ? -13.308 -17.084 2.456 1.00 91.50 588 GLY A C 1
ATOM 4282 O O . GLY A 1 588 ? -13.527 -17.408 3.620 1.00 91.50 588 GLY A O 1
ATOM 4283 N N . LEU A 1 589 ? -12.072 -17.076 1.938 1.00 92.44 589 LEU A N 1
ATOM 4284 C CA . LEU A 1 589 ? -10.857 -17.346 2.716 1.00 92.44 589 LEU A CA 1
ATOM 4285 C C . LEU A 1 589 ? -10.430 -16.106 3.504 1.00 92.44 589 LEU A C 1
ATOM 4287 O O . LEU A 1 589 ? -10.132 -16.227 4.688 1.00 92.44 589 LEU A O 1
ATOM 4291 N N . TRP A 1 590 ? -10.468 -14.925 2.880 1.00 95.62 590 TRP A N 1
ATOM 4292 C CA . TRP A 1 590 ? -10.182 -13.658 3.556 1.00 95.62 590 TRP A CA 1
ATOM 4293 C C . TRP A 1 590 ? -11.146 -13.425 4.721 1.00 95.62 590 TRP A C 1
ATOM 4295 O O . TRP A 1 590 ? -10.695 -13.302 5.853 1.00 95.62 590 TRP A O 1
ATOM 4305 N N . ARG A 1 591 ? -12.464 -13.532 4.490 1.00 95.31 591 ARG A N 1
ATOM 4306 C CA . ARG A 1 591 ? -13.491 -13.476 5.549 1.00 95.31 591 ARG A CA 1
ATOM 4307 C C . ARG A 1 591 ? -13.256 -14.525 6.637 1.00 95.31 591 ARG A C 1
ATOM 4309 O O . ARG A 1 591 ? -13.471 -14.264 7.815 1.00 95.31 591 ARG A O 1
ATOM 4316 N N . ARG A 1 592 ? -12.810 -15.734 6.278 1.00 94.31 592 ARG A N 1
ATOM 4317 C CA . ARG A 1 592 ? -12.489 -16.757 7.281 1.00 94.31 592 ARG A CA 1
ATOM 4318 C C . ARG A 1 592 ? -11.325 -16.321 8.180 1.00 94.31 592 ARG A C 1
ATOM 4320 O O . ARG A 1 592 ? -11.439 -16.478 9.395 1.00 94.31 592 ARG A O 1
ATOM 4327 N N . LYS A 1 593 ? -10.244 -15.808 7.583 1.00 95.94 593 LYS A N 1
ATOM 4328 C CA . LYS A 1 593 ? -9.028 -15.356 8.273 1.00 95.94 593 LYS A CA 1
ATOM 4329 C C . LYS A 1 593 ? -9.274 -14.077 9.085 1.00 95.94 593 LYS A C 1
ATOM 4331 O O . LYS A 1 593 ? -8.810 -14.019 10.215 1.00 95.94 593 LYS A O 1
ATOM 4336 N N . ALA A 1 594 ? -10.069 -13.133 8.578 1.00 97.56 594 ALA A N 1
ATOM 4337 C CA . ALA A 1 594 ? -10.509 -11.941 9.307 1.00 97.56 594 ALA A CA 1
ATOM 4338 C C . ALA A 1 594 ? -11.176 -12.330 10.627 1.00 97.56 594 ALA A C 1
ATOM 4340 O O . ALA A 1 594 ? -10.704 -11.972 11.692 1.00 97.56 594 ALA A O 1
ATOM 4341 N N . VAL A 1 595 ? -12.174 -13.211 10.569 1.00 96.81 595 VAL A N 1
ATOM 4342 C CA . VAL A 1 595 ? -12.899 -13.717 11.745 1.00 96.81 595 VAL A CA 1
ATOM 4343 C C . VAL A 1 595 ? -12.005 -14.599 12.649 1.00 96.81 595 VAL A C 1
ATOM 4345 O O . VAL A 1 595 ? -12.361 -14.870 13.792 1.00 96.81 595 VAL A O 1
ATOM 4348 N N . ASP A 1 596 ? -10.857 -15.100 12.169 1.00 96.25 596 ASP A N 1
ATOM 4349 C CA . ASP A 1 596 ? -9.839 -15.722 13.035 1.00 96.25 596 ASP A CA 1
ATOM 4350 C C . ASP A 1 596 ? -8.992 -14.654 13.778 1.00 96.25 596 ASP A C 1
ATOM 4352 O O . ASP A 1 596 ? -8.627 -14.909 14.923 1.00 96.25 596 ASP A O 1
ATOM 4356 N N . TYR A 1 597 ? -8.745 -13.475 13.184 1.00 98.19 597 TYR A N 1
ATOM 4357 C CA . TYR A 1 597 ? -8.103 -12.308 13.820 1.00 98.19 597 TYR A CA 1
ATOM 4358 C C . TYR A 1 597 ? -9.046 -11.539 14.768 1.00 98.19 597 TYR A C 1
ATOM 4360 O O . TYR A 1 597 ? -8.708 -11.375 15.933 1.00 98.19 597 TYR A O 1
ATOM 4368 N N . GLU A 1 598 ? -10.255 -11.162 14.330 1.00 98.12 598 GLU A N 1
ATOM 4369 C CA . GLU A 1 598 ? -11.279 -10.436 15.122 1.00 98.12 598 GLU A CA 1
ATOM 4370 C C . GLU A 1 598 ? -11.639 -11.142 16.443 1.00 98.12 598 GLU A C 1
ATOM 4372 O O . GLU A 1 598 ? -12.107 -10.531 17.400 1.00 98.12 598 GLU A O 1
ATOM 4377 N N . LEU A 1 599 ? -11.498 -12.471 16.479 1.00 97.44 599 LEU A N 1
ATOM 4378 C CA . LEU A 1 599 ? -11.737 -13.263 17.685 1.00 97.44 599 LEU A CA 1
ATOM 4379 C C . LEU A 1 599 ? -10.501 -13.401 18.565 1.00 97.44 599 LEU A C 1
ATOM 4381 O O . LEU A 1 599 ? -10.671 -13.700 19.743 1.00 97.44 599 LEU A O 1
ATOM 4385 N N . ALA A 1 600 ? -9.301 -13.238 18.006 1.00 97.81 600 ALA A N 1
ATOM 4386 C CA . ALA A 1 600 ? -8.033 -13.322 18.715 1.00 97.81 600 ALA A CA 1
ATOM 4387 C C . ALA A 1 600 ? -7.634 -11.980 19.342 1.00 97.81 600 ALA A C 1
ATOM 4389 O O . ALA A 1 600 ? -7.197 -11.993 20.490 1.00 97.81 600 ALA A O 1
ATOM 4390 N N . SER A 1 601 ? -7.873 -10.857 18.651 1.00 96.88 601 SER A N 1
ATOM 4391 C CA . SER A 1 601 ? -7.451 -9.494 19.015 1.00 96.88 601 SER A CA 1
ATOM 4392 C C . SER A 1 601 ? -7.617 -9.177 20.503 1.00 96.88 601 SER A C 1
ATOM 4394 O O . SER A 1 601 ? -6.638 -8.944 21.201 1.00 96.88 601 SER A O 1
ATOM 4396 N N . PHE A 1 602 ? -8.834 -9.269 21.035 1.00 97.62 602 PHE A N 1
ATOM 4397 C CA . PHE A 1 602 ? -9.126 -9.028 22.455 1.00 97.62 602 PHE A CA 1
ATOM 4398 C C . PHE A 1 602 ? -9.581 -10.310 23.183 1.00 97.62 602 PHE A C 1
ATOM 4400 O O . PHE A 1 602 ? -10.409 -10.273 24.099 1.00 97.62 602 PHE A O 1
ATOM 4407 N N . ALA A 1 603 ? -9.044 -11.468 22.771 1.00 97.81 603 ALA A N 1
ATOM 4408 C CA . ALA A 1 603 ? -9.323 -12.764 23.386 1.00 97.81 603 ALA A CA 1
ATOM 4409 C C . ALA A 1 603 ? -8.755 -12.864 24.803 1.00 97.81 603 ALA A C 1
ATOM 4411 O O . ALA A 1 603 ? -7.545 -12.770 25.007 1.00 97.81 603 ALA A O 1
ATOM 4412 N N . THR A 1 604 ? -9.612 -13.176 25.769 1.00 97.50 604 THR A N 1
ATOM 4413 C CA . THR A 1 604 ? -9.221 -13.402 27.168 1.00 97.50 604 THR A CA 1
ATOM 4414 C C . THR A 1 604 ? -9.166 -14.893 27.512 1.00 97.50 604 THR A C 1
ATOM 4416 O O . THR A 1 604 ? -9.767 -15.715 26.807 1.00 97.50 604 THR A O 1
ATOM 4419 N N . PRO A 1 605 ? -8.545 -15.288 28.642 1.00 96.75 605 PRO A N 1
ATOM 4420 C CA . PRO A 1 605 ? -8.585 -16.672 29.127 1.00 96.75 605 PRO A CA 1
ATOM 4421 C C . PRO A 1 605 ? -10.001 -17.240 29.303 1.00 96.75 605 PRO A C 1
ATOM 4423 O O . PRO A 1 605 ? -10.214 -18.441 29.128 1.00 96.75 605 PRO A O 1
ATOM 4426 N N . GLY A 1 606 ? -10.990 -16.386 29.595 1.00 96.44 606 GLY A N 1
ATOM 4427 C CA . GLY A 1 606 ? -12.397 -16.784 29.651 1.00 96.44 606 GLY A CA 1
ATOM 4428 C C . GLY A 1 606 ? -12.967 -17.157 28.279 1.00 96.44 606 GLY A C 1
ATOM 4429 O O . GLY A 1 606 ? -13.719 -18.126 28.170 1.00 96.44 606 GLY A O 1
ATOM 4430 N N . ASP A 1 607 ? -12.570 -16.440 27.226 1.00 97.25 607 ASP A N 1
ATOM 4431 C CA . ASP A 1 607 ? -13.028 -16.678 25.853 1.00 97.25 607 ASP A CA 1
ATOM 4432 C C . ASP A 1 607 ? -12.363 -17.931 25.263 1.00 97.25 607 ASP A C 1
ATOM 4434 O O . ASP A 1 607 ? -13.044 -18.774 24.677 1.00 97.25 607 ASP A O 1
ATOM 4438 N N . ALA A 1 608 ? -11.063 -18.127 25.515 1.00 95.88 608 ALA A N 1
ATOM 4439 C CA . ALA A 1 608 ? -10.326 -19.338 25.138 1.00 95.88 608 ALA A CA 1
ATOM 4440 C C . ALA A 1 608 ? -10.879 -20.620 25.796 1.00 95.88 608 ALA A C 1
ATOM 4442 O O . ALA A 1 608 ? -10.814 -21.700 25.208 1.00 95.88 608 ALA A O 1
ATOM 4443 N N . ALA A 1 609 ? -11.488 -20.515 26.981 1.00 95.56 609 ALA A N 1
ATOM 4444 C CA . ALA A 1 609 ? -12.201 -21.615 27.635 1.00 95.56 609 ALA A CA 1
ATOM 4445 C C . ALA A 1 609 ? -13.692 -21.722 27.235 1.00 95.56 609 ALA A C 1
ATOM 4447 O O . ALA A 1 609 ? -14.379 -22.661 27.647 1.00 95.56 609 ALA A O 1
ATOM 4448 N N . SER A 1 610 ? -14.225 -20.776 26.453 1.00 96.38 610 SER A N 1
ATOM 4449 C CA . SER A 1 610 ? -15.668 -20.620 26.262 1.00 96.38 610 SER A CA 1
ATOM 4450 C C . SER A 1 610 ? -16.270 -21.609 25.260 1.00 96.38 610 SER A C 1
ATOM 4452 O O . SER A 1 610 ? -15.762 -21.836 24.157 1.00 96.38 610 SER A O 1
ATOM 4454 N N . GLY A 1 611 ? -17.429 -22.162 25.624 1.00 95.81 611 GLY A N 1
ATOM 4455 C CA . GLY A 1 611 ? -18.306 -22.911 24.718 1.00 95.81 611 GLY A CA 1
ATOM 4456 C C . GLY A 1 611 ? -19.209 -22.023 23.851 1.00 95.81 611 GLY A C 1
ATOM 4457 O O . GLY A 1 611 ? -20.007 -22.554 23.081 1.00 95.81 611 GLY A O 1
ATOM 4458 N N . GLN A 1 612 ? -19.125 -20.693 23.984 1.00 95.31 612 GLN A N 1
ATOM 4459 C CA . GLN A 1 612 ? -19.893 -19.758 23.163 1.00 95.31 612 GLN A CA 1
ATOM 4460 C C . GLN A 1 612 ? -19.524 -19.918 21.687 1.00 95.31 612 GLN A C 1
ATOM 4462 O O . GLN A 1 612 ? -18.347 -19.955 21.335 1.00 95.31 612 GLN A O 1
ATOM 4467 N N . VAL A 1 613 ? -20.543 -20.001 20.832 1.00 94.25 613 VAL A N 1
ATOM 4468 C CA . VAL A 1 613 ? -20.388 -20.099 19.378 1.00 94.25 613 VAL A CA 1
ATOM 4469 C C . VAL A 1 613 ? -20.366 -18.699 18.775 1.00 94.25 613 VAL A C 1
ATOM 4471 O O . VAL A 1 613 ? -21.273 -17.915 19.049 1.00 94.25 613 VAL A O 1
ATOM 4474 N N . VAL A 1 614 ? -19.352 -18.410 17.954 1.00 93.81 614 VAL A N 1
ATOM 4475 C CA . VAL A 1 614 ? -19.232 -17.168 17.174 1.00 93.81 614 VAL A CA 1
ATOM 4476 C C . VAL A 1 614 ? -18.765 -17.515 15.756 1.00 93.81 614 VAL A C 1
ATOM 4478 O O . VAL A 1 614 ? -17.787 -18.244 15.561 1.00 93.81 614 VAL A O 1
ATOM 4481 N N . ASN A 1 615 ? -19.522 -17.062 14.757 1.00 93.69 615 ASN A N 1
ATOM 4482 C CA . ASN A 1 615 ? -19.404 -17.429 13.343 1.00 93.69 615 ASN A CA 1
ATOM 4483 C C . ASN A 1 615 ? -19.290 -18.950 13.122 1.00 93.69 615 ASN A C 1
ATOM 4485 O O . ASN A 1 615 ? -18.455 -19.455 12.366 1.00 93.69 615 ASN A O 1
ATOM 4489 N N . GLY A 1 616 ? -20.164 -19.688 13.815 1.00 85.81 616 GLY A N 1
ATOM 4490 C CA . GLY A 1 616 ? 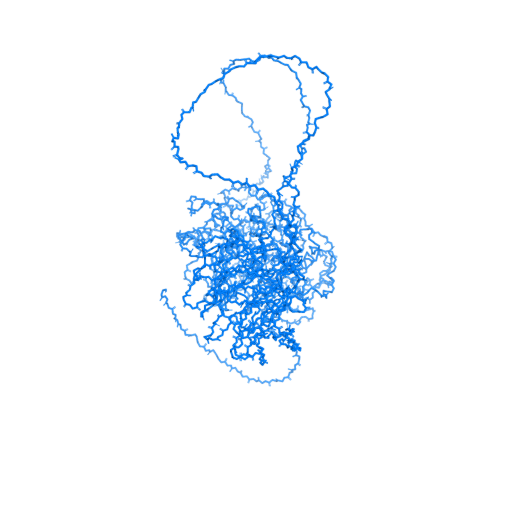-20.383 -21.124 13.633 1.00 85.81 616 GLY A CA 1
ATOM 4491 C C . GLY A 1 616 ? -19.435 -22.077 14.364 1.00 85.81 616 GLY A C 1
ATOM 4492 O O . GLY A 1 616 ? -19.640 -23.286 14.285 1.00 85.81 616 GLY A O 1
ATOM 4493 N N . LEU A 1 617 ? -18.430 -21.579 15.091 1.00 87.81 617 LEU A N 1
ATOM 4494 C CA . LEU A 1 617 ? -17.524 -22.402 15.904 1.00 87.81 617 LEU A CA 1
ATOM 4495 C C . LEU A 1 617 ? -17.500 -21.932 17.357 1.00 87.81 617 LEU A C 1
ATOM 4497 O O . LEU A 1 617 ? -17.623 -20.739 17.624 1.00 87.81 617 LEU A O 1
ATOM 4501 N N . ALA A 1 618 ? -17.318 -22.865 18.295 1.00 93.38 618 ALA A N 1
ATOM 4502 C CA . ALA A 1 618 ? -17.076 -22.507 19.689 1.00 93.38 618 ALA A CA 1
ATOM 4503 C C . ALA A 1 618 ? -15.693 -21.853 19.838 1.00 93.38 618 ALA A C 1
ATOM 4505 O O . ALA A 1 618 ? -14.723 -22.330 19.241 1.00 93.38 618 ALA A O 1
ATOM 4506 N N . LEU A 1 619 ? -15.585 -20.801 20.651 1.00 94.69 619 LEU A N 1
ATOM 4507 C CA . LEU A 1 619 ? -14.332 -20.057 20.851 1.00 94.69 619 LEU A CA 1
ATOM 4508 C C . LEU A 1 619 ? -13.185 -20.976 21.300 1.00 94.69 619 LEU A C 1
ATOM 4510 O O . LEU A 1 619 ? -12.133 -20.993 20.664 1.00 94.69 619 LEU A O 1
ATOM 4514 N N . SER A 1 620 ? -13.442 -21.863 22.264 1.00 94.19 620 SER A N 1
ATOM 4515 C CA . SER A 1 620 ? -12.508 -22.910 22.724 1.00 94.19 620 SER A CA 1
ATOM 4516 C C . SER A 1 620 ? -12.057 -23.929 21.666 1.00 94.19 620 SER A C 1
ATOM 4518 O O . SER A 1 620 ? -11.044 -24.601 21.843 1.00 94.19 620 SER A O 1
ATOM 4520 N N . GLN A 1 621 ? -12.771 -24.069 20.545 1.00 91.50 621 GLN A N 1
ATOM 4521 C CA . GLN A 1 621 ? -12.335 -24.909 19.420 1.00 91.50 621 GLN A CA 1
ATOM 4522 C C . GLN A 1 621 ? -11.452 -24.133 18.433 1.00 91.50 621 GLN A C 1
ATOM 4524 O O . GLN A 1 621 ? -10.646 -24.730 17.704 1.00 91.50 621 GLN A O 1
ATOM 4529 N N . ARG A 1 622 ? -11.615 -22.808 18.401 1.00 91.38 622 ARG A N 1
ATOM 4530 C CA . ARG A 1 622 ? -11.076 -21.902 17.389 1.00 91.38 622 ARG A CA 1
ATOM 4531 C C . ARG A 1 622 ? -9.787 -21.218 17.837 1.00 91.38 622 ARG A C 1
ATOM 4533 O O . ARG A 1 622 ? -8.802 -21.299 17.108 1.00 91.38 622 ARG A O 1
ATOM 4540 N N . LEU A 1 623 ? -9.794 -20.619 19.026 1.00 95.44 623 LEU A N 1
ATOM 4541 C CA . LEU A 1 623 ? -8.660 -19.894 19.596 1.00 95.44 623 LEU A CA 1
ATOM 4542 C C . LEU A 1 623 ? -7.464 -20.820 19.861 1.00 95.44 623 LEU A C 1
ATOM 4544 O O . LEU A 1 623 ? -7.611 -22.029 20.092 1.00 95.44 623 LEU A O 1
ATOM 4548 N N . ARG A 1 624 ? -6.261 -20.244 19.788 1.00 95.38 624 ARG A N 1
ATOM 4549 C CA . ARG A 1 624 ? -4.980 -20.921 20.074 1.00 95.38 624 ARG A CA 1
ATOM 4550 C C . ARG A 1 624 ? -4.153 -20.215 21.153 1.00 95.38 624 ARG A C 1
ATOM 4552 O O . ARG A 1 624 ? -3.086 -20.709 21.504 1.00 95.38 624 ARG A O 1
ATOM 4559 N N . GLY A 1 625 ? -4.687 -19.133 21.706 1.00 96.81 625 GLY A N 1
ATOM 4560 C CA . GLY A 1 625 ? -4.059 -18.308 22.722 1.00 96.81 625 GLY A CA 1
ATOM 4561 C C . GLY A 1 625 ? -4.981 -17.176 23.175 1.00 96.81 625 GLY A C 1
ATOM 4562 O O . GLY A 1 625 ? -6.186 -17.220 22.901 1.00 96.81 625 GLY A O 1
ATOM 4563 N N . THR A 1 626 ? -4.413 -16.185 23.861 1.00 97.81 626 THR A N 1
ATOM 4564 C CA . THR A 1 626 ? -5.116 -15.004 24.397 1.00 97.81 626 THR A CA 1
ATOM 4565 C C . THR A 1 626 ? -4.256 -13.746 24.321 1.00 97.81 626 THR A C 1
ATOM 4567 O O . THR A 1 626 ? -3.055 -13.819 24.597 1.00 97.81 626 THR A O 1
ATOM 4570 N N . ASN A 1 627 ? -4.903 -12.614 24.034 1.00 97.94 627 ASN A N 1
ATOM 4571 C CA . ASN A 1 627 ? -4.308 -11.302 23.743 1.00 97.94 627 ASN A CA 1
ATOM 4572 C C . ASN A 1 627 ? -4.866 -10.178 24.640 1.00 97.94 627 ASN A C 1
ATOM 4574 O O . ASN A 1 627 ? -4.575 -9.009 24.426 1.00 97.94 627 ASN A O 1
ATOM 4578 N N . ALA A 1 628 ? -5.663 -10.510 25.657 1.00 97.25 628 ALA A N 1
ATOM 4579 C CA . ALA A 1 628 ? -6.114 -9.569 26.678 1.00 97.25 628 ALA A CA 1
ATOM 4580 C C . ALA A 1 628 ? -6.236 -10.248 28.052 1.00 97.25 628 ALA A C 1
ATOM 4582 O O . ALA A 1 628 ? -6.523 -11.448 28.148 1.00 97.25 628 ALA A O 1
ATOM 4583 N N . ASP A 1 629 ? -6.062 -9.469 29.119 1.00 95.06 629 ASP A N 1
ATOM 4584 C CA . ASP A 1 629 ? -6.328 -9.902 30.492 1.00 95.06 629 ASP A CA 1
ATOM 4585 C C . ASP A 1 629 ? -7.810 -10.247 30.687 1.00 95.06 629 ASP A C 1
ATOM 4587 O O . ASP A 1 629 ? -8.669 -9.848 29.904 1.00 95.06 629 ASP A O 1
ATOM 4591 N N . ALA A 1 630 ? -8.152 -10.957 31.767 1.00 94.19 630 ALA A N 1
ATOM 4592 C CA . ALA A 1 630 ? -9.527 -11.398 32.043 1.00 94.19 630 ALA A CA 1
ATOM 4593 C C . ALA A 1 630 ? -10.588 -10.272 31.978 1.00 94.19 630 ALA A C 1
ATOM 4595 O O . ALA A 1 630 ? -11.729 -10.530 31.589 1.00 94.19 630 ALA A O 1
ATOM 4596 N N . ASP A 1 631 ? -10.201 -9.038 32.311 1.00 93.81 631 ASP A N 1
ATOM 4597 C CA . ASP A 1 631 ? -11.062 -7.850 32.302 1.00 93.81 631 ASP A CA 1
ATOM 4598 C C . ASP A 1 631 ? -11.071 -7.090 30.953 1.00 93.81 631 ASP A C 1
ATOM 4600 O O . ASP A 1 631 ? -11.764 -6.085 30.816 1.00 93.81 631 ASP A O 1
ATOM 4604 N N . GLY A 1 632 ? -10.339 -7.567 29.937 1.00 95.62 632 GLY A N 1
ATOM 4605 C CA . GLY A 1 632 ? -10.191 -6.942 28.612 1.00 95.62 632 GLY A CA 1
ATOM 4606 C C . GLY A 1 632 ? -9.039 -5.935 28.503 1.00 95.62 632 GLY A C 1
ATOM 4607 O O . GLY A 1 632 ? -8.757 -5.426 27.422 1.00 95.62 632 GLY A O 1
ATOM 4608 N N . VAL A 1 633 ? -8.348 -5.641 29.604 1.00 96.75 633 VAL A N 1
ATOM 4609 C CA . VAL A 1 633 ? -7.163 -4.773 29.595 1.00 96.75 633 VAL A CA 1
ATOM 4610 C C . VAL A 1 633 ? -6.054 -5.405 28.743 1.00 96.75 633 VAL A C 1
ATOM 4612 O O . VAL A 1 633 ? -5.885 -6.624 28.737 1.00 96.75 633 VAL A O 1
ATOM 4615 N N . VAL A 1 634 ? -5.311 -4.572 28.011 1.00 96.31 634 VAL A N 1
ATOM 4616 C CA . VAL A 1 634 ? -4.183 -4.995 27.169 1.00 96.31 634 VAL A CA 1
ATOM 4617 C C . VAL A 1 634 ? -2.895 -4.270 27.561 1.00 96.31 634 VAL A C 1
ATOM 4619 O O . VAL A 1 634 ? -2.931 -3.189 28.152 1.00 96.31 634 VAL A O 1
ATOM 4622 N N . ILE A 1 635 ? -1.749 -4.861 27.224 1.00 93.81 635 ILE A N 1
ATOM 4623 C CA . ILE A 1 635 ? -0.412 -4.307 27.459 1.00 93.81 635 ILE A CA 1
ATOM 4624 C C . ILE A 1 635 ? 0.320 -4.279 26.123 1.00 93.81 635 ILE A C 1
ATOM 4626 O O . ILE A 1 635 ? 0.485 -5.316 25.489 1.00 93.81 635 ILE A O 1
ATOM 4630 N N . ASN A 1 636 ? 0.840 -3.121 25.725 1.00 91.75 636 ASN A N 1
ATOM 4631 C CA . ASN A 1 636 ? 1.778 -3.046 24.608 1.00 91.75 636 ASN A CA 1
ATOM 4632 C C . ASN A 1 636 ? 2.975 -2.173 24.993 1.00 91.75 636 ASN A C 1
ATOM 4634 O O . ASN A 1 636 ? 2.851 -1.214 25.757 1.00 91.75 636 ASN A O 1
ATOM 4638 N N . GLN A 1 637 ? 4.158 -2.536 24.497 1.00 88.50 637 GLN A N 1
ATOM 4639 C CA . GLN A 1 637 ? 5.449 -1.940 24.861 1.00 88.50 637 GLN A CA 1
ATOM 4640 C C . GLN A 1 637 ? 5.701 -1.937 26.381 1.00 88.50 637 GLN A C 1
ATOM 4642 O O . GLN A 1 637 ? 6.389 -1.061 26.907 1.00 88.50 637 GLN A O 1
ATOM 4647 N N . GLY A 1 638 ? 5.152 -2.936 27.079 1.00 91.69 638 GLY A N 1
ATOM 4648 C CA . GLY A 1 638 ? 5.276 -3.118 28.522 1.00 91.69 638 GLY A CA 1
ATOM 4649 C C . GLY A 1 638 ? 4.452 -2.156 29.380 1.00 91.69 638 GLY A C 1
ATOM 4650 O O . GLY A 1 638 ? 4.739 -2.072 30.572 1.00 91.69 638 GLY A O 1
ATOM 4651 N N . VAL A 1 639 ? 3.473 -1.434 28.812 1.00 92.88 639 VAL A N 1
ATOM 4652 C CA . VAL A 1 639 ? 2.613 -0.496 29.558 1.00 92.88 639 VAL A CA 1
ATOM 4653 C C . VAL A 1 639 ? 1.120 -0.617 29.235 1.00 92.88 639 VAL A C 1
ATOM 4655 O O . VAL A 1 639 ? 0.712 -0.891 28.104 1.00 92.88 639 VAL A O 1
ATOM 4658 N N . HIS A 1 640 ? 0.300 -0.316 30.239 1.00 94.06 640 HIS A N 1
ATOM 4659 C CA . HIS A 1 640 ? -1.145 -0.117 30.151 1.00 94.06 640 HIS A CA 1
ATOM 4660 C C . HIS A 1 640 ? -1.473 1.258 29.543 1.00 94.06 640 HIS A C 1
ATOM 4662 O O . HIS A 1 640 ? -1.824 2.204 30.255 1.00 94.06 640 HIS A O 1
ATOM 4668 N N . ASN A 1 641 ? -1.335 1.385 28.221 1.00 94.81 641 ASN A N 1
ATOM 4669 C CA . ASN A 1 641 ? -1.601 2.628 27.495 1.00 94.81 641 ASN A CA 1
ATOM 4670 C C . ASN A 1 641 ? -2.930 2.567 26.693 1.00 94.81 641 ASN A C 1
ATOM 4672 O O . ASN A 1 641 ? -3.023 1.775 25.755 1.00 94.81 641 ASN A O 1
ATOM 4676 N N . PRO A 1 642 ? -3.912 3.451 26.983 1.00 96.25 642 PRO A N 1
ATOM 4677 C CA . PRO A 1 642 ? -5.149 3.637 26.218 1.00 96.25 642 PRO A CA 1
ATOM 4678 C C . PRO A 1 642 ? -5.023 3.789 24.700 1.00 96.25 642 PRO A C 1
ATOM 4680 O O . PRO A 1 642 ? -5.963 3.410 24.004 1.00 96.25 642 PRO A O 1
ATOM 4683 N N . ASP A 1 643 ? -3.887 4.275 24.180 1.00 94.56 643 ASP A N 1
ATOM 4684 C CA . ASP A 1 643 ? -3.602 4.286 22.732 1.00 94.56 643 ASP A CA 1
ATOM 4685 C C . ASP A 1 643 ? -3.673 2.877 22.099 1.00 94.56 643 ASP A C 1
ATOM 4687 O O . ASP A 1 643 ? -3.826 2.768 20.892 1.00 94.56 643 ASP A O 1
ATOM 4691 N N . TYR A 1 644 ? -3.577 1.805 22.896 1.00 95.25 644 TYR A N 1
ATOM 4692 C CA . TYR A 1 644 ? -3.707 0.409 22.456 1.00 95.25 644 TYR A CA 1
ATOM 4693 C C . TYR A 1 644 ? -5.014 -0.255 22.908 1.00 95.25 644 TYR A C 1
ATOM 4695 O O . TYR A 1 644 ? -5.303 -1.381 22.521 1.00 95.25 644 TYR A O 1
ATOM 4703 N N . PHE A 1 645 ? -5.811 0.412 23.749 1.00 96.44 645 PHE A N 1
ATOM 4704 C CA . PHE A 1 645 ? -7.121 -0.102 24.167 1.00 96.44 645 PHE A CA 1
ATOM 4705 C C . PHE A 1 645 ? -8.191 0.270 23.132 1.00 96.44 645 PHE A C 1
ATOM 4707 O O . PHE A 1 645 ? -9.184 -0.438 22.980 1.00 96.44 645 PHE A O 1
ATOM 4714 N N . GLU A 1 646 ? -7.998 1.406 22.451 1.00 96.12 646 GLU A N 1
ATOM 4715 C CA . GLU A 1 646 ? -8.920 1.953 21.450 1.00 96.12 646 GLU A CA 1
ATOM 4716 C C . GLU A 1 646 ? -8.955 1.148 20.153 1.00 96.12 646 GLU A C 1
ATOM 4718 O O . GLU A 1 646 ? -9.969 1.137 19.459 1.00 96.12 646 GLU A O 1
ATOM 4723 N N . THR A 1 647 ? -7.884 0.412 19.868 1.00 96.75 647 THR A N 1
ATOM 4724 C CA . THR A 1 647 ? -7.618 -0.193 18.559 1.00 96.75 647 THR A CA 1
ATOM 4725 C C . THR A 1 647 ? -8.564 -1.341 18.217 1.00 96.75 647 THR A C 1
ATOM 4727 O O . THR A 1 647 ? -8.727 -1.666 17.045 1.00 96.75 647 THR A O 1
ATOM 4730 N N . VAL A 1 648 ? -9.335 -1.827 19.197 1.00 97.00 648 VAL A N 1
ATOM 4731 C CA . VAL A 1 648 ? -10.561 -2.624 19.004 1.00 97.00 648 VAL A CA 1
ATOM 4732 C C . VAL A 1 648 ? -11.536 -1.998 17.997 1.00 97.00 648 VAL A C 1
ATOM 4734 O O . VAL A 1 648 ? -12.306 -2.705 17.350 1.00 97.00 648 VAL A O 1
ATOM 4737 N N . GLN A 1 649 ? -11.494 -0.675 17.805 1.00 97.38 649 GLN A N 1
ATOM 4738 C CA . GLN A 1 649 ? -12.279 -0.015 16.770 1.00 97.38 649 GLN A CA 1
ATOM 4739 C C . GLN A 1 649 ? -11.947 -0.510 15.358 1.00 97.38 649 GLN A C 1
ATOM 4741 O O . GLN A 1 649 ? -12.807 -0.424 14.492 1.00 97.38 649 GLN A O 1
ATOM 4746 N N . GLN A 1 650 ? -10.747 -1.045 15.122 1.00 97.38 650 GLN A N 1
ATOM 4747 C CA . GLN A 1 650 ? -10.318 -1.566 13.825 1.00 97.38 650 GLN A CA 1
ATOM 4748 C C . GLN A 1 650 ? -11.097 -2.838 13.451 1.00 97.38 650 GLN A C 1
ATOM 4750 O O . GLN A 1 650 ? -11.530 -2.961 12.307 1.00 97.38 650 GLN A O 1
ATOM 4755 N N . ASP A 1 651 ? -11.420 -3.699 14.427 1.00 97.69 651 ASP A N 1
ATOM 4756 C CA . ASP A 1 651 ? -12.408 -4.774 14.243 1.00 97.69 651 ASP A CA 1
ATOM 4757 C C . ASP A 1 651 ? -13.793 -4.170 13.929 1.00 97.69 651 ASP A C 1
ATOM 4759 O O . ASP A 1 651 ? -14.517 -4.618 13.037 1.00 97.69 651 ASP A O 1
ATOM 4763 N N . TRP A 1 652 ? -14.159 -3.075 14.608 1.00 96.94 652 TRP A N 1
ATOM 4764 C CA . TRP A 1 652 ? -15.448 -2.400 14.408 1.00 96.94 652 TRP A CA 1
ATOM 4765 C C . TRP A 1 652 ? -15.539 -1.677 13.049 1.00 96.94 652 TRP A C 1
ATOM 4767 O O . TRP A 1 652 ? -16.652 -1.430 12.571 1.00 96.94 652 TRP A O 1
ATOM 4777 N N . TRP A 1 653 ? -14.418 -1.387 12.374 1.00 97.38 653 TRP A N 1
ATOM 4778 C CA . TRP A 1 653 ? -14.394 -0.819 11.019 1.00 97.38 653 TRP A CA 1
ATOM 4779 C C . TRP A 1 653 ? -15.024 -1.763 9.988 1.00 97.38 653 TRP A C 1
ATOM 4781 O O . TRP A 1 653 ? -15.674 -1.293 9.049 1.00 97.38 653 TRP A O 1
ATOM 4791 N N . ALA A 1 654 ? -14.991 -3.080 10.221 1.00 96.44 654 ALA A N 1
ATOM 4792 C CA . ALA A 1 654 ? -15.736 -4.056 9.427 1.00 96.44 654 ALA A CA 1
ATOM 4793 C C . ALA A 1 654 ? -17.249 -3.755 9.385 1.00 96.44 654 ALA A C 1
ATOM 4795 O O . ALA A 1 654 ? -17.909 -3.997 8.371 1.00 96.44 654 ALA A O 1
ATOM 4796 N N . ALA A 1 655 ? -17.814 -3.155 10.445 1.00 94.44 655 ALA A N 1
ATOM 4797 C CA . ALA A 1 655 ? -19.204 -2.700 10.457 1.00 94.44 655 ALA A CA 1
ATOM 4798 C C . ALA A 1 655 ? -19.458 -1.559 9.459 1.00 94.44 655 ALA A C 1
ATOM 4800 O O . ALA A 1 655 ? -20.521 -1.539 8.836 1.00 94.44 655 ALA A O 1
ATOM 4801 N N . ALA A 1 656 ? -18.504 -0.643 9.270 1.00 95.31 656 ALA A N 1
ATOM 4802 C CA . ALA A 1 656 ? -18.583 0.393 8.242 1.00 95.31 656 ALA A CA 1
ATOM 4803 C C . ALA A 1 656 ? -18.398 -0.195 6.837 1.00 95.31 656 ALA A C 1
ATOM 4805 O O . ALA A 1 656 ? -19.249 0.020 5.970 1.00 95.31 656 ALA A O 1
ATOM 4806 N N . PHE A 1 657 ? -17.349 -0.994 6.621 1.00 97.19 657 PHE A N 1
ATOM 4807 C CA . PHE A 1 657 ? -17.048 -1.586 5.313 1.00 97.19 657 PHE A CA 1
ATOM 4808 C C . PHE A 1 657 ? -18.196 -2.476 4.815 1.00 97.19 657 PHE A C 1
ATOM 4810 O O . PHE A 1 657 ? -18.659 -2.328 3.683 1.00 97.19 657 PHE A O 1
ATOM 4817 N N . ALA A 1 658 ? -18.759 -3.326 5.679 1.00 95.00 658 ALA A N 1
ATOM 4818 C CA . ALA A 1 658 ? -19.911 -4.146 5.320 1.00 95.00 658 ALA A CA 1
ATOM 4819 C C . ALA A 1 658 ? -21.146 -3.303 4.954 1.00 95.00 658 ALA A C 1
ATOM 4821 O O . ALA A 1 658 ? -21.823 -3.615 3.972 1.00 95.00 658 ALA A O 1
ATOM 4822 N N . ARG A 1 659 ? -21.437 -2.215 5.684 1.00 93.56 659 ARG A N 1
ATOM 4823 C CA . ARG A 1 659 ? -22.573 -1.323 5.381 1.00 93.56 659 ARG A CA 1
ATOM 4824 C C . ARG A 1 659 ? -22.393 -0.604 4.043 1.00 93.56 659 ARG A C 1
ATOM 4826 O O . ARG A 1 659 ? -23.326 -0.621 3.239 1.00 93.56 659 ARG A O 1
ATOM 4833 N N . LEU A 1 660 ? -21.190 -0.098 3.755 1.00 94.88 660 LEU A N 1
ATOM 4834 C CA . LEU A 1 660 ? -20.823 0.467 2.449 1.00 94.88 660 LEU A CA 1
ATOM 4835 C C . LEU A 1 660 ? -20.996 -0.564 1.315 1.00 94.88 660 LEU A C 1
ATOM 4837 O O . LEU A 1 660 ? -21.528 -0.234 0.257 1.00 94.88 660 LEU A O 1
ATOM 4841 N N . ALA A 1 661 ? -20.674 -1.840 1.545 1.00 94.69 661 ALA A N 1
ATOM 4842 C CA . ALA A 1 661 ? -20.932 -2.928 0.591 1.00 94.69 661 ALA A CA 1
ATOM 4843 C C . ALA A 1 661 ? -22.419 -3.363 0.504 1.00 94.69 661 ALA A C 1
ATOM 4845 O O . ALA A 1 661 ? -22.795 -4.184 -0.343 1.00 94.69 661 ALA A O 1
ATOM 4846 N N . GLY A 1 662 ? -23.299 -2.843 1.368 1.00 92.25 662 GLY A N 1
ATOM 4847 C CA . GLY A 1 662 ? -24.693 -3.279 1.493 1.00 92.25 662 GLY A CA 1
ATOM 4848 C C . GLY A 1 662 ? -24.836 -4.702 2.047 1.00 92.25 662 GLY A C 1
ATOM 4849 O O . GLY A 1 662 ? -25.653 -5.483 1.548 1.00 92.25 662 GLY A O 1
ATOM 4850 N N . LYS A 1 663 ? -24.003 -5.049 3.032 1.00 91.19 663 LYS A N 1
ATOM 4851 C CA . LYS A 1 663 ? -23.858 -6.358 3.681 1.00 91.19 663 LYS A CA 1
ATOM 4852 C C . LYS A 1 663 ? -23.946 -6.234 5.208 1.00 91.19 663 LYS A C 1
ATOM 4854 O O . LYS A 1 663 ? -23.939 -5.141 5.767 1.00 91.19 663 LYS A O 1
ATOM 4859 N N . ALA A 1 664 ? -24.022 -7.383 5.873 1.00 90.69 664 ALA A N 1
ATOM 4860 C CA . ALA A 1 664 ? -23.806 -7.499 7.309 1.00 90.69 664 ALA A CA 1
ATOM 4861 C C . ALA A 1 664 ? -22.318 -7.770 7.594 1.00 90.69 664 ALA A C 1
ATOM 4863 O O . ALA A 1 664 ? -21.676 -8.519 6.854 1.00 90.69 664 ALA A O 1
ATOM 4864 N N . ALA A 1 665 ? -21.788 -7.172 8.661 1.00 91.75 665 ALA A N 1
ATOM 4865 C CA . ALA A 1 665 ? -20.477 -7.526 9.205 1.00 91.75 665 ALA A CA 1
ATOM 4866 C C . ALA A 1 665 ? -20.558 -8.866 9.958 1.00 91.75 665 ALA A C 1
ATOM 4868 O O . ALA A 1 665 ? -21.643 -9.191 10.464 1.00 91.75 665 ALA A O 1
ATOM 4869 N N . PRO A 1 666 ? -19.461 -9.641 10.047 1.00 93.94 666 PRO A N 1
ATOM 4870 C CA . PRO A 1 666 ? -19.423 -10.839 10.881 1.00 93.94 666 PRO A CA 1
ATOM 4871 C C . PRO A 1 666 ? -19.760 -10.505 12.339 1.00 93.94 666 PRO A C 1
ATOM 4873 O O . PRO A 1 666 ? -19.585 -9.380 12.809 1.00 93.94 666 PRO A O 1
ATOM 4876 N N . GLU A 1 667 ? -20.290 -11.477 13.081 1.00 94.06 667 GLU A N 1
ATOM 4877 C CA . GLU A 1 667 ? -20.565 -11.261 14.503 1.00 94.06 667 GLU A CA 1
ATOM 4878 C C . GLU A 1 667 ? -19.292 -11.147 15.355 1.00 94.06 667 GLU A C 1
ATOM 4880 O O . GLU A 1 667 ? -19.329 -10.464 16.381 1.00 94.06 667 GLU A O 1
ATOM 4885 N N . ALA A 1 668 ? -18.182 -11.730 14.889 1.00 95.88 668 ALA A N 1
ATOM 4886 C CA . ALA A 1 668 ? -16.846 -11.602 15.468 1.00 95.88 668 ALA A CA 1
ATOM 4887 C C . ALA A 1 668 ? -16.314 -10.155 15.502 1.00 95.88 668 ALA A C 1
ATOM 4889 O O . ALA A 1 668 ? -15.943 -9.718 16.585 1.00 95.88 668 ALA A O 1
ATOM 4890 N N . ALA A 1 669 ? -16.434 -9.369 14.422 1.00 94.94 669 ALA A N 1
ATOM 4891 C CA . ALA A 1 669 ? -16.111 -7.927 14.360 1.00 94.94 669 ALA A CA 1
ATOM 4892 C C . ALA A 1 669 ? -16.705 -7.049 15.480 1.00 94.94 669 ALA A C 1
ATOM 4894 O O . ALA A 1 669 ? -16.363 -5.882 15.632 1.00 94.94 669 ALA A O 1
ATOM 4895 N N . THR A 1 670 ? -17.686 -7.557 16.227 1.00 93.94 670 THR A N 1
ATOM 4896 C CA . THR A 1 670 ? -18.312 -6.857 17.361 1.00 93.94 670 THR A CA 1
ATOM 4897 C C . THR A 1 670 ? -18.448 -7.762 18.590 1.00 93.94 670 THR A C 1
ATOM 4899 O O . THR A 1 670 ? -19.257 -7.492 19.486 1.00 93.94 670 THR A O 1
ATOM 4902 N N . TYR A 1 671 ? -17.684 -8.855 18.631 1.00 94.31 671 TYR A N 1
ATOM 4903 C CA . TYR A 1 671 ? -17.461 -9.658 19.824 1.00 94.31 671 TYR A CA 1
ATOM 4904 C C . TYR A 1 671 ? -16.634 -8.849 20.831 1.00 94.31 671 TYR A C 1
ATOM 4906 O O . TYR A 1 671 ? -15.908 -7.936 20.453 1.00 94.31 671 TYR A O 1
ATOM 4914 N N . GLY A 1 672 ? -16.814 -9.089 22.132 1.00 92.00 672 GLY A N 1
ATOM 4915 C CA . GLY A 1 672 ? -16.089 -8.353 23.179 1.00 92.00 672 GLY A CA 1
ATOM 4916 C C . GLY A 1 672 ? -16.371 -6.841 23.280 1.00 92.00 672 GLY A C 1
ATOM 4917 O O . GLY A 1 672 ? -16.016 -6.247 24.291 1.00 92.00 672 GLY A O 1
ATOM 4918 N N . ALA A 1 673 ? -17.070 -6.213 22.323 1.00 94.31 673 ALA A N 1
ATOM 4919 C CA . ALA A 1 673 ? -17.165 -4.753 22.196 1.00 94.31 673 ALA A CA 1
ATOM 4920 C C . ALA A 1 673 ? -17.675 -4.016 23.452 1.00 94.31 673 ALA A C 1
ATOM 4922 O O . ALA A 1 673 ? -17.254 -2.896 23.727 1.00 94.31 673 ALA A O 1
ATOM 4923 N N . GLN A 1 674 ? -18.553 -4.644 24.244 1.00 95.44 674 GLN A N 1
ATOM 4924 C CA . GLN A 1 674 ? -18.959 -4.105 25.548 1.00 95.44 674 GLN A CA 1
ATOM 4925 C C . GLN A 1 674 ? -17.803 -4.109 26.559 1.00 95.44 674 GLN A C 1
ATOM 4927 O O . GLN A 1 674 ? -17.582 -3.095 27.204 1.00 95.44 674 GLN A O 1
ATOM 4932 N N . ARG A 1 675 ? -17.053 -5.215 26.665 1.00 96.44 675 ARG A N 1
ATOM 4933 C CA . ARG A 1 675 ? -15.918 -5.362 27.591 1.00 96.44 675 ARG A CA 1
ATOM 4934 C C . ARG A 1 675 ? -14.864 -4.289 27.314 1.00 96.44 675 ARG A C 1
ATOM 4936 O O . ARG A 1 675 ? -14.441 -3.603 28.235 1.00 96.44 675 ARG A O 1
ATOM 4943 N N . GLN A 1 676 ? -14.530 -4.067 26.044 1.00 96.19 676 GLN A N 1
ATOM 4944 C CA . GLN A 1 676 ? -13.524 -3.069 25.676 1.00 96.19 676 GLN A CA 1
ATOM 4945 C C . GLN A 1 676 ? -14.010 -1.622 25.834 1.00 96.19 676 GLN A C 1
ATOM 4947 O O . GLN A 1 676 ? -13.244 -0.741 26.219 1.00 96.19 676 GLN A O 1
ATOM 4952 N N . TRP A 1 677 ? -15.308 -1.377 25.645 1.00 97.19 677 TRP A N 1
ATOM 4953 C CA . TRP A 1 677 ? -15.928 -0.108 26.030 1.00 97.19 677 TRP A CA 1
ATOM 4954 C C . TRP A 1 677 ? -15.903 0.118 27.552 1.00 97.19 677 TRP A C 1
ATOM 4956 O O . TRP A 1 677 ? -15.681 1.239 28.016 1.00 97.19 677 TRP A O 1
ATOM 4966 N N . ASP A 1 678 ? -16.083 -0.942 28.342 1.00 97.62 678 ASP A N 1
ATOM 4967 C CA . ASP A 1 678 ? -16.027 -0.883 29.803 1.00 97.62 678 ASP A CA 1
ATOM 4968 C C . ASP A 1 678 ? -14.599 -0.608 30.312 1.00 97.62 678 ASP A C 1
ATOM 4970 O O . ASP A 1 678 ? -14.459 0.156 31.269 1.00 97.62 678 ASP A O 1
ATOM 4974 N N . VAL A 1 679 ? -13.550 -1.105 29.636 1.00 97.81 679 VAL A N 1
ATOM 4975 C CA . VAL A 1 679 ? -12.135 -0.752 29.905 1.00 97.81 679 VAL A CA 1
ATOM 4976 C C . VAL A 1 679 ? -11.903 0.764 29.823 1.00 97.81 679 VAL A C 1
ATOM 4978 O O . VAL A 1 679 ? -11.219 1.332 30.676 1.00 97.81 679 VAL A O 1
ATOM 4981 N N . MET A 1 680 ? -12.517 1.445 28.850 1.00 97.38 680 MET A N 1
ATOM 4982 C CA . MET A 1 680 ? -12.407 2.905 28.715 1.00 97.38 680 MET A CA 1
ATOM 4983 C C . MET A 1 680 ? -13.251 3.670 29.743 1.00 97.38 680 MET A C 1
ATOM 4985 O O . MET A 1 680 ? -12.809 4.671 30.319 1.00 97.38 680 MET A O 1
ATOM 4989 N N . THR A 1 681 ? -14.490 3.219 29.957 1.00 97.06 681 THR A N 1
ATOM 4990 C CA . THR A 1 681 ? -15.543 4.035 30.586 1.00 97.06 681 THR A CA 1
ATOM 4991 C C . THR A 1 681 ? -15.859 3.689 32.039 1.00 97.06 681 THR A C 1
ATOM 4993 O O . THR A 1 681 ? -16.452 4.520 32.727 1.00 97.06 681 THR A O 1
ATOM 4996 N N . THR A 1 682 ? -15.497 2.498 32.533 1.00 96.69 682 THR A N 1
ATOM 4997 C CA . THR A 1 682 ? -15.876 2.043 33.887 1.00 96.69 682 THR A CA 1
ATOM 4998 C C . THR A 1 682 ? -14.770 1.331 34.669 1.00 96.69 682 THR A C 1
ATOM 5000 O O . THR A 1 682 ? -14.773 1.417 35.902 1.00 96.69 682 THR A O 1
ATOM 5003 N N . TYR A 1 683 ? -13.813 0.677 34.002 1.00 97.31 683 TYR A N 1
ATOM 5004 C CA . TYR A 1 683 ? -12.685 0.012 34.656 1.00 97.31 683 TYR A CA 1
ATOM 5005 C C . TYR A 1 683 ? -11.829 1.017 35.442 1.00 97.31 683 TYR A C 1
ATOM 5007 O O . TYR A 1 683 ? -11.652 2.167 35.038 1.00 97.31 683 TYR A O 1
ATOM 5015 N N . GLN A 1 684 ? -11.331 0.591 36.603 1.00 96.50 684 GLN A N 1
ATOM 5016 C CA . GLN A 1 684 ? -10.687 1.466 37.582 1.00 96.50 684 GLN A CA 1
ATOM 5017 C C . GLN A 1 684 ? -9.172 1.253 37.610 1.00 96.50 684 GLN A C 1
ATOM 5019 O O . GLN A 1 684 ? -8.668 0.342 38.265 1.00 96.50 684 GLN A O 1
ATOM 5024 N N . PHE A 1 685 ? -8.442 2.142 36.946 1.00 95.69 685 PHE A N 1
ATOM 5025 C CA . PHE A 1 685 ? -6.986 2.200 36.986 1.00 95.69 685 PHE A CA 1
ATOM 5026 C C . PHE A 1 685 ? -6.484 3.009 38.196 1.00 95.69 685 PHE A C 1
ATOM 5028 O O . PHE A 1 685 ? -7.127 3.985 38.597 1.00 95.69 685 PHE A O 1
ATOM 5035 N N . PRO A 1 686 ? -5.329 2.656 38.787 1.00 93.62 686 PRO A N 1
ATOM 5036 C CA . PRO A 1 686 ? -4.727 3.437 39.862 1.00 93.62 686 PRO A CA 1
ATOM 5037 C C . PRO A 1 686 ? -4.160 4.765 39.334 1.00 93.62 686 PRO A C 1
ATOM 5039 O O . PRO A 1 686 ? -3.387 4.783 38.381 1.00 93.62 686 PRO A O 1
ATOM 5042 N N . ARG A 1 687 ? -4.482 5.882 39.996 1.00 91.81 687 ARG A N 1
ATOM 5043 C CA . ARG A 1 687 ? -3.846 7.190 39.777 1.00 91.81 687 ARG A CA 1
ATOM 5044 C C . ARG A 1 687 ? -3.073 7.617 41.015 1.00 91.81 687 ARG A C 1
ATOM 5046 O O . ARG A 1 687 ? -3.675 7.893 42.052 1.00 91.81 687 ARG A O 1
ATOM 5053 N N . THR A 1 688 ? -1.761 7.778 40.876 1.00 88.38 688 THR A N 1
ATOM 5054 C CA . THR A 1 688 ? -0.925 8.437 41.888 1.00 88.38 688 THR A CA 1
ATOM 5055 C C . THR A 1 688 ? -1.241 9.934 41.940 1.00 88.38 688 THR A C 1
ATOM 5057 O O . THR A 1 688 ? -1.198 10.625 40.921 1.00 88.38 688 THR A O 1
ATOM 5060 N N . LEU A 1 689 ? -1.565 10.439 43.127 1.00 87.06 689 LEU A N 1
ATOM 5061 C CA . LEU A 1 689 ? -1.835 11.848 43.403 1.00 87.06 689 LEU A CA 1
ATOM 5062 C C . LEU A 1 689 ? -0.549 12.579 43.846 1.00 87.06 689 LEU A C 1
ATOM 5064 O O . LEU A 1 689 ? 0.420 11.931 44.248 1.00 87.06 689 LEU A O 1
ATOM 5068 N N . PRO A 1 690 ? -0.502 13.929 43.802 1.00 87.69 690 PRO A N 1
ATOM 5069 C CA . PRO A 1 690 ? 0.706 14.698 44.136 1.00 87.69 690 PRO A CA 1
ATOM 5070 C C . PRO A 1 690 ? 1.232 14.523 45.571 1.00 87.69 690 PRO A C 1
ATOM 5072 O O . PRO A 1 690 ? 2.377 14.873 45.845 1.00 87.69 690 PRO A O 1
ATOM 5075 N N . ASP A 1 691 ? 0.413 14.001 46.486 1.00 90.50 691 ASP A N 1
ATOM 5076 C CA . ASP A 1 691 ? 0.786 13.670 47.867 1.00 90.50 691 ASP A CA 1
ATOM 5077 C C . ASP A 1 691 ? 1.359 12.244 48.027 1.00 90.50 691 ASP A C 1
ATOM 5079 O O . ASP A 1 691 ? 1.694 11.831 49.137 1.00 90.50 691 ASP A O 1
ATOM 5083 N N . GLY A 1 692 ? 1.487 11.494 46.927 1.00 86.44 692 GLY A N 1
ATOM 5084 C CA . GLY A 1 692 ? 1.964 10.112 46.900 1.00 86.44 692 GLY A CA 1
ATOM 5085 C C . GLY A 1 692 ? 0.898 9.061 47.228 1.00 86.44 692 GLY A C 1
ATOM 5086 O O . GLY A 1 692 ? 1.217 7.873 47.251 1.00 86.44 692 GLY A O 1
ATOM 5087 N N . THR A 1 693 ? -0.356 9.455 47.475 1.00 90.12 693 THR A N 1
ATOM 5088 C CA . THR A 1 693 ? -1.469 8.506 47.627 1.00 90.12 693 THR A CA 1
ATOM 5089 C C . THR A 1 693 ? -1.955 8.002 46.265 1.00 90.12 693 THR A C 1
ATOM 5091 O O . THR A 1 693 ? -1.643 8.588 45.230 1.00 90.12 693 THR A O 1
ATOM 5094 N N . SER A 1 694 ? -2.709 6.899 46.241 1.00 89.06 694 SER A N 1
ATOM 5095 C CA . SER A 1 694 ? -3.321 6.371 45.015 1.00 89.06 694 SER A CA 1
ATOM 5096 C C . SER A 1 694 ? -4.841 6.392 45.126 1.00 89.06 694 SER A C 1
ATOM 5098 O O . SER A 1 694 ? -5.394 5.985 46.150 1.00 89.06 694 SER A O 1
ATOM 5100 N N . SER A 1 695 ? -5.510 6.856 44.072 1.00 93.19 695 SER A N 1
ATOM 5101 C CA . SER A 1 695 ? -6.967 6.859 43.939 1.00 93.19 695 SER A CA 1
ATOM 5102 C C . SER A 1 695 ? -7.371 6.195 42.620 1.00 93.19 695 SER A C 1
ATOM 5104 O O . SER A 1 695 ? -6.758 6.493 41.596 1.00 93.19 695 SER A O 1
ATOM 5106 N N . PRO A 1 696 ? -8.401 5.333 42.595 1.00 94.75 696 PRO A N 1
ATOM 5107 C CA . PRO A 1 696 ? -8.900 4.752 41.352 1.00 94.75 696 PRO A CA 1
ATOM 5108 C C . PRO A 1 696 ? -9.561 5.808 40.450 1.00 94.75 696 PRO A C 1
ATOM 5110 O O . PRO A 1 696 ? -10.132 6.790 40.937 1.00 94.75 696 PRO A O 1
ATOM 5113 N N . THR A 1 697 ? -9.465 5.615 39.134 1.00 96.38 697 THR A N 1
ATOM 5114 C CA . THR A 1 697 ? -10.065 6.464 38.094 1.00 96.38 697 THR A CA 1
ATOM 5115 C C . THR A 1 697 ? -10.298 5.658 36.807 1.00 96.38 697 THR A C 1
ATOM 5117 O O . THR A 1 697 ? -9.654 4.636 36.587 1.00 96.38 697 THR A O 1
ATOM 5120 N N . THR A 1 698 ? -11.185 6.128 35.934 1.00 97.56 698 THR A N 1
ATOM 5121 C CA . THR A 1 698 ? -11.407 5.591 34.579 1.00 97.56 698 THR A CA 1
ATOM 5122 C C . THR A 1 698 ? -10.375 6.118 33.578 1.00 97.56 698 THR A C 1
ATOM 5124 O O . THR A 1 698 ? -9.643 7.059 33.882 1.00 97.56 698 THR A O 1
ATOM 5127 N N . VAL A 1 699 ? -10.323 5.560 32.362 1.00 97.56 699 VAL A N 1
ATOM 5128 C CA . VAL A 1 699 ? -9.555 6.168 31.259 1.00 97.56 699 VAL A CA 1
ATOM 5129 C C . VAL A 1 699 ? -10.245 7.456 30.812 1.00 97.56 699 VAL A C 1
ATOM 5131 O O . VAL A 1 699 ? -9.655 8.532 30.895 1.00 97.56 699 VAL A O 1
ATOM 5134 N N . TYR A 1 700 ? -11.521 7.379 30.428 1.00 98.00 700 TYR A N 1
ATOM 5135 C CA . TYR A 1 700 ? -12.305 8.559 30.059 1.00 98.00 700 TYR A CA 1
ATOM 5136 C C . TYR A 1 700 ? -12.668 9.385 31.293 1.00 98.00 700 TYR A C 1
ATOM 5138 O O . TYR A 1 700 ? -13.245 8.871 32.256 1.00 98.00 700 TYR A O 1
ATOM 5146 N N . GLN A 1 701 ? -12.339 10.674 31.264 1.00 95.62 701 GLN A N 1
ATOM 5147 C CA . GLN A 1 701 ? -12.640 11.623 32.332 1.00 95.62 701 GLN A CA 1
ATOM 5148 C C . GLN A 1 701 ? -13.919 12.426 32.023 1.00 95.62 701 GLN A C 1
ATOM 5150 O O . GLN A 1 701 ? -14.257 12.620 30.856 1.00 95.62 701 GLN A O 1
ATOM 5155 N N . PRO A 1 702 ? -14.635 12.949 33.041 1.00 90.25 702 PRO A N 1
ATOM 5156 C CA . PRO A 1 702 ? -15.881 13.700 32.831 1.00 90.25 702 PRO A CA 1
ATOM 5157 C C . PRO A 1 702 ? -15.750 14.995 32.011 1.00 90.25 702 PRO A C 1
ATOM 5159 O O . PRO A 1 702 ? -16.766 15.541 31.585 1.00 90.25 702 PRO A O 1
ATOM 5162 N N . ASP A 1 703 ? -14.529 15.503 31.831 1.00 89.88 703 ASP A N 1
ATOM 5163 C CA . ASP A 1 703 ? -14.190 16.712 31.074 1.00 89.88 703 ASP A CA 1
ATOM 5164 C C . ASP A 1 703 ? -13.735 16.431 29.628 1.00 89.88 703 ASP A C 1
ATOM 5166 O O . ASP A 1 703 ? -13.291 17.350 28.943 1.00 89.88 703 ASP A O 1
ATOM 5170 N N . GLY A 1 704 ? -13.822 15.180 29.156 1.00 90.62 704 GLY A N 1
ATOM 5171 C CA . GLY A 1 704 ? -13.314 14.779 27.839 1.00 90.62 704 GLY A CA 1
ATOM 5172 C C . GLY A 1 704 ? -11.790 14.649 27.769 1.00 90.62 704 GLY A C 1
ATOM 5173 O O . GLY A 1 704 ? -11.222 14.610 26.676 1.00 90.62 704 GLY A O 1
ATOM 5174 N N . SER A 1 705 ? -11.093 14.627 28.911 1.00 95.19 705 SER A N 1
ATOM 5175 C CA . SER A 1 705 ? -9.683 14.245 28.957 1.00 95.19 705 SER A CA 1
ATOM 5176 C C . SER A 1 705 ? -9.502 12.729 29.074 1.00 95.19 705 SER A C 1
ATOM 5178 O O . SER A 1 705 ? -10.367 12.000 29.562 1.00 95.19 705 SER A O 1
ATOM 5180 N N . VAL A 1 706 ? -8.349 12.251 28.608 1.00 97.25 706 VAL A N 1
ATOM 5181 C CA . VAL A 1 706 ? -7.968 10.837 28.648 1.00 97.25 706 VAL A CA 1
ATOM 5182 C C . VAL A 1 706 ? -6.872 10.662 29.690 1.00 97.25 706 VAL A C 1
ATOM 5184 O O . VAL A 1 706 ? -5.837 11.331 29.645 1.00 97.25 706 VAL A O 1
ATOM 5187 N N . PHE A 1 707 ? -7.107 9.774 30.651 1.00 96.44 707 PHE A N 1
ATOM 5188 C CA . PHE A 1 707 ? -6.128 9.385 31.654 1.00 96.44 707 PHE A CA 1
ATOM 5189 C C . PHE A 1 707 ? -5.309 8.189 31.167 1.00 96.44 707 PHE A C 1
ATOM 5191 O O . PHE A 1 707 ? -5.867 7.161 30.798 1.00 96.44 707 PHE A O 1
ATOM 5198 N N . PHE A 1 708 ? -3.985 8.324 31.224 1.00 95.25 708 PHE A N 1
ATOM 5199 C CA . PHE A 1 708 ? -3.013 7.302 30.845 1.00 95.25 708 PHE A CA 1
ATOM 5200 C C . PHE A 1 708 ? -2.412 6.682 32.122 1.00 95.25 708 PHE A C 1
ATOM 5202 O O . PHE A 1 708 ? -1.568 7.335 32.741 1.00 95.25 708 PHE A O 1
ATOM 5209 N N . PRO A 1 709 ? -2.828 5.468 32.543 1.00 93.50 709 PRO A N 1
ATOM 5210 C CA . PRO A 1 709 ? -2.471 4.878 33.840 1.00 93.50 709 PRO A CA 1
ATOM 5211 C C . PRO A 1 709 ? -0.970 4.795 34.113 1.00 93.50 709 PRO A C 1
ATOM 5213 O O . PRO A 1 709 ? -0.510 5.159 35.194 1.00 93.50 709 PRO A O 1
ATOM 5216 N N . GLU A 1 710 ? -0.209 4.371 33.107 1.00 92.88 710 GLU A N 1
ATOM 5217 C CA . GLU A 1 710 ? 1.251 4.227 33.160 1.00 92.88 710 GLU A CA 1
ATOM 5218 C C . GLU A 1 710 ? 1.958 5.246 32.247 1.00 92.88 710 GLU A C 1
ATOM 5220 O O . GLU A 1 710 ? 3.144 5.132 31.941 1.00 92.88 710 GLU A O 1
ATOM 5225 N N . GLY A 1 711 ? 1.224 6.288 31.841 1.00 89.75 711 GLY A N 1
ATOM 5226 C CA . GLY A 1 711 ? 1.659 7.290 30.876 1.00 89.75 711 GLY A CA 1
ATOM 5227 C C . GLY A 1 711 ? 1.570 6.828 29.417 1.00 89.75 711 GLY A C 1
ATOM 5228 O O . GLY A 1 711 ? 1.108 5.738 29.090 1.00 89.75 711 GLY A O 1
ATOM 5229 N N . THR A 1 712 ? 2.010 7.707 28.521 1.00 91.06 712 THR A N 1
ATOM 5230 C CA . THR A 1 712 ? 2.201 7.441 27.089 1.00 91.06 712 THR A CA 1
ATOM 5231 C C . THR A 1 712 ? 3.470 8.160 26.648 1.00 91.06 712 THR A C 1
ATOM 5233 O O . THR A 1 712 ? 3.792 9.235 27.161 1.00 91.06 712 THR A O 1
ATOM 5236 N N . ARG A 1 713 ? 4.214 7.569 25.707 1.00 89.31 713 ARG A N 1
ATOM 5237 C CA . ARG A 1 713 ? 5.407 8.204 25.121 1.00 89.31 713 ARG A CA 1
ATOM 5238 C C . ARG A 1 713 ? 5.063 9.217 24.025 1.00 89.31 713 ARG A C 1
ATOM 5240 O O . ARG A 1 713 ? 5.929 9.995 23.635 1.00 89.31 713 ARG A O 1
ATOM 5247 N N . TRP A 1 714 ? 3.824 9.184 23.528 1.00 91.38 714 TRP A N 1
ATOM 5248 C CA . TRP A 1 714 ? 3.356 10.000 22.411 1.00 91.38 714 TRP A CA 1
ATOM 5249 C C . TRP A 1 714 ? 2.943 11.395 22.879 1.00 91.38 714 TRP A C 1
ATOM 5251 O O . TRP A 1 714 ? 3.632 12.362 22.573 1.00 91.38 714 TRP A O 1
ATOM 5261 N N . GLY A 1 715 ? 1.880 11.491 23.677 1.00 92.62 715 GLY A N 1
ATOM 5262 C CA . GLY A 1 715 ? 1.363 12.748 24.214 1.00 92.62 715 GLY A CA 1
ATOM 5263 C C . GLY A 1 715 ? 0.003 12.547 24.882 1.00 92.62 715 GLY A C 1
ATOM 5264 O O . GLY A 1 715 ? -0.791 11.719 24.448 1.00 92.62 715 GLY A O 1
ATOM 5265 N N . THR A 1 716 ? -0.296 13.288 25.949 1.00 94.44 716 THR A N 1
ATOM 5266 C CA . THR A 1 716 ? -1.552 13.128 26.719 1.00 94.44 716 THR A CA 1
ATOM 5267 C C . THR A 1 716 ? -2.721 13.965 26.180 1.00 94.44 716 THR A C 1
ATOM 5269 O O . THR A 1 716 ? -3.869 13.824 26.618 1.00 94.44 716 THR A O 1
ATOM 5272 N N . LEU A 1 717 ? -2.450 14.839 25.207 1.00 95.38 717 LEU A N 1
ATOM 5273 C CA . LEU A 1 717 ? -3.448 15.695 24.564 1.00 95.38 717 LEU A CA 1
ATOM 5274 C C . LEU A 1 717 ? -4.222 15.000 23.439 1.00 95.38 717 LEU A C 1
ATOM 5276 O O . LEU A 1 717 ? -5.139 15.603 22.904 1.00 95.38 717 LEU A O 1
ATOM 5280 N N . ARG A 1 718 ? -3.908 13.744 23.105 1.00 94.31 718 ARG A N 1
ATOM 5281 C CA . ARG A 1 718 ? -4.539 13.007 22.000 1.00 94.31 718 ARG A CA 1
ATOM 5282 C C . ARG A 1 718 ? -6.051 12.829 22.221 1.00 94.31 718 ARG A C 1
ATOM 5284 O O . ARG A 1 718 ? -6.467 12.443 23.318 1.00 94.31 718 ARG A O 1
ATOM 5291 N N . ARG A 1 719 ? -6.872 13.138 21.209 1.00 96.12 719 ARG A N 1
ATOM 5292 C CA . ARG A 1 719 ? -8.351 13.046 21.257 1.00 96.12 719 ARG A CA 1
ATOM 5293 C C . ARG A 1 719 ? -8.947 12.338 20.043 1.00 96.12 719 ARG A C 1
ATOM 5295 O O . ARG A 1 719 ? -9.829 11.502 20.227 1.00 96.12 719 ARG A O 1
ATOM 5302 N N . ALA A 1 720 ? -8.445 12.623 18.842 1.00 97.69 720 ALA A N 1
ATOM 5303 C CA . ALA A 1 720 ? -8.917 12.063 17.575 1.00 97.69 720 ALA A CA 1
ATOM 5304 C C . ALA A 1 720 ? -9.247 10.552 17.586 1.00 97.69 720 ALA A C 1
ATOM 5306 O O . ALA A 1 720 ? -10.333 10.167 17.155 1.00 97.69 720 ALA A O 1
ATOM 5307 N N . GLN A 1 721 ? -8.357 9.688 18.090 1.00 97.31 721 GLN A N 1
ATOM 5308 C CA . GLN A 1 721 ? -8.571 8.232 18.090 1.00 97.31 721 GLN A CA 1
ATOM 5309 C C . GLN A 1 721 ? -9.697 7.780 19.024 1.00 97.31 721 GLN A C 1
ATOM 5311 O O . GLN A 1 721 ? -10.438 6.857 18.692 1.00 97.31 721 GLN A O 1
ATOM 5316 N N . PHE A 1 722 ? -9.891 8.485 20.140 1.00 98.31 722 PHE A N 1
ATOM 5317 C CA . PHE A 1 722 ? -10.974 8.219 21.084 1.00 98.31 722 PHE A CA 1
ATOM 5318 C C . PHE A 1 722 ? -12.316 8.715 20.534 1.00 98.31 722 PHE A C 1
ATOM 5320 O O . PHE A 1 722 ? -13.300 7.988 20.603 1.00 98.31 722 PHE A O 1
ATOM 5327 N N . ALA A 1 723 ? -12.339 9.867 19.851 1.00 98.50 723 ALA A N 1
ATOM 5328 C CA . ALA A 1 723 ? -13.503 10.277 19.060 1.00 98.50 723 ALA A CA 1
ATOM 5329 C C . ALA A 1 723 ? -13.850 9.237 17.971 1.00 98.50 723 ALA A C 1
ATOM 5331 O O . ALA A 1 723 ? -15.019 8.927 17.760 1.00 98.50 723 ALA A O 1
ATOM 5332 N N . SER A 1 724 ? -12.854 8.639 17.312 1.00 98.56 724 SER A N 1
ATOM 5333 C CA . SER A 1 724 ? -13.093 7.551 16.354 1.00 98.56 724 SER A CA 1
ATOM 5334 C C . SER A 1 724 ? -13.699 6.311 17.028 1.00 98.56 724 SER A C 1
ATOM 5336 O O . SER A 1 724 ? -14.744 5.831 16.584 1.00 98.56 724 SER A O 1
ATOM 5338 N N . LEU A 1 725 ? -13.144 5.858 18.160 1.00 98.31 725 LEU A N 1
ATOM 5339 C CA . LEU A 1 725 ? -13.701 4.752 18.950 1.00 98.31 725 LEU A CA 1
ATOM 5340 C C . LEU A 1 725 ? -15.162 5.012 19.360 1.00 98.31 725 LEU A C 1
ATOM 5342 O O . LEU A 1 725 ? -16.016 4.138 19.195 1.00 98.31 725 LEU A O 1
ATOM 5346 N N . ASP A 1 726 ? -15.467 6.212 19.857 1.00 98.25 726 ASP A N 1
ATOM 5347 C CA . ASP A 1 726 ? -16.812 6.594 20.302 1.00 98.25 726 ASP A CA 1
ATOM 5348 C C . ASP A 1 726 ? -17.820 6.618 19.143 1.00 98.25 726 ASP A C 1
ATOM 5350 O O . ASP A 1 726 ? -18.963 6.180 19.291 1.00 98.25 726 ASP A O 1
ATOM 5354 N N . ALA A 1 727 ? -17.401 7.079 17.962 1.00 97.81 727 ALA A N 1
ATOM 5355 C CA . ALA A 1 727 ? -18.227 7.052 16.762 1.00 97.81 727 ALA A CA 1
ATOM 5356 C C . ALA A 1 727 ? -18.469 5.615 16.271 1.00 97.81 727 ALA A C 1
ATOM 5358 O O . ALA A 1 727 ? -19.610 5.239 15.988 1.00 97.81 727 ALA A O 1
ATOM 5359 N N . PHE A 1 728 ? -17.437 4.766 16.240 1.00 97.19 728 PHE A N 1
ATOM 5360 C CA . PHE A 1 728 ? -17.598 3.353 15.890 1.00 97.19 728 PHE A CA 1
ATOM 5361 C C . PHE A 1 728 ? -18.422 2.577 16.919 1.00 97.19 728 PHE A C 1
ATOM 5363 O O . PHE A 1 728 ? -19.145 1.647 16.544 1.00 97.19 728 PHE A O 1
ATOM 5370 N N . ARG A 1 729 ? -18.429 2.995 18.191 1.00 96.00 729 ARG A N 1
ATOM 5371 C CA . ARG A 1 729 ? -19.290 2.403 19.220 1.00 96.00 729 ARG A CA 1
ATOM 5372 C C . ARG A 1 729 ? -20.764 2.440 18.814 1.00 96.00 729 ARG A C 1
ATOM 5374 O O . ARG A 1 729 ? -21.446 1.427 18.999 1.00 96.00 729 ARG A O 1
ATOM 5381 N N . LEU A 1 730 ? -21.228 3.524 18.179 1.00 93.69 730 LEU A N 1
ATOM 5382 C CA . LEU A 1 730 ? -22.590 3.655 17.633 1.00 93.69 730 LEU A CA 1
ATOM 5383 C C . LEU A 1 730 ? -22.936 2.529 16.646 1.00 93.69 730 LEU A C 1
ATOM 5385 O O . LEU A 1 730 ? -24.072 2.054 16.623 1.00 93.69 730 LEU A O 1
ATOM 5389 N N . LEU A 1 731 ? -21.952 2.049 15.877 1.00 93.06 731 LEU A N 1
ATOM 5390 C CA . LEU A 1 731 ? -22.135 0.981 14.893 1.00 93.06 731 LEU A CA 1
ATOM 5391 C C . LEU A 1 731 ? -22.197 -0.422 15.519 1.00 93.06 731 LEU A C 1
ATOM 5393 O O . LEU A 1 731 ? -22.721 -1.341 14.882 1.00 93.06 731 LEU A O 1
ATOM 5397 N N . THR A 1 732 ? -21.698 -0.588 16.749 1.00 92.25 732 THR A N 1
ATOM 5398 C CA . THR A 1 732 ? -21.638 -1.883 17.455 1.00 92.25 732 THR A CA 1
ATOM 5399 C C . THR A 1 732 ? -22.848 -2.181 18.340 1.00 92.25 732 THR A C 1
ATOM 5401 O O . THR A 1 732 ? -23.091 -3.346 18.666 1.00 92.25 732 THR A O 1
ATOM 5404 N N . THR A 1 733 ? -23.615 -1.160 18.744 1.00 90.12 733 THR A N 1
ATOM 5405 C CA . THR A 1 733 ? -24.720 -1.311 19.701 1.00 90.12 733 THR A CA 1
ATOM 5406 C C . THR A 1 733 ? -25.993 -0.575 19.296 1.00 90.12 733 THR A C 1
ATOM 5408 O O . THR A 1 733 ? -26.000 0.404 18.554 1.00 90.12 733 THR A O 1
ATOM 5411 N N . ARG A 1 734 ? -27.107 -1.096 19.808 1.00 87.88 734 ARG A N 1
ATOM 5412 C CA . ARG A 1 734 ? -28.477 -0.595 19.631 1.00 87.88 734 ARG A CA 1
ATOM 5413 C C . ARG A 1 734 ? -29.139 -0.235 20.950 1.00 87.88 734 ARG A C 1
ATOM 5415 O O . ARG A 1 734 ? -30.266 0.254 20.940 1.00 87.88 734 ARG A O 1
ATOM 5422 N N . ASP A 1 735 ? -28.468 -0.508 22.066 1.00 92.12 735 ASP A N 1
ATOM 5423 C CA . ASP A 1 735 ? -28.966 -0.115 23.371 1.00 92.12 735 ASP A CA 1
ATOM 5424 C C . ASP A 1 735 ? -28.989 1.423 23.456 1.00 92.12 735 ASP A C 1
ATOM 5426 O O . ASP A 1 735 ? -27.950 2.051 23.224 1.00 92.12 735 ASP A O 1
ATOM 5430 N N . PRO A 1 736 ? -30.144 2.051 23.746 1.00 93.75 736 PRO A N 1
ATOM 5431 C CA . PRO A 1 736 ? -30.241 3.506 23.756 1.00 93.75 736 PRO A CA 1
ATOM 5432 C C . PRO A 1 736 ? -29.311 4.166 24.775 1.00 93.75 736 PRO A C 1
ATOM 5434 O O . PRO A 1 736 ? -28.745 5.204 24.469 1.00 93.75 736 PRO A O 1
ATOM 5437 N N . LEU A 1 737 ? -29.093 3.558 25.948 1.00 94.88 737 LEU A N 1
ATOM 5438 C CA . LEU A 1 737 ? -28.243 4.141 26.990 1.00 94.88 737 LEU A CA 1
ATOM 5439 C C . LEU A 1 737 ? -26.766 4.086 26.588 1.00 94.88 737 LEU A C 1
ATOM 5441 O O . LEU A 1 737 ? -26.041 5.056 26.788 1.00 94.88 737 LEU A O 1
ATOM 5445 N N . GLN A 1 738 ? -26.328 2.982 25.977 1.00 94.12 738 GLN A N 1
ATOM 5446 C CA . GLN A 1 738 ? -24.968 2.865 25.439 1.00 94.12 738 GLN A CA 1
ATOM 5447 C C . GLN A 1 738 ? -24.730 3.833 24.274 1.00 94.12 738 GLN A C 1
ATOM 5449 O O . GLN A 1 738 ? -23.646 4.402 24.164 1.00 94.12 738 GLN A O 1
ATOM 5454 N N . ARG A 1 739 ? -25.739 4.050 23.417 1.00 94.44 739 ARG A N 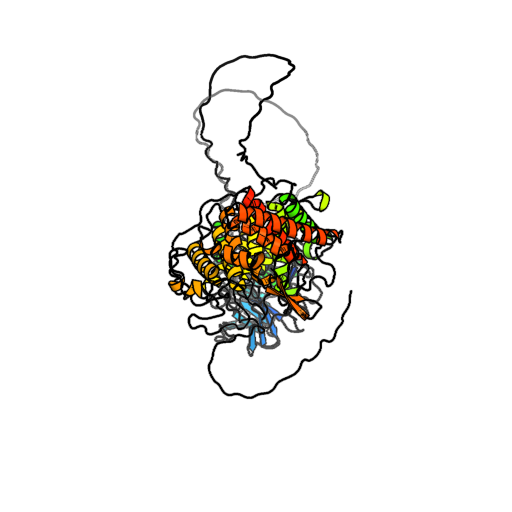1
ATOM 5455 C CA . ARG A 1 739 ? -25.665 5.032 22.325 1.00 94.44 739 ARG A CA 1
ATOM 5456 C C . ARG A 1 739 ? -25.637 6.466 22.850 1.00 94.44 739 ARG A C 1
ATOM 5458 O O . ARG A 1 739 ? -24.785 7.228 22.412 1.00 94.44 739 ARG A O 1
ATOM 5465 N N . ASP A 1 740 ? -26.491 6.820 23.809 1.00 95.88 740 ASP A N 1
ATOM 5466 C CA . ASP A 1 740 ? -26.487 8.145 24.448 1.00 95.88 740 ASP A CA 1
ATOM 5467 C C . ASP A 1 740 ? -25.139 8.423 25.149 1.00 95.88 740 ASP A C 1
ATOM 5469 O O . ASP A 1 740 ? -24.601 9.531 25.067 1.00 95.88 740 ASP A O 1
ATOM 5473 N N . GLN A 1 741 ? -24.542 7.405 25.786 1.00 95.69 741 GLN A N 1
ATOM 5474 C CA . GLN A 1 741 ? -23.206 7.494 26.385 1.00 95.69 741 GLN A CA 1
ATOM 5475 C C . GLN A 1 741 ? -22.114 7.710 25.322 1.00 95.69 741 GLN A C 1
ATOM 5477 O O . GLN A 1 741 ? -21.277 8.595 25.486 1.00 95.69 741 GLN A O 1
ATOM 5482 N N . ALA A 1 742 ? -22.136 6.942 24.228 1.00 95.62 742 ALA A N 1
ATOM 5483 C CA . ALA A 1 742 ? -21.185 7.080 23.125 1.00 95.62 742 ALA A CA 1
ATOM 5484 C C . ALA A 1 742 ? -21.276 8.461 22.452 1.00 95.62 742 ALA A C 1
ATOM 5486 O O . ALA A 1 742 ? -20.254 9.117 22.284 1.00 95.62 742 ALA A O 1
ATOM 5487 N N . TRP A 1 743 ? -22.487 8.961 22.168 1.00 95.56 743 TRP A N 1
ATOM 5488 C CA . TRP A 1 743 ? -22.696 10.329 21.669 1.00 95.56 743 TRP A CA 1
ATOM 5489 C C . TRP A 1 743 ? -22.151 11.401 22.620 1.00 95.56 743 TRP A C 1
ATOM 5491 O O . TRP A 1 743 ? -21.623 12.416 22.164 1.00 95.56 743 TRP A O 1
ATOM 5501 N N . THR A 1 744 ? -22.259 11.179 23.935 1.00 96.25 744 THR A N 1
ATOM 5502 C CA . THR A 1 744 ? -21.742 12.111 24.945 1.00 96.25 744 THR A CA 1
ATOM 5503 C C . THR A 1 744 ? -20.214 12.185 24.900 1.00 96.25 744 THR A C 1
ATOM 5505 O O . THR A 1 744 ? -19.677 13.287 24.786 1.00 96.25 744 THR A O 1
ATOM 5508 N N . TYR A 1 745 ? -19.512 11.045 24.936 1.00 97.69 745 TYR A N 1
ATOM 5509 C CA . TYR A 1 745 ? -18.044 11.029 24.862 1.00 97.69 745 TYR A CA 1
ATOM 5510 C C . TYR A 1 745 ? -17.523 11.501 23.501 1.00 97.69 745 TYR A C 1
ATOM 5512 O O . TYR A 1 745 ? -16.631 12.347 23.467 1.00 97.69 745 TYR A O 1
ATOM 5520 N N . LEU A 1 746 ? -18.164 11.094 22.400 1.00 97.88 746 LEU A N 1
ATOM 5521 C CA . LEU A 1 746 ? -17.835 11.561 21.052 1.00 97.88 746 LEU A CA 1
ATOM 5522 C C . LEU A 1 746 ? -17.873 13.092 20.966 1.00 97.88 746 LEU A C 1
ATOM 5524 O O . LEU A 1 746 ? -16.940 13.722 20.468 1.00 97.88 746 LEU A O 1
ATOM 5528 N N . GLY A 1 747 ? -18.937 13.703 21.498 1.00 97.81 747 GLY A N 1
ATOM 5529 C CA . GLY A 1 747 ? -19.071 15.155 21.559 1.00 97.81 747 GLY A CA 1
ATOM 5530 C C . GLY A 1 747 ? -17.962 15.828 22.374 1.00 97.81 747 GLY A C 1
ATOM 5531 O O . GLY A 1 747 ? -17.475 16.876 21.955 1.00 97.81 747 GLY A O 1
ATOM 5532 N N . GLN A 1 748 ? -17.544 15.223 23.491 1.00 97.56 748 GLN A N 1
ATOM 5533 C CA . GLN A 1 748 ? -16.476 15.729 24.363 1.00 97.56 748 GLN A CA 1
ATOM 5534 C C . GLN A 1 748 ? -15.080 15.598 23.737 1.00 97.56 748 GLN A C 1
ATOM 5536 O O . GLN A 1 748 ? -14.300 16.550 23.775 1.00 97.56 748 GLN A O 1
ATOM 5541 N N . HIS A 1 749 ? -14.755 14.452 23.133 1.00 98.38 749 HIS A N 1
ATOM 5542 C CA . HIS A 1 749 ? -13.468 14.255 22.470 1.00 98.38 749 HIS A CA 1
ATOM 5543 C C . HIS A 1 749 ? -13.341 15.124 21.212 1.00 98.38 749 HIS A C 1
ATOM 5545 O O . HIS A 1 749 ? -12.272 15.687 20.987 1.00 98.38 749 HIS A O 1
ATOM 5551 N N . LEU A 1 750 ? -14.426 15.329 20.453 1.00 98.25 750 LEU A N 1
ATOM 5552 C CA . LEU A 1 750 ? -14.441 16.282 19.337 1.00 98.25 750 LEU A CA 1
ATOM 5553 C C . LEU A 1 750 ? -14.332 17.745 19.795 1.00 98.25 750 LEU A C 1
ATOM 5555 O O . LEU A 1 750 ? -13.646 18.518 19.133 1.00 98.25 750 LEU A O 1
ATOM 5559 N N . ASP A 1 751 ? -14.942 18.138 20.920 1.00 97.81 751 ASP A N 1
ATOM 5560 C CA . ASP A 1 751 ? -14.721 19.476 21.500 1.00 97.81 751 ASP A CA 1
ATOM 5561 C C . ASP A 1 751 ? -13.252 19.675 21.899 1.00 97.81 751 ASP A C 1
ATOM 5563 O O . ASP A 1 751 ? -12.677 20.736 21.648 1.00 97.81 751 ASP A O 1
ATOM 5567 N N . GLY A 1 752 ? -12.629 18.641 22.475 1.00 97.31 752 GLY A N 1
ATOM 5568 C CA . GLY A 1 752 ? -11.200 18.619 22.770 1.00 97.31 752 GLY A CA 1
ATOM 5569 C C . GLY A 1 752 ? -10.350 18.791 21.510 1.00 97.31 752 GLY A C 1
ATOM 5570 O O . GLY A 1 752 ? -9.541 19.711 21.452 1.00 97.31 752 GLY A O 1
ATOM 5571 N N . GLU A 1 753 ? -10.568 17.952 20.496 1.00 97.50 753 GLU A N 1
ATOM 5572 C CA . GLU A 1 753 ? -9.863 17.964 19.206 1.00 97.50 753 GLU A CA 1
ATOM 5573 C C . GLU A 1 753 ? -9.983 19.319 18.484 1.00 97.50 753 GLU A C 1
ATOM 5575 O O . GLU A 1 753 ? -8.979 19.912 18.085 1.00 97.50 753 GLU A O 1
ATOM 5580 N N . LEU A 1 754 ? -11.197 19.873 18.391 1.00 97.12 754 LEU A N 1
ATOM 5581 C CA . LEU A 1 754 ? -11.438 21.192 17.801 1.00 97.12 754 LEU A CA 1
ATOM 5582 C C . LEU A 1 754 ? -10.749 22.310 18.593 1.00 97.12 754 LEU A C 1
ATOM 5584 O O . LEU A 1 754 ? -10.250 23.260 17.992 1.00 97.12 754 LEU A O 1
ATOM 5588 N N . ALA A 1 755 ? -10.668 22.201 19.923 1.00 96.94 755 ALA A N 1
ATOM 5589 C CA . ALA A 1 755 ? -9.906 23.134 20.752 1.00 96.94 755 ALA A CA 1
ATOM 5590 C C . ALA A 1 755 ? -8.379 22.992 20.583 1.00 96.94 755 ALA A C 1
ATOM 5592 O O . ALA A 1 755 ? -7.655 23.953 20.861 1.00 96.94 755 ALA A O 1
ATOM 5593 N N . LEU A 1 756 ? -7.879 21.841 20.109 1.00 96.88 756 LEU A N 1
ATOM 5594 C CA . LEU A 1 756 ? -6.491 21.707 19.659 1.00 96.88 756 LEU A CA 1
ATOM 5595 C C . LEU A 1 756 ? -6.283 22.458 18.339 1.00 96.88 756 LEU A C 1
ATOM 5597 O O . LEU A 1 756 ? -5.515 23.419 18.283 1.00 96.88 756 LEU A O 1
ATOM 5601 N N . GLN A 1 757 ? -7.063 22.096 17.320 1.00 95.69 757 GLN A N 1
ATOM 5602 C CA . GLN A 1 757 ? -6.963 22.655 15.970 1.00 95.69 757 GLN A CA 1
ATOM 5603 C C . GLN A 1 757 ? -7.191 24.178 15.928 1.00 95.69 757 GLN A C 1
ATOM 5605 O O . GLN A 1 757 ? -6.522 24.895 15.184 1.00 95.69 757 GLN A O 1
ATOM 5610 N N . ALA A 1 758 ? -8.088 24.710 16.766 1.00 95.69 758 ALA A N 1
ATOM 5611 C CA . ALA A 1 758 ? -8.398 26.140 16.829 1.00 95.69 758 ALA A CA 1
ATOM 5612 C C . ALA A 1 758 ? -7.235 27.029 17.318 1.00 95.69 758 ALA A C 1
ATOM 5614 O O . ALA A 1 758 ? -7.316 28.251 17.174 1.00 95.69 758 ALA A O 1
ATOM 5615 N N . ARG A 1 759 ? -6.149 26.461 17.871 1.00 94.50 759 ARG A N 1
ATOM 5616 C CA . ARG A 1 759 ? -4.940 27.232 18.222 1.00 94.50 759 ARG A CA 1
ATOM 5617 C C . ARG A 1 759 ? -4.190 27.756 16.993 1.00 94.50 759 ARG A C 1
ATOM 5619 O O . ARG A 1 759 ? -3.467 28.745 17.103 1.00 94.50 759 ARG A O 1
ATOM 5626 N N . GLN A 1 760 ? -4.349 27.117 15.832 1.00 84.88 760 GLN A N 1
ATOM 5627 C CA . GLN A 1 760 ? -3.510 27.324 14.649 1.00 84.88 760 GLN A CA 1
ATOM 5628 C C . GLN A 1 760 ? -4.366 27.649 13.411 1.00 84.88 760 GLN A C 1
ATOM 5630 O O . GLN A 1 760 ? -5.330 26.961 13.091 1.00 84.88 760 GLN A O 1
ATOM 5635 N N . GLY A 1 761 ? -3.988 28.673 12.637 1.00 82.38 761 GLY A N 1
ATOM 5636 C CA . GLY A 1 761 ? -4.721 29.053 11.413 1.00 82.38 761 GLY A CA 1
ATOM 5637 C C . GLY A 1 761 ? -4.561 28.080 10.231 1.00 82.38 761 GLY A C 1
ATOM 5638 O O . GLY A 1 761 ? -5.254 28.207 9.224 1.00 82.38 761 GLY A O 1
ATOM 5639 N N . THR A 1 762 ? -3.636 27.127 10.335 1.00 85.06 762 THR A N 1
ATOM 5640 C CA . THR A 1 762 ? -3.251 26.165 9.289 1.00 85.06 762 THR A CA 1
ATOM 5641 C C . THR A 1 762 ? -4.080 24.880 9.290 1.00 85.06 762 THR A C 1
ATOM 5643 O O . THR A 1 762 ? -4.005 24.140 8.316 1.00 85.06 762 THR A O 1
ATOM 5646 N N . GLY A 1 763 ? -4.872 24.618 10.337 1.00 87.69 763 GLY A N 1
ATOM 5647 C CA . GLY A 1 763 ? -5.675 23.393 10.475 1.00 87.69 763 GLY A CA 1
ATOM 5648 C C . GLY A 1 763 ? -4.945 22.193 11.095 1.00 87.69 763 GLY A C 1
ATOM 5649 O O . GLY A 1 763 ? -5.552 21.141 11.254 1.00 87.69 763 GLY A O 1
ATOM 5650 N N . GLN A 1 764 ? -3.671 22.350 11.466 1.00 91.19 764 GLN A N 1
ATOM 5651 C CA . GLN A 1 764 ? -2.929 21.356 12.249 1.00 91.19 764 GLN A CA 1
ATOM 5652 C C . GLN A 1 764 ? -3.486 21.234 13.677 1.00 91.19 764 GLN A C 1
ATOM 5654 O O . GLN A 1 764 ? -3.976 22.209 14.245 1.00 91.19 764 GLN A O 1
ATOM 5659 N N . THR A 1 765 ? -3.353 20.048 14.256 1.00 95.44 765 THR A N 1
ATOM 5660 C CA . THR A 1 765 ? -3.870 19.665 15.571 1.00 95.44 765 THR A CA 1
ATOM 5661 C C . THR A 1 765 ? -2.878 19.988 16.684 1.00 95.44 765 THR A C 1
ATOM 5663 O O . THR A 1 765 ? -3.276 20.551 17.701 1.00 95.44 765 THR A O 1
ATOM 5666 N N . TYR A 1 766 ? -1.589 19.671 16.510 1.00 95.88 766 TYR A N 1
ATOM 5667 C CA . TYR A 1 766 ? -0.607 19.756 17.593 1.00 95.88 766 TYR A CA 1
ATOM 5668 C C . TYR A 1 766 ? 0.424 20.874 17.400 1.00 95.88 766 TYR A C 1
ATOM 5670 O O . TYR A 1 766 ? 0.918 21.160 16.303 1.00 95.88 766 TYR A O 1
ATOM 5678 N N . GLU A 1 767 ? 0.814 21.479 18.517 1.00 94.12 767 GLU A N 1
ATOM 5679 C CA . GLU A 1 767 ? 1.980 22.348 18.626 1.00 94.12 767 GLU A CA 1
ATOM 5680 C C . GLU A 1 767 ? 3.264 21.519 18.847 1.00 94.12 767 GLU A C 1
ATOM 5682 O O . GLU A 1 767 ? 3.208 20.351 19.255 1.00 94.12 767 GLU A O 1
ATOM 5687 N N . PRO A 1 768 ? 4.459 22.078 18.572 1.00 90.44 768 PRO A N 1
ATOM 5688 C CA . PRO A 1 768 ? 5.717 21.358 18.755 1.00 90.44 768 PRO A CA 1
ATOM 5689 C C . PRO A 1 768 ? 5.907 20.845 20.192 1.00 90.44 768 PRO A C 1
ATOM 5691 O O . PRO A 1 768 ? 6.021 21.625 21.133 1.00 90.44 768 PRO A O 1
ATOM 5694 N N . GLY A 1 769 ? 5.997 19.521 20.342 1.00 90.38 769 GLY A N 1
ATOM 5695 C CA . GLY A 1 769 ? 6.233 18.848 21.625 1.00 90.38 769 GLY A CA 1
ATOM 5696 C C . GLY A 1 769 ? 4.976 18.387 22.373 1.00 90.38 769 GLY A C 1
ATOM 5697 O O . GLY A 1 769 ? 5.119 17.693 23.375 1.00 90.38 769 GLY A O 1
ATOM 5698 N N . GLU A 1 770 ? 3.770 18.709 21.895 1.00 94.81 770 GLU A N 1
ATOM 5699 C CA . GLU A 1 770 ? 2.515 18.210 22.486 1.00 94.81 770 GLU A CA 1
ATOM 5700 C C . GLU A 1 770 ? 2.259 16.726 22.191 1.00 94.81 770 GLU A C 1
ATOM 5702 O O . GLU A 1 770 ? 1.697 16.011 23.023 1.00 94.81 770 GLU A O 1
ATOM 5707 N N . ASP A 1 771 ? 2.691 16.275 21.013 1.00 95.44 771 ASP A N 1
ATOM 5708 C CA . ASP A 1 771 ? 2.657 14.881 20.592 1.00 95.44 771 ASP A CA 1
ATOM 5709 C C . ASP A 1 771 ? 3.927 14.547 19.774 1.00 95.44 771 ASP A C 1
ATOM 5711 O O . ASP A 1 771 ? 4.350 15.291 18.878 1.00 95.44 771 ASP A O 1
ATOM 5715 N N . THR A 1 772 ? 4.586 13.443 20.130 1.00 94.06 772 THR A N 1
ATOM 5716 C CA . THR A 1 772 ? 5.863 12.989 19.554 1.00 94.06 772 THR A CA 1
ATOM 5717 C C . THR A 1 772 ? 5.702 11.938 18.452 1.00 94.06 772 THR A C 1
ATOM 5719 O O . THR A 1 772 ? 6.699 11.499 17.875 1.00 94.06 772 THR A O 1
ATOM 5722 N N . TYR A 1 773 ? 4.470 11.535 18.133 1.00 90.50 773 TYR A N 1
ATOM 5723 C CA . TYR A 1 773 ? 4.178 10.483 17.172 1.00 90.50 773 TYR A CA 1
ATOM 5724 C C . TYR A 1 773 ? 4.604 10.889 15.748 1.00 90.50 773 TYR A C 1
ATOM 5726 O O . TYR A 1 773 ? 4.209 11.957 15.254 1.00 90.50 773 TYR A O 1
ATOM 5734 N N . PRO A 1 774 ? 5.395 10.057 15.047 1.00 87.81 774 PRO A N 1
ATOM 5735 C CA . PRO A 1 774 ? 5.733 10.284 13.647 1.00 87.81 774 PRO A CA 1
ATOM 5736 C C . PRO A 1 774 ? 4.468 10.276 12.777 1.00 87.81 774 PRO A C 1
ATOM 5738 O O . PRO A 1 774 ? 3.811 9.251 12.612 1.00 87.81 774 PRO A O 1
ATOM 5741 N N . GLY A 1 775 ? 4.104 11.439 12.232 1.00 89.00 775 GLY A N 1
ATOM 5742 C CA . GLY A 1 775 ? 2.846 11.600 11.497 1.00 89.00 775 GLY A CA 1
ATOM 5743 C C . GLY A 1 775 ? 1.611 11.833 12.363 1.00 89.00 775 GLY A C 1
ATOM 5744 O O . GLY A 1 775 ? 0.518 11.439 11.968 1.00 89.00 775 GLY A O 1
ATOM 5745 N N . ARG A 1 776 ? 1.762 12.432 13.553 1.00 93.88 776 ARG A N 1
ATOM 5746 C CA . ARG A 1 776 ? 0.649 12.799 14.451 1.00 93.88 776 ARG A CA 1
ATOM 5747 C C . ARG A 1 776 ? -0.503 13.547 13.771 1.00 93.88 776 ARG A C 1
ATOM 5749 O O . ARG A 1 776 ? -1.651 13.298 14.118 1.00 93.88 776 ARG A O 1
ATOM 5756 N N . GLU A 1 777 ? -0.205 14.421 12.809 1.00 94.06 777 GLU A N 1
ATOM 5757 C CA . GLU A 1 777 ? -1.210 15.218 12.097 1.00 94.06 777 GLU A CA 1
ATOM 5758 C C . GLU A 1 777 ? -2.004 14.337 11.134 1.00 94.06 777 GLU A C 1
ATOM 5760 O O . GLU A 1 777 ? -3.230 14.343 11.142 1.00 94.06 777 GLU A O 1
ATOM 5765 N N . GLU A 1 778 ? -1.308 13.508 10.355 1.00 94.38 778 GLU A N 1
ATOM 5766 C CA . GLU A 1 778 ? -1.918 12.520 9.471 1.00 94.38 778 GLU A CA 1
ATOM 5767 C C . GLU A 1 778 ? -2.723 11.467 10.241 1.00 94.38 778 GLU A C 1
ATOM 5769 O O . GLU A 1 778 ? -3.780 11.050 9.778 1.00 94.38 778 GLU A O 1
ATOM 5774 N N . TYR A 1 779 ? -2.258 11.062 11.424 1.00 96.06 779 TYR A N 1
ATOM 5775 C CA . TYR A 1 779 ? -2.972 10.123 12.286 1.00 96.06 779 TYR A CA 1
ATOM 5776 C C . TYR A 1 779 ? -4.223 10.759 12.911 1.00 96.06 779 TYR A C 1
ATOM 5778 O O . TYR A 1 779 ? -5.293 10.159 12.850 1.00 96.06 779 TYR A O 1
ATOM 5786 N N . ALA A 1 780 ? -4.140 11.983 13.445 1.00 97.50 780 ALA A N 1
ATOM 5787 C CA . ALA A 1 780 ? -5.311 12.694 13.966 1.00 97.50 780 ALA A CA 1
ATOM 5788 C C . ALA A 1 780 ? -6.351 12.969 12.864 1.00 97.50 780 ALA A C 1
ATOM 5790 O O . ALA A 1 780 ? -7.549 12.763 13.068 1.00 97.50 780 ALA A O 1
ATOM 5791 N N . ALA A 1 781 ? -5.897 13.330 11.662 1.00 96.75 781 ALA A N 1
ATOM 5792 C CA . ALA A 1 781 ? -6.738 13.460 10.478 1.00 96.75 781 ALA A CA 1
ATOM 5793 C C . ALA A 1 781 ? -7.422 12.141 10.088 1.00 96.75 781 ALA A C 1
ATOM 5795 O O . ALA A 1 781 ? -8.632 12.125 9.863 1.00 96.75 781 ALA A O 1
ATOM 5796 N N . ALA A 1 782 ? -6.684 11.025 10.054 1.00 97.62 782 ALA A N 1
ATOM 5797 C CA . ALA A 1 782 ? -7.254 9.721 9.727 1.00 97.62 782 ALA A CA 1
ATOM 5798 C C . ALA A 1 782 ? -8.298 9.297 10.765 1.00 97.62 782 ALA A C 1
ATOM 5800 O O . ALA A 1 782 ? -9.389 8.878 10.394 1.00 97.62 782 ALA A O 1
ATOM 5801 N N . MET A 1 783 ? -8.016 9.476 12.055 1.00 98.25 783 MET A N 1
ATOM 5802 C CA . MET A 1 783 ? -8.948 9.142 13.132 1.00 98.25 783 MET A CA 1
ATOM 5803 C C . MET A 1 783 ? -10.198 10.037 13.139 1.00 98.25 783 MET A C 1
ATOM 5805 O O . MET A 1 783 ? -11.310 9.525 13.212 1.00 98.25 783 MET A O 1
ATOM 5809 N N . THR A 1 784 ? -10.067 11.358 12.979 1.00 97.62 784 THR A N 1
ATOM 5810 C CA . THR A 1 784 ? -11.240 12.252 12.852 1.00 97.62 784 THR A CA 1
ATOM 5811 C C . THR A 1 784 ? -12.064 11.954 11.597 1.00 97.62 784 THR A C 1
ATOM 5813 O O . THR A 1 784 ? -13.293 12.013 11.640 1.00 97.62 784 THR A O 1
ATOM 5816 N N . SER A 1 785 ? -11.415 11.545 10.504 1.00 97.75 785 SER A N 1
ATOM 5817 C CA . SER A 1 785 ? -12.089 11.089 9.282 1.00 97.75 785 SER A CA 1
ATOM 5818 C C . SER A 1 785 ? -12.817 9.762 9.493 1.00 97.75 785 SER A C 1
ATOM 5820 O O . SER A 1 785 ? -13.970 9.622 9.097 1.00 97.75 785 SER A O 1
ATOM 5822 N N . MET A 1 786 ? -12.208 8.799 10.183 1.00 98.12 786 MET A N 1
ATOM 5823 C CA . MET A 1 786 ? -12.863 7.539 10.538 1.00 98.12 786 MET A CA 1
ATOM 5824 C C . MET A 1 786 ? -14.049 7.771 11.495 1.00 98.12 786 MET A C 1
ATOM 5826 O O . MET A 1 786 ? -15.112 7.179 11.293 1.00 98.12 786 MET A O 1
ATOM 5830 N N . ALA A 1 787 ? -13.947 8.722 12.431 1.00 98.00 787 ALA A N 1
ATOM 5831 C CA . ALA A 1 787 ? -15.068 9.162 13.265 1.00 98.00 787 ALA A CA 1
ATOM 5832 C C . ALA A 1 787 ? -16.229 9.738 12.430 1.00 98.00 787 ALA A C 1
ATOM 5834 O O . ALA A 1 787 ? -17.383 9.336 12.596 1.00 98.00 787 ALA A O 1
ATOM 5835 N N . LEU A 1 788 ? -15.924 10.642 11.491 1.00 96.88 788 LEU A N 1
ATOM 5836 C CA . LEU A 1 788 ? -16.893 11.208 10.549 1.00 96.88 788 LEU A CA 1
ATOM 5837 C C . LEU A 1 788 ? -17.564 10.115 9.701 1.00 96.88 788 LEU A C 1
ATOM 5839 O O . LEU A 1 788 ? -18.787 10.120 9.561 1.00 96.88 788 LEU A O 1
ATOM 5843 N N . LEU A 1 789 ? -16.788 9.163 9.175 1.00 96.50 789 LEU A N 1
ATOM 5844 C CA . LEU A 1 789 ? -17.295 8.046 8.377 1.00 96.50 789 LEU A CA 1
ATOM 5845 C C . LEU A 1 789 ? -18.258 7.166 9.188 1.00 96.50 789 LEU A C 1
ATOM 5847 O O . LEU A 1 789 ? -19.311 6.782 8.678 1.00 96.50 789 LEU A O 1
ATOM 5851 N N . ALA A 1 790 ? -17.945 6.880 10.454 1.00 96.06 790 ALA A N 1
ATOM 5852 C CA . ALA A 1 790 ? -18.833 6.122 11.330 1.00 96.06 790 ALA A CA 1
ATOM 5853 C C . ALA A 1 790 ? -20.143 6.870 11.625 1.00 96.06 790 ALA A C 1
ATOM 5855 O O . ALA A 1 790 ? -21.217 6.289 11.471 1.00 96.06 790 ALA A O 1
ATOM 5856 N N . VAL A 1 791 ? -20.080 8.162 11.966 1.00 94.69 791 VAL A N 1
ATOM 5857 C CA . VAL A 1 791 ? -21.272 9.008 12.175 1.00 94.69 791 VAL A CA 1
ATOM 5858 C C . VAL A 1 791 ? -22.144 9.063 10.914 1.00 94.69 791 VAL A C 1
ATOM 5860 O O . VAL A 1 791 ? -23.355 8.849 10.976 1.00 94.69 791 VAL A O 1
ATOM 5863 N N . TYR A 1 792 ? -21.526 9.270 9.751 1.00 94.19 792 TYR A N 1
ATOM 5864 C CA . TYR A 1 792 ? -22.192 9.276 8.449 1.00 94.19 792 TYR A CA 1
ATOM 5865 C C . TYR A 1 792 ? -22.927 7.954 8.155 1.00 94.19 792 TYR A C 1
ATOM 5867 O O . TYR A 1 792 ? -24.076 7.943 7.703 1.00 94.19 792 TYR A O 1
ATOM 5875 N N . ILE A 1 793 ? -22.281 6.825 8.451 1.00 93.69 793 ILE A N 1
ATOM 5876 C CA . ILE A 1 793 ? -22.830 5.477 8.262 1.00 93.69 793 ILE A CA 1
ATOM 5877 C C . ILE A 1 793 ? -23.938 5.155 9.278 1.00 93.69 793 ILE A C 1
ATOM 5879 O O . ILE A 1 793 ? -24.882 4.444 8.928 1.00 93.69 793 ILE A O 1
ATOM 5883 N N . ASP A 1 794 ? -23.877 5.669 10.508 1.00 91.81 794 ASP A N 1
ATOM 5884 C CA . ASP A 1 794 ? -24.964 5.526 11.485 1.00 91.81 794 ASP A CA 1
ATOM 5885 C C . ASP A 1 794 ? -26.233 6.269 11.030 1.00 91.81 794 ASP A C 1
ATOM 5887 O O . ASP A 1 794 ? -27.328 5.704 11.087 1.00 91.81 794 ASP A O 1
ATOM 5891 N N . ALA A 1 795 ? -26.074 7.484 10.491 1.00 89.44 795 ALA A N 1
ATOM 5892 C CA . ALA A 1 795 ? -27.172 8.306 9.983 1.00 89.44 795 ALA A CA 1
ATOM 5893 C C . ALA A 1 795 ? -27.852 7.711 8.732 1.00 89.44 795 ALA A C 1
ATOM 5895 O O . ALA A 1 795 ? -29.083 7.687 8.645 1.00 89.44 795 ALA A O 1
ATOM 5896 N N . TRP A 1 796 ? -27.069 7.215 7.763 1.00 89.06 796 TRP A N 1
ATOM 5897 C CA . TRP A 1 796 ? -27.581 6.819 6.439 1.00 89.06 796 TRP A CA 1
ATOM 5898 C C . TRP A 1 796 ? -27.693 5.314 6.195 1.00 89.06 796 TRP A C 1
ATOM 5900 O O . TRP A 1 796 ? -28.421 4.898 5.290 1.00 89.06 796 TRP A O 1
ATOM 5910 N N . MET A 1 797 ? -26.995 4.483 6.973 1.00 89.12 797 MET A N 1
ATOM 5911 C CA . MET A 1 797 ? -26.900 3.033 6.749 1.00 89.12 797 MET A CA 1
ATOM 5912 C C . MET A 1 797 ? -27.189 2.221 8.028 1.00 89.12 797 MET A C 1
ATOM 5914 O O . MET A 1 797 ? -26.350 1.422 8.469 1.00 89.12 797 MET A O 1
ATOM 5918 N N . PRO A 1 798 ? -28.378 2.376 8.644 1.00 73.56 798 PRO A N 1
ATOM 5919 C CA . PRO A 1 798 ? -28.789 1.533 9.759 1.00 73.56 798 PRO A CA 1
ATOM 5920 C C . PRO A 1 798 ? -29.006 0.091 9.276 1.00 73.56 798 PRO A C 1
ATOM 5922 O O . PRO A 1 798 ? -29.829 -0.169 8.399 1.00 73.56 798 PRO A O 1
ATOM 5925 N N . VAL A 1 799 ? -28.275 -0.862 9.863 1.00 63.66 799 VAL A N 1
ATOM 5926 C CA . VAL A 1 799 ? -28.423 -2.301 9.584 1.00 63.66 799 VAL A CA 1
ATOM 5927 C C . VAL A 1 799 ? -28.636 -3.073 10.886 1.00 63.66 799 VAL A C 1
ATOM 5929 O O . VAL A 1 799 ? -28.008 -2.797 11.912 1.00 63.66 799 VAL A O 1
ATOM 5932 N N . ASP A 1 800 ? -29.576 -4.018 10.846 1.00 62.50 800 ASP A N 1
ATOM 5933 C CA . ASP A 1 800 ? -30.162 -4.701 12.012 1.00 62.50 800 ASP A CA 1
ATOM 5934 C C . ASP A 1 800 ? -29.593 -6.100 12.278 1.00 62.50 800 ASP A C 1
ATOM 5936 O O . ASP A 1 800 ? -29.898 -6.710 13.301 1.00 62.50 800 ASP A O 1
ATOM 5940 N N . THR A 1 801 ? -28.771 -6.616 11.368 1.00 72.62 801 THR A N 1
ATOM 5941 C CA . THR A 1 801 ? -28.362 -8.023 11.335 1.00 72.62 801 THR A CA 1
ATOM 5942 C C . THR A 1 801 ? -26.847 -8.159 11.280 1.00 72.62 801 THR A C 1
ATOM 5944 O O . THR A 1 801 ? -26.214 -7.544 10.423 1.00 72.62 801 THR A O 1
ATOM 5947 N N . LYS A 1 802 ? -26.291 -9.012 12.146 1.00 84.06 802 LYS A N 1
ATOM 5948 C CA . LYS A 1 802 ? -24.919 -9.527 12.037 1.00 84.06 802 LYS A CA 1
ATOM 5949 C C . LYS A 1 802 ? -24.901 -10.752 11.117 1.00 84.06 802 LYS A C 1
ATOM 5951 O O . LYS A 1 802 ? -25.898 -11.471 11.035 1.00 84.06 802 LYS A O 1
ATOM 5956 N N . ASP A 1 803 ? -23.780 -10.998 10.452 1.00 88.38 803 ASP A N 1
ATOM 5957 C CA . ASP A 1 803 ? -23.539 -12.230 9.708 1.00 88.38 803 ASP A CA 1
ATOM 5958 C C . ASP A 1 803 ? -23.056 -13.321 10.674 1.00 88.38 803 ASP A C 1
ATOM 5960 O O . ASP A 1 803 ? -21.938 -13.270 11.191 1.00 88.38 803 ASP A O 1
ATOM 5964 N N . THR A 1 804 ? -23.923 -14.300 10.929 1.00 87.19 804 THR A N 1
ATOM 5965 C CA . THR A 1 804 ? -23.675 -15.451 11.811 1.00 87.19 804 THR A CA 1
ATOM 5966 C C . THR A 1 804 ? -23.279 -16.714 11.036 1.00 87.19 804 THR A C 1
ATOM 5968 O O . THR A 1 804 ? -23.264 -17.816 11.591 1.00 87.19 804 THR A O 1
ATOM 5971 N N . ALA A 1 805 ? -22.967 -16.590 9.738 1.00 84.88 805 ALA A N 1
ATOM 5972 C CA . ALA A 1 805 ? -22.597 -17.723 8.903 1.00 84.88 805 ALA A CA 1
ATOM 5973 C C . ALA A 1 805 ? -21.359 -18.461 9.438 1.00 84.88 805 ALA A C 1
ATOM 5975 O O . ALA A 1 805 ? -20.431 -17.873 10.003 1.00 84.88 805 ALA A O 1
ATOM 5976 N N . THR A 1 806 ? -21.352 -19.779 9.224 1.00 82.88 806 THR A N 1
ATOM 5977 C CA . THR A 1 806 ? -20.194 -20.641 9.475 1.00 82.88 806 THR A CA 1
ATOM 5978 C C . THR A 1 806 ? -19.278 -20.625 8.258 1.00 82.88 806 THR A C 1
ATOM 5980 O O . THR A 1 806 ? -19.686 -21.042 7.174 1.00 82.88 806 THR A O 1
ATOM 5983 N N . TYR A 1 807 ? -18.032 -20.196 8.437 1.00 80.44 807 TYR A N 1
ATOM 5984 C CA . TYR A 1 807 ? -17.038 -20.183 7.363 1.00 80.44 807 TYR A CA 1
ATOM 5985 C C . TYR A 1 807 ? -16.209 -21.469 7.356 1.00 80.44 807 TYR A C 1
ATOM 5987 O O . TYR A 1 807 ? -15.760 -21.944 8.406 1.00 80.44 807 TYR A O 1
ATOM 5995 N N . ALA A 1 808 ? -15.982 -22.021 6.161 1.00 68.69 808 ALA A N 1
ATOM 5996 C CA . ALA A 1 808 ? -15.164 -23.216 5.976 1.00 68.69 808 ALA A CA 1
ATOM 5997 C C . ALA A 1 808 ? -13.765 -23.036 6.608 1.00 68.69 808 ALA A C 1
ATOM 5999 O O . ALA A 1 808 ? -13.238 -21.922 6.594 1.00 68.69 808 ALA A O 1
ATOM 6000 N N . PRO A 1 809 ? -13.147 -24.091 7.173 1.00 67.88 809 PRO A N 1
ATOM 6001 C CA . PRO A 1 809 ? -11.772 -24.009 7.659 1.00 67.88 809 PRO A CA 1
ATOM 6002 C C . PRO A 1 809 ? -10.816 -23.579 6.544 1.00 67.88 809 PRO A C 1
ATOM 6004 O O . PRO A 1 809 ? -10.969 -24.024 5.404 1.00 67.88 809 PRO A O 1
ATOM 6007 N N . LEU A 1 810 ? -9.806 -22.771 6.880 1.00 70.81 810 LEU A N 1
ATOM 6008 C CA . LEU A 1 810 ? -8.716 -22.496 5.946 1.00 70.81 810 LEU A CA 1
ATOM 6009 C C . LEU A 1 810 ? -8.059 -23.830 5.539 1.00 70.81 810 LEU A C 1
ATOM 6011 O O . LEU A 1 810 ? -7.757 -24.653 6.414 1.00 70.81 810 LEU A O 1
ATOM 6015 N N . PRO A 1 811 ? -7.840 -24.086 4.236 1.00 64.38 811 PRO A N 1
ATOM 6016 C CA . PRO A 1 811 ? -7.023 -25.216 3.820 1.00 64.38 811 PRO A CA 1
ATOM 6017 C C . PRO A 1 811 ? -5.599 -25.021 4.351 1.00 64.38 811 PRO A C 1
ATOM 6019 O O . PRO A 1 811 ? -5.156 -23.891 4.548 1.00 64.38 811 PRO A O 1
ATOM 6022 N N . LYS A 1 812 ? -4.837 -26.107 4.532 1.00 54.47 812 LYS A N 1
ATOM 6023 C CA . LYS A 1 812 ? -3.388 -25.973 4.741 1.00 54.47 812 LYS A CA 1
ATOM 6024 C C . LYS A 1 812 ? -2.787 -25.340 3.488 1.00 54.47 812 LYS A C 1
ATOM 6026 O O . LYS A 1 812 ? -2.695 -26.003 2.456 1.00 54.47 812 LYS A O 1
ATOM 6031 N N . VAL A 1 813 ? -2.424 -24.064 3.581 1.00 47.56 813 VAL A N 1
ATOM 6032 C CA . VAL A 1 813 ? -1.917 -23.277 2.458 1.00 47.56 813 VAL A CA 1
ATOM 6033 C C . VAL A 1 813 ? -0.507 -23.748 2.109 1.00 47.56 813 VAL A C 1
ATOM 6035 O O . VAL A 1 813 ? 0.481 -23.325 2.697 1.00 47.56 813 VAL A O 1
ATOM 6038 N N . ALA A 1 814 ? -0.416 -24.644 1.131 1.00 38.34 814 ALA A N 1
ATOM 6039 C CA . ALA A 1 814 ? 0.825 -24.976 0.450 1.00 38.34 814 ALA A CA 1
ATOM 6040 C C . ALA A 1 814 ? 0.745 -24.413 -0.974 1.00 38.34 814 ALA A C 1
ATOM 6042 O O . ALA A 1 814 ? -0.052 -24.893 -1.777 1.00 38.34 814 ALA A O 1
ATOM 6043 N N . GLY A 1 815 ? 1.553 -23.393 -1.279 1.00 39.06 815 GLY A N 1
ATOM 6044 C CA . GLY A 1 815 ? 1.679 -22.851 -2.639 1.00 39.06 815 GLY A CA 1
ATOM 6045 C C . GLY A 1 815 ? 1.125 -21.444 -2.888 1.00 39.06 815 GLY A C 1
ATOM 6046 O O . GLY A 1 815 ? 1.286 -20.961 -4.004 1.00 39.06 815 GLY A O 1
ATOM 6047 N N . LEU A 1 816 ? 0.564 -20.742 -1.892 1.00 40.50 816 LEU A N 1
ATOM 6048 C CA . LEU A 1 816 ? 0.531 -19.271 -1.954 1.00 40.50 816 LEU A CA 1
ATOM 6049 C C . LEU A 1 816 ? 1.947 -18.764 -1.649 1.00 40.50 816 LEU A C 1
ATOM 6051 O O . LEU A 1 816 ? 2.318 -18.555 -0.498 1.00 40.50 816 LEU A O 1
ATOM 6055 N N . GLN A 1 817 ? 2.771 -18.654 -2.690 1.00 36.09 817 GLN A N 1
ATOM 6056 C CA . GLN A 1 817 ? 3.986 -17.845 -2.630 1.00 36.09 817 GLN A CA 1
ATOM 6057 C C . GLN A 1 817 ? 3.561 -16.364 -2.608 1.00 36.09 817 GLN A C 1
ATOM 6059 O O . GLN A 1 817 ? 2.689 -15.998 -3.404 1.00 36.09 817 GLN A O 1
ATOM 6064 N N . PRO A 1 818 ? 4.165 -15.504 -1.765 1.00 36.03 818 PRO A N 1
ATOM 6065 C CA . PRO A 1 818 ? 4.130 -14.060 -1.992 1.00 36.03 818 PRO A CA 1
ATOM 6066 C C . PRO A 1 818 ? 4.626 -13.758 -3.412 1.00 36.03 818 PRO A C 1
ATOM 6068 O O . PRO A 1 818 ? 5.446 -14.507 -3.947 1.00 36.03 818 PRO A O 1
ATOM 6071 N N . ALA A 1 819 ? 4.165 -12.666 -4.028 1.00 34.38 819 ALA A N 1
ATOM 6072 C CA . ALA A 1 819 ? 4.484 -12.366 -5.430 1.00 34.38 819 ALA A CA 1
ATOM 6073 C C . ALA A 1 819 ? 5.968 -12.032 -5.691 1.00 34.38 819 ALA A C 1
ATOM 6075 O O . ALA A 1 819 ? 6.350 -11.817 -6.836 1.00 34.38 819 ALA A O 1
ATOM 6076 N N . SER A 1 820 ? 6.807 -12.018 -4.654 1.00 32.72 820 SER A N 1
ATOM 6077 C CA . SER A 1 820 ? 8.227 -11.708 -4.741 1.00 32.72 820 SER A CA 1
ATOM 6078 C C . SER A 1 820 ? 9.036 -12.576 -3.771 1.00 32.72 820 SER A C 1
ATOM 6080 O O . SER A 1 820 ? 8.778 -12.569 -2.566 1.00 32.72 820 SER A O 1
ATOM 6082 N N . GLY A 1 821 ? 10.061 -13.272 -4.271 1.00 27.80 821 GLY A N 1
ATOM 6083 C CA . GLY A 1 821 ? 11.041 -14.021 -3.466 1.00 27.80 821 GLY A CA 1
ATOM 6084 C C . GLY A 1 821 ? 12.059 -13.121 -2.752 1.00 27.80 821 GLY A C 1
ATOM 6085 O O . GLY A 1 821 ? 13.251 -13.423 -2.746 1.00 27.80 821 GLY A O 1
ATOM 6086 N N . VAL A 1 822 ? 11.602 -11.993 -2.206 1.00 30.91 822 VAL A N 1
ATOM 6087 C CA . VAL A 1 822 ? 12.436 -10.966 -1.574 1.00 30.91 822 VAL A CA 1
ATOM 6088 C C . VAL A 1 822 ? 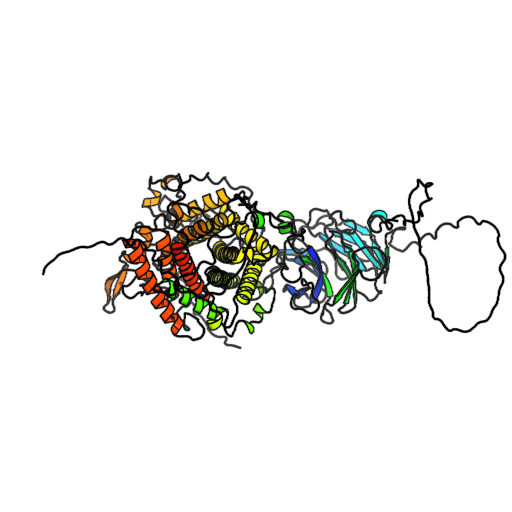12.948 -11.478 -0.221 1.00 30.91 822 VAL A C 1
ATOM 6090 O O . VAL A 1 822 ? 12.145 -11.898 0.616 1.00 30.91 822 VAL A O 1
ATOM 6093 N N . PRO A 1 823 ? 14.270 -11.450 0.035 1.00 26.92 823 PRO A N 1
ATOM 6094 C CA . PRO A 1 823 ? 14.802 -11.701 1.367 1.00 26.92 823 PRO A CA 1
ATOM 6095 C C . PRO A 1 823 ? 14.267 -10.658 2.350 1.00 26.92 823 PRO A C 1
ATOM 6097 O O . PRO A 1 823 ? 14.261 -9.468 2.036 1.00 26.92 823 PRO A O 1
ATOM 6100 N N . ALA A 1 824 ? 13.872 -11.089 3.550 1.00 25.73 824 ALA A N 1
ATOM 6101 C CA . ALA A 1 824 ? 13.464 -10.174 4.612 1.00 25.73 824 ALA A CA 1
ATOM 6102 C C . ALA A 1 824 ? 14.517 -9.070 4.823 1.00 25.73 824 ALA A C 1
ATOM 6104 O O . ALA A 1 824 ? 15.720 -9.350 4.862 1.00 25.73 824 ALA A O 1
ATOM 6105 N N . LEU A 1 825 ? 14.056 -7.821 4.952 1.00 27.42 825 LEU A N 1
ATOM 6106 C CA . LEU A 1 825 ? 14.928 -6.658 5.119 1.00 27.42 825 LEU A CA 1
ATOM 6107 C C . LEU A 1 825 ? 15.888 -6.871 6.307 1.00 27.42 825 LEU A C 1
ATOM 6109 O O . LEU A 1 825 ? 15.426 -7.195 7.406 1.00 27.42 825 LEU A O 1
ATOM 6113 N N . PRO A 1 826 ? 17.209 -6.667 6.136 1.00 23.97 826 PRO A N 1
ATOM 6114 C CA . PRO A 1 826 ? 18.167 -6.814 7.224 1.00 23.97 826 PRO A CA 1
ATOM 6115 C C . PRO A 1 826 ? 17.971 -5.685 8.245 1.00 23.97 826 PRO A C 1
ATOM 6117 O O . PRO A 1 826 ? 18.512 -4.590 8.107 1.00 23.97 826 PRO A O 1
ATOM 6120 N N . GLY A 1 827 ? 17.168 -5.967 9.270 1.00 28.39 827 GLY A N 1
ATOM 6121 C CA . GLY A 1 827 ? 16.785 -5.020 10.318 1.00 28.39 827 GLY A CA 1
ATOM 6122 C C . GLY A 1 827 ? 15.727 -5.570 11.277 1.00 28.39 827 GLY A C 1
ATOM 6123 O O . GLY A 1 827 ? 15.737 -5.217 12.453 1.00 28.39 827 GLY A O 1
ATOM 6124 N N . THR A 1 828 ? 14.865 -6.485 10.822 1.00 26.47 828 THR A N 1
ATOM 6125 C CA . THR A 1 828 ? 13.904 -7.180 11.690 1.00 26.47 828 THR A CA 1
ATOM 6126 C C . THR A 1 828 ? 14.520 -8.448 12.281 1.00 26.47 828 THR A C 1
ATOM 6128 O O . THR A 1 828 ? 15.017 -9.326 11.576 1.00 26.47 828 THR A O 1
ATOM 6131 N N . SER A 1 829 ? 14.503 -8.562 13.609 1.00 24.41 829 SER A N 1
ATOM 6132 C CA . SER A 1 829 ? 14.992 -9.750 14.306 1.00 24.41 829 SER A CA 1
ATOM 6133 C C . SER A 1 829 ? 14.050 -10.935 14.090 1.00 24.41 829 SER A C 1
ATOM 6135 O O . SER A 1 829 ? 13.040 -11.070 14.781 1.00 24.41 829 SER A O 1
ATOM 6137 N N . THR A 1 830 ? 14.407 -11.839 13.180 1.00 23.72 830 THR A N 1
ATOM 6138 C CA . THR A 1 830 ? 13.779 -13.159 13.074 1.00 23.72 830 THR A CA 1
ATOM 6139 C C . THR A 1 830 ? 14.159 -14.013 14.288 1.00 23.72 830 THR A C 1
ATOM 6141 O O . THR A 1 830 ? 15.141 -14.758 14.242 1.00 23.72 830 THR A O 1
ATOM 6144 N N . GLN A 1 831 ? 13.400 -13.921 15.386 1.00 25.33 831 GLN A N 1
ATOM 6145 C CA . GLN A 1 831 ? 13.487 -14.902 16.472 1.00 25.33 831 GLN A CA 1
ATOM 6146 C C . GLN A 1 831 ? 12.773 -16.191 16.059 1.00 25.33 831 GLN A C 1
ATOM 6148 O O . GLN A 1 831 ? 11.619 -16.436 16.398 1.00 25.33 831 GLN A O 1
ATOM 6153 N N . SER A 1 832 ? 13.484 -17.043 15.322 1.00 24.89 832 SER A N 1
ATOM 6154 C CA . SER A 1 832 ? 13.117 -18.449 15.215 1.00 24.89 832 SER A CA 1
ATOM 6155 C C . SER A 1 832 ? 13.358 -19.133 16.564 1.00 24.89 832 SER A C 1
ATOM 6157 O O . SER A 1 832 ? 14.473 -19.143 17.088 1.00 24.89 832 SER A O 1
ATOM 6159 N N . ALA A 1 833 ? 12.308 -19.716 17.144 1.00 26.72 833 ALA A N 1
ATOM 6160 C CA . ALA A 1 833 ? 12.422 -20.473 18.384 1.00 26.72 833 ALA A CA 1
ATOM 6161 C C . ALA A 1 833 ? 13.324 -21.709 18.178 1.00 26.72 833 ALA A C 1
ATOM 6163 O O . ALA A 1 833 ? 12.956 -22.661 17.490 1.00 26.72 833 ALA A O 1
ATOM 6164 N N . GLY A 1 834 ? 14.515 -21.690 18.782 1.00 22.64 834 GLY A N 1
ATOM 6165 C CA . GLY A 1 834 ? 15.519 -22.750 18.682 1.00 22.64 834 GLY A CA 1
ATOM 6166 C C . GLY A 1 834 ? 16.237 -22.959 20.014 1.00 22.64 834 GLY A C 1
ATOM 6167 O O . GLY A 1 834 ? 16.977 -22.101 20.485 1.00 22.64 834 GLY A O 1
ATOM 6168 N N . THR A 1 835 ? 16.010 -24.109 20.644 1.00 24.58 835 THR A N 1
ATOM 6169 C CA . THR A 1 835 ? 16.459 -24.412 22.011 1.00 24.58 835 THR A CA 1
ATOM 6170 C C . THR A 1 835 ? 17.975 -24.597 22.147 1.00 24.58 835 THR A C 1
ATOM 6172 O O . THR A 1 835 ? 18.527 -25.523 21.554 1.00 24.58 835 THR A O 1
ATOM 6175 N N . SER A 1 836 ? 18.623 -23.864 23.060 1.00 23.20 836 SER A N 1
ATOM 6176 C CA . SER A 1 836 ? 19.639 -24.430 23.971 1.00 23.20 836 SER A CA 1
ATOM 6177 C C . SER A 1 836 ? 19.973 -23.460 25.110 1.00 23.20 836 SER A C 1
ATOM 6179 O O . SER A 1 836 ? 20.153 -22.267 24.890 1.00 23.20 836 SER A O 1
ATOM 6181 N N . ALA A 1 837 ? 20.049 -23.971 26.339 1.00 24.00 837 ALA A N 1
ATOM 6182 C CA . ALA A 1 837 ? 20.364 -23.179 27.525 1.00 24.00 837 ALA A CA 1
ATOM 6183 C C . ALA A 1 837 ? 21.847 -23.294 27.915 1.00 24.00 837 ALA A C 1
ATOM 6185 O O . ALA A 1 837 ? 22.351 -24.405 28.070 1.00 24.00 837 ALA A O 1
ATOM 6186 N N . ALA A 1 838 ? 22.502 -22.160 28.176 1.00 23.47 838 ALA A N 1
ATOM 6187 C CA . ALA A 1 838 ? 23.614 -22.022 29.123 1.00 23.47 838 ALA A CA 1
ATOM 6188 C C . ALA A 1 838 ? 23.815 -20.528 29.439 1.00 23.47 838 ALA A C 1
ATOM 6190 O O . ALA A 1 838 ? 23.872 -19.707 28.528 1.00 23.47 838 ALA A O 1
ATOM 6191 N N . GLY A 1 839 ? 23.865 -20.159 30.721 1.00 20.89 839 GLY A N 1
ATOM 6192 C CA . GLY A 1 839 ? 23.852 -18.748 31.128 1.00 20.89 839 GLY A CA 1
ATOM 6193 C C . GLY A 1 839 ? 25.204 -18.035 31.044 1.00 20.89 839 GLY A C 1
ATOM 6194 O O . GLY A 1 839 ? 26.248 -18.677 30.968 1.00 20.89 839 GLY A O 1
ATOM 6195 N N . LEU A 1 840 ? 25.170 -16.704 31.191 1.00 22.53 840 LEU A N 1
ATOM 6196 C CA . LEU A 1 840 ? 25.933 -15.977 32.218 1.00 22.53 840 LEU A CA 1
ATOM 6197 C C . LEU A 1 840 ? 25.433 -14.524 32.369 1.00 22.53 840 LEU A C 1
ATOM 6199 O O . LEU A 1 840 ? 24.726 -13.999 31.517 1.00 22.53 840 LEU A O 1
ATOM 6203 N N . VAL A 1 841 ? 25.754 -13.916 33.513 1.00 22.08 841 VAL A N 1
ATOM 6204 C CA . VAL A 1 841 ? 25.198 -12.646 34.021 1.00 22.08 841 VAL A CA 1
ATOM 6205 C C . VAL A 1 841 ? 26.062 -11.440 33.623 1.00 22.08 841 VAL A C 1
ATOM 6207 O O . VAL A 1 841 ? 27.285 -11.523 33.710 1.00 22.08 841 VAL A O 1
ATOM 6210 N N . GLY A 1 842 ? 25.446 -10.290 33.316 1.00 21.53 842 GLY A N 1
ATOM 6211 C CA . GLY A 1 842 ? 26.138 -8.991 33.278 1.00 21.53 842 GLY A CA 1
ATOM 6212 C C . GLY A 1 842 ? 25.285 -7.837 32.716 1.00 21.53 842 GLY A C 1
ATOM 6213 O O . GLY A 1 842 ? 24.820 -7.954 31.586 1.00 21.53 842 GLY A O 1
ATOM 6214 N N . PRO A 1 843 ? 25.066 -6.726 33.452 1.00 24.98 843 PRO A N 1
ATOM 6215 C CA . PRO A 1 843 ? 24.313 -5.571 32.954 1.00 24.98 843 PRO A CA 1
ATOM 6216 C C . PRO A 1 843 ? 25.217 -4.593 32.185 1.00 24.98 843 PRO A C 1
ATOM 6218 O O . PRO A 1 843 ? 26.355 -4.356 32.593 1.00 24.98 843 PRO A O 1
ATOM 6221 N N . VAL A 1 844 ? 24.704 -3.959 31.124 1.00 25.08 844 VAL A N 1
ATOM 6222 C CA . VAL A 1 844 ? 25.419 -2.888 30.405 1.00 25.08 844 VAL A CA 1
ATOM 6223 C C . VAL A 1 844 ? 24.535 -1.651 30.275 1.00 25.08 844 VAL A C 1
ATOM 6225 O O . VAL A 1 844 ? 23.415 -1.715 29.779 1.00 25.08 844 VAL A O 1
ATOM 6228 N N . GLY A 1 845 ? 25.057 -0.538 30.790 1.00 22.72 845 GLY A N 1
ATOM 6229 C CA . GLY A 1 845 ? 24.360 0.729 30.957 1.00 22.72 845 GLY A CA 1
ATOM 6230 C C . GLY A 1 845 ? 24.003 1.484 29.676 1.00 22.72 845 GLY A C 1
ATOM 6231 O O . GLY A 1 845 ? 24.494 1.213 28.582 1.00 22.72 845 GLY A O 1
ATOM 6232 N N . ALA A 1 846 ? 23.158 2.492 29.881 1.00 22.80 846 ALA A N 1
ATOM 6233 C CA . ALA A 1 846 ? 22.764 3.470 28.879 1.00 22.80 846 ALA A CA 1
ATOM 6234 C C . ALA A 1 846 ? 23.966 4.242 28.307 1.00 22.80 846 ALA A C 1
ATOM 6236 O O . ALA A 1 846 ? 24.902 4.588 29.032 1.00 22.80 846 ALA A O 1
ATOM 6237 N N . VAL A 1 847 ? 23.881 4.594 27.024 1.00 23.91 847 VAL A N 1
ATOM 6238 C CA . VAL A 1 847 ? 24.751 5.582 26.373 1.00 23.91 847 VAL A CA 1
ATOM 6239 C C . VAL A 1 847 ? 23.861 6.632 25.710 1.00 23.91 847 VAL A C 1
ATOM 6241 O O . VAL A 1 847 ? 22.823 6.307 25.137 1.00 23.91 847 VAL A O 1
ATOM 6244 N N . ALA A 1 848 ? 24.237 7.898 25.879 1.00 23.45 848 ALA A N 1
ATOM 6245 C CA . ALA A 1 848 ? 23.400 9.053 25.583 1.00 23.45 848 ALA A CA 1
ATOM 6246 C C . ALA A 1 848 ? 23.281 9.374 24.084 1.00 23.45 848 ALA A C 1
ATOM 6248 O O . ALA A 1 848 ? 24.163 9.058 23.285 1.00 23.45 848 ALA A O 1
ATOM 6249 N N . ALA A 1 849 ? 22.206 10.085 23.741 1.00 22.09 849 ALA A N 1
ATOM 6250 C CA . ALA A 1 849 ? 22.064 10.768 22.463 1.00 22.09 849 ALA A CA 1
ATOM 6251 C C . ALA A 1 849 ? 23.045 11.951 22.341 1.00 22.09 849 ALA A C 1
ATOM 6253 O O . ALA A 1 849 ? 23.352 12.612 23.336 1.00 22.09 849 ALA A O 1
ATOM 6254 N N . SER A 1 850 ? 23.444 12.259 21.105 1.00 22.25 850 SER A N 1
ATOM 6255 C CA . SER A 1 850 ? 24.047 13.542 20.717 1.00 22.25 850 SER A CA 1
ATOM 6256 C C . SER A 1 850 ? 23.160 14.225 19.663 1.00 22.25 850 SER A C 1
ATOM 6258 O O . SER A 1 850 ? 22.512 13.507 18.896 1.00 22.25 850 SER A O 1
ATOM 6260 N N . PRO A 1 851 ? 23.086 15.569 19.627 1.00 26.83 851 PRO A N 1
ATOM 6261 C CA . PRO A 1 851 ? 22.036 16.289 18.906 1.00 26.83 851 PRO A CA 1
ATOM 6262 C C . PRO A 1 851 ? 22.512 16.935 17.587 1.00 26.83 851 PRO A C 1
ATOM 6264 O O . PRO A 1 851 ? 23.673 16.818 17.209 1.00 26.83 851 PRO A O 1
ATOM 6267 N N . GLU A 1 852 ? 21.584 17.689 16.985 1.00 23.75 852 GLU A N 1
ATOM 6268 C CA . GLU A 1 852 ? 21.760 18.717 15.943 1.00 23.75 852 GLU A CA 1
ATOM 6269 C C . GLU A 1 852 ? 22.110 18.263 14.515 1.00 23.75 852 GLU A C 1
ATOM 6271 O O . GLU A 1 852 ? 23.178 17.730 14.229 1.00 23.75 852 GLU A O 1
ATOM 6276 N N . LEU A 1 853 ? 21.227 18.639 13.581 1.00 23.25 853 LEU A N 1
ATOM 6277 C CA . LEU A 1 853 ? 21.610 19.442 12.416 1.00 23.25 853 LEU A CA 1
ATOM 6278 C C . LEU A 1 853 ? 20.379 20.197 11.894 1.00 23.25 853 LEU A C 1
ATOM 6280 O O . LEU A 1 853 ? 19.477 19.611 11.298 1.00 23.25 853 LEU A O 1
ATOM 6284 N N . ASP A 1 854 ? 20.352 21.503 12.147 1.00 25.11 854 ASP A N 1
ATOM 6285 C CA . ASP A 1 854 ? 19.390 22.437 11.564 1.00 25.11 854 ASP A CA 1
ATOM 6286 C C . ASP A 1 854 ? 19.786 22.790 10.120 1.00 25.11 854 ASP A C 1
ATOM 6288 O O . ASP A 1 854 ? 20.938 23.153 9.896 1.00 25.11 854 ASP A O 1
ATOM 6292 N N . SER A 1 855 ? 18.806 22.715 9.207 1.00 24.91 855 SER A N 1
ATOM 6293 C CA . SER A 1 855 ? 18.427 23.698 8.161 1.00 24.91 855 SER A CA 1
ATOM 6294 C C . SER A 1 855 ? 19.494 24.366 7.242 1.00 24.91 855 SER A C 1
ATOM 6296 O O . SER A 1 855 ? 20.629 24.603 7.651 1.00 24.91 855 SER A O 1
ATOM 6298 N N . PRO A 1 856 ? 19.141 24.818 6.012 1.00 36.41 856 PRO A N 1
ATOM 6299 C CA . PRO A 1 856 ? 17.806 24.889 5.394 1.00 36.41 856 PRO A CA 1
ATOM 6300 C C . PRO A 1 856 ? 17.586 23.974 4.170 1.00 36.41 856 PRO A C 1
ATOM 6302 O O . PRO A 1 856 ? 18.576 23.593 3.503 1.00 36.41 856 PRO A O 1
#

Radius of gyration: 35.77 Å; chains: 1; bounding box: 95×60×133 Å